Protein AF-A0AA48H576-F1 (afdb_monomer)

Foldseek 3Di:
DPPDPDPDDAAPLQPDPLQQQQWFAPQKWKFKAAPQQFTQKIFPCHCVQLVHPDDDDGRHHLCVFFDPVLVVVLVVQVVPDDDQLDKDWDAQDNGGVPGAGWIWIWGDFPRMIMIMIGGHDPDDLVVLLVLLVVLVVVLVVDQDVLVLQQSVQVSCCVLQVFQKKFWWFADPQRKIAGSYMDHHPPDDDRHQAIGHNLLQDDVNQLLCLSAQKEKDQFLPDDITGMPPQAGPVRHGGRCSNPNRRDGDPQNSLLCVLVLFGIKMKGFQDDPSGGGIIIIGTHNHGHDGGPSNRVSVNVVSVVSSVSSNVSVVVLLVVLVVLLVVLLVVCCVVLVPLDDVQVCQVVCCVSCCVNFPFQKKWKQDPNDIDIDGLDDDPVLVVVCQVVQLVDDLLDWDWFFAVCVVPVSCVVSLQRFGIWTWQRQDPNSRIIMIGTHGKDFDWRWHQDDPVLQDDDPPDDRHNDNGRPTDIDTDTSGGDGGDPSSRSSSSSVSVSSNVSVVVSVVVVVVVVVVVVVVVVVVVVVVLQVVLVLVLLLVLLLLQLDDPPDDPVRSCVSSVLLNVLLVVLVCQCVVVVQFFDWPVVLLCVLCCVQCVPDPPQEAEEEATWGFGSQVSSLVSLLSNLVNVCCCVPNQSVDDFKHWYWYWDADPVRWIKIKIDIFRTAFWDDDPDDGPSNCSNQPSCCAQQVKHWDWDRGRGGIIIMITGGPVGIDHPDPDDDDDDDDDDDDDDDDDDDDDDDDDDDDAADQWQEEEEEENGPSSQVQVVVLCVVVPRNYYHYHLDLVRLVVVCVVDPGQEYEHEQDSPVDGNLSSLQVCVVVVRAYEYEYQDPPCVVCCVVSVHPYYDHPPDHSVSVNVVSVVVHD

pLDDT: mean 81.35, std 16.19, range [22.97, 98.31]

Nearest PDB structures (foldseek):
  6g20-assembly2_B  TM=8.641E-01  e=5.497E-44  Agrobacterium fabrum str. C58
  6g20-assembly1_A  TM=8.594E-01  e=1.037E-43  Agrobacterium fabrum str. C58
  6g1z-assembly1_A  TM=8.473E-01  e=2.831E-43  Agrobacterium fabrum str. C58
  6g1y-assembly1_A  TM=8.495E-01  e=7.732E-43  Agrobacterium fabrum str. C58
  6g1y-assembly1_B  TM=8.514E-01  e=1.180E-42  Agrobacterium fabrum str. C58

Structure (mmCIF, N/CA/C/O backbone):
data_AF-A0AA48H576-F1
#
_entry.id   AF-A0AA48H576-F1
#
loop_
_atom_site.group_PDB
_atom_site.id
_atom_site.type_symbol
_atom_site.label_atom_id
_atom_site.label_alt_id
_atom_site.label_comp_id
_atom_site.label_asym_id
_atom_site.label_entity_id
_atom_site.label_seq_id
_atom_site.pdbx_PDB_ins_code
_atom_site.Cartn_x
_atom_site.Cartn_y
_atom_site.Cartn_z
_atom_site.occupancy
_atom_site.B_iso_or_equiv
_atom_site.auth_seq_id
_atom_site.auth_comp_id
_atom_site.auth_asym_id
_atom_site.auth_atom_id
_atom_site.pdbx_PDB_model_num
ATOM 1 N N . MET A 1 1 ? -4.038 -8.469 4.230 1.00 27.36 1 MET A N 1
ATOM 2 C CA . MET A 1 1 ? -3.206 -9.662 3.951 1.00 27.36 1 MET A CA 1
ATOM 3 C C . MET A 1 1 ? -3.741 -10.257 2.663 1.00 27.36 1 MET A C 1
ATOM 5 O O . MET A 1 1 ? -4.873 -10.716 2.668 1.00 27.36 1 MET A O 1
ATOM 9 N N . GLN A 1 2 ? -3.005 -10.150 1.551 1.00 25.39 2 GLN A N 1
ATOM 10 C CA . GLN A 1 2 ? -3.328 -10.949 0.366 1.00 25.39 2 GLN A CA 1
ATOM 11 C C . GLN A 1 2 ? -3.240 -12.407 0.817 1.00 25.39 2 GLN A C 1
ATOM 13 O O . GLN A 1 2 ? -2.203 -12.817 1.341 1.00 25.39 2 GLN A O 1
ATOM 18 N N . LEU A 1 3 ? -4.346 -13.150 0.720 1.00 26.67 3 LEU A N 1
ATOM 19 C CA . LEU A 1 3 ? -4.317 -14.606 0.812 1.00 26.67 3 LEU A CA 1
ATOM 20 C C . LEU A 1 3 ? -3.166 -15.059 -0.082 1.00 26.67 3 LEU A C 1
ATOM 22 O O . LEU A 1 3 ? -3.160 -14.701 -1.257 1.00 26.67 3 LEU A O 1
ATOM 26 N N . ASN A 1 4 ? -2.165 -15.715 0.516 1.00 25.02 4 ASN A N 1
ATOM 27 C CA . ASN A 1 4 ? -0.931 -16.116 -0.153 1.00 25.02 4 ASN A CA 1
ATOM 28 C C . ASN A 1 4 ? -1.244 -16.546 -1.591 1.00 25.02 4 ASN A C 1
ATOM 30 O O . ASN A 1 4 ? -1.930 -17.564 -1.753 1.00 25.02 4 ASN A O 1
ATOM 34 N N . PRO A 1 5 ? -0.766 -15.834 -2.631 1.00 29.86 5 PRO A N 1
ATOM 35 C CA . PRO A 1 5 ? -0.743 -16.447 -3.941 1.00 29.86 5 PRO A CA 1
ATOM 36 C C . PRO A 1 5 ? 0.079 -17.720 -3.752 1.00 29.86 5 PRO A C 1
ATOM 38 O O . PRO A 1 5 ? 1.180 -17.676 -3.192 1.00 29.86 5 PRO A O 1
ATOM 41 N N . LYS A 1 6 ? -0.498 -18.877 -4.104 1.00 26.92 6 LYS A N 1
ATOM 42 C CA . LYS A 1 6 ? 0.244 -20.143 -4.142 1.00 26.92 6 LYS A CA 1
ATOM 43 C C . LYS A 1 6 ? 1.619 -19.844 -4.753 1.00 26.92 6 LYS A C 1
ATOM 45 O O . LYS A 1 6 ? 1.633 -19.155 -5.776 1.00 26.92 6 LYS A O 1
ATOM 50 N N . PRO A 1 7 ? 2.742 -20.304 -4.164 1.00 28.66 7 PRO A N 1
ATOM 51 C CA . PRO A 1 7 ? 4.053 -20.068 -4.751 1.00 28.66 7 PRO A CA 1
ATOM 52 C C . PRO A 1 7 ? 3.990 -20.527 -6.205 1.00 28.66 7 PRO A C 1
ATOM 54 O O . PRO A 1 7 ? 3.708 -21.694 -6.486 1.00 28.66 7 PRO A O 1
ATOM 57 N N . ALA A 1 8 ? 4.106 -19.562 -7.115 1.00 42.25 8 ALA A N 1
ATOM 58 C CA . ALA A 1 8 ? 3.934 -19.807 -8.529 1.00 42.25 8 ALA A CA 1
ATOM 59 C C . ALA A 1 8 ? 4.988 -20.827 -8.960 1.00 42.25 8 ALA A C 1
ATOM 61 O O . ALA A 1 8 ? 6.177 -20.633 -8.715 1.00 42.25 8 ALA A O 1
ATOM 62 N N . GLN A 1 9 ? 4.556 -21.929 -9.575 1.00 37.94 9 GLN A N 1
ATOM 63 C CA . GLN A 1 9 ? 5.479 -22.840 -10.240 1.00 37.94 9 GLN A CA 1
ATOM 64 C C . GLN A 1 9 ? 6.252 -22.040 -11.296 1.00 37.94 9 GLN A C 1
ATOM 66 O O . GLN A 1 9 ? 5.636 -21.465 -12.193 1.00 37.94 9 GLN A O 1
ATOM 71 N N . GLN A 1 10 ? 7.580 -21.974 -11.149 1.00 41.88 10 GLN A N 1
ATOM 72 C CA . GLN A 1 10 ? 8.479 -21.385 -12.144 1.00 41.88 10 GLN A CA 1
ATOM 73 C C . GLN A 1 10 ? 8.263 -22.083 -13.488 1.00 41.88 10 GLN A C 1
ATOM 75 O O . GLN A 1 10 ? 8.289 -23.316 -13.566 1.00 41.88 10 GLN A O 1
ATOM 80 N N . THR A 1 11 ? 8.034 -21.295 -14.532 1.00 54.41 11 THR A N 1
ATOM 81 C CA . THR A 1 11 ? 7.848 -21.788 -15.898 1.00 54.41 11 THR A CA 1
ATOM 82 C C . THR A 1 11 ? 9.201 -22.090 -16.550 1.00 54.41 11 THR A C 1
ATOM 84 O O . THR A 1 11 ? 10.247 -21.641 -16.087 1.00 54.41 11 THR A O 1
ATOM 87 N N . GLU A 1 12 ? 9.216 -22.859 -17.640 1.00 53.41 12 GLU A N 1
ATOM 88 C CA . GLU A 1 12 ? 10.447 -23.138 -18.399 1.00 53.41 12 GLU A CA 1
ATOM 89 C C . GLU A 1 12 ? 11.051 -21.854 -19.009 1.00 53.41 12 GLU A C 1
ATOM 91 O O . GLU A 1 12 ? 12.272 -21.725 -19.085 1.00 53.41 12 GLU A O 1
ATOM 96 N N . CYS A 1 13 ? 10.211 -20.851 -19.309 1.00 52.72 13 CYS A N 1
ATOM 97 C CA . CYS A 1 13 ? 10.635 -19.495 -19.670 1.00 52.72 13 CYS A CA 1
ATOM 98 C C . CYS A 1 13 ? 11.423 -18.793 -18.561 1.00 52.72 13 CYS A C 1
ATOM 100 O O . CYS A 1 13 ? 12.321 -18.022 -18.886 1.00 52.72 13 CYS A O 1
ATOM 102 N N . ASP A 1 14 ? 11.152 -19.073 -17.282 1.00 57.62 14 ASP A N 1
ATOM 103 C CA . ASP A 1 14 ? 11.860 -18.435 -16.165 1.00 57.62 14 ASP A CA 1
ATOM 104 C C . ASP A 1 14 ? 1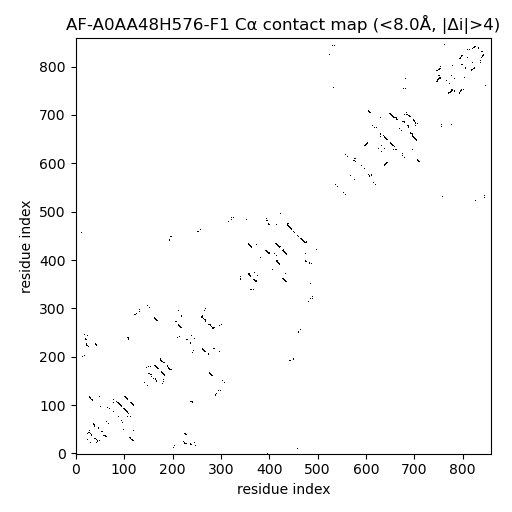3.318 -18.935 -16.017 1.00 57.62 14 ASP A C 1
ATOM 106 O O . ASP A 1 14 ? 14.100 -18.385 -15.243 1.00 57.62 14 ASP A O 1
ATOM 110 N N . ARG A 1 15 ? 13.707 -19.985 -16.763 1.00 62.06 15 ARG A N 1
ATOM 111 C CA . ARG A 1 15 ? 15.029 -20.637 -16.680 1.00 62.06 15 ARG A CA 1
ATOM 112 C C . ARG A 1 15 ? 16.029 -20.204 -17.756 1.00 62.06 15 ARG A C 1
ATOM 114 O O . ARG A 1 15 ? 17.200 -20.570 -17.659 1.00 62.06 15 ARG A O 1
ATOM 121 N N . GLU A 1 16 ? 15.614 -19.457 -18.782 1.00 74.44 16 GLU A N 1
ATOM 122 C CA . GLU A 1 16 ? 16.535 -18.995 -19.830 1.00 74.44 16 GLU A CA 1
ATOM 123 C C . GLU A 1 16 ? 17.485 -17.918 -19.276 1.00 74.44 16 GLU A C 1
ATOM 125 O O . GLU A 1 16 ? 17.053 -16.826 -18.893 1.00 74.44 16 GLU A O 1
ATOM 130 N N . ALA A 1 17 ? 18.791 -18.204 -19.260 1.00 81.44 17 ALA A N 1
ATOM 131 C CA . ALA A 1 17 ? 19.833 -17.290 -18.790 1.00 81.44 17 ALA A CA 1
ATOM 132 C C . ALA A 1 17 ? 20.135 -16.188 -19.825 1.00 81.44 17 ALA A C 1
ATOM 134 O O . ALA A 1 17 ? 21.200 -16.149 -20.440 1.00 81.44 17 ALA A O 1
ATOM 135 N N . ILE A 1 18 ? 19.185 -15.267 -20.009 1.00 86.75 18 ILE A N 1
ATOM 136 C CA . ILE A 1 18 ? 19.235 -14.204 -21.030 1.00 86.75 18 ILE A CA 1
ATOM 137 C C . ILE A 1 18 ? 20.452 -13.267 -20.920 1.00 86.75 18 ILE A C 1
ATOM 139 O O . ILE A 1 18 ? 20.780 -12.587 -21.890 1.00 86.75 18 ILE A O 1
ATOM 143 N N . HIS A 1 19 ? 21.111 -13.216 -19.760 1.00 88.31 19 HIS A N 1
ATOM 144 C CA . HIS A 1 19 ? 22.302 -12.403 -19.489 1.00 88.31 19 HIS A CA 1
ATOM 145 C C . HIS A 1 19 ? 23.621 -13.090 -19.895 1.00 88.31 19 HIS A C 1
ATOM 147 O O . HIS A 1 19 ? 24.644 -12.420 -19.956 1.00 88.31 19 HIS A O 1
ATOM 153 N N . HIS A 1 20 ? 23.602 -14.386 -20.235 1.00 89.31 20 HIS A N 1
ATOM 154 C CA . HIS A 1 20 ? 24.780 -15.174 -20.639 1.00 89.31 20 HIS A CA 1
ATOM 155 C C . HIS A 1 20 ? 24.826 -15.495 -22.143 1.00 89.31 20 HIS A C 1
ATOM 157 O O . HIS A 1 20 ? 25.590 -16.356 -22.578 1.00 89.31 20 HIS A O 1
ATOM 163 N N . ILE A 1 21 ? 23.992 -14.841 -22.957 1.00 89.00 21 ILE A N 1
ATOM 164 C CA . ILE A 1 21 ? 24.004 -15.032 -24.410 1.00 89.00 21 ILE A CA 1
ATOM 165 C C . ILE A 1 21 ? 25.321 -14.462 -24.949 1.00 89.00 21 ILE A C 1
ATOM 167 O O . ILE A 1 21 ? 25.496 -13.250 -24.972 1.00 89.00 21 ILE A O 1
ATOM 171 N N . ALA A 1 22 ? 26.235 -15.326 -25.397 1.00 92.88 22 ALA A N 1
ATOM 172 C CA . ALA A 1 22 ? 27.566 -14.955 -25.892 1.00 92.88 22 ALA A CA 1
ATOM 173 C C . ALA A 1 22 ? 27.539 -14.310 -27.296 1.00 92.88 22 ALA A C 1
ATOM 175 O O . ALA A 1 22 ? 28.258 -14.719 -28.209 1.00 92.88 22 ALA A O 1
ATOM 176 N N . ALA A 1 23 ? 26.672 -13.319 -27.485 1.00 96.38 23 ALA A N 1
ATOM 177 C CA . ALA A 1 23 ? 26.524 -12.558 -28.713 1.00 96.38 23 ALA A CA 1
ATOM 178 C C . ALA A 1 23 ? 25.998 -11.145 -28.421 1.00 96.38 23 ALA A C 1
ATOM 180 O O . ALA A 1 23 ? 25.329 -10.900 -27.412 1.00 96.38 23 ALA A O 1
ATOM 181 N N . ILE A 1 24 ? 26.266 -10.224 -29.341 1.00 97.75 24 ILE A N 1
ATOM 182 C CA . ILE A 1 24 ? 25.794 -8.839 -29.311 1.00 97.75 24 ILE A CA 1
ATOM 183 C C . ILE A 1 24 ? 24.970 -8.496 -30.557 1.00 97.75 24 ILE A C 1
ATOM 185 O O . ILE A 1 24 ? 24.927 -9.248 -31.526 1.00 97.75 24 ILE A O 1
ATOM 189 N N . GLN A 1 25 ? 24.312 -7.347 -30.549 1.00 97.62 25 GLN A N 1
ATOM 190 C CA . GLN A 1 25 ? 23.662 -6.749 -31.705 1.00 97.62 25 GLN A CA 1
ATOM 191 C C . GLN A 1 25 ? 24.708 -6.123 -32.635 1.00 97.62 25 GLN A C 1
ATOM 193 O O . GLN A 1 25 ? 25.699 -5.553 -32.184 1.00 97.62 25 GLN A O 1
ATOM 198 N N . HIS A 1 26 ? 24.467 -6.202 -33.942 1.00 95.62 26 HIS A N 1
AT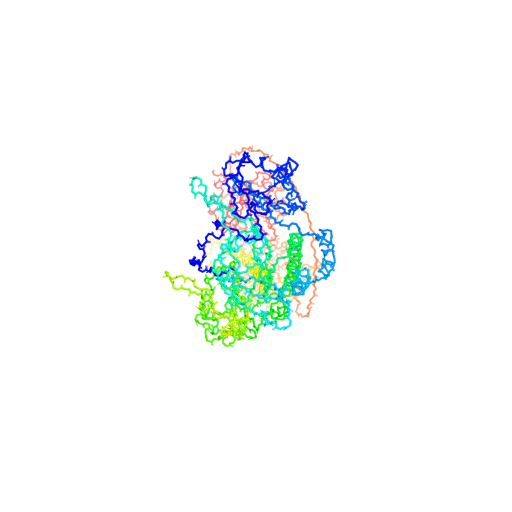OM 199 C CA . HIS A 1 26 ? 25.450 -5.864 -34.976 1.00 95.62 26 HIS A CA 1
ATOM 200 C C . HIS A 1 26 ? 25.893 -4.390 -35.026 1.00 95.62 26 HIS A C 1
ATOM 202 O O . HIS A 1 26 ? 26.948 -4.099 -35.586 1.00 95.62 26 HIS A O 1
ATOM 208 N N . PHE A 1 27 ? 25.110 -3.458 -34.469 1.00 95.38 27 PHE A N 1
ATOM 209 C CA . PHE A 1 27 ? 25.363 -2.016 -34.594 1.00 95.38 27 PHE A CA 1
ATOM 210 C C . PHE A 1 27 ? 26.522 -1.492 -33.728 1.00 95.38 27 PHE A C 1
ATOM 212 O O . PHE A 1 27 ? 26.929 -0.341 -33.887 1.00 95.38 27 PHE A O 1
ATOM 219 N N . GLY A 1 28 ? 27.049 -2.311 -32.816 1.00 97.00 28 GLY A N 1
ATOM 220 C CA . GLY A 1 28 ? 28.166 -1.960 -31.942 1.00 97.00 28 GLY A CA 1
ATOM 221 C C . GLY A 1 28 ? 29.146 -3.116 -31.765 1.00 97.00 28 GLY A C 1
ATOM 222 O O . GLY A 1 28 ? 28.901 -4.232 -32.220 1.00 97.00 28 GLY A O 1
ATOM 223 N N . GLY A 1 29 ? 30.276 -2.834 -31.124 1.00 97.81 29 GLY A N 1
ATOM 224 C CA . GLY A 1 29 ? 31.340 -3.784 -30.815 1.00 97.81 29 GLY A CA 1
ATOM 225 C C . GLY A 1 29 ? 31.565 -3.893 -29.311 1.00 97.81 29 GLY A C 1
ATOM 226 O O . GLY A 1 29 ? 31.297 -2.949 -28.569 1.00 97.81 29 GLY A O 1
ATOM 227 N N . LEU A 1 30 ? 32.066 -5.045 -28.863 1.00 98.31 30 LEU A N 1
ATOM 228 C CA . LEU A 1 30 ? 32.340 -5.326 -27.454 1.00 98.31 30 LEU A CA 1
ATOM 229 C C . LEU A 1 30 ? 33.743 -5.912 -27.282 1.00 98.31 30 LEU A C 1
ATOM 231 O O . LEU A 1 30 ? 34.148 -6.798 -28.038 1.00 98.31 30 LEU A O 1
ATOM 235 N N . ILE A 1 31 ? 34.470 -5.448 -26.265 1.00 98.19 31 ILE A N 1
ATOM 236 C CA . ILE A 1 31 ? 35.728 -6.038 -25.790 1.00 98.19 31 ILE A CA 1
ATOM 237 C C . ILE A 1 31 ? 35.664 -6.150 -24.263 1.00 98.19 31 ILE A C 1
ATOM 239 O O . ILE A 1 31 ? 35.455 -5.150 -23.582 1.00 98.19 31 ILE A O 1
ATOM 243 N N . ALA A 1 32 ? 35.872 -7.350 -23.722 1.00 97.56 32 ALA A N 1
ATOM 244 C CA . ALA A 1 32 ? 36.022 -7.585 -22.288 1.00 97.56 32 ALA A CA 1
ATOM 245 C C . ALA A 1 32 ? 37.489 -7.846 -21.934 1.00 97.56 32 ALA A C 1
ATOM 247 O O . ALA A 1 32 ? 38.211 -8.517 -22.679 1.00 97.56 32 ALA A O 1
ATOM 248 N N . LEU A 1 33 ? 37.924 -7.319 -20.794 1.00 97.31 33 LEU A N 1
ATOM 249 C CA . LEU A 1 33 ? 39.323 -7.229 -20.396 1.00 97.31 33 LEU A CA 1
ATOM 250 C C . LEU A 1 33 ? 39.540 -7.808 -19.004 1.00 97.31 33 LEU A C 1
ATOM 252 O O . LEU A 1 33 ? 38.712 -7.621 -18.115 1.00 97.31 33 LEU A O 1
ATOM 256 N N . THR A 1 34 ? 40.691 -8.439 -18.793 1.00 95.62 34 THR A N 1
ATOM 257 C CA . THR A 1 34 ? 41.158 -8.801 -17.448 1.00 95.62 34 THR A CA 1
ATOM 258 C C . THR A 1 34 ? 41.579 -7.558 -16.652 1.00 95.62 34 THR A C 1
ATOM 260 O O . THR A 1 34 ? 41.724 -6.467 -17.209 1.00 95.62 34 THR A O 1
ATOM 263 N N . ALA A 1 35 ? 41.852 -7.725 -15.353 1.00 92.44 35 ALA A N 1
ATOM 264 C CA . ALA A 1 35 ? 42.382 -6.657 -14.496 1.00 92.44 35 ALA A CA 1
ATOM 265 C C . ALA A 1 35 ? 43.701 -6.048 -15.024 1.00 92.44 35 ALA A C 1
ATOM 267 O O . ALA A 1 35 ? 43.955 -4.859 -14.843 1.00 92.44 35 ALA A O 1
ATOM 268 N N . ASP A 1 36 ? 44.500 -6.841 -15.744 1.00 95.31 36 ASP A N 1
ATOM 269 C CA . ASP A 1 36 ? 45.754 -6.413 -16.378 1.00 95.31 36 ASP A CA 1
ATOM 270 C C . ASP A 1 36 ? 45.550 -5.780 -17.770 1.00 95.31 36 ASP A C 1
ATOM 272 O O . ASP A 1 36 ? 46.515 -5.565 -18.505 1.00 95.31 36 ASP A O 1
ATOM 276 N N . TRP A 1 37 ? 44.304 -5.470 -18.156 1.00 96.94 37 TRP A N 1
ATOM 277 C CA . TRP A 1 37 ? 43.941 -4.888 -19.458 1.00 96.94 37 TRP A CA 1
ATOM 278 C C . TRP A 1 37 ? 44.308 -5.771 -20.664 1.00 96.94 37 TRP A C 1
ATOM 280 O O . TRP A 1 37 ? 44.588 -5.272 -21.761 1.00 96.94 37 TRP A O 1
ATOM 290 N N . LEU A 1 38 ? 44.285 -7.094 -20.470 1.00 97.12 38 LEU A N 1
ATOM 291 C CA . LEU A 1 38 ? 44.422 -8.076 -21.546 1.00 97.12 38 LEU A CA 1
ATOM 292 C C . LEU A 1 38 ? 43.048 -8.420 -22.118 1.00 97.12 38 LEU A C 1
ATOM 294 O O . LEU A 1 38 ? 42.093 -8.595 -21.362 1.00 97.12 38 LEU A O 1
ATOM 298 N N . ILE A 1 39 ? 42.953 -8.560 -23.439 1.00 97.31 39 ILE A N 1
ATOM 299 C CA . ILE A 1 39 ? 41.706 -8.922 -24.126 1.00 97.31 39 ILE A CA 1
ATOM 300 C C . ILE A 1 39 ? 41.301 -10.342 -23.728 1.00 97.31 39 ILE A C 1
ATOM 302 O O . ILE A 1 39 ? 41.973 -11.301 -24.095 1.00 97.31 39 ILE A O 1
ATOM 306 N N . ALA A 1 40 ? 40.201 -10.476 -22.992 1.00 96.06 40 ALA A N 1
ATOM 307 C CA . ALA A 1 40 ? 39.640 -11.755 -22.566 1.00 96.06 40 ALA A CA 1
ATOM 308 C C . ALA A 1 40 ? 38.560 -12.241 -23.539 1.00 96.06 40 ALA A C 1
ATOM 310 O O . ALA A 1 40 ? 38.612 -13.384 -23.983 1.00 96.06 40 ALA A O 1
ATOM 311 N N . HIS A 1 41 ? 37.640 -11.351 -23.924 1.00 97.12 41 HIS A N 1
ATOM 312 C CA . HIS A 1 41 ? 36.574 -11.621 -24.892 1.00 97.12 41 HIS A CA 1
ATOM 313 C C . HIS A 1 41 ? 36.445 -10.466 -25.881 1.00 97.12 41 HIS A C 1
ATOM 315 O O . HIS A 1 41 ? 36.726 -9.316 -25.542 1.00 97.12 41 HIS A O 1
ATOM 321 N N . ARG A 1 42 ? 35.985 -10.749 -27.099 1.00 97.38 42 ARG A N 1
ATOM 322 C CA . ARG A 1 42 ? 35.675 -9.718 -28.096 1.00 97.38 42 ARG A CA 1
ATOM 323 C C . ARG A 1 42 ? 34.554 -10.154 -29.025 1.00 97.38 42 ARG A C 1
ATOM 325 O O . ARG A 1 42 ? 34.436 -11.337 -29.327 1.00 97.38 42 ARG A O 1
ATOM 332 N N . SER A 1 43 ? 33.768 -9.211 -29.525 1.00 98.00 43 SER A N 1
ATOM 333 C CA . SER A 1 43 ? 32.838 -9.490 -30.618 1.00 98.00 43 SER A CA 1
ATOM 334 C C . SER A 1 43 ? 33.573 -9.614 -31.953 1.00 98.00 43 SER A C 1
ATOM 336 O O . SER A 1 43 ? 34.581 -8.946 -32.189 1.00 98.00 43 SER A O 1
ATOM 338 N N . LEU A 1 44 ? 33.058 -10.450 -32.856 1.00 97.12 44 LEU A N 1
ATOM 339 C CA . LEU A 1 44 ? 33.692 -10.686 -34.160 1.00 97.12 44 LEU A CA 1
ATOM 340 C C . LEU A 1 44 ? 33.732 -9.449 -35.073 1.00 97.12 44 LEU A C 1
ATOM 342 O O . LEU A 1 44 ? 34.633 -9.325 -35.898 1.00 97.12 44 LEU A O 1
ATOM 346 N N . ASN A 1 45 ? 32.800 -8.511 -34.900 1.00 96.62 45 ASN A N 1
ATOM 347 C CA . ASN A 1 45 ? 32.733 -7.262 -35.667 1.00 96.62 45 ASN A CA 1
ATOM 348 C C . ASN A 1 45 ? 33.608 -6.128 -35.092 1.00 96.62 45 ASN A C 1
ATOM 350 O O . ASN A 1 45 ? 33.658 -5.041 -35.668 1.00 96.62 45 ASN A O 1
ATOM 354 N N . CYS A 1 46 ? 34.294 -6.337 -33.958 1.00 96.00 46 CYS A N 1
ATOM 355 C CA . CYS A 1 46 ? 34.982 -5.247 -33.263 1.00 96.00 46 CYS A CA 1
ATOM 356 C C . CYS A 1 46 ? 36.143 -4.661 -34.087 1.00 96.00 46 CYS A C 1
ATOM 358 O O . CYS A 1 46 ? 36.361 -3.452 -34.062 1.00 96.00 46 CYS A O 1
ATOM 360 N N . GLY A 1 47 ? 36.848 -5.491 -34.867 1.00 94.50 47 GLY A N 1
ATOM 361 C CA . GLY A 1 47 ? 37.942 -5.051 -35.737 1.00 94.50 47 GLY A CA 1
ATOM 362 C C . GLY A 1 47 ? 37.470 -4.092 -36.831 1.00 94.50 47 GLY A C 1
ATOM 363 O O . GLY A 1 47 ? 38.061 -3.027 -37.005 1.00 94.50 47 GLY A O 1
ATOM 364 N N . GLU A 1 48 ? 36.363 -4.426 -37.500 1.00 94.88 48 GLU A N 1
ATOM 365 C CA . GLU A 1 48 ? 35.750 -3.592 -38.541 1.00 94.88 48 GLU A CA 1
ATOM 366 C C . GLU A 1 48 ? 35.296 -2.239 -37.979 1.00 94.88 48 GLU A C 1
ATOM 368 O O . GLU A 1 48 ? 35.661 -1.194 -38.516 1.00 94.88 48 GLU A O 1
ATOM 373 N N . LEU A 1 49 ? 34.582 -2.244 -36.849 1.00 94.69 49 LEU A N 1
ATOM 374 C CA . LEU A 1 49 ? 34.084 -1.021 -36.209 1.00 94.69 49 LEU A CA 1
ATOM 375 C C . LEU A 1 49 ? 35.205 -0.103 -35.703 1.00 94.69 49 LEU A C 1
ATOM 377 O O . LEU A 1 49 ? 35.066 1.120 -35.734 1.00 94.69 49 LEU A O 1
ATOM 381 N N . LEU A 1 50 ? 36.324 -0.674 -35.249 1.00 95.56 50 LEU A N 1
ATOM 382 C CA . LEU A 1 50 ? 37.505 0.092 -34.846 1.00 95.56 50 LEU A CA 1
ATOM 383 C C . LEU A 1 50 ? 38.312 0.596 -36.053 1.00 95.56 50 LEU A C 1
ATOM 385 O O . LEU A 1 50 ? 39.103 1.524 -35.900 1.00 95.56 50 LEU A O 1
ATOM 389 N N . GLY A 1 51 ? 38.131 0.020 -37.245 1.00 93.81 51 GLY A N 1
ATOM 390 C CA . GLY A 1 51 ? 38.977 0.284 -38.411 1.00 93.81 51 GLY A CA 1
ATOM 391 C C . GLY A 1 51 ? 40.353 -0.386 -38.323 1.00 93.81 51 GLY A C 1
ATOM 392 O O . GLY A 1 51 ? 41.337 0.150 -38.834 1.00 93.81 51 GLY A O 1
ATOM 393 N N . LEU A 1 52 ? 40.443 -1.531 -37.642 1.00 92.88 52 LEU A N 1
ATOM 394 C CA . LEU A 1 52 ? 41.662 -2.332 -37.547 1.00 92.88 52 LEU A CA 1
ATOM 395 C C . LEU A 1 52 ? 41.770 -3.310 -38.730 1.00 92.88 52 LEU A C 1
ATOM 397 O O . LEU A 1 52 ? 40.760 -3.869 -39.153 1.00 92.88 52 LEU A O 1
ATOM 401 N N . PRO A 1 53 ? 42.986 -3.563 -39.250 1.00 88.25 53 PRO A N 1
ATOM 402 C CA . PRO A 1 53 ? 43.185 -4.487 -40.369 1.00 88.25 53 PRO A CA 1
ATOM 403 C C . PRO A 1 53 ? 42.972 -5.956 -39.979 1.00 88.25 53 PRO A C 1
ATOM 405 O O . PRO A 1 53 ? 42.627 -6.775 -40.824 1.00 88.25 53 PRO A O 1
ATOM 408 N N . GLU A 1 54 ? 43.180 -6.289 -38.704 1.00 89.94 54 GLU A N 1
ATOM 409 C CA . GLU A 1 54 ? 43.012 -7.629 -38.149 1.00 89.94 54 GLU A CA 1
ATOM 410 C C . GLU A 1 54 ? 42.251 -7.555 -36.824 1.00 89.94 54 GLU A C 1
ATOM 412 O O . GLU A 1 54 ? 42.324 -6.561 -36.093 1.00 89.94 54 GLU A O 1
ATOM 417 N N . LEU A 1 55 ? 41.533 -8.631 -36.504 1.00 92.69 55 LEU A N 1
ATOM 418 C CA . LEU A 1 55 ? 40.801 -8.751 -35.251 1.00 92.69 55 LEU A CA 1
ATOM 419 C C . LEU A 1 55 ? 41.795 -8.857 -34.067 1.00 92.69 55 LEU A C 1
ATOM 421 O O . LEU A 1 55 ? 42.661 -9.737 -34.095 1.00 92.69 55 LEU A O 1
ATOM 425 N N . PRO A 1 56 ? 41.687 -8.014 -33.018 1.00 92.69 56 PRO A N 1
ATOM 426 C CA . PRO A 1 56 ? 42.597 -8.040 -31.866 1.00 92.69 56 PRO A CA 1
ATOM 427 C C . PRO A 1 56 ? 42.651 -9.416 -31.203 1.00 92.69 56 PRO A C 1
ATOM 429 O O . PRO A 1 56 ? 41.604 -9.935 -30.864 1.00 92.69 56 PRO A O 1
ATOM 432 N N . GLN A 1 57 ? 43.818 -10.022 -30.982 1.00 93.69 57 GLN A N 1
ATOM 433 C CA . GLN A 1 57 ? 43.899 -11.392 -30.444 1.00 93.69 57 GLN A CA 1
ATOM 434 C C . GLN A 1 57 ? 43.576 -11.489 -28.941 1.00 93.69 57 GLN A C 1
ATOM 436 O O . GLN A 1 57 ? 43.766 -10.545 -28.183 1.00 93.69 57 GLN A O 1
ATOM 441 N N . THR A 1 58 ? 43.106 -12.656 -28.481 1.00 93.94 58 THR A N 1
ATOM 442 C CA . THR A 1 58 ? 42.826 -12.886 -27.051 1.00 93.94 58 THR A CA 1
ATOM 443 C C . THR A 1 58 ? 44.158 -13.024 -26.325 1.00 93.94 58 THR A C 1
ATOM 445 O O . THR A 1 58 ? 45.080 -13.653 -26.840 1.00 93.94 58 THR A O 1
ATOM 448 N N . GLY A 1 59 ? 44.269 -12.435 -25.139 1.00 94.12 59 GLY A N 1
ATOM 449 C CA . GLY A 1 59 ? 45.496 -12.375 -24.351 1.00 94.12 59 GLY A CA 1
ATOM 450 C C . GLY A 1 59 ? 46.454 -11.255 -24.761 1.00 94.12 59 GLY A C 1
ATOM 451 O O . GLY A 1 59 ? 47.438 -11.036 -24.057 1.00 94.12 59 GLY A O 1
ATOM 452 N N . SER A 1 60 ? 46.189 -10.518 -25.849 1.00 95.62 60 SER A N 1
ATOM 453 C CA . SER A 1 60 ? 46.987 -9.335 -26.181 1.00 95.62 60 SER A CA 1
ATOM 454 C C . SER A 1 60 ? 46.623 -8.155 -25.264 1.00 95.62 60 SER A C 1
ATOM 456 O O . SER A 1 60 ? 45.473 -8.036 -24.826 1.00 95.62 60 SER A O 1
ATOM 458 N N . PRO A 1 61 ? 47.582 -7.266 -24.942 1.00 97.25 61 PRO A N 1
ATOM 459 C CA . PRO A 1 61 ? 47.283 -6.053 -24.192 1.00 97.25 61 PRO A CA 1
ATOM 460 C C . PRO A 1 61 ? 46.498 -5.066 -25.061 1.00 97.25 61 PRO A C 1
ATOM 462 O O . PRO A 1 61 ? 46.899 -4.772 -26.189 1.00 97.25 61 PRO A O 1
ATOM 465 N N . LEU A 1 62 ? 45.425 -4.478 -24.521 1.00 96.56 62 LEU A N 1
ATOM 466 C CA . LEU A 1 62 ? 44.596 -3.515 -25.262 1.00 96.56 62 LEU A CA 1
ATOM 467 C C . LEU A 1 62 ? 45.402 -2.304 -25.763 1.00 96.56 62 LEU A C 1
ATOM 469 O O . LEU A 1 62 ? 45.156 -1.785 -26.852 1.00 96.56 62 LEU A O 1
ATOM 473 N N . SER A 1 63 ? 46.426 -1.897 -25.007 1.00 96.19 63 SER A N 1
ATOM 474 C CA . SER A 1 63 ? 47.334 -0.801 -25.361 1.00 96.19 63 SER A CA 1
ATOM 475 C C . SER A 1 63 ? 48.154 -1.045 -26.632 1.00 96.19 63 SER A C 1
ATOM 477 O O . SER A 1 63 ? 48.736 -0.100 -27.152 1.00 96.19 63 SER A O 1
ATOM 479 N N . ALA A 1 64 ? 48.229 -2.284 -27.136 1.00 94.75 64 ALA A N 1
ATOM 480 C CA . ALA A 1 64 ? 48.837 -2.564 -28.439 1.00 94.75 64 ALA A CA 1
ATOM 481 C C . ALA A 1 64 ? 47.974 -2.057 -29.607 1.00 94.75 64 ALA A C 1
ATOM 483 O O . ALA A 1 64 ? 48.491 -1.828 -30.698 1.00 94.75 64 ALA A O 1
ATOM 484 N N . HIS A 1 65 ? 46.672 -1.881 -29.376 1.00 94.25 65 HIS A N 1
ATOM 485 C CA . HIS A 1 65 ? 45.705 -1.473 -30.391 1.00 94.25 65 HIS A CA 1
ATOM 486 C C . HIS A 1 65 ? 45.200 -0.039 -30.166 1.00 94.25 65 HIS A C 1
ATOM 488 O O . HIS A 1 65 ? 44.952 0.683 -31.130 1.00 94.25 65 HIS A O 1
ATOM 494 N N . PHE A 1 66 ? 45.039 0.381 -28.906 1.00 96.44 66 PHE A N 1
ATOM 495 C CA . PHE A 1 66 ? 44.384 1.642 -28.546 1.00 96.44 66 PHE A CA 1
ATOM 496 C C . PHE A 1 66 ? 45.384 2.779 -28.292 1.00 96.44 66 PHE A C 1
ATOM 498 O O . PHE A 1 66 ? 46.490 2.574 -27.793 1.00 96.44 66 PHE A O 1
ATOM 505 N N . LEU A 1 67 ? 44.973 4.013 -28.596 1.00 97.50 67 LEU A N 1
ATOM 506 C CA . LEU A 1 67 ? 45.763 5.223 -28.356 1.00 97.50 67 LEU A CA 1
ATOM 507 C C . LEU A 1 67 ? 46.000 5.446 -26.848 1.00 97.50 67 LEU A C 1
ATOM 509 O O . LEU A 1 67 ? 45.073 5.253 -26.060 1.00 97.50 67 LEU A O 1
ATOM 513 N N . PRO A 1 68 ? 47.172 5.965 -26.422 1.00 97.06 68 PRO A N 1
ATOM 514 C CA . PRO A 1 68 ? 47.462 6.205 -25.003 1.00 97.06 68 PRO A CA 1
ATOM 515 C C . PRO A 1 68 ? 46.417 7.073 -24.288 1.00 97.06 68 PRO A C 1
ATOM 517 O O . PRO A 1 68 ? 45.997 6.750 -23.183 1.00 97.06 68 PRO A O 1
ATOM 520 N N . ARG A 1 69 ? 45.927 8.130 -24.952 1.00 95.75 69 ARG A N 1
ATOM 521 C CA . ARG A 1 69 ? 44.874 9.004 -24.411 1.00 95.75 69 ARG A CA 1
ATOM 522 C C . ARG A 1 69 ? 43.528 8.285 -24.257 1.00 95.75 69 ARG A C 1
ATOM 524 O O . ARG A 1 69 ? 42.792 8.568 -23.321 1.00 95.75 69 ARG A O 1
ATOM 531 N N . ALA A 1 70 ? 43.202 7.367 -25.171 1.00 96.38 70 ALA A N 1
ATOM 532 C CA . ALA A 1 70 ? 41.994 6.553 -25.061 1.00 96.38 70 ALA A CA 1
ATOM 533 C C . ALA A 1 70 ? 42.120 5.557 -23.901 1.00 96.38 70 ALA A C 1
ATOM 535 O O . ALA A 1 70 ? 41.188 5.413 -23.119 1.00 96.38 70 ALA A O 1
ATOM 536 N N . MET A 1 71 ? 43.292 4.934 -23.738 1.00 97.25 71 MET A N 1
ATOM 537 C CA . MET A 1 71 ? 43.581 4.053 -22.602 1.00 97.25 71 MET A CA 1
ATOM 538 C C . MET A 1 71 ? 43.452 4.774 -21.255 1.00 97.25 71 MET A C 1
ATOM 540 O O . MET A 1 71 ? 42.892 4.207 -20.324 1.00 97.25 71 MET A O 1
ATOM 544 N N . GLU A 1 72 ? 43.953 6.006 -21.146 1.00 96.88 72 GLU A N 1
ATOM 545 C CA . GLU A 1 72 ? 43.820 6.828 -19.935 1.00 96.88 72 GLU A CA 1
ATOM 546 C C . GLU A 1 72 ? 42.350 7.128 -19.614 1.00 96.88 72 GLU A C 1
ATOM 548 O O . GLU A 1 72 ? 41.913 6.895 -18.491 1.00 96.88 72 GLU A O 1
ATOM 553 N N . ALA A 1 73 ? 41.561 7.540 -20.612 1.00 96.62 73 ALA A N 1
ATOM 554 C CA . ALA A 1 73 ? 40.132 7.798 -20.435 1.00 96.62 73 ALA A CA 1
ATOM 555 C C . ALA A 1 73 ? 39.349 6.541 -20.008 1.00 96.62 73 ALA A C 1
ATOM 557 O O . ALA A 1 73 ? 38.524 6.607 -19.101 1.00 96.62 73 ALA A O 1
ATOM 558 N N . LEU A 1 74 ? 39.631 5.386 -20.622 1.00 96.62 74 LEU A N 1
ATOM 559 C CA . LEU A 1 74 ? 38.992 4.113 -20.272 1.00 96.62 74 LEU A CA 1
ATOM 560 C C . LEU A 1 74 ? 39.356 3.660 -18.854 1.00 96.62 74 LEU A C 1
ATOM 562 O O . LEU A 1 74 ? 38.490 3.179 -18.128 1.00 96.62 74 LEU A O 1
ATOM 566 N N . LYS A 1 75 ? 40.623 3.816 -18.451 1.00 96.06 75 LYS A N 1
ATOM 567 C CA . LYS A 1 75 ? 41.077 3.502 -17.088 1.00 96.06 75 LYS A CA 1
ATOM 568 C C . LYS A 1 75 ? 40.397 4.387 -16.058 1.00 96.06 75 LYS A C 1
ATOM 570 O O . LYS A 1 75 ? 39.840 3.860 -15.101 1.00 96.06 75 LYS A O 1
ATOM 575 N N . GLN A 1 76 ? 40.363 5.693 -16.313 1.00 96.25 76 GLN A N 1
ATOM 576 C CA . GLN A 1 76 ? 39.667 6.641 -15.450 1.00 96.25 76 GLN A CA 1
ATOM 577 C C . GLN A 1 76 ? 38.181 6.284 -15.312 1.00 96.25 76 GLN A C 1
ATOM 579 O O . GLN A 1 76 ? 37.652 6.285 -14.208 1.00 96.25 76 GLN A O 1
ATOM 584 N N . ALA A 1 77 ? 37.523 5.890 -16.409 1.00 95.56 77 ALA A N 1
ATOM 585 C CA . ALA A 1 77 ? 36.130 5.457 -16.372 1.00 95.56 77 ALA A CA 1
ATOM 586 C C . ALA A 1 77 ? 35.916 4.237 -15.453 1.00 95.56 77 ALA A C 1
ATOM 588 O O . ALA A 1 77 ? 34.956 4.212 -14.692 1.00 95.56 77 ALA A O 1
ATOM 589 N N . VAL A 1 78 ? 36.802 3.237 -15.478 1.00 94.25 78 VAL A N 1
ATOM 590 C CA . VAL A 1 78 ? 36.712 2.089 -14.554 1.00 94.25 78 VAL A CA 1
ATOM 591 C C . VAL A 1 78 ? 36.949 2.517 -13.100 1.00 94.25 78 VAL A C 1
ATOM 593 O O . VAL A 1 78 ? 36.242 2.057 -12.208 1.00 94.25 78 VAL A O 1
ATOM 596 N N . GLU A 1 79 ? 37.903 3.416 -12.853 1.00 93.88 79 GLU A N 1
ATOM 597 C CA . GLU A 1 79 ? 38.217 3.922 -11.507 1.00 93.88 79 GLU A CA 1
ATOM 598 C C . GLU A 1 79 ? 37.093 4.778 -10.897 1.00 93.88 79 GLU A C 1
ATOM 600 O O . GLU A 1 79 ? 36.904 4.774 -9.679 1.00 93.88 79 GLU A O 1
ATOM 605 N N . ASP A 1 80 ? 36.326 5.486 -11.729 1.00 94.06 80 ASP A N 1
ATOM 606 C CA . ASP A 1 80 ? 35.234 6.362 -11.290 1.00 94.06 80 ASP A CA 1
ATOM 607 C C . ASP A 1 80 ? 33.943 5.603 -10.915 1.00 94.06 80 ASP A C 1
ATOM 609 O O . ASP A 1 80 ? 33.027 6.196 -10.331 1.00 94.06 80 ASP A O 1
ATOM 613 N N . MET A 1 81 ? 33.850 4.301 -11.212 1.00 92.38 81 MET A N 1
ATOM 614 C CA . MET A 1 81 ? 32.694 3.470 -10.850 1.00 92.38 81 MET A CA 1
ATOM 615 C C . MET A 1 81 ? 32.557 3.327 -9.326 1.00 92.38 81 MET A C 1
ATOM 617 O O . MET A 1 81 ? 33.520 3.099 -8.595 1.00 92.38 81 MET A O 1
ATOM 621 N N . ARG A 1 82 ? 31.327 3.462 -8.825 1.00 88.44 82 ARG A N 1
ATOM 622 C CA . ARG A 1 82 ? 30.967 3.400 -7.398 1.00 88.44 82 ARG A CA 1
ATOM 623 C C . ARG A 1 82 ? 30.273 2.091 -7.027 1.00 88.44 82 ARG A C 1
ATOM 625 O O . ARG A 1 82 ? 30.287 1.723 -5.852 1.00 88.44 82 ARG A O 1
ATOM 632 N N . GLY A 1 83 ? 29.663 1.409 -7.993 1.00 86.94 83 GLY A N 1
ATOM 633 C CA . GLY A 1 83 ? 28.907 0.177 -7.785 1.00 86.94 83 GLY A CA 1
ATOM 634 C C . GLY A 1 83 ? 29.066 -0.849 -8.913 1.00 86.94 83 GLY A C 1
ATOM 635 O O . GLY A 1 83 ? 29.572 -0.525 -9.984 1.00 86.94 83 GLY A O 1
ATOM 636 N N . PRO A 1 84 ? 28.613 -2.096 -8.683 1.00 84.00 84 PRO A N 1
ATOM 637 C CA . PRO A 1 84 ? 28.759 -3.199 -9.639 1.00 84.00 84 PRO A CA 1
ATOM 638 C C . PRO A 1 84 ? 27.886 -3.057 -10.897 1.00 84.00 84 PRO A C 1
ATOM 640 O O . PRO A 1 84 ? 28.173 -3.700 -11.899 1.00 84.00 84 PRO A O 1
ATOM 643 N N . ASP A 1 85 ? 26.846 -2.220 -10.847 1.00 89.75 85 ASP A N 1
ATOM 644 C CA . ASP A 1 85 ? 25.915 -1.966 -11.956 1.00 89.75 85 ASP A CA 1
ATOM 645 C C . ASP A 1 85 ? 26.153 -0.580 -12.602 1.00 89.75 85 ASP A C 1
ATOM 647 O O . ASP A 1 85 ? 25.327 -0.101 -13.379 1.00 89.75 85 ASP A O 1
ATOM 651 N N . ASP A 1 86 ? 27.262 0.098 -12.280 1.00 91.50 86 ASP A N 1
ATOM 652 C CA . ASP A 1 86 ? 27.573 1.405 -12.863 1.00 91.50 86 ASP A CA 1
ATOM 653 C C . ASP A 1 86 ? 28.058 1.270 -14.312 1.00 91.50 86 ASP A C 1
ATOM 655 O O . ASP A 1 86 ? 28.884 0.419 -14.649 1.00 91.50 86 ASP A O 1
ATOM 659 N N . VAL A 1 87 ? 27.578 2.174 -15.168 1.00 93.50 87 VAL A N 1
ATOM 660 C CA . VAL A 1 87 ? 27.986 2.273 -16.572 1.00 93.50 87 VAL A CA 1
ATOM 661 C C . VAL A 1 87 ? 28.495 3.683 -16.843 1.00 93.50 87 VAL A C 1
ATOM 663 O O . VAL A 1 87 ? 27.737 4.653 -16.786 1.00 93.50 87 VAL A O 1
ATOM 666 N N . GLN A 1 88 ? 29.778 3.806 -17.173 1.00 95.38 88 GLN A N 1
ATOM 667 C CA . GLN A 1 88 ? 30.373 5.066 -17.605 1.00 95.38 88 GLN A CA 1
ATOM 668 C C . GLN A 1 88 ? 30.188 5.268 -19.099 1.00 95.38 88 GLN A C 1
ATOM 670 O O . GLN A 1 88 ? 30.334 4.332 -19.884 1.00 95.38 88 GLN A O 1
ATOM 675 N N . ARG A 1 89 ? 29.895 6.505 -19.504 1.00 93.56 89 ARG A N 1
ATOM 676 C CA . ARG A 1 89 ? 29.647 6.858 -20.903 1.00 93.56 89 ARG A CA 1
ATOM 677 C C . ARG A 1 89 ? 30.591 7.937 -21.379 1.00 93.56 89 ARG A C 1
ATOM 679 O O . ARG A 1 89 ? 30.818 8.932 -20.697 1.00 93.56 89 ARG A O 1
ATOM 686 N N . MET A 1 90 ? 31.103 7.741 -22.581 1.00 94.31 90 MET A N 1
ATOM 687 C CA . MET A 1 90 ? 32.016 8.655 -23.242 1.00 94.31 90 MET A CA 1
ATOM 688 C C . MET A 1 90 ? 31.574 8.861 -24.681 1.00 94.31 90 MET A C 1
ATOM 690 O O . MET A 1 90 ? 31.120 7.920 -25.328 1.00 94.31 90 MET A O 1
ATOM 694 N N . PHE A 1 91 ? 31.736 10.082 -25.184 1.00 93.19 91 PHE A N 1
ATOM 695 C CA . PHE A 1 91 ? 31.208 10.468 -26.486 1.00 93.19 91 PHE A CA 1
ATOM 696 C C . PHE A 1 91 ? 32.320 10.922 -27.427 1.00 93.19 91 PHE A C 1
ATOM 698 O O . PHE A 1 91 ? 33.220 11.659 -27.015 1.00 93.19 91 PHE A O 1
ATOM 705 N N . GLY A 1 92 ? 32.250 10.495 -28.687 1.00 92.69 92 GLY A N 1
ATOM 706 C CA . GLY A 1 92 ? 33.143 10.951 -29.753 1.00 92.69 92 GLY A CA 1
ATOM 707 C C . GLY A 1 92 ? 34.631 10.709 -29.476 1.00 92.69 92 GLY A C 1
ATOM 708 O O . GLY A 1 92 ? 35.468 11.552 -29.808 1.00 92.69 92 GLY A O 1
ATOM 709 N N . ILE A 1 93 ? 34.987 9.579 -28.861 1.00 94.06 93 ILE A N 1
ATOM 710 C CA . ILE A 1 93 ? 36.383 9.221 -28.592 1.00 94.06 93 ILE A CA 1
ATOM 711 C C . ILE A 1 93 ? 36.973 8.488 -29.793 1.00 94.06 93 ILE A C 1
ATOM 713 O O . ILE A 1 93 ? 36.353 7.621 -30.401 1.00 94.06 93 ILE A O 1
ATOM 717 N N . ARG A 1 94 ? 38.225 8.809 -30.118 1.00 95.44 94 ARG A N 1
ATOM 718 C CA . ARG A 1 94 ? 39.017 8.032 -31.071 1.00 95.44 94 ARG A CA 1
ATOM 719 C C . ARG A 1 94 ? 39.813 6.968 -30.327 1.00 95.44 94 ARG A C 1
ATOM 721 O O . ARG A 1 94 ? 40.765 7.308 -29.626 1.00 95.44 94 ARG A O 1
ATOM 728 N N . LEU A 1 95 ? 39.429 5.703 -30.483 1.00 96.56 95 LEU A N 1
ATOM 729 C CA . LEU A 1 95 ? 40.082 4.587 -29.788 1.00 96.56 95 LEU A CA 1
ATOM 730 C C . LEU A 1 95 ? 41.410 4.187 -30.444 1.00 96.56 95 LEU A C 1
ATOM 732 O O . LEU A 1 95 ? 42.389 3.963 -29.738 1.00 96.56 95 LEU A O 1
ATOM 736 N N . VAL A 1 96 ? 41.477 4.164 -31.779 1.00 95.75 96 VAL A N 1
ATOM 737 C CA . VAL A 1 96 ? 42.670 3.751 -32.543 1.00 95.75 96 VAL A CA 1
ATOM 738 C C . VAL A 1 96 ? 43.123 4.841 -33.520 1.00 95.75 96 VAL A C 1
ATOM 740 O O . VAL A 1 96 ? 42.340 5.698 -33.938 1.00 95.75 96 VAL A O 1
ATOM 743 N N . ALA A 1 97 ? 44.402 4.833 -33.902 1.00 91.81 97 ALA A N 1
ATOM 744 C CA . ALA A 1 97 ? 44.937 5.797 -34.864 1.00 91.81 97 ALA A CA 1
ATOM 745 C C . ALA A 1 97 ? 44.245 5.651 -36.232 1.00 91.81 97 ALA A C 1
ATOM 747 O O . ALA A 1 97 ? 44.206 4.564 -36.793 1.00 91.81 97 ALA A O 1
ATOM 748 N N . GLY A 1 98 ? 43.696 6.743 -36.774 1.00 88.75 98 GLY A N 1
ATOM 749 C CA . GLY A 1 98 ? 43.006 6.737 -38.074 1.00 88.75 98 GLY A CA 1
ATOM 750 C C . GLY A 1 98 ? 41.607 6.096 -38.092 1.00 88.75 98 GLY A C 1
ATOM 751 O O . GLY A 1 98 ? 40.896 6.289 -39.072 1.00 88.75 98 GLY A O 1
ATOM 752 N N . GLY A 1 99 ? 41.180 5.416 -37.021 1.00 91.94 99 GLY A N 1
ATOM 753 C CA . GLY A 1 99 ? 39.837 4.825 -36.893 1.00 91.94 99 GLY A CA 1
ATOM 754 C C . GLY A 1 99 ? 38.738 5.864 -36.627 1.00 91.94 99 GLY A C 1
ATOM 755 O O . GLY A 1 99 ? 39.066 7.017 -36.347 1.00 91.94 99 GLY A O 1
ATOM 756 N N . PRO A 1 100 ? 37.444 5.511 -36.709 1.00 94.25 100 PRO A N 1
ATOM 757 C CA . PRO A 1 100 ? 36.333 6.454 -36.547 1.00 94.25 100 PRO A CA 1
ATOM 758 C C . PRO A 1 100 ? 36.237 7.042 -35.126 1.00 94.25 100 PRO A C 1
ATOM 760 O O . PRO A 1 100 ? 36.908 6.600 -34.191 1.00 94.25 100 PRO A O 1
ATOM 763 N N . LEU A 1 101 ? 35.404 8.077 -34.966 1.00 94.50 101 LEU A N 1
ATOM 764 C CA . LEU A 1 101 ? 34.953 8.500 -33.639 1.00 94.50 101 LEU A CA 1
ATOM 765 C C . LEU A 1 101 ? 33.874 7.531 -33.159 1.00 94.50 101 LEU A C 1
ATOM 767 O O . LEU A 1 101 ? 32.977 7.175 -33.925 1.00 94.50 101 LEU A O 1
ATOM 771 N N . LEU A 1 102 ? 33.972 7.122 -31.900 1.00 95.44 102 LEU A N 1
ATOM 772 C CA . LEU A 1 102 ? 33.096 6.137 -31.287 1.00 95.44 102 LEU A CA 1
ATOM 773 C C . LEU A 1 102 ? 32.533 6.676 -29.975 1.00 95.44 102 LEU A C 1
ATOM 775 O O . LEU A 1 102 ? 33.235 7.336 -29.203 1.00 95.44 102 LEU A O 1
ATOM 779 N N . ASP A 1 103 ? 31.273 6.354 -29.721 1.00 95.62 103 ASP A N 1
ATOM 780 C CA . ASP A 1 103 ? 30.671 6.492 -28.402 1.00 95.62 103 ASP A CA 1
ATOM 781 C C . ASP A 1 103 ? 30.900 5.193 -27.635 1.00 95.62 103 ASP A C 1
ATOM 783 O O . ASP A 1 103 ? 30.756 4.112 -28.203 1.00 95.62 103 ASP A O 1
ATOM 787 N N . CYS A 1 104 ? 31.309 5.291 -26.372 1.00 96.88 104 CYS A N 1
ATOM 788 C CA . CYS A 1 104 ? 31.719 4.145 -25.567 1.00 96.88 104 CYS A CA 1
ATOM 789 C C . CYS A 1 104 ? 30.901 4.056 -24.278 1.00 96.88 104 CYS A C 1
ATOM 791 O O . CYS A 1 104 ? 30.708 5.062 -23.590 1.00 96.88 104 CYS A O 1
ATOM 793 N N . ALA A 1 105 ? 30.494 2.840 -23.919 1.00 96.81 105 ALA A N 1
ATOM 794 C CA . ALA A 1 105 ? 30.018 2.489 -22.589 1.00 96.81 105 ALA A CA 1
ATOM 795 C C . ALA A 1 105 ? 31.027 1.545 -21.925 1.00 96.81 105 ALA A C 1
ATOM 797 O O . ALA A 1 105 ? 31.484 0.586 -22.544 1.00 96.81 105 ALA A O 1
ATOM 798 N N . VAL A 1 106 ? 31.381 1.813 -20.672 1.00 97.31 106 VAL A N 1
ATOM 799 C CA . VAL A 1 106 ? 32.291 0.973 -19.886 1.00 97.31 106 VAL A CA 1
ATOM 800 C C . VAL A 1 106 ? 31.572 0.543 -18.623 1.00 97.31 106 VAL A C 1
ATOM 802 O O . VAL A 1 106 ? 30.982 1.382 -17.947 1.00 97.31 106 VAL A O 1
ATOM 805 N N . HIS A 1 107 ? 31.609 -0.746 -18.308 1.00 96.31 107 HIS A N 1
ATOM 806 C CA . HIS A 1 107 ? 31.006 -1.306 -17.099 1.00 96.31 107 HIS A CA 1
ATOM 807 C C . HIS A 1 107 ? 31.796 -2.520 -16.608 1.00 96.31 107 HIS A C 1
ATOM 809 O O . HIS A 1 107 ? 32.629 -3.072 -17.332 1.00 96.31 107 HIS A O 1
ATOM 815 N N . GLN A 1 108 ? 31.541 -2.941 -15.372 1.00 94.38 108 GLN A N 1
ATOM 816 C CA . GLN A 1 108 ? 32.196 -4.101 -14.779 1.00 94.38 108 GLN A CA 1
ATOM 817 C C . GLN A 1 108 ? 31.320 -5.358 -14.898 1.00 94.38 108 GLN A C 1
ATOM 819 O O . GLN A 1 108 ? 30.109 -5.310 -14.705 1.00 94.38 108 GLN A O 1
ATOM 824 N N . SER A 1 109 ? 31.940 -6.496 -15.210 1.00 93.00 109 SER A N 1
ATOM 825 C CA . SER A 1 109 ? 31.311 -7.821 -15.235 1.00 93.00 109 SER A CA 1
ATOM 826 C C . SER A 1 109 ? 32.190 -8.793 -14.449 1.00 93.00 109 SER A C 1
ATOM 828 O O . SER A 1 109 ? 33.229 -9.262 -14.923 1.00 93.00 109 SER A O 1
ATOM 830 N N . GLY A 1 110 ? 31.837 -9.018 -13.180 1.00 89.31 110 GLY A N 1
ATOM 831 C CA . GLY A 1 110 ? 32.689 -9.743 -12.237 1.00 89.31 110 GLY A CA 1
ATOM 832 C C . GLY A 1 110 ? 34.055 -9.064 -12.071 1.00 89.31 110 GLY A C 1
ATOM 833 O O . GLY A 1 110 ? 34.150 -7.913 -11.649 1.00 89.31 110 GLY A O 1
ATOM 834 N N . THR A 1 111 ? 35.133 -9.772 -12.406 1.00 88.88 111 THR A N 1
ATOM 835 C CA . THR A 1 111 ? 36.507 -9.236 -12.363 1.00 88.88 111 THR A CA 1
ATOM 836 C C . THR A 1 111 ? 36.949 -8.579 -13.671 1.00 88.88 111 THR A C 1
ATOM 838 O O . THR A 1 111 ? 38.092 -8.133 -13.763 1.00 88.88 111 THR A O 1
ATOM 841 N N . MET A 1 112 ? 36.095 -8.566 -14.696 1.00 94.25 112 MET A N 1
ATOM 842 C CA . MET A 1 112 ? 36.424 -8.047 -16.020 1.00 94.25 112 MET A CA 1
ATOM 843 C C . MET A 1 112 ? 35.838 -6.654 -16.243 1.00 94.25 112 MET A C 1
ATOM 845 O O . MET A 1 112 ? 34.731 -6.357 -15.796 1.00 94.25 112 MET A O 1
ATOM 849 N N . ALA A 1 113 ? 36.564 -5.820 -16.985 1.00 95.88 113 ALA A N 1
ATOM 850 C CA . ALA A 1 113 ? 36.036 -4.569 -17.521 1.00 95.88 113 ALA A CA 1
ATOM 851 C C . ALA A 1 113 ? 35.498 -4.816 -18.933 1.00 95.88 113 ALA A C 1
ATOM 853 O O . ALA A 1 113 ? 36.200 -5.381 -19.772 1.00 95.88 113 ALA A O 1
ATOM 854 N N . VAL A 1 114 ? 34.267 -4.396 -19.206 1.00 97.81 114 VAL A N 1
ATOM 855 C CA . VAL A 1 114 ? 33.622 -4.517 -20.515 1.00 97.81 114 VAL A CA 1
ATOM 856 C C . VAL A 1 114 ? 33.545 -3.137 -21.150 1.00 97.81 114 VAL A C 1
ATOM 858 O O . VAL A 1 114 ? 33.046 -2.194 -20.540 1.00 97.81 114 VAL A O 1
ATOM 861 N N . ILE A 1 115 ? 34.043 -3.029 -22.378 1.00 98.12 115 ILE A N 1
ATOM 862 C CA . ILE A 1 115 ? 33.961 -1.834 -23.211 1.00 98.12 115 ILE A CA 1
ATOM 863 C C . ILE A 1 115 ? 33.050 -2.154 -24.387 1.00 98.12 115 ILE A C 1
ATOM 865 O O . ILE A 1 115 ? 33.353 -3.020 -25.208 1.00 98.12 115 ILE A O 1
ATOM 869 N N . GLU A 1 116 ? 31.956 -1.419 -24.479 1.00 98.19 116 GLU A N 1
ATOM 870 C CA . GLU A 1 116 ? 31.053 -1.409 -25.619 1.00 98.19 116 GLU A CA 1
ATOM 871 C C . GLU A 1 116 ? 31.257 -0.117 -26.396 1.00 98.19 116 GLU A C 1
ATOM 873 O O . GLU A 1 116 ? 31.451 0.943 -25.796 1.00 98.19 116 GLU A O 1
ATOM 878 N N . PHE A 1 117 ? 31.200 -0.180 -27.720 1.00 97.50 117 PHE A N 1
ATOM 879 C CA . PHE A 1 117 ? 31.340 1.006 -28.550 1.00 97.50 117 PHE A CA 1
ATOM 880 C C . PHE A 1 117 ? 30.510 0.932 -29.823 1.00 97.50 117 PHE A C 1
ATOM 882 O O . PHE A 1 117 ? 30.304 -0.137 -30.392 1.00 97.50 117 PHE A O 1
ATOM 889 N N . GLU A 1 118 ? 30.066 2.088 -30.297 1.00 96.00 118 GLU A N 1
ATOM 890 C CA . GLU A 1 118 ? 29.327 2.227 -31.551 1.00 96.00 118 GLU A CA 1
ATOM 891 C C . GLU A 1 118 ? 29.753 3.492 -32.309 1.00 96.00 118 GLU A C 1
ATOM 893 O O . GLU A 1 118 ? 30.329 4.405 -31.704 1.00 96.00 118 GLU A O 1
ATOM 898 N N . PRO A 1 119 ? 29.501 3.568 -33.628 1.00 94.44 119 PRO A N 1
ATOM 899 C CA . PRO A 1 119 ? 29.795 4.756 -34.423 1.00 94.44 119 PRO A CA 1
ATOM 900 C C . PRO A 1 119 ? 29.185 6.026 -33.823 1.00 94.44 119 PRO A C 1
ATOM 902 O O . PRO A 1 119 ? 27.976 6.102 -33.610 1.00 94.44 119 PRO A O 1
ATOM 905 N N . HIS A 1 120 ? 30.020 7.042 -33.593 1.00 91.81 120 HIS A N 1
ATOM 906 C CA . HIS A 1 120 ? 29.552 8.330 -33.094 1.00 91.81 120 HIS A CA 1
ATOM 907 C C . HIS A 1 120 ? 28.671 9.016 -34.143 1.00 91.81 120 HIS A C 1
ATOM 909 O O . HIS A 1 120 ? 29.118 9.322 -35.254 1.00 91.81 120 HIS A O 1
ATOM 915 N N . ALA A 1 121 ? 27.418 9.289 -33.787 1.00 86.12 121 ALA A N 1
ATOM 916 C CA . ALA A 1 121 ? 26.544 10.106 -34.615 1.00 86.12 121 ALA A CA 1
ATOM 917 C C . ALA A 1 121 ? 26.991 11.572 -34.519 1.00 86.12 121 ALA A C 1
ATOM 919 O O . ALA A 1 121 ? 27.079 12.106 -33.420 1.00 86.12 121 ALA A O 1
ATOM 920 N N . ILE A 1 122 ? 27.207 12.245 -35.657 1.00 69.69 122 ILE A N 1
ATOM 921 C CA . ILE A 1 122 ? 27.588 13.677 -35.747 1.00 69.69 122 ILE A CA 1
ATOM 922 C C . ILE A 1 122 ? 26.389 14.597 -35.399 1.00 69.69 122 ILE A C 1
ATOM 924 O O . ILE A 1 122 ? 26.144 15.612 -36.044 1.00 69.69 122 ILE A O 1
ATOM 928 N N . ALA A 1 123 ? 25.581 14.206 -34.417 1.00 66.00 123 ALA A N 1
ATOM 929 C CA . ALA A 1 123 ? 24.540 15.018 -33.806 1.00 66.00 123 ALA A CA 1
ATOM 930 C C . ALA A 1 123 ? 25.080 15.560 -32.476 1.00 66.00 123 ALA A C 1
ATOM 932 O O . ALA A 1 123 ? 25.703 14.812 -31.718 1.00 66.00 123 ALA A O 1
ATOM 933 N N . ASP A 1 124 ? 24.859 16.843 -32.185 1.00 66.38 124 ASP A N 1
ATOM 934 C CA . ASP A 1 124 ? 25.419 17.463 -30.984 1.00 66.38 124 ASP A CA 1
ATOM 935 C C . ASP A 1 124 ? 24.725 16.919 -29.722 1.00 66.38 124 ASP A C 1
ATOM 937 O O . ASP A 1 124 ? 23.503 16.984 -29.566 1.00 66.38 124 ASP A O 1
ATOM 941 N N . TYR A 1 125 ? 25.511 16.377 -28.789 1.00 76.81 125 TYR A N 1
ATOM 942 C CA . TYR A 1 125 ? 25.028 15.959 -27.471 1.00 76.81 125 TYR A CA 1
ATOM 943 C C . TYR A 1 125 ? 24.323 17.112 -26.738 1.00 76.81 125 TYR A C 1
ATOM 945 O O . TYR A 1 125 ? 23.340 16.879 -26.027 1.00 76.81 125 TYR A O 1
ATOM 953 N N . ALA A 1 126 ? 24.782 18.352 -26.942 1.00 76.56 126 ALA A N 1
ATOM 954 C CA . ALA A 1 126 ? 24.160 19.541 -26.371 1.00 76.56 126 ALA A CA 1
ATOM 955 C C . ALA A 1 126 ? 22.713 19.733 -26.855 1.00 76.56 126 ALA A C 1
ATOM 957 O O . ALA A 1 126 ? 21.849 20.083 -26.046 1.00 76.56 126 ALA A O 1
ATOM 958 N N . ASP A 1 127 ? 22.424 19.430 -28.124 1.00 82.44 127 ASP A N 1
ATOM 959 C CA . ASP A 1 127 ? 21.071 19.526 -28.681 1.00 82.44 127 ASP A CA 1
ATOM 960 C C . ASP A 1 127 ? 20.135 18.500 -28.032 1.00 82.44 127 ASP A C 1
ATOM 962 O O . ASP A 1 127 ? 19.004 18.823 -27.668 1.00 82.44 127 ASP A O 1
ATOM 966 N N . HIS A 1 128 ? 20.613 17.271 -27.808 1.00 86.19 128 HIS A N 1
ATOM 967 C CA . HIS A 1 128 ? 19.822 16.247 -27.121 1.00 86.19 128 HIS A CA 1
ATOM 968 C C . HIS A 1 128 ? 19.586 16.593 -25.647 1.00 86.19 128 HIS A C 1
ATOM 970 O O . HIS A 1 128 ? 18.474 16.416 -25.147 1.00 86.19 128 HIS A O 1
ATOM 976 N N . LEU A 1 129 ? 20.589 17.133 -24.947 1.00 83.44 129 LEU A N 1
ATOM 977 C CA . LEU A 1 129 ? 20.409 17.620 -23.576 1.00 83.44 129 LEU A CA 1
ATOM 978 C C . LEU A 1 129 ? 19.391 18.763 -23.492 1.00 83.44 129 LEU A C 1
ATOM 980 O O . LEU A 1 129 ? 18.619 18.828 -22.530 1.00 83.44 129 LEU A O 1
ATOM 984 N N . ALA A 1 130 ? 19.345 19.639 -24.499 1.00 86.62 130 ALA A N 1
ATOM 985 C CA . ALA A 1 130 ? 18.397 20.748 -24.549 1.00 86.62 130 ALA A CA 1
ATOM 986 C C . ALA A 1 130 ? 16.925 20.288 -24.602 1.00 86.62 130 ALA A C 1
ATOM 988 O O . ALA A 1 130 ? 16.041 21.075 -24.255 1.00 86.62 130 ALA A O 1
ATOM 989 N N . LEU A 1 131 ? 16.649 19.022 -24.953 1.00 85.75 131 LEU A N 1
ATOM 990 C CA . LEU A 1 131 ? 15.301 18.437 -24.949 1.00 85.75 131 LEU A CA 1
ATOM 991 C C . LEU A 1 131 ? 14.763 18.162 -23.534 1.00 85.75 131 LEU A C 1
ATOM 993 O O . LEU A 1 131 ? 13.550 18.227 -23.322 1.00 85.75 131 LEU A O 1
ATOM 997 N N . ILE A 1 132 ? 15.638 17.903 -22.551 1.00 85.62 132 ILE A N 1
ATOM 998 C CA . ILE A 1 132 ? 15.224 17.529 -21.185 1.00 85.62 132 ILE A CA 1
ATOM 999 C C . ILE A 1 132 ? 14.476 18.680 -20.505 1.00 85.62 132 ILE A C 1
ATOM 1001 O O . ILE A 1 132 ? 13.389 18.490 -19.963 1.00 85.62 132 ILE A O 1
ATOM 1005 N N . GLY A 1 133 ? 15.038 19.891 -20.532 1.00 86.88 133 GLY A N 1
ATOM 1006 C CA . GLY A 1 133 ? 14.481 21.044 -19.815 1.00 86.88 133 GLY A CA 1
ATOM 1007 C C . GLY A 1 133 ? 13.019 21.359 -20.181 1.00 86.88 133 GLY A C 1
ATOM 1008 O O . GLY A 1 133 ? 12.184 21.480 -19.283 1.00 86.88 133 GLY A O 1
ATOM 1009 N N . PRO A 1 134 ? 12.672 21.494 -21.476 1.00 90.12 134 PRO A N 1
ATOM 1010 C CA . PRO A 1 134 ? 11.291 21.661 -21.925 1.00 90.12 134 PRO A CA 1
ATOM 1011 C C . PRO A 1 134 ? 10.372 20.490 -21.562 1.00 90.12 134 PRO A C 1
ATOM 1013 O O . PRO A 1 134 ? 9.229 20.736 -21.181 1.00 90.12 134 PRO A O 1
ATOM 1016 N N . ALA A 1 135 ? 10.854 19.246 -21.661 1.00 89.25 135 ALA A N 1
ATOM 1017 C CA . ALA A 1 135 ? 10.074 18.062 -21.302 1.00 89.25 135 ALA A CA 1
ATOM 1018 C C . ALA A 1 135 ? 9.694 18.077 -19.810 1.00 89.25 135 ALA A C 1
ATOM 1020 O O . ALA A 1 135 ? 8.533 17.876 -19.462 1.00 89.25 135 ALA A O 1
ATOM 1021 N N . LEU A 1 136 ? 10.639 18.420 -18.931 1.00 87.81 136 LEU A N 1
ATOM 1022 C CA . LEU A 1 136 ? 10.391 18.522 -17.490 1.00 87.81 136 LEU A CA 1
ATOM 1023 C C . LEU A 1 136 ? 9.398 19.626 -17.128 1.00 87.81 136 LEU A C 1
ATOM 1025 O O . LEU A 1 136 ? 8.503 19.388 -16.324 1.00 87.81 136 LEU A O 1
ATOM 1029 N N . ARG A 1 137 ? 9.502 20.808 -17.753 1.00 90.44 137 ARG A N 1
ATOM 1030 C CA . ARG A 1 137 ? 8.551 21.911 -17.516 1.00 90.44 137 ARG A CA 1
ATOM 1031 C C . ARG A 1 137 ? 7.109 21.549 -17.880 1.00 90.44 137 ARG A C 1
ATOM 1033 O O . ARG A 1 137 ? 6.190 22.127 -17.313 1.00 90.44 137 ARG A O 1
ATOM 1040 N N . GLN A 1 138 ? 6.908 20.622 -18.819 1.00 92.31 138 GLN A N 1
ATOM 1041 C CA . GLN A 1 138 ? 5.575 20.114 -19.153 1.00 92.31 138 GLN A CA 1
ATOM 1042 C C . GLN A 1 138 ? 5.060 19.098 -18.130 1.00 92.31 138 GLN A C 1
ATOM 1044 O O . GLN A 1 138 ? 3.861 19.053 -17.887 1.00 92.31 138 GLN A O 1
ATOM 1049 N N . LEU A 1 139 ? 5.946 18.301 -17.526 1.00 89.81 139 LEU A N 1
ATOM 1050 C CA . LEU A 1 139 ? 5.564 17.299 -16.529 1.00 89.81 139 LEU A CA 1
ATOM 1051 C C . LEU A 1 139 ? 5.354 17.902 -15.130 1.00 89.81 139 LEU A C 1
ATOM 1053 O O . LEU A 1 139 ? 4.526 17.415 -14.369 1.00 89.81 139 LEU A O 1
ATOM 1057 N N . GLU A 1 140 ? 6.095 18.952 -14.769 1.00 88.50 140 GLU A N 1
ATOM 1058 C CA . GLU A 1 140 ? 6.097 19.545 -13.423 1.00 88.50 140 GLU A CA 1
ATOM 1059 C C . GLU A 1 140 ? 4.726 20.019 -12.887 1.00 88.50 140 GLU A C 1
ATOM 1061 O O . GLU A 1 140 ? 4.466 19.809 -11.696 1.00 88.50 140 GLU A O 1
ATOM 1066 N N . PRO A 1 141 ? 3.829 20.648 -13.676 1.00 92.50 141 PRO A N 1
ATOM 1067 C CA . PRO A 1 141 ? 2.531 21.093 -13.166 1.00 92.50 141 PRO A CA 1
ATOM 1068 C C . PRO A 1 141 ? 1.513 19.957 -12.998 1.00 92.50 141 PRO A C 1
ATOM 1070 O O . PRO A 1 141 ? 0.492 20.172 -12.347 1.00 92.50 141 PRO A O 1
ATOM 1073 N N . ILE A 1 142 ? 1.776 18.768 -13.547 1.00 92.38 142 ILE A N 1
ATOM 1074 C CA . ILE A 1 142 ? 0.831 17.648 -13.546 1.00 92.38 142 ILE A CA 1
ATOM 1075 C C . ILE A 1 142 ? 0.636 17.121 -12.119 1.00 92.38 142 ILE A C 1
ATOM 1077 O O . ILE A 1 142 ? 1.582 17.015 -11.330 1.00 92.38 142 ILE A O 1
ATOM 1081 N N . ARG A 1 143 ? -0.617 16.819 -11.769 1.00 87.06 143 ARG A N 1
ATOM 1082 C CA . ARG A 1 143 ? -1.011 16.301 -10.445 1.00 87.06 143 ARG A CA 1
ATOM 1083 C C . ARG A 1 143 ? -1.772 14.980 -10.507 1.00 87.06 143 ARG A C 1
ATOM 1085 O O . ARG A 1 143 ? -1.856 14.300 -9.490 1.00 87.06 143 ARG A O 1
ATOM 1092 N N . GLU A 1 144 ? -2.224 14.570 -11.689 1.00 89.56 144 GLU A N 1
ATOM 1093 C CA . GLU A 1 144 ? -2.892 13.287 -11.891 1.00 89.56 144 GLU A CA 1
ATOM 1094 C C . GLU A 1 144 ? -1.956 12.266 -12.560 1.00 89.56 144 GLU A C 1
ATOM 1096 O O . GLU A 1 144 ? -1.370 12.571 -13.603 1.00 89.56 144 GLU A O 1
ATOM 1101 N N . PRO A 1 145 ? -1.796 11.045 -12.005 1.00 90.75 145 PRO A N 1
ATOM 1102 C CA . PRO A 1 145 ? -0.894 10.039 -12.573 1.00 90.75 145 PRO A CA 1
ATOM 1103 C C . PRO A 1 145 ? -1.202 9.693 -14.033 1.00 90.75 145 PRO A C 1
ATOM 1105 O O . PRO A 1 145 ? -0.284 9.492 -14.821 1.00 90.75 145 PRO A O 1
ATOM 1108 N N . GLN A 1 146 ? -2.482 9.662 -14.407 1.00 93.06 146 GLN A N 1
ATOM 1109 C CA . GLN A 1 146 ? -2.897 9.338 -15.771 1.00 93.06 146 GLN A CA 1
ATOM 1110 C C . GLN A 1 146 ? -2.401 10.380 -16.789 1.00 93.06 146 GLN A C 1
ATOM 1112 O O . GLN A 1 146 ? -1.801 10.020 -17.801 1.00 93.06 146 GLN A O 1
ATOM 1117 N N . GLU A 1 147 ? -2.553 11.670 -16.480 1.00 95.06 147 GLU A N 1
ATOM 1118 C CA . GLU A 1 147 ? -2.057 12.770 -17.319 1.00 95.06 147 GLU A CA 1
ATOM 1119 C C . GLU A 1 147 ? -0.520 12.744 -17.430 1.00 95.06 147 GLU A C 1
ATOM 1121 O O . GLU A 1 147 ? 0.047 13.050 -18.487 1.00 95.06 147 GLU A O 1
ATOM 1126 N N . LEU A 1 148 ? 0.168 12.319 -16.361 1.00 94.25 148 LEU A N 1
ATOM 1127 C CA . LEU A 1 148 ? 1.620 12.129 -16.362 1.00 94.25 148 LEU A CA 1
ATOM 1128 C C . LEU A 1 148 ? 2.023 11.024 -17.351 1.00 94.25 148 LEU A C 1
ATOM 1130 O O . LEU A 1 148 ? 2.974 11.207 -18.114 1.00 94.25 148 LEU A O 1
ATOM 1134 N N . PHE A 1 149 ? 1.305 9.896 -17.364 1.00 95.50 149 PHE A N 1
ATOM 1135 C CA . PHE A 1 149 ? 1.568 8.776 -18.274 1.00 95.50 149 PHE A CA 1
ATOM 1136 C C . PHE A 1 149 ? 1.355 9.166 -19.739 1.00 95.50 149 PHE A C 1
ATOM 1138 O O . PHE A 1 149 ? 2.220 8.909 -20.579 1.00 95.50 149 PHE A O 1
ATOM 1145 N N . GLU A 1 150 ? 0.244 9.836 -20.038 1.00 96.44 150 GLU A N 1
ATOM 1146 C CA . GLU A 1 150 ? -0.088 10.319 -21.383 1.00 96.44 150 GLU A CA 1
ATOM 1147 C C . GLU A 1 150 ? 0.940 11.335 -21.888 1.00 96.44 150 GLU A C 1
ATOM 1149 O O . GLU A 1 150 ? 1.459 11.222 -23.005 1.00 96.44 150 GLU A O 1
ATOM 1154 N N . THR A 1 151 ? 1.311 12.294 -21.037 1.00 95.44 151 THR A N 1
ATOM 1155 C CA . THR A 1 151 ? 2.314 13.305 -21.383 1.00 95.44 151 THR A CA 1
ATOM 1156 C C . THR A 1 151 ? 3.691 12.680 -21.589 1.00 95.44 151 THR A C 1
ATOM 1158 O O . THR A 1 151 ? 4.386 13.043 -22.540 1.00 95.44 151 THR A O 1
ATOM 1161 N N . ALA A 1 152 ? 4.084 11.711 -20.758 1.00 94.00 152 ALA A N 1
ATOM 1162 C CA . ALA A 1 152 ? 5.351 11.003 -20.911 1.00 94.00 152 ALA A CA 1
ATOM 1163 C C . ALA A 1 152 ? 5.412 10.196 -22.216 1.00 94.00 152 ALA A C 1
ATOM 1165 O O . ALA A 1 152 ? 6.411 10.297 -22.929 1.00 94.00 152 ALA A O 1
ATOM 1166 N N . ALA A 1 153 ? 4.352 9.459 -22.573 1.00 95.75 153 ALA A N 1
ATOM 1167 C CA . ALA A 1 153 ? 4.298 8.709 -23.831 1.00 95.75 153 ALA A CA 1
ATOM 1168 C C . ALA A 1 153 ? 4.502 9.629 -25.047 1.00 95.75 153 ALA A C 1
ATOM 1170 O O . ALA A 1 153 ? 5.352 9.360 -25.901 1.00 95.75 153 ALA A O 1
ATOM 1171 N N . ARG A 1 154 ? 3.799 10.769 -25.069 1.00 96.19 154 ARG A N 1
ATOM 1172 C CA . ARG A 1 154 ? 3.921 11.787 -26.121 1.00 96.19 154 ARG A CA 1
ATOM 1173 C C . ARG A 1 154 ? 5.322 12.393 -26.195 1.00 96.19 154 ARG A C 1
ATOM 1175 O O . ARG A 1 154 ? 5.895 12.477 -27.280 1.00 96.19 154 ARG A O 1
ATOM 1182 N N . LEU A 1 155 ? 5.891 12.813 -25.062 1.00 93.88 155 LEU A N 1
ATOM 1183 C CA . LEU A 1 155 ? 7.228 13.419 -25.023 1.00 93.88 155 LEU A CA 1
ATOM 1184 C C . LEU A 1 155 ? 8.303 12.430 -25.478 1.00 93.88 155 LEU A C 1
ATOM 1186 O O . LEU A 1 155 ? 9.146 12.775 -26.302 1.00 93.88 155 LEU A O 1
ATOM 1190 N N . VAL A 1 156 ? 8.253 11.186 -24.998 1.00 93.75 156 VAL A N 1
ATOM 1191 C CA . VAL A 1 156 ? 9.206 10.143 -25.398 1.00 93.75 156 VAL A CA 1
ATOM 1192 C C . VAL A 1 156 ? 9.077 9.828 -26.887 1.00 93.75 156 VAL A C 1
ATOM 1194 O O . VAL A 1 156 ? 10.098 9.699 -27.563 1.00 93.75 156 VAL A O 1
ATOM 1197 N N . ARG A 1 157 ? 7.858 9.787 -27.441 1.00 94.88 157 ARG A N 1
ATOM 1198 C CA . ARG A 1 157 ? 7.659 9.620 -28.887 1.00 94.88 157 ARG A CA 1
ATOM 1199 C C . ARG A 1 157 ? 8.234 10.785 -29.689 1.00 94.88 157 ARG A C 1
ATOM 1201 O O . ARG A 1 157 ? 8.915 10.540 -30.681 1.00 94.88 157 ARG A O 1
ATOM 1208 N N . GLN A 1 158 ? 8.021 12.026 -29.252 1.00 92.38 158 GLN A N 1
ATOM 1209 C CA . GLN A 1 158 ? 8.583 13.216 -29.904 1.00 92.38 158 GLN A CA 1
ATOM 1210 C C . GLN A 1 158 ? 10.116 13.236 -29.864 1.00 92.38 158 GLN A C 1
ATOM 1212 O O . GLN A 1 158 ? 10.741 13.574 -30.865 1.00 92.38 158 GLN A O 1
ATOM 1217 N N . MET A 1 159 ? 10.720 12.842 -28.739 1.00 90.19 159 MET A N 1
ATOM 1218 C CA . MET A 1 159 ? 12.177 12.787 -28.589 1.00 90.19 159 MET A CA 1
ATOM 1219 C C . MET A 1 159 ? 12.795 11.651 -29.411 1.00 90.19 159 MET A C 1
ATOM 1221 O O . MET A 1 159 ? 13.773 11.866 -30.119 1.00 90.19 159 MET A O 1
ATOM 1225 N N . LEU A 1 160 ? 12.242 10.436 -29.323 1.00 91.25 160 LEU A N 1
ATOM 1226 C CA . LEU A 1 160 ? 12.849 9.235 -29.904 1.00 91.25 160 LEU A CA 1
ATOM 1227 C C . LEU A 1 160 ? 12.384 8.919 -31.326 1.00 91.25 160 LEU A C 1
ATOM 1229 O O . LEU A 1 160 ? 13.034 8.117 -31.999 1.00 91.25 160 LEU A O 1
ATOM 1233 N N . GLY A 1 161 ? 11.272 9.491 -31.790 1.00 92.69 161 GLY A N 1
ATOM 1234 C CA . GLY A 1 161 ? 10.714 9.278 -33.130 1.00 92.69 161 GLY A CA 1
ATOM 1235 C C . GLY A 1 161 ? 10.257 7.842 -33.414 1.00 92.69 161 GLY A C 1
ATOM 1236 O O . GLY A 1 161 ? 10.341 7.394 -34.554 1.00 92.69 161 GLY A O 1
ATOM 1237 N N . TYR A 1 162 ? 9.840 7.095 -32.389 1.00 97.12 162 TYR A N 1
ATOM 1238 C CA . TYR A 1 162 ? 9.237 5.768 -32.564 1.00 97.12 162 TYR A CA 1
ATOM 1239 C C . TYR A 1 162 ? 7.803 5.881 -33.098 1.00 97.12 162 TYR A C 1
ATOM 1241 O O . TYR A 1 162 ? 7.136 6.898 -32.908 1.00 97.12 162 TYR A O 1
ATOM 1249 N N . ASP A 1 163 ? 7.296 4.828 -33.749 1.00 98.19 163 ASP A N 1
ATOM 1250 C CA . ASP A 1 163 ? 5.933 4.876 -34.301 1.00 98.19 163 ASP A CA 1
ATOM 1251 C C . ASP A 1 163 ? 4.878 4.811 -33.194 1.00 98.19 163 ASP A C 1
ATOM 1253 O O . ASP A 1 163 ? 3.815 5.415 -33.327 1.00 98.19 163 ASP A O 1
ATOM 1257 N N . ARG A 1 164 ? 5.185 4.105 -32.102 1.00 98.00 164 ARG A N 1
ATOM 1258 C CA . ARG A 1 164 ? 4.332 3.920 -30.927 1.00 98.00 164 ARG A CA 1
ATOM 1259 C C . ARG A 1 164 ? 5.169 3.989 -29.657 1.00 98.00 164 ARG A C 1
ATOM 1261 O O . ARG A 1 164 ? 6.214 3.346 -29.582 1.00 98.00 164 ARG A O 1
ATOM 1268 N N . VAL A 1 165 ? 4.674 4.697 -28.650 1.00 97.88 165 VAL A N 1
ATOM 1269 C CA . VAL A 1 165 ? 5.202 4.704 -27.285 1.00 97.88 165 VAL A CA 1
ATOM 1270 C C . VAL A 1 165 ? 4.060 4.462 -26.311 1.00 97.88 165 VAL A C 1
ATOM 1272 O O . VAL A 1 165 ? 2.997 5.063 -26.422 1.00 97.88 165 VAL A O 1
ATOM 1275 N N . MET A 1 166 ? 4.286 3.567 -25.361 1.00 97.56 166 MET A N 1
ATOM 1276 C CA . MET A 1 166 ? 3.296 3.112 -24.395 1.00 97.56 166 MET A CA 1
ATOM 1277 C C . MET A 1 166 ? 3.851 3.224 -22.986 1.00 97.56 166 MET A C 1
ATOM 1279 O O . MET A 1 166 ? 5.021 2.914 -22.761 1.00 97.56 166 MET A O 1
ATOM 1283 N N . VAL A 1 167 ? 2.995 3.570 -22.031 1.00 97.12 167 VAL A N 1
ATOM 1284 C CA . VAL A 1 167 ? 3.254 3.325 -20.612 1.00 97.12 167 VAL A CA 1
ATOM 1285 C C . VAL A 1 167 ? 2.560 2.024 -20.235 1.00 97.12 167 VAL A C 1
ATOM 1287 O O . VAL A 1 167 ? 1.340 1.904 -20.324 1.00 97.12 167 VAL A O 1
ATOM 1290 N N . TYR A 1 168 ? 3.361 1.046 -19.835 1.00 95.88 168 TYR A N 1
ATOM 1291 C CA . TYR A 1 168 ? 2.941 -0.285 -19.431 1.00 95.88 168 TYR A CA 1
ATOM 1292 C C . TYR A 1 168 ? 3.049 -0.413 -17.909 1.00 95.88 168 TYR A C 1
ATOM 1294 O O . TYR A 1 168 ? 4.137 -0.249 -17.354 1.00 95.88 168 TYR A O 1
ATOM 1302 N N . ARG A 1 169 ? 1.942 -0.698 -17.222 1.00 95.19 169 ARG A N 1
ATOM 1303 C CA . ARG A 1 169 ? 1.873 -0.823 -15.757 1.00 95.19 169 ARG A CA 1
ATOM 1304 C C . ARG A 1 169 ? 1.732 -2.287 -15.358 1.00 95.19 169 ARG A C 1
ATOM 1306 O O . ARG A 1 169 ? 0.876 -2.973 -15.908 1.00 95.19 169 ARG A O 1
ATOM 1313 N N . PHE A 1 170 ? 2.511 -2.738 -14.374 1.00 93.25 170 PHE A N 1
ATOM 1314 C CA . PHE A 1 170 ? 2.316 -4.059 -13.771 1.00 93.25 170 PHE A CA 1
ATOM 1315 C C . PHE A 1 170 ? 1.224 -4.028 -12.695 1.00 93.25 170 PHE A C 1
ATOM 1317 O O . PHE A 1 170 ? 1.137 -3.095 -11.895 1.00 93.25 170 PHE A O 1
ATOM 1324 N N . HIS A 1 171 ? 0.411 -5.079 -12.671 1.00 88.88 171 HIS A N 1
ATOM 1325 C CA . HIS A 1 171 ? -0.620 -5.349 -11.672 1.00 88.88 171 HIS A CA 1
ATOM 1326 C C . HIS A 1 171 ? -0.096 -6.279 -10.570 1.00 88.88 171 HIS A C 1
ATOM 1328 O O . HIS A 1 171 ? 1.000 -6.833 -10.658 1.00 88.88 171 HIS A O 1
ATOM 1334 N N . ALA A 1 172 ? -0.883 -6.461 -9.507 1.00 80.75 172 ALA A N 1
ATOM 1335 C CA . ALA A 1 172 ? -0.502 -7.303 -8.369 1.00 80.75 172 ALA A CA 1
ATOM 1336 C C . ALA A 1 172 ? -0.336 -8.795 -8.728 1.00 80.75 172 ALA A C 1
ATOM 1338 O O . ALA A 1 172 ? 0.424 -9.499 -8.069 1.00 80.75 172 ALA A O 1
ATOM 1339 N N . ASP A 1 173 ? -1.022 -9.260 -9.773 1.00 81.56 173 ASP A N 1
ATOM 1340 C CA . ASP A 1 173 ? -0.912 -10.609 -10.348 1.00 81.56 173 ASP A CA 1
ATOM 1341 C C . ASP A 1 173 ? 0.278 -10.758 -11.322 1.00 81.56 173 ASP A C 1
ATOM 1343 O O . ASP A 1 173 ? 0.416 -11.788 -11.985 1.00 81.56 173 ASP A O 1
ATOM 1347 N N . GLU A 1 174 ? 1.124 -9.726 -11.423 1.00 84.75 174 GLU A N 1
ATOM 1348 C CA . GLU A 1 174 ? 2.246 -9.594 -12.361 1.00 84.75 174 GLU A CA 1
ATOM 1349 C C . GLU A 1 174 ? 1.857 -9.581 -13.848 1.00 84.75 174 GLU A C 1
ATOM 1351 O O . GLU A 1 174 ? 2.737 -9.548 -14.713 1.00 84.75 174 GLU A O 1
ATOM 1356 N N . SER A 1 175 ? 0.561 -9.566 -14.173 1.00 89.94 175 SER A N 1
ATOM 1357 C CA . SER A 1 175 ? 0.116 -9.155 -15.505 1.00 89.94 175 SER A CA 1
ATOM 1358 C C . SER A 1 175 ? 0.422 -7.671 -15.700 1.00 89.94 175 SER A C 1
ATOM 1360 O O . SER A 1 175 ? 0.715 -6.947 -14.743 1.00 89.94 175 SER A O 1
ATOM 1362 N N . GLY A 1 176 ? 0.363 -7.184 -16.930 1.00 92.25 176 GLY A N 1
ATOM 1363 C CA . GLY A 1 176 ? 0.450 -5.749 -17.139 1.00 92.25 176 GLY A CA 1
ATOM 1364 C C . GLY A 1 176 ? -0.491 -5.232 -18.198 1.00 92.25 176 GLY A C 1
ATOM 1365 O O . GLY A 1 176 ? -1.158 -5.983 -18.900 1.00 92.25 176 GLY A O 1
ATOM 1366 N N . GLU A 1 177 ? -0.596 -3.918 -18.236 1.00 94.69 177 GLU A N 1
ATOM 1367 C CA . GLU A 1 177 ? -1.621 -3.199 -18.972 1.00 94.69 177 GLU A CA 1
ATOM 1368 C C . GLU A 1 177 ? -1.013 -1.950 -19.597 1.00 94.69 177 GLU A C 1
ATOM 1370 O O . GLU A 1 177 ? -0.224 -1.246 -18.960 1.00 94.69 177 GLU A O 1
ATOM 1375 N N . VAL A 1 178 ? -1.403 -1.651 -20.833 1.00 96.81 178 VAL A N 1
ATOM 1376 C CA . VAL A 1 178 ? -1.065 -0.375 -21.470 1.00 96.81 178 VAL A CA 1
ATOM 1377 C C . VAL A 1 178 ? -2.011 0.702 -20.942 1.00 96.81 178 VAL A C 1
ATOM 1379 O O . VAL A 1 178 ? -3.163 0.777 -21.363 1.00 96.81 178 VAL A O 1
ATOM 1382 N N . VAL A 1 179 ? -1.518 1.538 -20.028 1.00 96.44 179 VAL A N 1
ATOM 1383 C CA . VAL A 1 179 ? -2.306 2.590 -19.356 1.00 96.44 179 VAL A CA 1
ATOM 1384 C C . VAL A 1 179 ? -2.247 3.940 -20.068 1.00 96.44 179 VAL A C 1
ATOM 1386 O O . VAL A 1 179 ? -3.112 4.783 -19.859 1.00 96.44 179 VAL A O 1
ATOM 1389 N N . ALA A 1 180 ? -1.250 4.152 -20.928 1.00 97.75 180 ALA A N 1
ATOM 1390 C CA . ALA A 1 180 ? -1.178 5.309 -21.813 1.00 97.75 180 ALA A CA 1
ATOM 1391 C C . ALA A 1 180 ? -0.465 4.942 -23.115 1.00 97.75 180 ALA A C 1
ATOM 1393 O O . ALA A 1 180 ? 0.407 4.070 -23.130 1.00 97.75 180 ALA A O 1
ATOM 1394 N N . GLU A 1 181 ? -0.819 5.621 -24.203 1.00 98.12 181 GLU A N 1
ATOM 1395 C CA . GLU A 1 181 ? -0.273 5.360 -25.531 1.00 98.12 181 GLU A CA 1
ATOM 1396 C C . GLU A 1 181 ? -0.245 6.640 -26.378 1.00 98.12 181 GLU A C 1
ATOM 1398 O O . GLU A 1 181 ? -1.245 7.346 -26.466 1.00 98.12 181 GLU A O 1
ATOM 1403 N N . ASP A 1 182 ? 0.883 6.897 -27.043 1.00 98.25 182 ASP A N 1
ATOM 1404 C CA . ASP A 1 182 ? 1.000 7.849 -28.154 1.00 98.25 182 ASP A CA 1
ATOM 1405 C C . ASP A 1 182 ? 1.526 7.101 -29.382 1.00 98.25 182 ASP A C 1
ATOM 1407 O O . ASP A 1 182 ? 2.518 6.367 -29.305 1.00 98.25 182 ASP A O 1
ATOM 1411 N N . ARG A 1 183 ? 0.861 7.240 -30.530 1.00 97.56 183 ARG A N 1
ATOM 1412 C CA . ARG A 1 183 ? 1.173 6.442 -31.724 1.00 97.56 183 ARG A CA 1
ATOM 1413 C C . ARG A 1 183 ? 0.888 7.178 -33.024 1.00 97.56 183 ARG A C 1
ATOM 1415 O O . ARG A 1 183 ? 0.201 8.190 -33.046 1.00 97.56 183 ARG A O 1
ATOM 1422 N N . ARG A 1 184 ? 1.395 6.626 -34.124 1.00 97.00 184 ARG A N 1
ATOM 1423 C CA . ARG A 1 184 ? 0.971 6.964 -35.488 1.00 97.00 184 ARG A CA 1
ATOM 1424 C C . ARG A 1 184 ? -0.477 6.506 -35.720 1.00 97.00 184 ARG A C 1
ATOM 1426 O O . ARG A 1 184 ? -0.870 5.444 -35.227 1.00 97.00 184 ARG A O 1
ATOM 1433 N N . ASP A 1 185 ? -1.258 7.299 -36.448 1.00 93.44 185 ASP A N 1
ATOM 1434 C CA . ASP A 1 185 ? -2.720 7.149 -36.544 1.00 93.44 185 ASP A CA 1
ATOM 1435 C C . ASP A 1 185 ? -3.182 5.841 -37.209 1.00 93.44 185 ASP A C 1
ATOM 1437 O O . ASP A 1 185 ? -4.203 5.277 -36.818 1.00 93.44 185 ASP A O 1
ATOM 1441 N N . ASP A 1 186 ? -2.406 5.318 -38.156 1.00 94.31 186 ASP A N 1
ATOM 1442 C CA . ASP A 1 186 ? -2.675 4.094 -38.925 1.00 94.31 186 ASP A CA 1
ATOM 1443 C C . ASP A 1 186 ? -2.480 2.791 -38.133 1.00 94.31 186 ASP A C 1
ATOM 1445 O O . ASP A 1 186 ? -2.926 1.729 -38.565 1.00 94.31 186 ASP A O 1
ATOM 1449 N N . LEU A 1 187 ? -1.814 2.843 -36.979 1.00 93.12 187 LEU A N 1
ATOM 1450 C CA . LEU A 1 187 ? -1.560 1.655 -36.172 1.00 93.12 187 LEU A CA 1
ATOM 1451 C C . LEU A 1 187 ? -2.796 1.238 -35.356 1.00 93.12 187 LEU A C 1
ATOM 1453 O O . LEU A 1 187 ? -3.610 2.055 -34.950 1.00 93.12 187 LEU A O 1
ATOM 1457 N N . THR A 1 188 ? -2.953 -0.048 -35.046 1.00 90.88 188 THR A N 1
ATOM 1458 C CA . THR A 1 188 ? -4.036 -0.486 -34.139 1.00 90.88 188 THR A CA 1
ATOM 1459 C C . THR A 1 188 ? -3.726 -0.043 -32.704 1.00 90.88 188 THR A C 1
ATOM 1461 O O . THR A 1 188 ? -2.592 -0.250 -32.275 1.00 90.88 188 THR A O 1
ATOM 1464 N N . PRO A 1 189 ? -4.651 0.563 -31.941 1.00 92.94 189 PRO A N 1
ATOM 1465 C CA . PRO A 1 189 ? -4.372 0.985 -30.566 1.00 92.94 189 PRO A CA 1
ATOM 1466 C C . PRO A 1 189 ? -4.149 -0.216 -29.639 1.00 92.94 189 PRO A C 1
ATOM 1468 O O . PRO A 1 189 ? -4.853 -1.218 -29.759 1.00 92.94 189 PRO A O 1
ATOM 1471 N N . TYR A 1 190 ? -3.182 -0.106 -28.723 1.00 93.69 190 TYR A N 1
ATOM 1472 C CA . TYR A 1 190 ? -2.963 -1.090 -27.652 1.00 93.69 190 TYR A CA 1
ATOM 1473 C C . TYR A 1 190 ? -3.405 -0.580 -26.279 1.00 93.69 190 TYR A C 1
ATOM 1475 O O . TYR A 1 190 ? -3.371 -1.346 -25.319 1.00 93.69 190 TYR A O 1
ATOM 1483 N N . LEU A 1 191 ? -3.835 0.681 -26.181 1.00 94.69 191 LEU A N 1
ATOM 1484 C CA . LEU A 1 191 ? -4.387 1.262 -24.959 1.00 94.69 191 LEU A CA 1
ATOM 1485 C C . LEU A 1 191 ? -5.489 0.376 -24.351 1.00 94.69 191 LEU A C 1
ATOM 1487 O O . LEU A 1 191 ? -6.422 -0.025 -25.046 1.00 94.69 191 LEU A O 1
ATOM 1491 N N . GLY A 1 192 ? -5.368 0.079 -23.055 1.00 90.94 192 GLY A N 1
ATOM 1492 C CA . GLY A 1 192 ? -6.298 -0.766 -22.300 1.00 90.94 192 GLY A CA 1
ATOM 1493 C C . GLY A 1 192 ? -6.109 -2.275 -22.489 1.00 90.94 192 GLY A C 1
ATOM 1494 O O . GLY A 1 192 ? -6.786 -3.054 -21.821 1.00 90.94 192 GLY A O 1
ATOM 1495 N N . LEU A 1 193 ? -5.196 -2.718 -23.365 1.00 91.38 193 LEU A N 1
ATOM 1496 C CA . LEU A 1 193 ? -4.909 -4.144 -23.511 1.00 91.38 193 LEU A CA 1
ATOM 1497 C C . LEU A 1 193 ? -4.111 -4.673 -22.314 1.00 91.38 193 LEU A C 1
ATOM 1499 O O . LEU A 1 193 ? -3.084 -4.099 -21.935 1.00 91.38 193 LEU A O 1
ATOM 1503 N N . ARG A 1 194 ? -4.555 -5.815 -21.778 1.00 89.75 194 ARG A N 1
ATOM 1504 C CA . ARG A 1 194 ? -3.873 -6.575 -20.724 1.00 89.75 194 ARG A CA 1
ATOM 1505 C C . ARG A 1 194 ? -3.021 -7.701 -21.314 1.00 89.75 194 ARG A C 1
ATOM 1507 O O . ARG A 1 194 ? -3.369 -8.323 -22.320 1.00 89.75 194 ARG A O 1
ATOM 1514 N N . TYR A 1 195 ? -1.891 -7.958 -20.674 1.00 88.50 195 TYR A N 1
ATOM 1515 C CA . TYR A 1 195 ? -0.846 -8.880 -21.099 1.00 88.50 195 TYR A CA 1
ATOM 1516 C C . TYR A 1 195 ? -0.504 -9.820 -19.935 1.00 88.50 195 TYR A C 1
ATOM 1518 O O . TYR A 1 195 ? -0.309 -9.350 -18.809 1.00 88.50 195 TYR A O 1
ATOM 1526 N N . PRO A 1 196 ? -0.470 -11.147 -20.148 1.00 86.81 196 PRO A N 1
ATOM 1527 C CA . PRO A 1 196 ? -0.168 -12.106 -19.092 1.00 86.81 196 PRO A CA 1
ATOM 1528 C C . PRO A 1 196 ? 1.263 -11.955 -18.566 1.00 86.81 196 PRO A C 1
ATOM 1530 O O . PRO A 1 196 ? 2.187 -11.599 -19.295 1.00 86.81 196 PRO A O 1
ATOM 1533 N N . ARG A 1 197 ? 1.475 -12.351 -17.305 1.00 85.50 197 ARG A N 1
ATOM 1534 C CA . ARG A 1 197 ? 2.797 -12.333 -16.646 1.00 85.50 197 ARG A CA 1
ATOM 1535 C C . ARG A 1 197 ? 3.905 -13.078 -17.408 1.00 85.50 197 ARG A C 1
ATOM 1537 O O . ARG A 1 197 ? 5.080 -12.817 -17.182 1.00 85.50 197 ARG A O 1
ATOM 1544 N N . ALA A 1 198 ? 3.532 -14.029 -18.269 1.00 81.88 198 ALA A N 1
ATOM 1545 C CA . ALA A 1 198 ? 4.457 -14.854 -19.043 1.00 81.88 198 ALA A CA 1
ATOM 1546 C C . ALA A 1 198 ? 5.167 -14.077 -20.167 1.00 81.88 198 ALA A C 1
ATOM 1548 O O . ALA A 1 198 ? 6.246 -14.482 -20.586 1.00 81.88 198 ALA A O 1
ATOM 1549 N N . ASP A 1 199 ? 4.605 -12.953 -20.631 1.00 83.50 199 ASP A N 1
ATOM 1550 C CA . ASP A 1 199 ? 5.210 -12.164 -21.715 1.00 83.50 199 ASP A CA 1
ATOM 1551 C C . ASP A 1 199 ? 6.508 -11.465 -21.287 1.00 83.50 199 ASP A C 1
ATOM 1553 O O . ASP A 1 199 ? 7.385 -11.198 -22.111 1.00 83.50 199 ASP A O 1
ATOM 1557 N N . ILE A 1 200 ? 6.630 -11.153 -19.994 1.00 86.31 200 ILE A N 1
ATOM 1558 C CA . ILE A 1 200 ? 7.831 -10.580 -19.385 1.00 86.31 200 ILE A CA 1
ATOM 1559 C C . ILE A 1 200 ? 8.178 -11.450 -18.172 1.00 86.31 200 ILE A C 1
ATOM 1561 O O . ILE A 1 200 ? 7.713 -11.146 -17.072 1.00 86.31 200 ILE A O 1
ATOM 1565 N N . PRO A 1 201 ? 8.961 -12.531 -18.349 1.00 86.06 201 PRO A N 1
ATOM 1566 C CA . PRO A 1 201 ? 9.236 -13.513 -17.299 1.00 86.06 201 PRO A CA 1
ATOM 1567 C C . PRO A 1 201 ? 10.060 -12.925 -16.147 1.00 86.06 201 PRO A C 1
ATOM 1569 O O . PRO A 1 201 ? 10.630 -11.832 -16.262 1.00 86.06 201 PRO A O 1
ATOM 1572 N N . GLN A 1 202 ? 10.127 -13.642 -15.021 1.00 86.31 202 GLN A N 1
ATOM 1573 C CA . GLN A 1 202 ? 10.674 -13.097 -13.773 1.00 86.31 202 GLN A CA 1
ATOM 1574 C C . GLN A 1 202 ? 12.126 -12.614 -13.923 1.00 86.31 202 GLN A C 1
ATOM 1576 O O . GLN A 1 202 ? 12.430 -11.490 -13.516 1.00 86.31 202 GLN A O 1
ATOM 1581 N N . GLN A 1 203 ? 13.002 -13.384 -14.579 1.00 85.56 203 GLN A N 1
ATOM 1582 C CA . GLN A 1 203 ? 14.407 -12.994 -14.756 1.00 85.56 203 GLN A CA 1
ATOM 1583 C C . GLN A 1 203 ? 14.571 -11.741 -15.628 1.00 85.56 203 GLN A C 1
ATOM 1585 O O . GLN A 1 203 ? 15.498 -10.959 -15.426 1.00 85.56 203 GLN A O 1
ATOM 1590 N N . ALA A 1 204 ? 13.658 -11.509 -16.579 1.00 88.88 204 ALA A N 1
ATOM 1591 C CA . ALA A 1 204 ? 13.659 -10.285 -17.374 1.00 88.88 204 ALA A CA 1
ATOM 1592 C C . ALA A 1 204 ? 13.256 -9.076 -16.519 1.00 88.88 204 ALA A C 1
ATOM 1594 O O . ALA A 1 204 ? 13.883 -8.022 -16.619 1.00 88.88 204 ALA A O 1
ATOM 1595 N N . ARG A 1 205 ? 12.252 -9.231 -15.642 1.00 90.94 205 ARG A N 1
ATOM 1596 C CA . ARG A 1 205 ? 11.834 -8.173 -14.706 1.00 90.94 205 ARG A CA 1
ATOM 1597 C C . ARG A 1 205 ? 12.949 -7.811 -13.728 1.00 90.94 205 ARG A C 1
ATOM 1599 O O . ARG A 1 205 ? 13.202 -6.629 -13.518 1.00 90.94 205 ARG A O 1
ATOM 1606 N N . GLU A 1 206 ? 13.634 -8.808 -13.172 1.00 90.75 206 GLU A N 1
ATOM 1607 C CA . GLU A 1 206 ? 14.782 -8.612 -12.278 1.00 90.75 206 GLU A CA 1
ATOM 1608 C C . GLU A 1 206 ? 15.938 -7.896 -12.988 1.00 90.75 206 GLU A C 1
ATOM 1610 O O . GLU A 1 206 ? 16.512 -6.952 -12.441 1.00 90.75 206 GLU A O 1
ATOM 1615 N N . LEU A 1 207 ? 16.224 -8.268 -14.240 1.00 91.50 207 LEU A N 1
ATOM 1616 C CA . LEU A 1 207 ? 17.240 -7.591 -15.041 1.00 91.50 207 LEU A CA 1
ATOM 1617 C C . LEU A 1 207 ? 16.884 -6.120 -15.306 1.00 91.50 207 LEU A C 1
ATOM 1619 O O . LEU A 1 207 ? 17.760 -5.270 -15.192 1.00 91.50 207 LEU A O 1
ATOM 1623 N N . PHE A 1 208 ? 15.615 -5.796 -15.581 1.00 91.69 208 PHE A N 1
ATOM 1624 C CA . PHE A 1 208 ? 15.165 -4.410 -15.784 1.00 91.69 208 PHE A CA 1
ATOM 1625 C C . PHE A 1 208 ? 15.283 -3.520 -14.538 1.00 91.69 208 PHE A C 1
ATOM 1627 O O . PHE A 1 208 ? 15.332 -2.295 -14.659 1.00 91.69 208 PHE A O 1
ATOM 1634 N N . VAL A 1 209 ? 15.334 -4.104 -13.336 1.00 90.94 209 VAL A N 1
ATOM 1635 C CA . VAL A 1 209 ? 15.600 -3.340 -12.107 1.00 90.94 209 VAL A CA 1
ATOM 1636 C C . VAL A 1 209 ? 17.060 -2.877 -12.060 1.00 90.94 209 VAL A C 1
ATOM 1638 O O . VAL A 1 209 ? 17.312 -1.739 -11.647 1.00 90.94 209 VAL A O 1
ATOM 1641 N N . ARG A 1 210 ? 17.994 -3.730 -12.510 1.00 89.56 210 ARG A N 1
ATOM 1642 C CA . ARG A 1 210 ? 19.439 -3.443 -12.586 1.00 89.56 210 ARG A CA 1
ATOM 1643 C C . ARG A 1 210 ? 19.777 -2.566 -13.791 1.00 89.56 210 ARG A C 1
ATOM 1645 O O . ARG A 1 210 ? 20.281 -1.460 -13.632 1.00 89.56 210 ARG A O 1
ATOM 1652 N N . ASN A 1 211 ? 19.423 -3.027 -14.988 1.00 90.31 211 ASN A N 1
ATOM 1653 C CA . ASN A 1 211 ? 19.626 -2.323 -16.246 1.00 90.31 211 ASN A CA 1
ATOM 1654 C C . ASN A 1 211 ? 18.297 -1.748 -16.751 1.00 90.31 211 ASN A C 1
ATOM 1656 O O . ASN A 1 211 ? 17.472 -2.436 -17.357 1.00 90.31 211 ASN A O 1
ATOM 1660 N N . ARG A 1 212 ? 18.080 -0.460 -16.479 1.00 88.88 212 ARG A N 1
ATOM 1661 C CA . ARG A 1 212 ? 16.786 0.211 -16.676 1.00 88.88 212 ARG A CA 1
ATOM 1662 C C . ARG A 1 212 ? 16.487 0.577 -18.124 1.00 88.88 212 ARG A C 1
ATOM 1664 O O . ARG A 1 212 ? 15.430 1.149 -18.390 1.00 88.88 212 ARG A O 1
ATOM 1671 N N . PHE A 1 213 ? 17.391 0.290 -19.052 1.00 90.44 213 PHE A N 1
ATOM 1672 C CA . PHE A 1 213 ? 17.263 0.703 -20.438 1.00 90.44 213 PHE A CA 1
ATOM 1673 C C . PHE A 1 213 ? 17.666 -0.433 -21.376 1.00 90.44 213 PHE A C 1
ATOM 1675 O O . PHE A 1 213 ? 18.722 -1.041 -21.233 1.00 90.44 213 PHE A O 1
ATOM 1682 N N . ARG A 1 214 ? 16.831 -0.708 -22.377 1.00 93.62 214 ARG A N 1
ATOM 1683 C CA . ARG A 1 214 ? 17.076 -1.758 -23.371 1.00 93.62 214 ARG A CA 1
ATOM 1684 C C . ARG A 1 214 ? 16.708 -1.261 -24.757 1.00 93.62 214 ARG A C 1
ATOM 1686 O O . ARG A 1 214 ? 15.645 -0.670 -24.935 1.00 93.62 214 ARG A O 1
ATOM 1693 N N . VAL A 1 215 ? 17.527 -1.592 -25.750 1.00 95.31 215 VAL A N 1
ATOM 1694 C CA . VAL A 1 215 ? 17.241 -1.339 -27.165 1.00 95.31 215 VAL A CA 1
ATOM 1695 C C . VAL A 1 215 ? 17.413 -2.613 -27.989 1.00 95.31 215 VAL A C 1
ATOM 1697 O O . VAL A 1 215 ? 18.328 -3.397 -27.752 1.00 95.31 215 VAL A O 1
ATOM 1700 N N . ILE A 1 216 ? 16.518 -2.800 -28.951 1.00 96.88 216 ILE A N 1
ATOM 1701 C CA . ILE A 1 216 ? 16.605 -3.761 -30.044 1.00 96.88 216 ILE A CA 1
ATOM 1702 C C . ILE A 1 216 ? 16.506 -2.941 -31.324 1.00 96.88 216 ILE A C 1
ATOM 1704 O O . ILE A 1 216 ? 15.429 -2.441 -31.653 1.00 96.88 216 ILE A O 1
ATOM 1708 N N . ALA A 1 217 ? 17.642 -2.742 -31.988 1.00 96.25 217 ALA A N 1
ATOM 1709 C CA . ALA A 1 217 ? 17.740 -1.830 -33.128 1.00 96.25 217 ALA A CA 1
ATOM 1710 C C . ALA A 1 217 ? 17.084 -2.390 -34.394 1.00 96.25 217 ALA A C 1
ATOM 1712 O O . ALA A 1 217 ? 16.525 -1.640 -35.192 1.00 96.25 217 ALA A O 1
ATOM 1713 N N . ASP A 1 218 ? 17.176 -3.705 -34.561 1.00 96.50 218 ASP A N 1
ATOM 1714 C CA . ASP A 1 218 ? 16.673 -4.447 -35.704 1.00 96.50 218 ASP A CA 1
ATOM 1715 C C . ASP A 1 218 ? 16.318 -5.862 -35.235 1.00 96.50 218 ASP A C 1
ATOM 1717 O O . ASP A 1 218 ? 17.154 -6.555 -34.651 1.00 96.50 218 ASP A O 1
ATOM 1721 N N . MET A 1 219 ? 15.065 -6.265 -35.436 1.00 94.06 219 MET A N 1
ATOM 1722 C CA . MET A 1 219 ? 14.564 -7.586 -35.049 1.00 94.06 219 MET A CA 1
ATOM 1723 C C . MET A 1 219 ? 15.035 -8.700 -35.989 1.00 94.06 219 MET A C 1
ATOM 1725 O O . MET A 1 219 ? 15.007 -9.869 -35.594 1.00 94.06 219 MET A O 1
ATOM 1729 N N . ASP A 1 220 ? 15.452 -8.363 -37.209 1.00 92.75 220 ASP A N 1
ATOM 1730 C CA . ASP A 1 220 ? 15.800 -9.323 -38.261 1.00 92.75 220 ASP A CA 1
ATOM 1731 C C . ASP A 1 220 ? 17.309 -9.426 -38.502 1.00 92.75 220 ASP A C 1
ATOM 1733 O O . ASP A 1 220 ? 17.757 -10.302 -39.240 1.00 92.75 220 ASP A O 1
ATOM 1737 N N . ALA A 1 221 ? 18.104 -8.577 -37.852 1.00 93.19 221 ALA A N 1
ATOM 1738 C CA . ALA A 1 221 ? 19.551 -8.648 -37.949 1.00 93.19 221 ALA A CA 1
ATOM 1739 C C . ALA A 1 221 ? 20.142 -9.819 -37.150 1.00 93.19 221 ALA A C 1
ATOM 1741 O O . ALA A 1 221 ? 19.750 -10.091 -36.010 1.00 93.19 221 ALA A O 1
ATOM 1742 N N . ASP A 1 222 ? 21.162 -10.455 -37.727 1.00 93.38 222 ASP A N 1
ATOM 1743 C CA . ASP A 1 222 ? 21.911 -11.516 -37.064 1.00 93.38 222 ASP A CA 1
ATOM 1744 C C . ASP A 1 222 ? 22.691 -10.986 -35.852 1.00 93.38 222 ASP A C 1
ATOM 1746 O O . ASP A 1 222 ? 23.280 -9.897 -35.864 1.00 93.38 222 ASP A O 1
ATOM 1750 N N . ALA A 1 223 ? 22.716 -11.787 -34.785 1.00 94.81 223 ALA A N 1
ATOM 1751 C CA . ALA A 1 223 ? 23.543 -11.507 -33.622 1.00 94.81 223 ALA A CA 1
ATOM 1752 C C . ALA A 1 223 ? 25.018 -11.800 -33.938 1.00 94.81 223 ALA A C 1
ATOM 1754 O O . ALA A 1 223 ? 25.348 -12.816 -34.548 1.00 94.81 223 ALA A O 1
ATOM 1755 N N . VAL A 1 224 ? 25.915 -10.933 -33.476 1.00 97.56 224 VAL A N 1
ATOM 1756 C CA . VAL A 1 224 ? 27.360 -11.070 -33.658 1.00 97.56 224 VAL A CA 1
ATOM 1757 C C . VAL A 1 224 ? 27.951 -11.867 -32.494 1.00 97.56 224 VAL A C 1
ATOM 1759 O O . VAL A 1 224 ? 27.849 -11.414 -31.352 1.00 97.56 224 VAL A O 1
ATOM 1762 N N . PRO A 1 225 ? 28.597 -13.020 -32.740 1.00 97.38 225 PRO A N 1
ATOM 1763 C CA . PRO A 1 225 ? 29.206 -13.824 -31.685 1.00 97.38 225 PRO A CA 1
ATOM 1764 C C . PRO A 1 225 ? 30.312 -13.093 -30.912 1.00 97.38 225 PRO A C 1
ATOM 1766 O O . PRO A 1 225 ? 31.051 -12.274 -31.470 1.00 97.38 225 PRO A O 1
ATOM 1769 N N . ILE A 1 226 ? 30.443 -13.442 -29.630 1.00 97.06 226 ILE A N 1
ATOM 1770 C CA . ILE A 1 226 ? 31.574 -13.082 -28.770 1.00 97.06 226 ILE A CA 1
ATOM 1771 C C . ILE A 1 226 ? 32.526 -14.278 -28.689 1.00 97.06 226 ILE A C 1
ATOM 1773 O O . ILE A 1 226 ? 32.110 -15.392 -28.370 1.00 97.06 226 ILE A O 1
ATOM 1777 N N . GLU A 1 227 ? 33.812 -14.036 -28.933 1.00 94.94 227 GLU A N 1
ATOM 1778 C CA . GLU A 1 227 ? 34.857 -15.052 -28.888 1.00 94.94 227 GLU A CA 1
ATOM 1779 C C . GLU A 1 227 ? 35.976 -14.713 -27.883 1.00 94.94 227 GLU A C 1
ATOM 1781 O O . GLU A 1 227 ? 36.487 -13.585 -27.880 1.00 94.94 227 GLU A O 1
ATOM 1786 N N . PRO A 1 228 ? 36.409 -15.691 -27.060 1.00 94.50 228 PRO A N 1
ATOM 1787 C CA . PRO A 1 228 ? 35.740 -16.972 -26.802 1.00 94.50 228 PRO A CA 1
ATOM 1788 C C . PRO A 1 228 ? 34.366 -16.768 -26.132 1.00 94.50 228 PRO A C 1
ATOM 1790 O O . PRO A 1 228 ? 34.150 -15.774 -25.443 1.00 94.50 228 PRO A O 1
ATOM 1793 N N . ALA A 1 229 ? 33.435 -17.710 -26.318 1.00 89.31 229 ALA A N 1
ATOM 1794 C CA . ALA A 1 229 ? 32.080 -17.608 -25.756 1.00 89.31 229 ALA A CA 1
ATOM 1795 C C . ALA A 1 229 ? 32.040 -17.760 -24.221 1.00 89.31 229 ALA A C 1
ATOM 1797 O O . ALA A 1 229 ? 31.148 -17.233 -23.561 1.00 89.31 229 ALA A O 1
ATOM 1798 N N . VAL A 1 230 ? 33.014 -18.479 -23.659 1.00 91.12 230 VAL A N 1
ATOM 1799 C CA . VAL A 1 230 ? 33.195 -18.702 -22.219 1.00 91.12 230 VAL A CA 1
ATOM 1800 C C . VAL A 1 230 ? 34.663 -18.524 -21.844 1.00 91.12 230 VAL A C 1
ATOM 1802 O O . VAL A 1 230 ? 35.551 -18.631 -22.693 1.00 91.12 230 VAL A O 1
ATOM 1805 N N . SER A 1 231 ? 34.909 -18.242 -20.570 1.00 86.75 231 SER A N 1
ATOM 1806 C CA . SER A 1 231 ? 36.243 -18.196 -19.973 1.00 86.75 231 SER A CA 1
ATOM 1807 C C . SER A 1 231 ? 36.873 -19.593 -19.884 1.00 86.75 231 SER A C 1
ATOM 1809 O O . SER A 1 231 ? 36.218 -20.611 -20.109 1.00 86.75 231 SER A O 1
ATOM 1811 N N . VAL A 1 232 ? 38.166 -19.658 -19.547 1.00 83.62 232 VAL A N 1
ATOM 1812 C CA . VAL A 1 232 ? 38.932 -20.922 -19.449 1.00 83.62 232 VAL A CA 1
ATOM 1813 C C . VAL A 1 232 ? 38.356 -21.882 -18.397 1.00 83.62 232 VAL A C 1
ATOM 1815 O O . VAL A 1 232 ? 38.433 -23.096 -18.562 1.00 83.62 232 VAL A O 1
ATOM 1818 N N . ASP A 1 233 ? 37.758 -21.348 -17.335 1.00 84.44 233 ASP A N 1
ATOM 1819 C CA . ASP A 1 233 ? 37.053 -22.090 -16.282 1.00 84.44 233 ASP A CA 1
ATOM 1820 C C . ASP A 1 233 ? 35.614 -22.490 -16.668 1.00 84.44 233 ASP A C 1
ATOM 1822 O O . ASP A 1 233 ? 34.914 -23.128 -15.882 1.00 84.44 233 ASP A O 1
ATOM 1826 N N . GLY A 1 234 ? 35.173 -22.141 -17.880 1.00 84.69 234 GLY A N 1
ATOM 1827 C CA . GLY A 1 234 ? 33.830 -22.399 -18.389 1.00 84.69 234 GLY A CA 1
ATOM 1828 C C . GLY A 1 234 ? 32.787 -21.353 -17.989 1.00 84.69 234 GLY A C 1
ATOM 1829 O O . GLY A 1 234 ? 31.621 -21.515 -18.355 1.00 84.69 234 GLY A O 1
ATOM 1830 N N . ALA A 1 235 ? 33.164 -20.284 -17.277 1.00 87.12 235 ALA A N 1
ATOM 1831 C CA . ALA A 1 235 ? 32.228 -19.232 -16.893 1.00 87.12 235 ALA A CA 1
ATOM 1832 C C . ALA A 1 235 ? 31.837 -18.352 -18.104 1.00 87.12 235 ALA A C 1
ATOM 1834 O O . ALA A 1 235 ? 32.724 -17.873 -18.822 1.00 87.12 235 ALA A O 1
ATOM 1835 N N . PRO A 1 236 ? 30.536 -18.115 -18.366 1.00 91.31 236 PRO A N 1
ATOM 1836 C CA . PRO A 1 236 ? 30.105 -17.169 -19.393 1.00 91.31 236 PRO A CA 1
ATOM 1837 C C . PRO A 1 236 ? 30.372 -15.722 -18.961 1.00 91.31 236 PRO A C 1
ATOM 1839 O O . PRO A 1 236 ? 30.426 -15.413 -17.771 1.00 91.31 236 PRO A O 1
ATOM 1842 N N . LEU A 1 237 ? 30.496 -14.821 -19.936 1.00 92.94 237 LEU A N 1
ATOM 1843 C CA . LEU A 1 237 ? 30.529 -13.384 -19.671 1.00 92.94 237 LEU A CA 1
ATOM 1844 C C . LEU A 1 237 ? 29.118 -12.900 -19.295 1.00 92.94 237 LEU A C 1
ATOM 1846 O O . LEU A 1 237 ? 28.179 -13.085 -20.070 1.00 92.94 237 LEU A O 1
ATOM 1850 N N . ASP A 1 238 ? 28.966 -12.274 -18.124 1.00 94.19 238 ASP A N 1
ATOM 1851 C CA . ASP A 1 238 ? 27.699 -11.658 -17.718 1.00 94.19 238 ASP A CA 1
ATOM 1852 C C . ASP A 1 238 ? 27.515 -10.325 -18.455 1.00 94.19 238 ASP A C 1
ATOM 1854 O O . ASP A 1 238 ? 28.273 -9.373 -18.258 1.00 94.19 238 ASP A O 1
ATOM 1858 N N . LEU A 1 239 ? 26.497 -10.272 -19.312 1.00 95.38 239 LEU A N 1
ATOM 1859 C CA . LEU A 1 239 ? 26.127 -9.115 -20.124 1.00 95.38 239 LEU A CA 1
ATOM 1860 C C . LEU A 1 239 ? 24.913 -8.366 -19.551 1.00 95.38 239 LEU A C 1
ATOM 1862 O O . LEU A 1 239 ? 24.230 -7.647 -20.281 1.00 95.38 239 LEU A O 1
ATOM 1866 N N . SER A 1 240 ? 24.608 -8.518 -18.258 1.00 94.06 240 SER A N 1
ATOM 1867 C CA . SER A 1 240 ? 23.468 -7.852 -17.607 1.00 94.06 240 SER A CA 1
ATOM 1868 C C . SER A 1 240 ? 23.439 -6.337 -17.857 1.00 94.06 240 SER A C 1
ATOM 1870 O O . SER A 1 240 ? 22.384 -5.777 -18.166 1.00 94.06 240 SER A O 1
ATOM 1872 N N . MET A 1 241 ? 24.601 -5.681 -17.791 1.00 94.94 241 MET A N 1
ATOM 1873 C CA . MET A 1 241 ? 24.730 -4.229 -17.975 1.00 94.94 241 MET A CA 1
ATOM 1874 C C . MET A 1 241 ? 25.022 -3.807 -19.423 1.00 94.94 241 MET A C 1
ATOM 1876 O O . MET A 1 241 ? 25.037 -2.616 -19.722 1.00 94.94 241 MET A O 1
ATOM 1880 N N . SER A 1 242 ? 25.194 -4.768 -20.335 1.00 95.31 242 SER A N 1
ATOM 1881 C CA . SER A 1 242 ? 25.469 -4.500 -21.747 1.00 95.31 242 SER A CA 1
ATOM 1882 C C . SER A 1 242 ? 24.203 -4.055 -22.483 1.00 95.31 242 SER A C 1
ATOM 1884 O O . SER A 1 242 ? 23.176 -4.743 -22.467 1.00 95.31 242 SER A O 1
ATOM 1886 N N . MET A 1 243 ? 24.280 -2.915 -23.176 1.00 93.19 243 MET A N 1
ATOM 1887 C CA . MET A 1 243 ? 23.211 -2.457 -24.079 1.00 93.19 243 MET A CA 1
ATOM 1888 C C . MET A 1 243 ? 23.238 -3.195 -25.420 1.00 93.19 243 MET A C 1
ATOM 1890 O O . MET A 1 243 ? 22.200 -3.317 -26.075 1.00 93.19 243 MET A O 1
ATOM 1894 N N . LEU A 1 244 ? 24.412 -3.681 -25.830 1.00 96.44 244 LEU A N 1
ATOM 1895 C CA . LEU A 1 244 ? 24.591 -4.419 -27.076 1.00 96.44 244 LEU A CA 1
ATOM 1896 C C . LEU A 1 244 ? 24.177 -5.884 -26.960 1.00 96.44 244 LEU A C 1
ATOM 1898 O O . LEU A 1 244 ? 24.070 -6.539 -27.988 1.00 96.44 244 LEU A O 1
ATOM 1902 N N . ARG A 1 245 ? 23.922 -6.415 -25.761 1.00 96.12 245 ARG A N 1
ATOM 1903 C CA . ARG A 1 245 ? 23.563 -7.822 -25.541 1.00 96.12 245 ARG A CA 1
ATOM 1904 C C . ARG A 1 245 ? 22.502 -8.321 -26.535 1.00 96.12 245 ARG A C 1
ATOM 1906 O O . ARG A 1 245 ? 21.466 -7.683 -26.745 1.00 96.12 245 ARG A O 1
ATOM 1913 N N . ALA A 1 246 ? 22.749 -9.489 -27.129 1.00 94.62 246 ALA A N 1
ATOM 1914 C CA . ALA A 1 246 ? 21.768 -10.162 -27.971 1.00 94.62 246 ALA A CA 1
ATOM 1915 C C . ALA A 1 246 ? 20.565 -10.655 -27.148 1.00 94.62 246 ALA A C 1
ATOM 1917 O O . ALA A 1 246 ? 20.644 -10.902 -25.944 1.00 94.62 246 ALA A O 1
ATOM 1918 N N . HIS A 1 247 ? 19.417 -10.790 -27.802 1.00 92.06 247 HIS A N 1
ATOM 1919 C CA . HIS A 1 247 ? 18.157 -11.102 -27.135 1.00 92.06 247 HIS A CA 1
ATOM 1920 C C . HIS A 1 247 ? 17.745 -12.559 -27.361 1.00 92.06 247 HIS A C 1
ATOM 1922 O O . HIS A 1 247 ? 18.167 -13.194 -28.326 1.00 92.06 247 HIS A O 1
ATOM 1928 N N . SER A 1 248 ? 16.899 -13.078 -26.467 1.00 88.19 248 SER A N 1
ATOM 1929 C CA . SER A 1 248 ? 16.293 -14.402 -26.628 1.00 88.19 248 SER A CA 1
ATOM 1930 C C . SER A 1 248 ? 15.539 -14.482 -27.956 1.00 88.19 248 SER A C 1
ATOM 1932 O O . SER A 1 248 ? 14.749 -13.592 -28.290 1.00 88.19 248 SER A O 1
ATOM 1934 N N . GLN A 1 249 ? 15.741 -15.578 -28.689 1.00 86.00 249 GLN A N 1
ATOM 1935 C CA . GLN A 1 249 ? 15.046 -15.838 -29.954 1.00 86.00 249 GLN A CA 1
ATOM 1936 C C . GLN A 1 249 ? 13.526 -15.910 -29.765 1.00 86.00 249 GLN A C 1
ATOM 1938 O O . GLN A 1 249 ? 12.772 -15.504 -30.648 1.00 86.00 249 GLN A O 1
ATOM 1943 N N . MET A 1 250 ? 13.076 -16.336 -28.581 1.00 83.31 250 MET A N 1
ATOM 1944 C CA . MET A 1 250 ? 11.667 -16.327 -28.192 1.00 83.31 250 MET A CA 1
ATOM 1945 C C . MET A 1 250 ? 11.090 -14.915 -28.171 1.00 83.31 250 MET A C 1
ATOM 1947 O O . MET A 1 250 ? 10.019 -14.666 -28.725 1.00 83.31 250 MET A O 1
ATOM 1951 N N . HIS A 1 251 ? 11.816 -13.971 -27.567 1.00 86.88 251 HIS A N 1
ATOM 1952 C CA . HIS A 1 251 ? 11.380 -12.581 -27.512 1.00 86.88 251 HIS A CA 1
ATOM 1953 C C . HIS A 1 251 ? 11.406 -11.926 -28.898 1.00 86.88 251 HIS A C 1
ATOM 1955 O O . HIS A 1 251 ? 10.461 -11.225 -29.249 1.00 86.88 251 HIS A O 1
ATOM 1961 N N . LEU A 1 252 ? 12.437 -12.187 -29.710 1.00 89.50 252 LEU A N 1
ATOM 1962 C CA . LEU A 1 252 ? 12.499 -11.671 -31.083 1.00 89.50 252 LEU A CA 1
ATOM 1963 C C . LEU A 1 252 ? 11.313 -12.175 -31.913 1.00 89.50 252 LEU A C 1
ATOM 1965 O O . LEU A 1 252 ? 10.620 -11.379 -32.543 1.00 89.50 252 LEU A O 1
ATOM 1969 N N . GLN A 1 253 ? 11.002 -13.472 -31.844 1.00 86.75 253 GLN A N 1
ATOM 1970 C CA . GLN A 1 253 ? 9.850 -14.031 -32.548 1.00 86.75 253 GLN A CA 1
ATOM 1971 C C . GLN A 1 253 ? 8.514 -13.465 -32.032 1.00 86.75 253 GLN A C 1
ATOM 1973 O O . GLN A 1 253 ? 7.630 -13.167 -32.833 1.00 86.75 253 GLN A O 1
ATOM 1978 N N . TYR A 1 254 ? 8.372 -13.247 -30.720 1.00 86.25 254 TYR A N 1
ATOM 1979 C CA . TYR A 1 254 ? 7.209 -12.568 -30.135 1.00 86.25 254 TYR A CA 1
ATOM 1980 C C . TYR A 1 254 ? 7.009 -11.160 -30.718 1.00 86.25 254 TYR A C 1
ATOM 1982 O O . TYR A 1 254 ? 5.899 -10.803 -31.112 1.00 86.25 254 TYR A O 1
ATOM 1990 N N . MET A 1 255 ? 8.085 -10.374 -30.826 1.00 89.31 255 MET A N 1
ATOM 1991 C CA . MET A 1 255 ? 8.041 -9.025 -31.401 1.00 89.31 255 MET A CA 1
ATOM 1992 C C . MET A 1 255 ? 7.724 -9.045 -32.904 1.00 89.31 255 MET A C 1
ATOM 1994 O O . MET A 1 255 ? 6.922 -8.228 -33.364 1.00 89.31 255 MET A O 1
ATOM 1998 N N . ARG A 1 256 ? 8.262 -10.017 -33.655 1.00 88.75 256 ARG A N 1
ATOM 1999 C CA . ARG A 1 256 ? 7.925 -10.223 -35.077 1.00 88.75 256 ARG A CA 1
ATOM 2000 C C . ARG A 1 256 ? 6.453 -10.566 -35.280 1.00 88.75 256 ARG A C 1
ATOM 2002 O O . ARG A 1 256 ? 5.819 -10.015 -36.174 1.00 88.75 256 ARG A O 1
ATOM 2009 N N . ASN A 1 257 ? 5.879 -11.410 -34.421 1.00 88.00 257 ASN A N 1
ATOM 2010 C CA . ASN A 1 257 ? 4.452 -11.740 -34.471 1.00 88.00 257 ASN A CA 1
ATOM 2011 C C . ASN A 1 257 ? 3.556 -10.499 -34.235 1.00 88.00 257 ASN A C 1
ATOM 2013 O O . ASN A 1 257 ? 2.410 -10.485 -34.678 1.00 88.00 257 ASN A O 1
ATOM 2017 N N . MET A 1 258 ? 4.071 -9.446 -33.581 1.00 87.12 258 MET A N 1
ATOM 2018 C CA . MET A 1 258 ? 3.408 -8.136 -33.444 1.00 87.12 258 MET A CA 1
ATOM 2019 C C . MET A 1 258 ? 3.686 -7.160 -34.600 1.00 87.12 258 MET A C 1
ATOM 2021 O O . MET A 1 258 ? 3.174 -6.041 -34.572 1.00 87.12 258 MET A O 1
ATOM 2025 N N . GLY A 1 259 ? 4.510 -7.533 -35.583 1.00 91.06 259 GLY A N 1
ATOM 2026 C CA . GLY A 1 259 ? 4.924 -6.652 -36.681 1.00 91.06 259 GLY A CA 1
ATOM 2027 C C . GLY A 1 259 ? 5.888 -5.536 -36.262 1.00 91.06 259 GLY A C 1
ATOM 2028 O O . GLY A 1 259 ? 5.932 -4.490 -36.904 1.00 91.06 259 GLY A O 1
ATOM 2029 N N . VAL A 1 260 ? 6.630 -5.717 -35.166 1.00 95.31 260 VAL A N 1
ATOM 2030 C CA . VAL A 1 260 ? 7.601 -4.728 -34.678 1.00 95.31 260 VAL A CA 1
ATOM 2031 C C . VAL A 1 260 ? 8.972 -5.014 -35.293 1.00 95.31 260 VAL A C 1
ATOM 2033 O O . VAL A 1 260 ? 9.439 -6.144 -35.207 1.00 95.31 260 VAL A O 1
ATOM 2036 N N . GLY A 1 261 ? 9.619 -3.995 -35.868 1.00 96.31 261 GLY A N 1
ATOM 2037 C CA . GLY A 1 261 ? 10.961 -4.073 -36.466 1.00 96.31 261 GLY A CA 1
ATOM 2038 C C . GLY A 1 261 ? 12.083 -3.534 -35.570 1.00 96.31 261 GLY A C 1
ATOM 2039 O O . GLY A 1 261 ? 13.230 -3.947 -35.708 1.00 96.31 261 GLY A O 1
ATOM 2040 N N . ALA A 1 262 ? 11.761 -2.662 -34.611 1.00 97.62 262 ALA A N 1
ATOM 2041 C CA . ALA A 1 262 ? 12.680 -2.210 -33.565 1.00 97.62 262 ALA A CA 1
ATOM 2042 C C . ALA A 1 262 ? 11.930 -1.897 -32.266 1.00 97.62 262 ALA A C 1
ATOM 2044 O O . ALA A 1 262 ? 10.764 -1.484 -32.277 1.00 97.62 262 ALA A O 1
ATOM 2045 N N . SER A 1 263 ? 12.600 -2.072 -31.128 1.00 96.94 263 SER A N 1
ATOM 2046 C CA . SER A 1 263 ? 12.011 -1.846 -29.808 1.00 96.94 263 SER A CA 1
ATOM 2047 C C . SER A 1 263 ? 12.974 -1.142 -28.870 1.00 96.94 263 SER A C 1
ATOM 2049 O O . SER A 1 263 ? 14.165 -1.426 -28.849 1.00 96.94 263 SER A O 1
ATOM 2051 N N . LEU A 1 264 ? 12.442 -0.269 -28.026 1.00 96.00 264 LEU A N 1
ATOM 2052 C CA . LEU A 1 264 ? 13.174 0.322 -26.917 1.00 96.00 264 LEU A CA 1
ATOM 2053 C C . LEU A 1 264 ? 12.297 0.266 -25.676 1.00 96.00 264 LEU A C 1
ATOM 2055 O O . LEU A 1 264 ? 11.113 0.580 -25.738 1.00 96.00 264 LEU A O 1
ATOM 2059 N N . ALA A 1 265 ? 12.866 -0.160 -24.556 1.00 94.31 265 ALA A N 1
ATOM 2060 C CA . ALA A 1 265 ? 12.159 -0.261 -23.290 1.00 94.31 265 ALA A CA 1
ATOM 2061 C C . ALA A 1 265 ? 12.930 0.474 -22.200 1.00 94.31 265 ALA A C 1
ATOM 2063 O O . ALA A 1 265 ? 14.152 0.361 -22.097 1.00 94.31 265 ALA A O 1
ATOM 2064 N N . ILE A 1 266 ? 12.185 1.207 -21.384 1.00 92.88 266 ILE A N 1
ATOM 2065 C CA . ILE A 1 266 ? 12.693 1.985 -20.267 1.00 92.88 266 ILE A CA 1
ATOM 2066 C C . ILE A 1 266 ? 11.944 1.538 -19.013 1.00 92.88 266 ILE A C 1
ATOM 2068 O O . ILE A 1 266 ? 10.722 1.646 -18.951 1.00 92.88 266 ILE A O 1
ATOM 2072 N N . ALA A 1 267 ? 12.656 1.044 -18.008 1.00 92.94 267 ALA A N 1
ATOM 2073 C CA . ALA A 1 267 ? 12.066 0.591 -16.757 1.00 92.94 267 ALA A CA 1
ATOM 2074 C C . ALA A 1 267 ? 11.645 1.773 -15.870 1.00 92.94 267 ALA A C 1
ATOM 2076 O O . ALA A 1 267 ? 12.414 2.716 -15.668 1.00 92.94 267 ALA A O 1
ATOM 2077 N N . ILE A 1 268 ? 10.448 1.678 -15.288 1.00 92.19 268 ILE A N 1
ATOM 2078 C CA . ILE A 1 268 ? 9.954 2.559 -14.226 1.00 92.19 268 ILE A CA 1
ATOM 2079 C C . ILE A 1 268 ? 10.116 1.789 -12.916 1.00 92.19 268 ILE A C 1
ATOM 2081 O O . ILE A 1 268 ? 9.397 0.819 -12.657 1.00 92.19 268 ILE A O 1
ATOM 2085 N N . VAL A 1 269 ? 11.086 2.193 -12.097 1.00 89.25 269 VAL A N 1
ATOM 2086 C CA . VAL A 1 269 ? 11.451 1.486 -10.861 1.00 89.25 269 VAL A CA 1
ATOM 2087 C C . VAL A 1 269 ? 11.029 2.311 -9.653 1.00 89.25 269 VAL A C 1
ATOM 2089 O O . VAL A 1 269 ? 11.384 3.482 -9.538 1.00 89.25 269 VAL A O 1
ATOM 2092 N N . ARG A 1 270 ? 10.317 1.678 -8.716 1.00 87.44 270 ARG A N 1
ATOM 2093 C CA . ARG A 1 270 ? 9.850 2.293 -7.471 1.00 87.44 270 ARG A CA 1
ATOM 2094 C C . ARG A 1 270 ? 10.197 1.402 -6.283 1.00 87.44 270 ARG A C 1
ATOM 2096 O O . ARG A 1 270 ? 9.869 0.219 -6.282 1.00 87.44 270 ARG A O 1
ATOM 2103 N N . HIS A 1 271 ? 10.871 1.963 -5.277 1.00 85.06 271 HIS A N 1
ATOM 2104 C CA . HIS A 1 271 ? 11.317 1.243 -4.070 1.00 85.06 271 HIS A CA 1
ATOM 2105 C C . HIS A 1 271 ? 12.017 -0.102 -4.369 1.00 85.06 271 HIS A C 1
ATOM 2107 O O . HIS A 1 271 ? 11.747 -1.114 -3.725 1.00 85.06 271 HIS A O 1
ATOM 2113 N N . GLY A 1 272 ? 12.883 -0.125 -5.389 1.00 84.50 272 GLY A N 1
ATOM 2114 C CA . GLY A 1 272 ? 13.626 -1.326 -5.796 1.00 84.50 272 GLY A CA 1
ATOM 2115 C C . GLY A 1 272 ? 12.800 -2.389 -6.531 1.00 84.50 272 GLY A C 1
ATOM 2116 O O . GLY A 1 272 ? 13.304 -3.482 -6.762 1.00 84.50 272 GLY A O 1
ATOM 2117 N N . LYS A 1 273 ? 11.550 -2.092 -6.906 1.00 89.12 273 LYS A N 1
ATOM 2118 C CA . LYS A 1 273 ? 10.683 -2.985 -7.686 1.00 89.12 273 LYS A CA 1
ATOM 2119 C C . LYS A 1 273 ? 10.328 -2.369 -9.033 1.00 89.12 273 LYS A C 1
ATOM 2121 O O . LYS A 1 273 ? 10.142 -1.156 -9.141 1.00 89.12 273 LYS A O 1
ATOM 2126 N N . LEU A 1 274 ? 10.205 -3.216 -10.051 1.00 91.81 274 LEU A N 1
ATOM 2127 C CA . LEU A 1 274 ? 9.715 -2.814 -11.364 1.00 91.81 274 LEU A CA 1
ATOM 2128 C C . LEU A 1 274 ? 8.217 -2.490 -11.262 1.00 91.81 274 LEU A C 1
ATOM 2130 O O . LEU A 1 274 ? 7.401 -3.381 -11.051 1.00 91.81 274 LEU A O 1
ATOM 2134 N N . TRP A 1 275 ? 7.869 -1.208 -11.362 1.00 92.75 275 TRP A N 1
ATOM 2135 C CA . TRP A 1 275 ? 6.485 -0.726 -11.275 1.00 92.75 275 TRP A CA 1
ATOM 2136 C C . TRP A 1 275 ? 5.793 -0.760 -12.642 1.00 92.75 275 TRP A C 1
ATOM 2138 O O . TRP A 1 275 ? 4.612 -1.083 -12.764 1.00 92.75 275 TRP A O 1
ATOM 2148 N N . GLY A 1 276 ? 6.554 -0.459 -13.690 1.00 94.06 276 GLY A N 1
ATOM 2149 C CA . GLY A 1 276 ? 6.081 -0.412 -15.065 1.00 94.06 276 GLY A CA 1
ATOM 2150 C C . GLY A 1 276 ? 7.236 -0.207 -16.033 1.00 94.06 276 GLY A C 1
ATOM 2151 O O . GLY A 1 276 ? 8.404 -0.255 -15.642 1.00 94.06 276 GLY A O 1
ATOM 2152 N N . MET A 1 277 ? 6.919 0.043 -17.297 1.00 94.88 277 MET A N 1
ATOM 2153 C CA . MET A 1 277 ? 7.895 0.375 -18.329 1.00 94.88 277 MET A CA 1
ATOM 2154 C C . MET A 1 277 ? 7.317 1.377 -19.323 1.00 94.88 277 MET A C 1
ATOM 2156 O O . MET A 1 277 ? 6.125 1.347 -19.618 1.00 94.88 277 MET A O 1
ATOM 2160 N N . ILE A 1 278 ? 8.173 2.208 -19.908 1.00 95.38 278 ILE A N 1
ATOM 2161 C CA . ILE A 1 278 ? 7.869 2.911 -21.152 1.00 95.38 278 ILE A CA 1
ATOM 2162 C C . ILE A 1 278 ? 8.377 2.031 -22.294 1.00 95.38 278 ILE A C 1
ATOM 2164 O O . ILE A 1 278 ? 9.579 1.789 -22.404 1.00 95.38 278 ILE A O 1
ATOM 2168 N N . SER A 1 279 ? 7.466 1.518 -23.117 1.00 95.88 279 SER A N 1
ATOM 2169 C CA . SER A 1 279 ? 7.779 0.628 -24.236 1.00 95.88 279 SER A CA 1
ATOM 2170 C C . SER A 1 279 ? 7.548 1.337 -25.564 1.00 95.88 279 SER A C 1
ATOM 2172 O O . SER A 1 279 ? 6.468 1.865 -25.822 1.00 95.88 279 SER A O 1
ATOM 2174 N N . CYS A 1 280 ? 8.565 1.339 -26.414 1.00 97.38 280 CYS A N 1
ATOM 2175 C CA . CYS A 1 280 ? 8.582 2.005 -27.705 1.00 97.38 280 CYS A CA 1
ATOM 2176 C C . CYS A 1 280 ? 8.692 0.953 -28.811 1.00 97.38 280 CYS A C 1
ATOM 2178 O O . CYS A 1 280 ? 9.609 0.131 -28.783 1.00 97.38 280 CYS A O 1
ATOM 2180 N N . HIS A 1 281 ? 7.793 0.993 -29.796 1.00 97.75 281 HIS A N 1
ATOM 2181 C CA . HIS A 1 281 ? 7.791 0.103 -30.961 1.00 97.75 281 HIS A CA 1
ATOM 2182 C C . HIS A 1 281 ? 7.902 0.912 -32.258 1.00 97.75 281 HIS A C 1
ATOM 2184 O O . HIS A 1 281 ? 7.224 1.928 -32.439 1.00 97.75 281 HIS A O 1
ATOM 2190 N N . HIS A 1 282 ? 8.774 0.464 -33.156 1.00 98.12 282 HIS A N 1
ATOM 2191 C CA . HIS A 1 282 ? 8.908 0.994 -34.509 1.00 98.12 282 HIS A CA 1
ATOM 2192 C C . HIS A 1 282 ? 8.730 -0.153 -35.498 1.00 98.12 282 HIS A C 1
ATOM 2194 O O . HIS A 1 282 ? 9.153 -1.277 -35.221 1.00 98.12 282 HIS A O 1
ATOM 2200 N N . MET A 1 283 ? 8.048 0.100 -36.613 1.00 96.19 283 MET A N 1
ATOM 2201 C CA . MET A 1 283 ? 7.683 -0.972 -37.551 1.00 96.19 283 MET A CA 1
ATOM 2202 C C . MET A 1 283 ? 8.857 -1.395 -38.445 1.00 96.19 283 MET A C 1
ATOM 2204 O O . MET A 1 283 ? 8.838 -2.476 -39.016 1.00 96.19 283 MET A O 1
ATOM 2208 N N . THR A 1 284 ? 9.896 -0.566 -38.538 1.00 96.94 284 THR A N 1
ATOM 2209 C CA . THR A 1 284 ? 11.145 -0.841 -39.264 1.00 96.94 284 THR A CA 1
ATOM 2210 C C . THR A 1 284 ? 12.346 -0.776 -38.314 1.00 96.94 284 THR A C 1
ATOM 2212 O O . THR A 1 284 ? 12.189 -0.302 -37.183 1.00 96.94 284 THR A O 1
ATOM 2215 N N . PRO A 1 285 ? 13.549 -1.204 -38.742 1.00 97.31 285 PRO A N 1
ATOM 2216 C CA . PRO A 1 285 ? 14.766 -1.005 -37.964 1.00 97.31 285 PRO A CA 1
ATOM 2217 C C . PRO A 1 285 ? 14.960 0.464 -37.576 1.00 97.31 285 PRO A C 1
ATOM 2219 O O . PRO A 1 285 ? 14.710 1.377 -38.371 1.00 97.31 285 PRO A O 1
ATOM 2222 N N . ARG A 1 286 ? 15.381 0.701 -36.332 1.00 95.62 286 ARG A N 1
ATOM 2223 C CA . ARG A 1 286 ? 15.622 2.038 -35.783 1.00 95.62 286 ARG A CA 1
ATOM 2224 C C . ARG A 1 286 ? 16.598 1.989 -34.622 1.00 95.62 286 ARG A C 1
ATOM 2226 O O . ARG A 1 286 ? 16.341 1.370 -33.595 1.00 95.62 286 ARG A O 1
ATOM 2233 N N . LEU A 1 287 ? 17.650 2.790 -34.741 1.00 93.75 287 LEU A N 1
ATOM 2234 C CA . LEU A 1 287 ? 18.626 3.027 -33.688 1.00 93.75 287 LEU A CA 1
ATOM 2235 C C . LEU A 1 287 ? 18.699 4.532 -33.382 1.00 93.75 287 LEU A C 1
ATOM 2237 O O . LEU A 1 287 ? 19.269 5.286 -34.169 1.00 93.75 287 LEU A O 1
ATOM 2241 N N . PRO A 1 288 ? 18.117 5.009 -32.267 1.00 92.50 288 PRO A N 1
ATOM 2242 C CA . PRO A 1 288 ? 18.348 6.376 -31.794 1.00 92.50 288 PRO A CA 1
ATOM 2243 C C . PRO A 1 288 ? 19.827 6.574 -31.457 1.00 92.50 288 PRO A C 1
ATOM 2245 O O . PRO A 1 288 ? 20.439 5.631 -30.974 1.00 92.50 288 PRO A O 1
ATOM 2248 N N . ALA A 1 289 ? 20.389 7.771 -31.635 1.00 92.00 289 ALA A N 1
ATOM 2249 C CA . ALA A 1 289 ? 21.794 8.046 -31.307 1.00 92.00 289 ALA A CA 1
ATOM 2250 C C . ALA A 1 289 ? 22.144 7.723 -29.837 1.00 92.00 289 ALA A C 1
ATOM 2252 O O . ALA A 1 289 ? 21.312 7.920 -28.948 1.00 92.00 289 ALA A O 1
ATOM 2253 N N . PHE A 1 290 ? 23.383 7.289 -29.568 1.00 91.94 290 PHE A N 1
ATOM 2254 C CA . PHE A 1 290 ? 23.876 6.947 -28.222 1.00 91.94 290 PHE A CA 1
ATOM 2255 C C . PHE A 1 290 ? 23.591 8.044 -27.178 1.00 91.94 290 PHE A C 1
ATOM 2257 O O . PHE A 1 290 ? 23.094 7.783 -26.077 1.00 91.94 290 PHE A O 1
ATOM 2264 N N . SER A 1 291 ? 23.832 9.300 -27.560 1.00 91.00 291 SER A N 1
ATOM 2265 C CA . SER A 1 291 ? 23.532 10.503 -26.777 1.00 91.00 291 SER A CA 1
ATOM 2266 C C . SER A 1 291 ? 22.054 10.631 -26.416 1.00 91.00 291 SER A C 1
ATOM 2268 O O . SER A 1 291 ? 21.718 10.838 -25.252 1.00 91.00 291 SER A O 1
ATOM 2270 N N . LEU A 1 292 ? 21.162 10.436 -27.384 1.00 90.00 292 LEU A N 1
ATOM 2271 C CA . LEU A 1 292 ? 19.721 10.518 -27.172 1.00 90.00 292 LEU A CA 1
ATOM 2272 C C . LEU A 1 292 ? 19.197 9.378 -26.281 1.00 90.00 292 LEU A C 1
ATOM 2274 O O . LEU A 1 292 ? 18.322 9.604 -25.443 1.00 90.00 292 LEU A O 1
ATOM 2278 N N . ARG A 1 293 ? 19.758 8.166 -26.405 1.00 90.69 293 ARG A N 1
ATOM 2279 C CA . ARG A 1 293 ? 19.431 7.036 -25.514 1.00 90.69 293 ARG A CA 1
ATOM 2280 C C . ARG A 1 293 ? 19.848 7.326 -24.070 1.00 90.69 293 ARG A C 1
ATOM 2282 O O . ARG A 1 293 ? 19.053 7.113 -23.159 1.00 90.69 293 ARG A O 1
ATOM 2289 N N . THR A 1 294 ? 21.032 7.909 -23.879 1.00 88.31 294 THR A N 1
ATOM 2290 C CA . THR A 1 294 ? 21.530 8.343 -22.559 1.00 88.31 294 THR A CA 1
ATOM 2291 C C . THR A 1 294 ? 20.631 9.416 -21.935 1.00 88.31 294 THR A C 1
ATOM 2293 O O . THR A 1 294 ? 20.273 9.342 -20.762 1.00 88.31 294 THR A O 1
ATOM 2296 N N . VAL A 1 295 ? 20.203 10.398 -22.731 1.00 88.00 295 VAL A N 1
ATOM 2297 C CA . VAL A 1 295 ? 19.253 11.443 -22.316 1.00 88.00 295 VAL A CA 1
ATOM 2298 C C . VAL A 1 295 ? 17.910 10.848 -21.880 1.00 88.00 295 VAL A C 1
ATOM 2300 O O . VAL A 1 295 ? 17.362 11.242 -20.849 1.00 88.00 295 VAL A O 1
ATOM 2303 N N . CYS A 1 296 ? 17.390 9.870 -22.625 1.00 86.88 296 CYS A N 1
ATOM 2304 C CA . CYS A 1 296 ? 16.126 9.208 -22.298 1.00 86.88 296 CYS A CA 1
ATOM 2305 C C . CYS A 1 296 ? 16.210 8.337 -21.039 1.00 86.88 296 CYS A C 1
ATOM 2307 O O . CYS A 1 296 ? 15.234 8.245 -20.293 1.00 86.88 296 CYS A O 1
ATOM 2309 N N . GLU A 1 297 ? 17.365 7.730 -20.763 1.00 85.56 297 GLU A N 1
ATOM 2310 C CA . GLU A 1 297 ? 17.593 7.038 -19.494 1.00 85.56 297 GLU A CA 1
ATOM 2311 C C . GLU A 1 297 ? 17.494 8.009 -18.306 1.00 85.56 297 GLU A C 1
ATOM 2313 O O . GLU A 1 297 ? 16.775 7.730 -17.345 1.00 85.56 297 GLU A O 1
ATOM 2318 N N . THR A 1 298 ? 18.123 9.186 -18.395 1.00 84.81 298 THR A N 1
ATOM 2319 C CA . THR A 1 298 ? 18.006 10.237 -17.368 1.00 84.81 298 THR A CA 1
ATOM 2320 C C . THR A 1 298 ? 16.560 10.709 -17.210 1.00 84.81 298 THR A C 1
ATOM 2322 O O . THR A 1 298 ? 16.061 10.814 -16.088 1.00 84.81 298 THR A O 1
ATOM 2325 N N . PHE A 1 299 ? 15.850 10.928 -18.322 1.00 84.69 299 PHE A N 1
ATOM 2326 C CA . PHE A 1 299 ? 14.426 11.271 -18.303 1.00 84.69 299 PHE A CA 1
ATOM 2327 C C . PHE A 1 299 ? 13.598 10.237 -17.524 1.00 84.69 299 PHE A C 1
ATOM 2329 O O . PHE A 1 299 ? 12.750 10.620 -16.721 1.00 84.69 299 PHE A O 1
ATOM 2336 N N . SER A 1 300 ? 13.885 8.940 -17.683 1.00 81.75 300 SER A N 1
ATOM 2337 C CA . SER A 1 300 ? 13.216 7.873 -16.924 1.00 81.75 300 SER A CA 1
ATOM 2338 C C . SER A 1 300 ? 13.377 8.003 -15.416 1.00 81.75 300 SER A C 1
ATOM 2340 O O . SER A 1 300 ? 12.423 7.818 -14.656 1.00 81.75 300 SER A O 1
ATOM 2342 N N . GLN A 1 301 ? 14.596 8.308 -14.968 1.00 83.94 301 GLN A N 1
ATOM 2343 C CA . GLN A 1 301 ? 14.890 8.447 -13.546 1.00 83.94 301 GLN A CA 1
ATOM 2344 C C . GLN A 1 301 ? 14.096 9.614 -12.956 1.00 83.94 301 GLN A C 1
ATOM 2346 O O . GLN A 1 301 ? 13.470 9.464 -11.908 1.00 83.94 301 GLN A O 1
ATOM 2351 N N . MET A 1 302 ? 14.048 10.739 -13.673 1.00 86.12 302 MET A N 1
ATOM 2352 C CA . MET A 1 302 ? 13.273 11.912 -13.266 1.00 86.12 302 MET A CA 1
ATOM 2353 C C . MET A 1 302 ? 11.770 11.624 -13.261 1.00 86.12 302 MET A C 1
ATOM 2355 O O . MET A 1 302 ? 11.102 11.902 -12.268 1.00 86.12 302 MET A O 1
ATOM 2359 N N . PHE A 1 303 ? 11.249 10.996 -14.317 1.00 87.88 303 PHE A N 1
ATOM 2360 C CA . PHE A 1 303 ? 9.855 10.561 -14.390 1.00 87.88 303 PHE A CA 1
ATOM 2361 C C . PHE A 1 303 ? 9.489 9.630 -13.223 1.00 87.88 303 PHE A C 1
ATOM 2363 O O . PHE A 1 303 ? 8.468 9.834 -12.570 1.00 87.88 303 PHE A O 1
ATOM 2370 N N . SER A 1 304 ? 10.344 8.650 -12.911 1.00 88.19 304 SER A N 1
ATOM 2371 C CA . SER A 1 304 ? 10.126 7.712 -11.802 1.00 88.19 304 SER A CA 1
ATOM 2372 C C . SER A 1 304 ? 10.074 8.434 -10.450 1.00 88.19 304 SER A C 1
ATOM 2374 O O . SER A 1 304 ? 9.211 8.125 -9.631 1.00 88.19 304 SER A O 1
ATOM 2376 N N . MET A 1 305 ? 10.943 9.428 -10.224 1.00 88.00 305 MET A N 1
ATOM 2377 C CA . MET A 1 305 ? 10.921 10.257 -9.009 1.00 88.00 305 MET A CA 1
ATOM 2378 C C . MET A 1 305 ? 9.662 11.130 -8.916 1.00 88.00 305 MET A C 1
ATOM 2380 O O . MET A 1 305 ? 9.089 11.269 -7.837 1.00 88.00 305 MET A O 1
ATOM 2384 N N . MET A 1 306 ? 9.214 11.710 -10.033 1.00 89.62 306 MET A N 1
ATOM 2385 C CA . MET A 1 306 ? 7.988 12.514 -10.078 1.00 89.62 306 MET A CA 1
ATOM 2386 C C . MET A 1 306 ? 6.750 11.664 -9.793 1.00 89.62 306 MET A C 1
ATOM 2388 O O . MET A 1 306 ? 5.921 12.050 -8.971 1.00 89.62 306 MET A O 1
ATOM 2392 N N . LEU A 1 307 ? 6.661 10.483 -10.412 1.00 90.06 307 LEU A N 1
ATOM 2393 C CA . LEU A 1 307 ? 5.596 9.523 -10.143 1.00 90.06 307 LEU A CA 1
ATOM 2394 C C . LEU A 1 307 ? 5.588 9.102 -8.669 1.00 90.06 307 LEU A C 1
ATOM 2396 O O . LEU A 1 307 ? 4.530 9.107 -8.043 1.00 90.06 307 LEU A O 1
ATOM 2400 N N . ASP A 1 308 ? 6.751 8.772 -8.097 1.00 89.56 308 ASP A N 1
ATOM 2401 C CA . ASP A 1 308 ? 6.846 8.390 -6.685 1.00 89.56 308 ASP A CA 1
ATOM 2402 C C . ASP A 1 308 ? 6.362 9.516 -5.763 1.00 89.56 308 ASP A C 1
ATOM 2404 O O . ASP A 1 308 ? 5.524 9.282 -4.892 1.00 89.56 308 ASP A O 1
ATOM 2408 N N . ARG A 1 309 ? 6.796 10.757 -6.018 1.00 89.50 309 ARG A N 1
ATOM 2409 C CA . ARG A 1 309 ? 6.326 11.940 -5.288 1.00 89.50 309 ARG A CA 1
ATOM 2410 C C . ARG A 1 309 ? 4.803 12.089 -5.358 1.00 89.50 309 ARG A C 1
ATOM 2412 O O . ARG A 1 309 ? 4.178 12.281 -4.319 1.00 89.50 309 ARG A O 1
ATOM 2419 N N . MET A 1 310 ? 4.205 11.983 -6.545 1.00 89.19 310 MET A N 1
ATOM 2420 C CA . MET A 1 310 ? 2.752 12.115 -6.721 1.00 89.19 310 MET A CA 1
ATOM 2421 C C . MET A 1 310 ? 1.980 11.029 -5.964 1.00 89.19 310 MET A C 1
ATOM 2423 O O . MET A 1 310 ? 0.979 11.314 -5.307 1.00 89.19 310 MET A O 1
ATOM 2427 N N . LEU A 1 311 ? 2.458 9.782 -6.011 1.00 86.44 311 LEU A N 1
ATOM 2428 C CA . LEU A 1 311 ? 1.845 8.676 -5.275 1.00 86.44 311 LEU A CA 1
ATOM 2429 C C . LEU A 1 311 ? 1.977 8.854 -3.753 1.00 86.44 311 LEU A C 1
ATOM 2431 O O . LEU A 1 311 ? 1.050 8.510 -3.018 1.00 86.44 311 LEU A O 1
ATOM 2435 N N . ILE A 1 312 ? 3.094 9.409 -3.272 1.00 87.25 312 ILE A N 1
ATOM 2436 C CA . ILE A 1 312 ? 3.289 9.743 -1.853 1.00 87.25 312 ILE A CA 1
ATOM 2437 C C . ILE A 1 312 ? 2.334 10.861 -1.420 1.00 87.25 312 ILE A C 1
ATOM 2439 O O . ILE A 1 312 ? 1.609 10.673 -0.444 1.00 87.25 312 ILE A O 1
ATOM 2443 N N . GLU A 1 313 ? 2.273 11.975 -2.157 1.00 87.94 313 GLU A N 1
ATOM 2444 C CA . GLU A 1 313 ? 1.373 13.103 -1.858 1.00 87.94 313 GLU A CA 1
ATOM 2445 C C . GLU A 1 313 ? -0.096 12.645 -1.807 1.00 87.94 313 GLU A C 1
ATOM 2447 O O . GLU A 1 313 ? -0.838 12.997 -0.886 1.00 87.94 313 GLU A O 1
ATOM 2452 N N . ARG A 1 314 ? -0.504 11.780 -2.745 1.00 85.31 314 ARG A N 1
ATOM 2453 C CA . ARG A 1 314 ? -1.833 11.154 -2.751 1.00 85.31 314 ARG A CA 1
ATOM 2454 C C . ARG A 1 314 ? -2.064 10.277 -1.520 1.00 85.31 314 ARG A C 1
ATOM 2456 O O . ARG A 1 314 ? -3.104 10.395 -0.873 1.00 85.31 314 ARG A O 1
ATOM 2463 N N . SER A 1 315 ? -1.097 9.435 -1.157 1.00 83.81 315 SER A N 1
ATOM 2464 C CA . SER A 1 315 ? -1.177 8.598 0.046 1.00 83.81 315 SER A CA 1
ATOM 2465 C C . SER A 1 315 ? -1.315 9.436 1.324 1.00 83.81 315 SER A C 1
ATOM 2467 O O . SER A 1 315 ? -2.116 9.102 2.198 1.00 83.81 315 SER A O 1
ATOM 2469 N N . ASP A 1 316 ? -0.596 10.556 1.424 1.00 86.06 316 ASP A N 1
ATOM 2470 C CA . ASP A 1 316 ? -0.6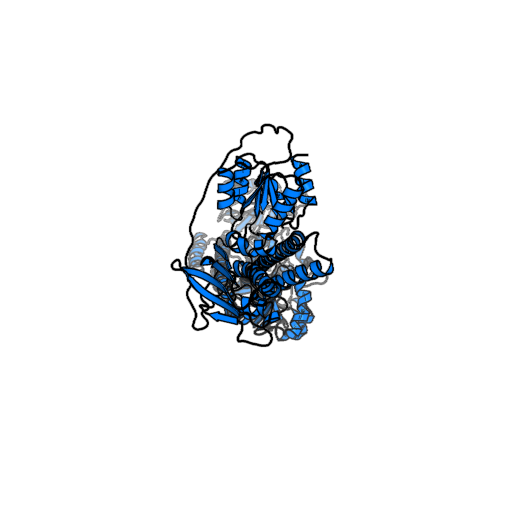76 11.468 2.568 1.00 86.06 316 ASP A CA 1
ATOM 2471 C C . ASP A 1 316 ? -2.025 12.185 2.661 1.00 86.06 316 ASP A C 1
ATOM 2473 O O . ASP A 1 316 ? -2.587 12.291 3.758 1.00 86.06 316 ASP A O 1
ATOM 2477 N N . LEU A 1 317 ? -2.590 12.605 1.525 1.00 86.56 317 LEU A N 1
ATOM 2478 C CA . LEU A 1 317 ? -3.943 13.159 1.464 1.00 86.56 317 LEU A CA 1
ATOM 2479 C C . LEU A 1 317 ? -4.981 12.148 1.976 1.00 86.56 317 LEU A C 1
ATOM 2481 O O . LEU A 1 317 ? -5.847 12.498 2.781 1.00 86.56 317 LEU A O 1
ATOM 2485 N N . LEU A 1 318 ? -4.877 10.886 1.554 1.00 82.06 318 LEU A N 1
ATOM 2486 C CA . LEU A 1 318 ? -5.787 9.819 1.982 1.00 82.06 318 LEU A CA 1
ATOM 2487 C C . LEU A 1 318 ? -5.653 9.525 3.479 1.00 82.06 318 LEU A C 1
ATOM 2489 O O . LEU A 1 318 ? -6.662 9.403 4.173 1.00 82.06 318 LEU A O 1
ATOM 2493 N N . ARG A 1 319 ? -4.426 9.501 4.019 1.00 82.69 319 ARG A N 1
ATOM 2494 C CA . ARG A 1 319 ? -4.197 9.387 5.472 1.00 82.69 319 ARG A CA 1
ATOM 2495 C C . ARG A 1 319 ? -4.801 10.560 6.242 1.00 82.69 319 ARG A C 1
ATOM 2497 O O . ARG A 1 319 ? -5.352 10.356 7.322 1.00 82.69 319 ARG A O 1
ATOM 2504 N N . ALA A 1 320 ? -4.709 11.783 5.716 1.00 86.38 320 ALA A N 1
ATOM 2505 C CA . ALA A 1 320 ? -5.322 12.955 6.337 1.00 86.38 320 ALA A CA 1
ATOM 2506 C C . ALA A 1 320 ? -6.855 12.848 6.368 1.00 86.38 320 ALA A C 1
ATOM 2508 O O . ALA A 1 320 ? -7.451 13.086 7.418 1.00 86.38 320 ALA A O 1
ATOM 2509 N N . ARG A 1 321 ? -7.482 12.403 5.269 1.00 84.25 321 ARG A N 1
ATOM 2510 C CA . ARG A 1 321 ? -8.924 12.104 5.234 1.00 84.25 321 ARG A CA 1
ATOM 2511 C C . ARG A 1 321 ? -9.309 11.000 6.224 1.00 84.25 321 ARG A C 1
ATOM 2513 O O . ARG A 1 321 ? -10.293 11.150 6.938 1.00 84.25 321 ARG A O 1
ATOM 2520 N N . GLY A 1 322 ? -8.503 9.940 6.332 1.00 83.38 322 GLY A N 1
ATOM 2521 C CA . GLY A 1 322 ? -8.692 8.880 7.329 1.00 83.38 322 GLY A CA 1
ATOM 2522 C C . GLY A 1 322 ? -8.648 9.393 8.775 1.00 83.38 322 GLY A C 1
ATOM 2523 O O . GLY A 1 322 ? -9.464 8.980 9.593 1.00 83.38 322 GLY A O 1
ATOM 2524 N N . ARG A 1 323 ? -7.758 10.347 9.089 1.00 84.69 323 ARG A N 1
ATOM 2525 C CA . ARG A 1 323 ? -7.732 11.023 10.403 1.00 84.69 323 ARG A CA 1
ATOM 2526 C C . ARG A 1 323 ? -8.967 11.892 10.647 1.00 84.69 323 ARG A C 1
ATOM 2528 O O . ARG A 1 323 ? -9.531 11.853 11.730 1.00 84.69 323 ARG A O 1
ATOM 2535 N N . GLN A 1 324 ? -9.426 12.634 9.643 1.00 86.94 324 GLN A N 1
ATOM 2536 C CA . GLN A 1 324 ? -10.654 13.421 9.776 1.00 86.94 324 GLN A CA 1
ATOM 2537 C C . GLN A 1 324 ? -11.874 12.520 10.030 1.00 86.94 324 GLN A C 1
ATOM 2539 O O . GLN A 1 324 ? -12.717 12.841 10.866 1.00 86.94 324 GLN A O 1
ATOM 2544 N N . LEU A 1 325 ? -11.952 11.380 9.336 1.00 85.56 325 LEU A N 1
ATOM 2545 C CA . LEU A 1 325 ? -12.971 10.363 9.580 1.00 85.56 325 LEU A CA 1
ATOM 2546 C C . LEU A 1 325 ? -12.883 9.830 11.016 1.00 85.56 325 LEU A C 1
ATOM 2548 O O . LEU A 1 325 ? -13.909 9.717 11.686 1.00 85.56 325 LEU A O 1
ATOM 2552 N N . HIS A 1 326 ? -11.668 9.551 11.497 1.00 86.19 326 HIS A N 1
ATOM 2553 C CA . HIS A 1 326 ? -11.422 9.138 12.877 1.00 86.19 326 HIS A CA 1
ATOM 2554 C C . HIS A 1 326 ? -12.012 10.132 13.886 1.00 86.19 326 HIS A C 1
ATOM 2556 O O . HIS A 1 326 ? -12.847 9.746 14.707 1.00 86.19 326 HIS A O 1
ATOM 2562 N N . ASP A 1 327 ? -11.658 11.415 13.776 1.00 86.75 327 ASP A N 1
ATOM 2563 C CA . ASP A 1 327 ? -12.127 12.461 14.694 1.00 86.75 327 ASP A CA 1
ATOM 2564 C C . ASP A 1 327 ? -13.662 12.572 14.699 1.00 86.75 327 ASP A C 1
ATOM 2566 O O . ASP A 1 327 ? -14.293 12.683 15.755 1.00 86.75 327 ASP A O 1
ATOM 2570 N N . GLN A 1 328 ? -14.289 12.493 13.520 1.00 85.81 328 GLN A N 1
ATOM 2571 C CA . GLN A 1 328 ? -15.746 12.548 13.387 1.00 85.81 328 GLN A CA 1
ATOM 2572 C C . GLN A 1 328 ? -16.442 11.332 14.012 1.00 85.81 328 GLN A C 1
ATOM 2574 O O . GLN A 1 328 ? -17.467 11.497 14.679 1.00 85.81 328 GLN A O 1
ATOM 2579 N N . LEU A 1 329 ? -15.899 10.123 13.823 1.00 85.19 329 LEU A N 1
ATOM 2580 C CA . LEU A 1 329 ? -16.441 8.903 14.427 1.00 85.19 329 LEU A CA 1
ATOM 2581 C C . LEU A 1 329 ? -16.329 8.947 15.950 1.00 85.19 329 LEU A C 1
ATOM 2583 O O . LEU A 1 329 ? -17.307 8.651 16.637 1.00 85.19 329 LEU A O 1
ATOM 2587 N N . MET A 1 330 ? -15.182 9.383 16.474 1.00 83.25 330 MET A N 1
ATOM 2588 C CA . MET A 1 330 ? -14.967 9.519 17.915 1.00 83.25 330 MET A CA 1
ATOM 2589 C C . MET A 1 330 ? -15.937 10.521 18.551 1.00 83.25 330 MET A C 1
ATOM 2591 O O . MET A 1 330 ? -16.470 10.253 19.627 1.00 83.25 330 MET A O 1
ATOM 2595 N N . LEU A 1 331 ? -16.220 11.647 17.885 1.00 83.31 331 LEU A N 1
ATOM 2596 C CA . LEU A 1 331 ? -17.186 12.642 18.365 1.00 83.31 331 LEU A CA 1
ATOM 2597 C C . LEU A 1 331 ? -18.632 12.129 18.337 1.00 83.31 331 LEU A C 1
ATOM 2599 O O . LEU A 1 331 ? -19.359 12.309 19.313 1.00 83.31 331 LEU A O 1
ATOM 2603 N N . LYS A 1 332 ? -19.066 11.495 17.239 1.00 80.88 332 LYS A N 1
ATOM 2604 C CA . LYS A 1 332 ? -20.461 11.044 17.085 1.00 80.88 332 LYS A CA 1
ATOM 2605 C C . LYS A 1 332 ? -20.793 9.807 17.928 1.00 80.88 332 LYS A C 1
ATOM 2607 O O . LYS A 1 332 ? -21.923 9.683 18.394 1.00 80.88 332 LYS A O 1
ATOM 2612 N N . LEU A 1 333 ? -19.827 8.912 18.152 1.00 78.00 333 LEU A N 1
ATOM 2613 C CA . LEU A 1 333 ? -20.024 7.673 18.920 1.00 78.00 333 LEU A CA 1
ATOM 2614 C C . LEU A 1 333 ? -19.786 7.846 20.430 1.00 78.00 333 LEU A C 1
ATOM 2616 O O . LEU A 1 333 ? -20.093 6.943 21.203 1.00 78.00 333 LEU A O 1
ATOM 2620 N N . ALA A 1 334 ? -19.339 9.026 20.880 1.00 67.81 334 ALA A N 1
ATOM 2621 C CA . ALA A 1 334 ? -19.199 9.357 22.303 1.00 67.81 334 ALA A CA 1
ATOM 2622 C C . ALA A 1 334 ? -20.533 9.362 23.087 1.00 67.81 334 ALA A C 1
ATOM 2624 O O . ALA A 1 334 ? -20.519 9.430 24.311 1.00 67.81 334 ALA A O 1
ATOM 2625 N N . GLY A 1 335 ? -21.683 9.298 22.404 1.00 65.62 335 GLY A N 1
ATOM 2626 C CA . GLY A 1 335 ? -23.019 9.312 23.010 1.00 65.62 335 GLY A CA 1
ATOM 2627 C C . GLY A 1 335 ? -23.548 7.957 23.500 1.00 65.62 335 GLY A C 1
ATOM 2628 O O . GLY A 1 335 ? -24.735 7.863 23.801 1.00 65.62 335 GLY A O 1
ATOM 2629 N N . GLY A 1 336 ? -22.722 6.904 23.538 1.00 65.75 336 GLY A N 1
ATOM 2630 C CA . GLY A 1 336 ? -23.106 5.587 24.074 1.00 65.75 336 GLY A CA 1
ATOM 2631 C C . GLY A 1 336 ? -24.041 4.758 23.180 1.00 65.75 336 GLY A C 1
ATOM 2632 O O . GLY A 1 336 ? -24.571 3.735 23.612 1.00 65.75 336 GLY A O 1
ATOM 2633 N N . THR A 1 337 ? -24.257 5.162 21.928 1.00 68.56 337 THR A N 1
ATOM 2634 C CA . THR A 1 337 ? -25.021 4.382 20.946 1.00 68.56 337 THR A CA 1
ATOM 2635 C C . THR A 1 337 ? -24.226 3.164 20.480 1.00 68.56 337 THR A C 1
ATOM 2637 O O . THR A 1 337 ? -23.052 3.261 20.133 1.00 68.56 337 THR A O 1
ATOM 2640 N N . SER A 1 338 ? -24.874 1.992 20.451 1.00 77.81 338 SER A N 1
ATOM 2641 C CA . SER A 1 338 ? -24.272 0.769 19.903 1.00 77.81 338 SER A CA 1
ATOM 2642 C C . SER A 1 338 ? -23.865 0.982 18.446 1.00 77.81 338 SER A C 1
ATOM 2644 O O . SER A 1 338 ? -24.660 1.479 17.647 1.00 77.81 338 SER A O 1
ATOM 2646 N N . LEU A 1 339 ? -22.665 0.531 18.076 1.00 81.31 339 LEU A N 1
ATOM 2647 C CA . LEU A 1 339 ? -22.153 0.640 16.709 1.00 81.31 339 LEU A CA 1
ATOM 2648 C C . LEU A 1 339 ? -23.108 0.027 15.667 1.00 81.31 339 LEU A C 1
ATOM 2650 O O . LEU A 1 339 ? -23.247 0.566 14.572 1.00 81.31 339 LEU A O 1
ATOM 2654 N N . ALA A 1 340 ? -23.828 -1.044 16.023 1.00 83.44 340 ALA A N 1
ATOM 2655 C CA . ALA A 1 340 ? -24.823 -1.672 15.150 1.00 83.44 340 ALA A CA 1
ATOM 2656 C C . ALA A 1 340 ? -25.998 -0.734 14.803 1.00 83.44 340 ALA A C 1
ATOM 2658 O O . ALA A 1 340 ? -26.598 -0.864 13.740 1.00 83.44 340 ALA A O 1
ATOM 2659 N N . HIS A 1 341 ? -26.321 0.234 15.664 1.00 84.88 341 HIS A N 1
ATOM 2660 C CA . HIS A 1 341 ? -27.357 1.242 15.411 1.00 84.88 341 HIS A CA 1
ATOM 2661 C C . HIS A 1 341 ? -26.835 2.447 14.615 1.00 84.88 341 HIS A C 1
ATOM 2663 O O . HIS A 1 341 ? -27.631 3.201 14.060 1.00 84.88 341 HIS A O 1
ATOM 2669 N N . SER A 1 342 ? -25.515 2.595 14.509 1.00 86.75 342 SER A N 1
ATOM 2670 C CA . SER A 1 342 ? -24.851 3.693 13.800 1.00 86.75 342 SER A CA 1
ATOM 2671 C C . SER A 1 342 ? -24.566 3.382 12.326 1.00 86.75 342 SER A C 1
ATOM 2673 O O . SER A 1 342 ? -23.889 4.162 11.664 1.00 86.75 342 SER A O 1
ATOM 2675 N N . VAL A 1 343 ? -25.091 2.274 11.786 1.00 90.69 343 VAL A N 1
ATOM 2676 C CA . VAL A 1 343 ? -24.904 1.868 10.379 1.00 90.69 343 VAL A CA 1
ATOM 2677 C C . VAL A 1 343 ? -25.275 2.970 9.372 1.00 90.69 343 VAL A C 1
ATOM 2679 O O . VAL A 1 343 ? -24.450 3.223 8.499 1.00 90.69 343 VAL A O 1
ATOM 2682 N N . PRO A 1 344 ? -26.411 3.690 9.496 1.00 90.69 344 PRO A N 1
ATOM 2683 C CA . PRO A 1 344 ? -26.736 4.770 8.558 1.00 90.69 344 PRO A CA 1
ATOM 2684 C C . PRO A 1 344 ? -25.728 5.919 8.570 1.00 90.69 344 PRO A C 1
ATOM 2686 O O . PRO A 1 344 ? -25.396 6.469 7.529 1.00 90.69 344 PRO A O 1
ATOM 2689 N N . MET A 1 345 ? -25.199 6.249 9.749 1.00 88.56 345 MET A N 1
ATOM 2690 C CA . MET A 1 345 ? -24.166 7.271 9.898 1.00 88.56 345 MET A CA 1
ATOM 2691 C C . MET A 1 345 ? -22.832 6.809 9.294 1.00 88.56 345 MET A C 1
ATOM 2693 O O . MET A 1 345 ? -22.130 7.609 8.682 1.00 88.56 345 MET A O 1
ATOM 2697 N N . LEU A 1 346 ? -22.467 5.533 9.478 1.00 88.12 346 LEU A N 1
ATOM 2698 C CA . LEU A 1 346 ? -21.261 4.960 8.877 1.00 88.12 346 LEU A CA 1
ATOM 2699 C C . LEU A 1 346 ? -21.350 4.962 7.350 1.00 88.12 346 LEU A C 1
ATOM 2701 O O . LEU A 1 346 ? -20.381 5.330 6.702 1.00 88.12 346 LEU A O 1
ATOM 2705 N N . GLU A 1 347 ? -22.498 4.588 6.789 1.00 90.50 347 GLU A N 1
ATOM 2706 C CA . GLU A 1 347 ? -22.725 4.600 5.341 1.00 90.50 347 GLU A CA 1
ATOM 2707 C C . GLU A 1 347 ? -22.536 6.009 4.757 1.00 90.50 347 GLU A C 1
ATOM 2709 O O . GLU A 1 347 ? -21.694 6.193 3.879 1.00 90.50 347 GLU A O 1
ATOM 2714 N N . GLU A 1 348 ? -23.195 7.019 5.338 1.00 89.38 348 GLU A N 1
ATOM 2715 C CA . GLU A 1 348 ? -23.070 8.425 4.924 1.00 89.38 348 GLU A CA 1
ATOM 2716 C C . GLU A 1 348 ? -21.618 8.934 4.993 1.00 89.38 348 GLU A C 1
ATOM 2718 O O . GLU A 1 348 ? -21.149 9.631 4.097 1.00 89.38 348 GLU A O 1
ATOM 2723 N N . MET A 1 349 ? -20.876 8.578 6.047 1.00 87.06 349 MET A N 1
ATOM 2724 C CA . MET A 1 349 ? -19.497 9.043 6.241 1.00 87.06 349 MET A CA 1
ATOM 2725 C C . MET A 1 349 ? -18.476 8.331 5.344 1.00 87.06 349 MET A C 1
ATOM 2727 O O . MET A 1 349 ? -17.411 8.887 5.072 1.00 87.06 349 MET A O 1
ATOM 2731 N N . LEU A 1 350 ? -18.758 7.095 4.924 1.00 90.00 350 LEU A N 1
ATOM 2732 C CA . LEU A 1 350 ? -17.827 6.273 4.148 1.00 90.00 350 LEU A CA 1
ATOM 2733 C C . LEU A 1 350 ? -18.051 6.360 2.640 1.00 90.00 350 LEU A C 1
ATOM 2735 O O . LEU A 1 350 ? -17.112 6.064 1.901 1.00 90.00 350 LEU A O 1
ATOM 2739 N N . ALA A 1 351 ? -19.243 6.764 2.191 1.00 85.94 351 ALA A N 1
ATOM 2740 C CA . ALA A 1 351 ? -19.626 6.777 0.777 1.00 85.94 351 ALA A CA 1
ATOM 2741 C C . ALA A 1 351 ? -18.617 7.526 -0.117 1.00 85.94 351 ALA A C 1
ATOM 2743 O O . ALA A 1 351 ? -18.227 7.014 -1.164 1.00 85.94 351 ALA A O 1
ATOM 2744 N N . ASP A 1 352 ? -18.116 8.678 0.343 1.00 83.12 352 ASP A N 1
ATOM 2745 C CA . ASP A 1 352 ? -17.164 9.519 -0.403 1.00 83.12 352 ASP A CA 1
ATOM 2746 C C . ASP A 1 352 ? -15.686 9.098 -0.244 1.00 83.12 352 ASP A C 1
ATOM 2748 O O . ASP A 1 352 ? -14.794 9.673 -0.877 1.00 83.12 352 ASP A O 1
ATOM 2752 N N . LEU A 1 353 ? -15.393 8.131 0.633 1.00 86.06 353 LEU A N 1
ATOM 2753 C CA . LEU A 1 353 ? -14.025 7.715 0.969 1.00 86.06 353 LEU A CA 1
ATOM 2754 C C . LEU A 1 353 ? -13.668 6.340 0.419 1.00 86.06 353 LEU A C 1
ATOM 2756 O O . LEU A 1 353 ? -12.561 6.152 -0.084 1.00 86.06 353 LEU A O 1
ATOM 2760 N N . ILE A 1 354 ? -14.582 5.384 0.550 1.00 92.12 354 ILE A N 1
ATOM 2761 C CA . ILE A 1 354 ? -14.422 4.025 0.045 1.00 92.12 354 ILE A CA 1
ATOM 2762 C C . ILE A 1 354 ? -15.680 3.721 -0.765 1.00 92.12 354 ILE A C 1
ATOM 2764 O O . ILE A 1 354 ? -16.721 3.497 -0.154 1.00 92.12 354 ILE A O 1
ATOM 2768 N N . PRO A 1 355 ? -15.623 3.693 -2.106 1.00 92.25 355 PRO A N 1
ATOM 2769 C CA . PRO A 1 355 ? -16.769 3.321 -2.927 1.00 92.25 355 PRO A CA 1
ATOM 2770 C C . PRO A 1 355 ? -17.285 1.928 -2.547 1.00 92.25 355 PRO A C 1
ATOM 2772 O O . PRO A 1 355 ? -16.555 0.933 -2.640 1.00 92.25 355 PRO A O 1
ATOM 2775 N N . HIS A 1 356 ? -18.535 1.864 -2.094 1.00 95.38 356 HIS A N 1
ATOM 2776 C CA . HIS A 1 356 ? -19.224 0.645 -1.680 1.00 95.38 356 HIS A CA 1
ATOM 2777 C C . HIS A 1 356 ? -20.728 0.772 -1.962 1.00 95.38 356 HIS A C 1
ATOM 2779 O O . HIS A 1 356 ? -21.267 1.873 -2.012 1.00 95.38 356 HIS A O 1
ATOM 2785 N N . ASP A 1 357 ? -21.409 -0.357 -2.147 1.00 95.62 357 ASP A N 1
ATOM 2786 C CA . ASP A 1 357 ? -22.854 -0.418 -2.404 1.00 95.62 357 ASP A CA 1
ATOM 2787 C C . ASP A 1 357 ? -23.672 -0.751 -1.150 1.00 95.62 357 ASP A C 1
ATOM 2789 O O . ASP A 1 357 ? -24.900 -0.620 -1.147 1.00 95.62 357 ASP A O 1
ATOM 2793 N N . GLY A 1 358 ? -23.019 -1.248 -0.100 1.00 95.31 358 GLY A N 1
ATOM 2794 C CA . GLY A 1 358 ? -23.668 -1.600 1.154 1.00 95.31 358 GLY A CA 1
ATOM 2795 C C . GLY A 1 358 ? -22.690 -1.755 2.306 1.00 95.31 358 GLY A C 1
ATOM 2796 O O . GLY A 1 358 ? -21.499 -1.988 2.117 1.00 95.31 358 GLY A O 1
ATOM 2797 N N . VAL A 1 359 ? -23.209 -1.649 3.521 1.00 96.56 359 VAL A N 1
ATOM 2798 C CA . VAL A 1 359 ? -22.448 -1.816 4.759 1.00 96.56 359 VAL A CA 1
ATOM 2799 C C . VAL A 1 359 ? -23.215 -2.730 5.703 1.00 96.56 359 VAL A C 1
ATOM 2801 O O . VAL A 1 359 ? -24.443 -2.674 5.790 1.00 96.56 359 VAL A O 1
ATOM 2804 N N . SER A 1 360 ? -22.501 -3.583 6.430 1.00 95.50 360 SER A N 1
ATOM 2805 C CA . SER A 1 360 ? -23.086 -4.360 7.519 1.00 95.50 360 SER A CA 1
ATOM 2806 C C . SER A 1 360 ? -22.199 -4.384 8.748 1.00 95.50 360 SER A C 1
ATOM 2808 O O . SER A 1 360 ? -20.976 -4.418 8.634 1.00 95.50 360 SER A O 1
ATOM 2810 N N . VAL A 1 361 ? -22.827 -4.433 9.917 1.00 94.25 361 VAL A N 1
ATOM 2811 C CA . VAL A 1 361 ? -22.164 -4.502 11.216 1.00 94.25 361 VAL A CA 1
ATOM 2812 C C . VAL A 1 361 ? -22.728 -5.685 11.992 1.00 94.25 361 VAL A C 1
ATOM 2814 O O . VAL A 1 361 ? -23.942 -5.790 12.171 1.00 94.25 361 VAL A O 1
ATOM 2817 N N . LEU A 1 362 ? -21.841 -6.560 12.465 1.00 91.50 362 LEU A N 1
ATOM 2818 C CA . LEU A 1 362 ? -22.125 -7.534 13.516 1.00 91.50 362 LEU A CA 1
ATOM 2819 C C . LEU A 1 362 ? -21.407 -7.067 14.779 1.00 91.50 362 LEU A C 1
ATOM 2821 O O . LEU A 1 362 ? -20.183 -6.962 14.772 1.00 91.50 362 LEU A O 1
ATOM 2825 N N . MET A 1 363 ? -22.159 -6.789 15.840 1.00 87.75 363 MET A N 1
ATOM 2826 C CA . MET A 1 363 ? -21.607 -6.379 17.130 1.00 87.75 363 MET A CA 1
ATOM 2827 C C . MET A 1 363 ? -22.414 -7.012 18.259 1.00 87.75 363 MET A C 1
ATOM 2829 O O . MET A 1 363 ? -23.636 -6.864 18.294 1.00 87.75 363 MET A O 1
ATOM 2833 N N . ASN A 1 364 ? -21.762 -7.717 19.186 1.00 83.31 364 ASN A N 1
ATOM 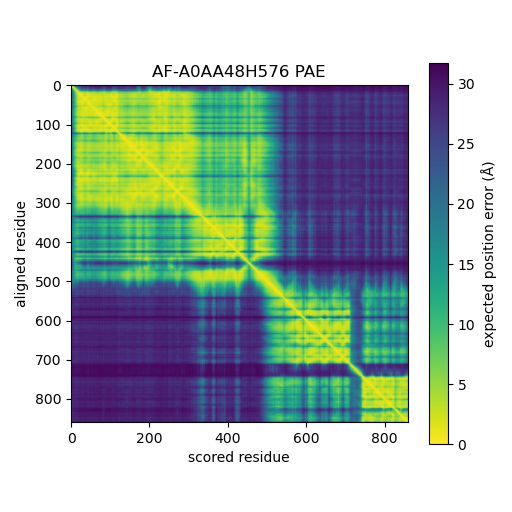2834 C CA . ASN A 1 364 ? -22.423 -8.371 20.329 1.00 83.31 364 ASN A CA 1
ATOM 2835 C C . ASN A 1 364 ? -23.596 -9.293 19.916 1.00 83.31 364 ASN A C 1
ATOM 2837 O O . ASN A 1 364 ? -24.595 -9.413 20.624 1.00 83.31 364 ASN A O 1
ATOM 2841 N N . GLY A 1 365 ? -23.496 -9.931 18.745 1.00 85.62 365 GLY A N 1
ATOM 2842 C CA . GLY A 1 365 ? -24.549 -10.788 18.182 1.00 85.62 365 GLY A CA 1
ATOM 2843 C C . GLY A 1 365 ? -25.717 -10.045 17.513 1.00 85.62 365 GLY A C 1
ATOM 2844 O O . GLY A 1 365 ? -26.590 -10.692 16.925 1.00 85.62 365 GLY A O 1
ATOM 2845 N N . GLU A 1 366 ? -25.742 -8.710 17.546 1.00 90.00 366 GLU A N 1
ATOM 2846 C CA . GLU A 1 366 ? -26.683 -7.896 16.777 1.00 90.00 366 GLU A CA 1
ATOM 2847 C C . GLU A 1 366 ? -26.120 -7.640 15.374 1.00 90.00 366 GLU A C 1
ATOM 2849 O O . GLU A 1 366 ? -25.030 -7.092 15.223 1.00 90.00 366 GLU A O 1
ATOM 2854 N N . TYR A 1 367 ? -26.874 -8.038 14.348 1.00 93.25 367 TYR A N 1
ATOM 2855 C CA . TYR A 1 367 ? -26.539 -7.794 12.947 1.00 93.25 367 TYR A CA 1
ATOM 2856 C C . TYR A 1 367 ? -27.448 -6.716 12.367 1.00 93.25 367 TYR A C 1
ATOM 2858 O O . TYR A 1 367 ? -28.675 -6.860 12.423 1.00 93.25 367 TYR A O 1
ATOM 2866 N N . ARG A 1 368 ? -26.853 -5.684 11.764 1.00 94.88 368 ARG A N 1
ATOM 2867 C CA . ARG A 1 368 ? -27.555 -4.666 10.974 1.00 94.88 368 ARG A CA 1
ATOM 2868 C C . ARG A 1 368 ? -26.841 -4.417 9.659 1.00 94.88 368 ARG A C 1
ATOM 2870 O O . ARG A 1 368 ? -25.619 -4.509 9.588 1.00 94.88 368 ARG A O 1
ATOM 2877 N N . ALA A 1 369 ? -27.608 -4.081 8.631 1.00 95.31 369 ALA A N 1
ATOM 2878 C CA . ALA A 1 369 ? -27.088 -3.823 7.301 1.00 95.31 369 ALA A CA 1
ATOM 2879 C C . ALA A 1 369 ? -27.886 -2.727 6.588 1.00 95.31 369 ALA A C 1
ATOM 2881 O O . ALA A 1 369 ? -29.068 -2.530 6.879 1.00 95.31 369 ALA A O 1
ATOM 2882 N N . GLN A 1 370 ? -27.232 -2.041 5.654 1.00 94.88 370 GLN A N 1
ATOM 2883 C CA . GLN A 1 370 ? -27.795 -0.998 4.800 1.00 94.88 370 GLN A CA 1
ATOM 2884 C C . GLN A 1 370 ? -27.232 -1.134 3.381 1.00 94.88 370 GLN A C 1
ATOM 2886 O O . GLN A 1 370 ? -26.078 -1.518 3.204 1.00 94.88 370 GLN A O 1
ATOM 2891 N N . GLY A 1 371 ? -28.054 -0.845 2.370 1.00 94.25 371 GLY A N 1
ATOM 2892 C CA . GLY A 1 371 ? -27.671 -0.982 0.963 1.00 94.25 371 GLY A CA 1
ATOM 2893 C C . GLY A 1 371 ? -27.579 -2.439 0.488 1.00 94.25 371 GLY A C 1
ATOM 2894 O O . GLY A 1 371 ? -28.352 -3.312 0.903 1.00 94.25 371 GLY A O 1
ATOM 2895 N N . ALA A 1 372 ? -26.650 -2.706 -0.427 1.00 94.06 372 ALA A N 1
ATOM 2896 C CA . ALA A 1 372 ? -26.407 -4.022 -1.004 1.00 94.06 372 ALA A CA 1
ATOM 2897 C C . ALA A 1 372 ? -25.539 -4.888 -0.078 1.00 94.06 372 ALA A C 1
ATOM 2899 O O . ALA A 1 372 ? -24.328 -4.963 -0.221 1.00 94.06 372 ALA A O 1
ATOM 2900 N N . ALA A 1 373 ? -26.181 -5.536 0.890 1.00 95.19 373 ALA A N 1
ATOM 2901 C CA . ALA A 1 373 ? -25.549 -6.437 1.852 1.00 95.19 373 ALA A CA 1
ATOM 2902 C C . ALA A 1 373 ? -26.418 -7.691 2.077 1.00 95.19 373 ALA A C 1
ATOM 2904 O O . ALA A 1 373 ? -27.637 -7.618 1.863 1.00 95.19 373 ALA A O 1
ATOM 2905 N N . PRO A 1 374 ? -25.850 -8.834 2.502 1.00 95.12 374 PRO A N 1
ATOM 2906 C CA . PRO A 1 374 ? -26.635 -10.018 2.850 1.00 95.12 374 PRO A CA 1
ATOM 2907 C C . PRO A 1 374 ? -27.628 -9.717 3.982 1.00 95.12 374 PRO A C 1
ATOM 2909 O O . PRO A 1 374 ? -27.425 -8.816 4.794 1.00 95.12 374 PRO A O 1
ATOM 2912 N N . ASP A 1 375 ? -28.733 -10.456 4.042 1.00 94.62 375 ASP A N 1
ATOM 2913 C CA . ASP A 1 375 ? -29.623 -10.377 5.201 1.00 94.62 375 ASP A CA 1
ATOM 2914 C C . ASP A 1 375 ? -29.039 -11.117 6.422 1.00 94.62 375 ASP A C 1
ATOM 2916 O O . ASP A 1 375 ? -27.991 -11.765 6.360 1.00 94.62 375 ASP A O 1
ATOM 2920 N N . LYS A 1 376 ? -29.722 -11.041 7.571 1.00 93.56 376 LYS A N 1
ATOM 2921 C CA . LYS A 1 376 ? -29.254 -11.676 8.813 1.00 93.56 376 LYS A CA 1
ATOM 2922 C C . LYS A 1 376 ? -29.098 -13.199 8.690 1.00 93.56 376 LYS A C 1
ATOM 2924 O O . LYS A 1 376 ? -28.180 -13.757 9.293 1.00 93.56 376 LYS A O 1
ATOM 2929 N N . ALA A 1 377 ? -29.983 -13.881 7.963 1.00 93.19 377 ALA A N 1
ATOM 2930 C CA . ALA A 1 377 ? -29.962 -15.339 7.810 1.00 93.19 377 ALA A CA 1
ATOM 2931 C C . ALA A 1 377 ? -28.856 -15.793 6.841 1.00 93.19 377 ALA A C 1
ATOM 2933 O O . ALA A 1 377 ? -28.206 -16.818 7.054 1.00 93.19 377 ALA A O 1
ATOM 2934 N N . GLN A 1 378 ? -28.605 -15.006 5.799 1.00 94.00 378 GLN A N 1
ATOM 2935 C CA . GLN A 1 378 ? -27.485 -15.187 4.881 1.00 94.00 378 GLN A CA 1
ATOM 2936 C C . GLN A 1 378 ? -26.152 -14.933 5.595 1.00 94.00 378 GLN A C 1
ATOM 2938 O O . GLN A 1 378 ? -25.279 -15.798 5.606 1.00 94.00 378 GLN A O 1
ATOM 2943 N N . PHE A 1 379 ? -26.019 -13.800 6.291 1.00 93.06 379 PHE A N 1
ATOM 2944 C CA . PHE A 1 379 ? -24.780 -13.431 6.977 1.00 93.06 379 PHE A CA 1
ATOM 2945 C C . PHE A 1 379 ? -24.395 -14.397 8.106 1.00 93.06 379 PHE A C 1
ATOM 2947 O O . PHE A 1 379 ? -23.221 -14.720 8.285 1.00 93.06 379 PHE A O 1
ATOM 2954 N N . SER A 1 380 ? -25.373 -14.906 8.861 1.00 90.62 380 SER A N 1
ATOM 2955 C CA . SER A 1 380 ? -25.108 -15.844 9.963 1.00 90.62 380 SER A CA 1
ATOM 2956 C C . SER A 1 380 ? -24.498 -17.177 9.513 1.00 90.62 380 SER A C 1
ATOM 2958 O O . SER A 1 380 ? -23.846 -17.830 10.326 1.00 90.62 380 SER A O 1
ATOM 2960 N N . ARG A 1 381 ? -24.620 -17.550 8.231 1.00 90.81 381 ARG A N 1
ATOM 2961 C CA . ARG A 1 381 ? -23.901 -18.697 7.648 1.00 90.81 381 ARG A CA 1
ATOM 2962 C C . ARG A 1 381 ? -22.441 -18.389 7.310 1.00 90.81 381 ARG A C 1
ATOM 2964 O O . ARG A 1 381 ? -21.614 -19.286 7.392 1.00 90.81 381 ARG A O 1
ATOM 2971 N N . LEU A 1 382 ? -22.111 -17.131 7.012 1.00 89.56 382 LEU A N 1
ATOM 2972 C CA . LEU A 1 382 ? -20.738 -16.679 6.738 1.00 89.56 382 LEU A CA 1
ATOM 2973 C C . LEU A 1 382 ? -19.931 -16.449 8.020 1.00 89.56 382 LEU A C 1
ATOM 2975 O O . LEU A 1 382 ? -18.721 -16.669 8.048 1.00 89.56 382 LEU A O 1
ATOM 2979 N N . ALA A 1 383 ? -20.598 -15.975 9.078 1.00 86.88 383 ALA A N 1
ATOM 2980 C CA . ALA A 1 383 ? -19.953 -15.521 10.309 1.00 86.88 383 ALA A CA 1
ATOM 2981 C C . ALA A 1 383 ? -18.962 -16.536 10.925 1.00 86.88 383 ALA A C 1
ATOM 2983 O O . ALA A 1 383 ? -17.885 -16.101 11.335 1.00 86.88 383 ALA A O 1
ATOM 2984 N N . PRO A 1 384 ? -19.234 -17.861 10.963 1.00 87.69 384 PRO A N 1
ATOM 2985 C CA . PRO A 1 384 ? -18.270 -18.839 11.466 1.00 87.69 384 PRO A CA 1
ATOM 2986 C C . PRO A 1 384 ? -16.974 -18.889 10.653 1.00 87.69 384 PRO A C 1
ATOM 2988 O O . PRO A 1 384 ? -15.902 -18.972 11.244 1.00 87.69 384 PRO A O 1
ATOM 2991 N N . ALA A 1 385 ? -17.058 -18.809 9.322 1.00 87.31 385 ALA A N 1
ATOM 2992 C CA . ALA A 1 385 ? -15.883 -18.827 8.457 1.00 87.31 385 ALA A CA 1
ATOM 2993 C C . ALA A 1 385 ? -15.066 -17.534 8.611 1.00 87.31 385 ALA A C 1
ATOM 2995 O O . ALA A 1 385 ? -13.851 -17.592 8.803 1.00 87.31 385 ALA A O 1
ATOM 2996 N N . LEU A 1 386 ? -15.733 -16.374 8.638 1.00 84.31 386 LEU A N 1
ATOM 2997 C CA . LEU A 1 386 ? -15.084 -15.076 8.871 1.00 84.31 386 LEU A CA 1
ATOM 2998 C C . LEU A 1 386 ? -14.399 -14.999 10.245 1.00 84.31 386 LEU A C 1
ATOM 3000 O O . LEU A 1 386 ? -13.328 -14.408 10.363 1.00 84.31 386 LEU A O 1
ATOM 3004 N N . ALA A 1 387 ? -14.962 -15.651 11.266 1.00 81.69 387 ALA A N 1
ATOM 3005 C CA . ALA A 1 387 ? -14.391 -15.721 12.613 1.00 81.69 387 ALA A CA 1
ATOM 3006 C C . ALA A 1 387 ? -13.120 -16.580 12.728 1.00 81.69 387 ALA A C 1
ATOM 3008 O O . ALA A 1 387 ? -12.513 -16.608 13.795 1.00 81.69 387 ALA A O 1
ATOM 3009 N N . THR A 1 388 ? -12.712 -17.284 11.667 1.00 81.25 388 THR A N 1
ATOM 3010 C CA . THR A 1 388 ? -11.428 -18.011 11.628 1.00 81.25 388 THR A CA 1
ATOM 3011 C C . THR A 1 388 ? -10.280 -17.183 11.043 1.00 81.25 388 THR A C 1
ATOM 3013 O O . THR A 1 388 ? -9.127 -17.618 11.072 1.00 81.25 388 THR A O 1
ATOM 3016 N N . ALA A 1 389 ? -10.573 -15.994 10.507 1.00 71.62 389 ALA A N 1
ATOM 3017 C CA . ALA A 1 389 ? -9.576 -15.123 9.904 1.00 71.62 389 ALA A CA 1
ATOM 3018 C C . ALA A 1 389 ? -8.703 -14.415 10.964 1.00 71.62 389 ALA A C 1
ATOM 3020 O O . ALA A 1 389 ? -9.177 -14.113 12.060 1.00 71.62 389 ALA A O 1
ATOM 3021 N N . PRO A 1 390 ? -7.435 -14.079 10.653 1.00 70.12 390 PRO A N 1
ATOM 3022 C CA . PRO A 1 390 ? -6.563 -13.379 11.591 1.00 70.12 390 PRO A CA 1
ATOM 3023 C C . PRO A 1 390 ? -7.174 -12.042 12.071 1.00 70.12 390 PRO A C 1
ATOM 3025 O O . PRO A 1 390 ? -7.515 -11.199 11.240 1.00 70.12 390 PRO A O 1
ATOM 3028 N N . PRO A 1 391 ? -7.239 -11.774 13.391 1.00 67.69 391 PRO A N 1
ATOM 3029 C CA . PRO A 1 391 ? -7.913 -10.595 13.958 1.00 67.69 391 PRO A CA 1
ATOM 3030 C C . PRO A 1 391 ? -7.229 -9.264 13.622 1.00 67.69 391 PRO A C 1
ATOM 3032 O O . PRO A 1 391 ? -7.800 -8.192 13.816 1.00 67.69 391 PRO A O 1
ATOM 3035 N N . SER A 1 392 ? -5.971 -9.312 13.185 1.00 70.25 392 SER A N 1
ATOM 3036 C CA . SER A 1 392 ? -5.126 -8.141 12.954 1.00 70.25 392 SER A CA 1
ATOM 3037 C C . SER A 1 392 ? -5.100 -7.663 11.504 1.00 70.25 392 SER A C 1
ATOM 3039 O O . SER A 1 392 ? -4.405 -6.689 11.231 1.00 70.25 392 SER A O 1
ATOM 3041 N N . ALA A 1 393 ? -5.818 -8.313 10.584 1.00 78.69 393 ALA A N 1
ATOM 3042 C CA . ALA A 1 393 ? -5.739 -7.999 9.163 1.00 78.69 393 ALA A CA 1
ATOM 3043 C C . ALA A 1 393 ? -7.117 -7.757 8.544 1.00 78.69 393 ALA A C 1
ATOM 3045 O O . ALA A 1 393 ? -8.052 -8.524 8.760 1.00 78.69 393 ALA A O 1
ATOM 3046 N N . LEU A 1 394 ? -7.201 -6.729 7.698 1.00 89.38 394 LEU A N 1
ATOM 3047 C CA . LEU A 1 394 ? -8.282 -6.607 6.727 1.00 89.38 394 LEU A CA 1
ATOM 3048 C C . LEU A 1 394 ? -8.298 -7.808 5.784 1.00 89.38 394 LEU A C 1
ATOM 3050 O O . LEU A 1 394 ? -7.241 -8.273 5.322 1.00 89.38 394 LEU A O 1
ATOM 3054 N N . MET A 1 395 ? -9.509 -8.227 5.436 1.00 89.88 395 MET A N 1
ATOM 3055 C CA . MET A 1 395 ? -9.770 -9.158 4.346 1.00 89.88 395 MET A CA 1
ATOM 3056 C C . MET A 1 395 ? -10.532 -8.412 3.255 1.00 89.88 395 MET A C 1
ATOM 3058 O O . MET A 1 395 ? -11.635 -7.935 3.487 1.00 89.88 395 MET A O 1
ATOM 3062 N N . ALA A 1 396 ? -9.922 -8.308 2.079 1.00 92.88 396 ALA A N 1
ATOM 3063 C CA . ALA A 1 396 ? -10.507 -7.686 0.902 1.00 92.88 396 ALA A CA 1
ATOM 3064 C C . ALA A 1 396 ? -10.614 -8.748 -0.189 1.00 92.88 396 ALA A C 1
ATOM 3066 O O . ALA A 1 396 ? -9.601 -9.336 -0.572 1.00 92.88 396 ALA A O 1
ATOM 3067 N N . VAL A 1 397 ? -11.829 -9.004 -0.655 1.00 92.56 397 VAL A N 1
ATOM 3068 C CA . VAL A 1 397 ? -12.121 -9.949 -1.735 1.00 92.56 397 VAL A CA 1
ATOM 3069 C C . VAL A 1 397 ? -13.100 -9.303 -2.705 1.00 92.56 397 VAL A C 1
ATOM 3071 O O . VAL A 1 397 ? -14.003 -8.579 -2.288 1.00 92.56 397 VAL A O 1
ATOM 3074 N N . ASN A 1 398 ? -12.897 -9.529 -3.997 1.00 91.81 398 ASN A N 1
ATOM 3075 C CA . ASN A 1 398 ? -13.762 -9.058 -5.080 1.00 91.81 398 ASN A CA 1
ATOM 3076 C C . ASN A 1 398 ? -14.757 -10.147 -5.529 1.00 91.81 398 ASN A C 1
ATOM 3078 O O . ASN A 1 398 ? -15.850 -9.818 -5.971 1.00 91.81 398 ASN A O 1
ATOM 3082 N N . ALA A 1 399 ? -14.419 -11.429 -5.360 1.00 91.69 399 ALA A N 1
ATOM 3083 C CA . ALA A 1 399 ? -15.297 -12.573 -5.614 1.00 91.69 399 ALA A CA 1
ATOM 3084 C C . ALA A 1 399 ? -15.417 -13.450 -4.354 1.00 91.69 399 ALA A C 1
ATOM 3086 O O . ALA A 1 399 ? -14.706 -14.438 -4.177 1.00 91.69 399 ALA A O 1
ATOM 3087 N N . LEU A 1 400 ? -16.305 -13.079 -3.426 1.00 91.75 400 LEU A N 1
ATOM 3088 C CA . LEU A 1 400 ? -16.454 -13.783 -2.146 1.00 91.75 400 LEU A CA 1
ATOM 3089 C C . LEU A 1 400 ? -16.885 -15.248 -2.325 1.00 91.75 400 LEU A C 1
ATOM 3091 O O . LEU A 1 400 ? -16.434 -16.101 -1.564 1.00 91.75 400 LEU A O 1
ATOM 3095 N N . ALA A 1 401 ? -17.714 -15.545 -3.332 1.00 91.31 401 ALA A N 1
ATOM 3096 C CA . ALA A 1 401 ? -18.228 -16.890 -3.603 1.00 91.31 401 ALA A CA 1
ATOM 3097 C C . ALA A 1 401 ? -17.128 -17.913 -3.947 1.00 91.31 401 ALA A C 1
ATOM 3099 O O . ALA A 1 401 ? -17.269 -19.090 -3.615 1.00 91.31 401 ALA A O 1
ATOM 3100 N N . ASP A 1 402 ? -16.009 -17.465 -4.526 1.00 89.81 402 ASP A N 1
ATOM 3101 C CA . ASP A 1 402 ? -14.859 -18.325 -4.845 1.00 89.81 402 ASP A CA 1
ATOM 3102 C C . ASP A 1 402 ? -14.102 -18.774 -3.586 1.00 89.81 402 ASP A C 1
ATOM 3104 O O . ASP A 1 402 ? -13.439 -19.814 -3.573 1.00 89.81 402 ASP A O 1
ATOM 3108 N N . HIS A 1 403 ? -14.199 -17.989 -2.510 1.00 86.38 403 HIS A N 1
ATOM 3109 C CA . HIS A 1 403 ? -13.546 -18.258 -1.231 1.00 86.38 403 HIS A CA 1
ATOM 3110 C C . HIS A 1 403 ? -14.490 -18.891 -0.204 1.00 86.38 403 HIS A C 1
ATOM 3112 O O . HIS A 1 403 ? -14.046 -19.710 0.601 1.00 86.38 403 HIS A O 1
ATOM 3118 N N . LEU A 1 404 ? -15.770 -18.512 -0.226 1.00 88.62 404 LEU A N 1
ATOM 3119 C CA . LEU A 1 404 ? -16.827 -18.988 0.664 1.00 88.62 404 LEU A CA 1
ATOM 3120 C C . LEU A 1 404 ? -18.044 -19.404 -0.176 1.00 88.62 404 LEU A C 1
ATOM 3122 O O . LEU A 1 404 ? -18.829 -18.538 -0.570 1.00 88.62 404 LEU A O 1
ATOM 3126 N N . PRO A 1 405 ? -18.241 -20.709 -0.438 1.00 89.75 405 PRO A N 1
ATOM 3127 C CA . PRO A 1 405 ? -19.359 -21.201 -1.245 1.00 89.75 405 PRO A CA 1
ATOM 3128 C C . PRO A 1 405 ? -20.739 -20.766 -0.733 1.00 89.75 405 PRO A C 1
ATOM 3130 O O . PRO A 1 405 ? -21.670 -20.600 -1.517 1.00 89.75 405 PRO A O 1
ATOM 3133 N N . GLU A 1 406 ? -20.882 -20.531 0.574 1.00 90.50 406 GLU A N 1
ATOM 3134 C CA . GLU A 1 406 ? -22.105 -20.020 1.200 1.00 90.50 406 GLU A CA 1
ATOM 3135 C C . GLU A 1 406 ? -22.496 -18.620 0.697 1.00 90.50 406 GLU A C 1
ATOM 3137 O O . GLU A 1 406 ? -23.665 -18.244 0.786 1.00 90.50 406 GLU A O 1
ATOM 3142 N N . ALA A 1 407 ? -21.545 -17.855 0.148 1.00 91.56 407 ALA A N 1
ATOM 3143 C CA . ALA A 1 407 ? -21.804 -16.544 -0.436 1.00 91.56 407 ALA A CA 1
ATOM 3144 C C . ALA A 1 407 ? -22.481 -16.604 -1.815 1.00 91.56 407 ALA A C 1
ATOM 3146 O O . ALA A 1 407 ? -23.034 -15.600 -2.263 1.00 91.56 407 ALA A O 1
ATOM 3147 N N . ALA A 1 408 ? -22.512 -17.774 -2.466 1.00 90.69 408 ALA A N 1
ATOM 3148 C CA . ALA A 1 408 ? -23.156 -17.949 -3.768 1.00 90.69 408 ALA A CA 1
ATOM 3149 C C . ALA A 1 408 ? -24.656 -17.596 -3.756 1.00 90.69 408 ALA A C 1
ATOM 3151 O O . ALA A 1 408 ? -25.203 -17.213 -4.784 1.00 90.69 408 ALA A O 1
ATOM 3152 N N . GLU A 1 409 ? -25.322 -17.685 -2.599 1.00 91.25 409 GLU A N 1
ATOM 3153 C CA . GLU A 1 409 ? -26.754 -17.390 -2.467 1.00 91.25 409 GLU A CA 1
ATOM 3154 C C . GLU A 1 409 ? -27.110 -15.907 -2.659 1.00 91.25 409 GLU A C 1
ATOM 3156 O O . GLU A 1 409 ? -28.242 -15.601 -3.020 1.00 91.25 409 GLU A O 1
ATOM 3161 N N . PHE A 1 410 ? -26.171 -14.992 -2.410 1.00 92.44 410 PHE A N 1
ATOM 3162 C CA . PHE A 1 410 ? -26.388 -13.544 -2.539 1.00 92.44 410 PHE A CA 1
ATOM 3163 C C . PHE A 1 410 ? -25.357 -12.874 -3.458 1.00 92.44 410 PHE A C 1
ATOM 3165 O O . PHE A 1 410 ? -25.203 -11.651 -3.424 1.00 92.44 410 PHE A O 1
ATOM 3172 N N . ALA A 1 411 ? -24.642 -13.654 -4.275 1.00 89.81 411 ALA A N 1
ATOM 3173 C CA . ALA A 1 411 ? -23.582 -13.163 -5.157 1.00 89.81 411 ALA A CA 1
ATOM 3174 C C . ALA A 1 411 ? -24.081 -12.151 -6.210 1.00 89.81 411 ALA A C 1
ATOM 3176 O O . ALA A 1 411 ? -23.317 -11.303 -6.663 1.00 89.81 411 ALA A O 1
ATOM 3177 N N . ASP A 1 412 ? -25.369 -12.199 -6.560 1.00 89.56 412 ASP A N 1
ATOM 3178 C CA . ASP A 1 412 ? -26.065 -11.228 -7.412 1.00 89.56 412 ASP A CA 1
ATOM 3179 C C . ASP A 1 412 ? -26.245 -9.856 -6.735 1.00 89.56 412 ASP A C 1
ATOM 3181 O O . ASP A 1 412 ? -26.305 -8.821 -7.401 1.00 89.56 412 ASP A O 1
ATOM 3185 N N . LYS A 1 413 ? -26.304 -9.839 -5.401 1.00 92.12 413 LYS A N 1
ATOM 3186 C CA . LYS A 1 413 ? -26.458 -8.636 -4.579 1.00 92.12 413 LYS A CA 1
ATOM 3187 C C . LYS A 1 413 ? -25.121 -8.086 -4.092 1.00 92.12 413 LYS A C 1
ATOM 3189 O O . LYS A 1 413 ? -24.938 -6.871 -4.094 1.00 92.12 413 LYS A O 1
ATOM 3194 N N . ALA A 1 414 ? -24.218 -8.951 -3.639 1.00 93.75 414 ALA A N 1
ATOM 3195 C CA . ALA A 1 414 ? -22.917 -8.571 -3.103 1.00 93.75 414 ALA A CA 1
ATOM 3196 C C . ALA A 1 414 ? -21.866 -9.636 -3.444 1.00 93.75 414 ALA A C 1
ATOM 3198 O O . ALA A 1 414 ? -21.912 -10.753 -2.932 1.00 93.75 414 ALA A O 1
ATOM 3199 N N . ALA A 1 415 ? -20.905 -9.261 -4.288 1.00 94.38 415 ALA A N 1
ATOM 3200 C CA . ALA A 1 415 ? -19.804 -10.123 -4.715 1.00 94.38 415 ALA A CA 1
ATOM 3201 C C . ALA A 1 415 ? -18.494 -9.760 -4.004 1.00 94.38 415 ALA A C 1
ATOM 3203 O O . ALA A 1 415 ? -17.751 -10.644 -3.575 1.00 94.38 415 ALA A O 1
ATOM 3204 N N . GLY A 1 416 ? -18.238 -8.460 -3.825 1.00 95.00 416 GLY A N 1
ATOM 3205 C CA . GLY A 1 416 ? -17.057 -7.953 -3.139 1.00 95.00 416 GLY A CA 1
ATOM 3206 C C . GLY A 1 416 ? -17.311 -7.713 -1.658 1.00 95.00 416 GLY A C 1
ATOM 3207 O O . GLY A 1 416 ? -18.349 -7.164 -1.288 1.00 95.00 416 GLY A O 1
ATOM 3208 N N . ALA A 1 417 ? -16.345 -8.073 -0.816 1.00 95.38 417 ALA A N 1
ATOM 3209 C CA . ALA A 1 417 ? -16.381 -7.841 0.621 1.00 95.38 417 ALA A CA 1
ATOM 3210 C C . ALA A 1 417 ? -15.041 -7.295 1.129 1.00 95.38 417 ALA A C 1
ATOM 3212 O O . ALA A 1 417 ? -13.985 -7.899 0.921 1.00 95.38 417 ALA A O 1
ATOM 3213 N N . LEU A 1 418 ? -15.103 -6.177 1.847 1.00 96.19 418 LEU A N 1
ATOM 3214 C CA . LEU A 1 418 ? -14.011 -5.630 2.639 1.00 96.19 418 LEU A CA 1
ATOM 3215 C C . LEU A 1 418 ? -14.376 -5.759 4.116 1.00 96.19 418 LEU A C 1
ATOM 3217 O O . LEU A 1 418 ? -15.194 -5.004 4.637 1.00 96.19 418 LEU A O 1
ATOM 3221 N N . VAL A 1 419 ? -13.796 -6.758 4.775 1.00 93.69 419 VAL A N 1
ATOM 3222 C CA . VAL A 1 419 ? -14.091 -7.158 6.153 1.00 93.69 419 VAL A CA 1
ATOM 3223 C C . VAL A 1 419 ? -13.098 -6.502 7.110 1.00 93.69 419 VAL A C 1
ATOM 3225 O O . VAL A 1 419 ? -11.883 -6.690 6.996 1.00 93.69 419 VAL A O 1
ATOM 3228 N N . LEU A 1 420 ? -13.635 -5.759 8.080 1.00 92.94 420 LEU A N 1
ATOM 3229 C CA . LEU A 1 420 ? -12.924 -5.060 9.145 1.00 92.94 420 LEU A CA 1
ATOM 3230 C C . LEU A 1 420 ? -13.247 -5.726 10.495 1.00 92.94 420 LEU A C 1
ATOM 3232 O O . LEU A 1 420 ? -14.304 -5.457 11.073 1.00 92.94 420 LEU A O 1
ATOM 3236 N N . PRO A 1 421 ? -12.357 -6.576 11.036 1.00 90.56 421 PRO A N 1
ATOM 3237 C CA . PRO A 1 421 ? -12.498 -7.093 12.395 1.00 90.56 421 PRO A CA 1
ATOM 3238 C C . PRO A 1 421 ? -12.310 -5.975 13.430 1.00 90.56 421 PRO A C 1
ATOM 3240 O O . PRO A 1 421 ? -11.272 -5.305 13.434 1.00 90.56 421 PRO A O 1
ATOM 3243 N N . ILE A 1 422 ? -13.294 -5.797 14.318 1.00 88.56 422 ILE A N 1
ATOM 3244 C CA . ILE A 1 422 ? -13.346 -4.694 15.301 1.00 88.56 422 ILE A CA 1
ATOM 3245 C C . ILE A 1 422 ? -13.389 -5.163 16.761 1.00 88.56 422 ILE A C 1
ATOM 3247 O O . ILE A 1 422 ? -13.612 -4.363 17.666 1.00 88.56 422 ILE A O 1
ATOM 3251 N N . SER A 1 423 ? -13.144 -6.448 17.028 1.00 81.06 423 SER A N 1
ATOM 3252 C CA . SER A 1 423 ? -12.992 -6.946 18.396 1.00 81.06 423 SER A CA 1
ATOM 3253 C C . SER A 1 423 ? -11.892 -7.990 18.538 1.00 81.06 423 SER A C 1
ATOM 3255 O O . SER A 1 423 ? -11.509 -8.679 17.592 1.00 81.06 423 SER A O 1
ATOM 3257 N N . ARG A 1 424 ? -11.377 -8.123 19.767 1.00 70.81 424 ARG A N 1
ATOM 3258 C CA . ARG A 1 424 ? -10.313 -9.086 20.104 1.00 70.81 424 ARG A CA 1
ATOM 3259 C C . ARG A 1 424 ? -10.778 -10.546 20.032 1.00 70.81 424 ARG A C 1
ATOM 3261 O O . ARG A 1 424 ? -9.947 -11.431 19.860 1.00 70.81 424 ARG A O 1
ATOM 3268 N N . ASN A 1 425 ? -12.087 -10.791 20.118 1.00 68.25 425 ASN A N 1
ATOM 3269 C CA . ASN A 1 425 ? -12.671 -12.133 20.163 1.00 68.25 425 ASN A CA 1
ATOM 3270 C C . ASN A 1 425 ? -13.097 -12.662 18.777 1.00 68.25 425 ASN A C 1
ATOM 3272 O O . ASN A 1 425 ? -13.764 -13.692 18.720 1.00 68.25 425 ASN A O 1
ATOM 3276 N N . GLN A 1 426 ? -12.724 -11.978 17.681 1.00 66.06 426 GLN A N 1
ATOM 3277 C CA . GLN A 1 426 ? -12.981 -12.374 16.279 1.00 66.06 426 GLN A CA 1
ATOM 3278 C C . GLN A 1 426 ? -14.462 -12.607 15.935 1.00 66.06 426 GLN A C 1
ATOM 3280 O O . GLN A 1 426 ? -14.783 -13.423 15.076 1.00 66.06 426 GLN A O 1
ATOM 3285 N N . ARG A 1 427 ? -15.390 -11.919 16.610 1.00 77.56 427 ARG A N 1
ATOM 3286 C CA . ARG A 1 427 ? -16.838 -12.091 16.375 1.00 77.56 427 ARG A CA 1
ATOM 3287 C C . ARG A 1 427 ? -17.560 -10.828 15.934 1.00 77.56 427 ARG A C 1
ATOM 3289 O O . ARG A 1 427 ? -18.712 -10.934 15.526 1.00 77.56 427 ARG A O 1
ATOM 3296 N N . ASP A 1 428 ? -16.892 -9.679 15.987 1.00 88.38 428 ASP A N 1
ATOM 3297 C CA . ASP A 1 428 ? -17.487 -8.403 15.615 1.00 88.38 428 ASP A CA 1
ATOM 3298 C C . ASP A 1 428 ? -16.788 -7.835 14.383 1.00 88.38 428 ASP A C 1
ATOM 3300 O O . ASP A 1 428 ? -15.553 -7.754 14.318 1.00 88.38 428 ASP A O 1
ATOM 3304 N N . PHE A 1 429 ? -17.598 -7.449 13.403 1.00 90.56 429 PHE A N 1
ATOM 3305 C CA . PHE A 1 429 ? -17.136 -7.053 12.081 1.00 90.56 429 PHE A CA 1
ATOM 3306 C C . PHE A 1 429 ? -17.912 -5.842 11.589 1.00 90.56 429 PHE A C 1
ATOM 3308 O O . PHE A 1 429 ? -19.134 -5.782 11.730 1.00 90.56 429 PHE A O 1
ATOM 3315 N N . VAL A 1 430 ? -17.204 -4.935 10.926 1.00 93.44 430 VAL A N 1
ATOM 3316 C CA . VAL A 1 430 ? -17.794 -4.018 9.949 1.00 93.44 430 VAL A CA 1
ATOM 3317 C C . VAL A 1 430 ? -17.398 -4.516 8.570 1.00 93.44 430 VAL A C 1
ATOM 3319 O O . VAL A 1 430 ? -16.252 -4.902 8.364 1.00 93.44 430 VAL A O 1
ATOM 3322 N N . ILE A 1 431 ? -18.336 -4.563 7.634 1.00 95.06 431 ILE A N 1
ATOM 3323 C CA . ILE A 1 431 ? -18.078 -5.061 6.283 1.00 95.06 431 ILE A CA 1
ATOM 3324 C C . ILE A 1 431 ? -18.645 -4.075 5.284 1.00 95.06 431 ILE A C 1
ATOM 3326 O O . ILE A 1 431 ? -19.815 -3.704 5.391 1.00 95.06 431 ILE A O 1
ATOM 3330 N N . LEU A 1 432 ? -17.813 -3.677 4.327 1.00 97.12 432 LEU A N 1
ATOM 3331 C CA . LEU A 1 432 ? -18.228 -2.924 3.152 1.00 97.12 432 LEU A CA 1
ATOM 3332 C C . LEU A 1 432 ? -18.409 -3.895 1.988 1.00 97.12 432 LEU A C 1
ATOM 3334 O O . LEU A 1 432 ? -17.573 -4.771 1.760 1.00 97.12 432 LEU A O 1
ATOM 3338 N N . TRP A 1 433 ? -19.512 -3.743 1.273 1.00 96.94 433 TRP A N 1
ATOM 3339 C CA . TRP A 1 433 ? -19.960 -4.645 0.223 1.00 96.94 433 TRP A CA 1
ATOM 3340 C C . TRP A 1 433 ? -19.976 -3.928 -1.119 1.00 96.94 433 TRP A C 1
ATOM 3342 O O . TRP A 1 433 ? -20.351 -2.757 -1.196 1.00 96.94 433 TRP A O 1
ATOM 3352 N N . ARG A 1 434 ? -19.613 -4.645 -2.180 1.00 96.88 434 ARG A N 1
ATOM 3353 C CA . ARG A 1 434 ? -19.759 -4.190 -3.567 1.00 96.88 434 ARG A CA 1
ATOM 3354 C C . ARG A 1 434 ? -20.614 -5.165 -4.353 1.00 96.88 434 ARG A C 1
ATOM 3356 O O . ARG A 1 434 ? -20.484 -6.385 -4.196 1.00 96.88 434 ARG A O 1
ATOM 3363 N N . LYS A 1 435 ? -21.463 -4.627 -5.222 1.00 95.25 435 LYS A N 1
ATOM 3364 C CA . LYS A 1 435 ? -22.239 -5.423 -6.174 1.00 95.25 435 LYS A CA 1
ATOM 3365 C C . LYS A 1 435 ? -21.316 -6.138 -7.165 1.00 95.25 435 LYS A C 1
ATOM 3367 O O . LYS A 1 435 ? -20.190 -5.685 -7.394 1.00 95.25 435 LYS A O 1
ATOM 3372 N N . PRO A 1 436 ? -21.777 -7.247 -7.764 1.00 93.00 436 PRO A N 1
ATOM 3373 C CA . PRO A 1 436 ? -21.095 -7.814 -8.916 1.00 93.00 436 PRO A CA 1
ATOM 3374 C C . PRO A 1 436 ? -21.027 -6.780 -10.045 1.00 93.00 436 PRO A C 1
ATOM 3376 O O . PRO A 1 436 ? -22.003 -6.086 -10.339 1.00 93.00 436 PRO A O 1
ATOM 3379 N N . LEU A 1 437 ? -19.866 -6.699 -10.683 1.00 89.81 437 LEU A N 1
ATOM 3380 C CA . LEU A 1 437 ? -19.602 -5.863 -11.839 1.00 89.81 437 LEU A CA 1
ATOM 3381 C C . LEU A 1 437 ? -19.068 -6.751 -12.960 1.00 89.81 437 LEU A C 1
ATOM 3383 O O . LEU A 1 437 ? -17.936 -7.233 -12.901 1.00 89.81 437 LEU A O 1
ATOM 3387 N N . THR A 1 438 ? -19.871 -6.934 -14.007 1.00 84.62 438 THR A N 1
ATOM 3388 C CA . THR A 1 438 ? -19.421 -7.612 -15.222 1.00 84.62 438 THR A CA 1
ATOM 3389 C C . THR A 1 438 ? -18.318 -6.784 -15.869 1.00 84.62 438 THR A C 1
ATOM 3391 O O . THR A 1 438 ? -18.575 -5.735 -16.463 1.00 84.62 438 THR A O 1
ATOM 3394 N N . THR A 1 439 ? -17.081 -7.255 -15.744 1.00 78.75 439 THR A N 1
ATOM 3395 C CA . THR A 1 439 ? -15.906 -6.546 -16.249 1.00 78.75 439 THR A CA 1
ATOM 3396 C C . THR A 1 439 ? -15.441 -7.220 -17.525 1.00 78.75 439 THR A C 1
ATOM 3398 O O . THR A 1 439 ? -15.287 -8.438 -17.579 1.00 78.75 439 THR A O 1
ATOM 3401 N N . THR A 1 440 ? -15.223 -6.429 -18.573 1.00 81.31 440 THR A N 1
ATOM 3402 C CA . THR A 1 440 ? -14.630 -6.937 -19.811 1.00 81.31 440 THR A CA 1
ATOM 3403 C C . THR A 1 440 ? -13.146 -6.614 -19.807 1.00 81.31 440 THR A C 1
ATOM 3405 O O . THR A 1 440 ? -12.756 -5.468 -20.027 1.00 81.31 440 THR A O 1
ATOM 3408 N N . VAL A 1 441 ? -12.311 -7.617 -19.546 1.00 81.75 441 VAL A N 1
ATOM 3409 C CA . VAL A 1 441 ? -10.857 -7.482 -19.656 1.00 81.75 441 VAL A CA 1
ATOM 3410 C C . VAL A 1 441 ? -10.478 -7.751 -21.102 1.00 81.75 441 VAL A C 1
ATOM 3412 O O . VAL A 1 441 ? -10.726 -8.833 -21.630 1.00 81.75 441 VAL A O 1
ATOM 3415 N N . THR A 1 442 ? -9.881 -6.766 -21.766 1.00 83.75 442 THR A N 1
ATOM 3416 C CA . THR A 1 442 ? -9.428 -6.947 -23.147 1.00 83.75 442 THR A CA 1
ATOM 3417 C C . THR A 1 442 ? -7.971 -7.380 -23.135 1.00 83.75 442 THR A C 1
ATOM 3419 O O . THR A 1 442 ? -7.077 -6.587 -22.860 1.00 83.75 442 THR A O 1
ATOM 3422 N N . TRP A 1 443 ? -7.714 -8.648 -23.426 1.00 84.94 443 TRP A N 1
ATOM 3423 C CA . TRP A 1 443 ? -6.367 -9.197 -23.519 1.00 84.94 443 TRP A CA 1
ATOM 3424 C C . TRP A 1 443 ? -5.778 -9.000 -24.918 1.00 84.94 443 TRP A C 1
ATOM 3426 O O . TRP A 1 443 ? -6.485 -9.065 -25.928 1.00 84.94 443 TRP A O 1
ATOM 3436 N N . ALA A 1 444 ? -4.460 -8.823 -24.995 1.00 77.81 444 ALA A N 1
ATOM 3437 C CA . ALA A 1 444 ? -3.713 -8.856 -26.251 1.00 77.81 444 ALA A CA 1
ATOM 3438 C C . ALA A 1 444 ? -3.533 -10.308 -26.744 1.00 77.81 444 ALA A C 1
ATOM 3440 O O . ALA A 1 444 ? -2.448 -10.885 -26.675 1.00 77.81 444 ALA A O 1
ATOM 3441 N N . GLY A 1 445 ? -4.619 -10.925 -27.214 1.00 77.88 445 GLY A N 1
ATOM 3442 C CA . GLY A 1 445 ? -4.697 -12.350 -27.552 1.00 77.88 445 GLY A CA 1
ATOM 3443 C C . GLY A 1 445 ? -5.166 -13.224 -26.380 1.00 77.88 445 GLY A C 1
ATOM 3444 O O . GLY A 1 445 ? -5.205 -12.790 -25.235 1.00 77.88 445 GLY A O 1
ATOM 3445 N N . ASN A 1 446 ? -5.543 -14.476 -26.662 1.00 74.75 446 ASN A N 1
ATOM 3446 C CA . ASN A 1 446 ? -6.108 -15.382 -25.653 1.00 74.75 446 ASN A CA 1
ATOM 3447 C C . ASN A 1 446 ? -5.047 -15.794 -24.599 1.00 74.75 446 ASN A C 1
ATOM 3449 O O . ASN A 1 446 ? -4.075 -16.466 -24.970 1.00 74.75 446 ASN A O 1
ATOM 3453 N N . PRO A 1 447 ? -5.234 -15.466 -23.303 1.00 68.56 447 PRO A N 1
ATOM 3454 C CA . PRO A 1 447 ? -4.248 -15.722 -22.250 1.00 68.56 447 PRO A CA 1
ATOM 3455 C C . PRO A 1 447 ? -4.050 -17.216 -21.944 1.00 68.56 447 PRO A C 1
ATOM 3457 O O . PRO A 1 447 ? -2.953 -17.618 -21.561 1.00 68.56 447 PRO A O 1
ATOM 3460 N N . ALA A 1 448 ? -5.053 -18.072 -22.180 1.00 67.12 448 ALA A N 1
ATOM 3461 C CA . ALA A 1 448 ? -4.958 -19.512 -21.921 1.00 67.12 448 ALA A CA 1
ATOM 3462 C C . ALA A 1 448 ? -3.943 -20.226 -22.834 1.00 67.12 448 ALA A C 1
ATOM 3464 O O . ALA A 1 448 ? -3.432 -21.287 -22.484 1.00 67.12 448 ALA A O 1
ATOM 3465 N N . LYS A 1 449 ? -3.619 -19.638 -23.995 1.00 63.56 449 LYS A N 1
ATOM 3466 C CA . LYS A 1 449 ? -2.608 -20.164 -24.929 1.00 63.56 449 LYS A CA 1
ATOM 3467 C C . LYS A 1 449 ? -1.173 -19.745 -24.585 1.00 63.56 449 LYS A C 1
ATOM 3469 O O . LYS A 1 449 ? -0.253 -20.177 -25.268 1.00 63.56 449 LYS A O 1
ATOM 3474 N N . ALA A 1 450 ? -0.976 -18.917 -23.557 1.00 53.69 450 ALA A N 1
ATOM 3475 C CA . ALA A 1 450 ? 0.349 -18.485 -23.104 1.00 53.69 450 ALA A CA 1
ATOM 3476 C C . ALA A 1 450 ? 1.015 -19.475 -22.121 1.00 53.69 450 ALA A C 1
ATOM 3478 O O . ALA A 1 450 ? 2.122 -19.222 -21.654 1.00 53.69 450 ALA A O 1
ATOM 3479 N N . ILE A 1 451 ? 0.353 -20.593 -21.792 1.00 53.12 451 ILE A N 1
ATOM 3480 C CA . ILE A 1 451 ? 0.848 -21.633 -20.879 1.00 53.12 451 ILE A CA 1
ATOM 3481 C C . ILE A 1 451 ? 1.113 -22.904 -21.700 1.00 53.12 451 ILE A C 1
ATOM 3483 O O . ILE A 1 451 ? 0.165 -23.523 -22.181 1.00 53.12 451 ILE A O 1
ATOM 3487 N N . ALA A 1 452 ? 2.379 -23.301 -21.870 1.00 49.09 452 ALA A N 1
ATOM 3488 C CA . ALA A 1 452 ? 2.716 -24.572 -22.519 1.00 49.09 452 ALA A CA 1
ATOM 3489 C C . ALA A 1 452 ? 2.681 -25.750 -21.523 1.00 49.09 452 ALA A C 1
ATOM 3491 O O . ALA A 1 452 ? 2.985 -25.560 -20.338 1.00 49.09 452 ALA A O 1
ATOM 3492 N N . PRO A 1 453 ? 2.339 -26.972 -21.975 1.00 42.56 453 PRO A N 1
ATOM 3493 C CA . PRO A 1 453 ? 2.496 -28.191 -21.185 1.00 42.56 453 PRO A CA 1
ATOM 3494 C C . PRO A 1 453 ? 3.960 -28.426 -20.780 1.00 42.56 453 PRO A C 1
ATOM 3496 O O . PRO A 1 453 ? 4.889 -28.050 -21.490 1.00 42.56 453 PRO A O 1
ATOM 3499 N N . SER A 1 454 ? 4.179 -29.090 -19.641 1.00 40.97 454 SER A N 1
ATOM 3500 C CA . SER A 1 454 ? 5.527 -29.429 -19.164 1.00 40.97 454 SER A CA 1
ATOM 3501 C C . SER A 1 454 ? 6.268 -30.319 -20.176 1.00 40.97 454 SER A C 1
ATOM 3503 O O . SER A 1 454 ? 5.820 -31.433 -20.445 1.00 40.97 454 SER A O 1
ATOM 3505 N N . GLY A 1 455 ? 7.409 -29.844 -20.697 1.00 42.16 455 GLY A N 1
ATOM 3506 C CA . GLY A 1 455 ? 8.292 -30.595 -21.601 1.00 42.16 455 GLY A CA 1
ATOM 3507 C C . GLY A 1 455 ? 8.224 -30.210 -23.086 1.00 42.16 455 GLY A C 1
ATOM 3508 O O . GLY A 1 455 ? 8.973 -30.784 -23.877 1.00 42.16 455 GLY A O 1
ATOM 3509 N N . GLU A 1 456 ? 7.378 -29.253 -23.476 1.00 46.78 456 GLU A N 1
ATOM 3510 C CA . GLU A 1 456 ? 7.363 -28.669 -24.826 1.00 46.78 456 GLU A CA 1
ATOM 3511 C C . GLU A 1 456 ? 8.006 -27.273 -24.828 1.00 46.78 456 GLU A C 1
ATOM 3513 O O . GLU A 1 456 ? 7.813 -26.485 -23.901 1.00 46.78 456 GLU A O 1
ATOM 3518 N N . ARG A 1 457 ? 8.760 -26.938 -25.891 1.00 48.84 457 ARG A N 1
ATOM 3519 C CA . ARG A 1 457 ? 9.268 -25.570 -26.088 1.00 48.84 457 ARG A CA 1
ATOM 3520 C C . ARG A 1 457 ? 8.074 -24.619 -26.144 1.00 48.84 457 ARG A C 1
ATOM 3522 O O . ARG A 1 457 ? 7.216 -24.781 -27.007 1.00 48.84 457 ARG A O 1
ATOM 3529 N N . LEU A 1 458 ? 8.045 -23.613 -25.266 1.00 54.19 458 LEU A N 1
ATOM 3530 C CA . LEU A 1 458 ? 7.130 -22.487 -25.433 1.00 54.19 458 LEU A CA 1
ATOM 3531 C C . LEU A 1 458 ? 7.361 -21.897 -26.829 1.00 54.19 458 LEU A C 1
ATOM 3533 O O . LEU A 1 458 ? 8.500 -21.620 -27.186 1.00 54.19 458 LEU A O 1
ATOM 3537 N N . GLU A 1 459 ? 6.299 -21.712 -27.607 1.00 58.41 459 GLU A N 1
ATOM 3538 C CA . GLU A 1 459 ? 6.303 -20.862 -28.797 1.00 58.41 459 GLU A CA 1
ATOM 3539 C C . GLU A 1 459 ? 5.581 -19.558 -28.439 1.00 58.41 459 GLU A C 1
ATOM 3541 O O . GLU A 1 459 ? 4.544 -19.592 -27.765 1.00 58.41 459 GLU A O 1
ATOM 3546 N N . PRO A 1 460 ? 6.102 -18.386 -28.839 1.00 64.00 460 PRO A N 1
ATOM 3547 C CA . PRO A 1 460 ? 5.422 -17.138 -28.550 1.00 64.00 460 PRO A CA 1
ATOM 3548 C C . PRO A 1 460 ? 4.125 -17.079 -29.358 1.00 64.00 460 PRO A C 1
ATOM 3550 O O . PRO A 1 460 ? 4.080 -17.483 -30.522 1.00 64.00 460 PRO A O 1
ATOM 3553 N N . ARG A 1 461 ? 3.055 -16.559 -28.749 1.00 70.75 461 ARG A N 1
ATOM 3554 C CA . ARG A 1 461 ? 1.733 -16.508 -29.389 1.00 70.75 461 ARG A CA 1
ATOM 3555 C C . ARG A 1 461 ? 1.786 -15.842 -30.768 1.00 70.75 461 ARG A C 1
ATOM 3557 O O . ARG A 1 461 ? 2.494 -14.859 -30.979 1.00 70.75 461 ARG A O 1
ATOM 3564 N N . SER A 1 462 ? 0.990 -16.368 -31.692 1.00 62.31 462 SER A N 1
ATOM 3565 C CA . SER A 1 462 ? 0.932 -15.923 -33.090 1.00 62.31 462 SER A CA 1
ATOM 3566 C C . SER A 1 462 ? -0.081 -14.804 -33.354 1.00 62.31 462 SER A C 1
ATOM 3568 O O . SER A 1 462 ? -0.085 -14.239 -34.443 1.00 62.31 462 SER A O 1
ATOM 3570 N N . SER A 1 463 ? -0.943 -14.472 -32.385 1.00 66.88 463 SER A N 1
ATOM 3571 C CA . SER A 1 463 ? -1.969 -13.433 -32.526 1.00 66.88 463 SER A CA 1
ATOM 3572 C C . SER A 1 463 ? -2.041 -12.530 -31.299 1.00 66.88 463 SER A C 1
ATOM 3574 O O . SER A 1 463 ? -2.067 -13.008 -30.165 1.00 66.88 463 SER A O 1
ATOM 3576 N N . PHE A 1 464 ? -2.133 -11.230 -31.574 1.00 72.69 464 PHE A N 1
ATOM 3577 C CA . PHE A 1 464 ? -2.314 -10.138 -30.613 1.00 72.69 464 PHE A CA 1
ATOM 3578 C C . PHE A 1 464 ? -3.655 -9.425 -30.806 1.00 72.69 464 PHE A C 1
ATOM 3580 O O . PHE A 1 464 ? -3.859 -8.322 -30.303 1.00 72.69 464 PHE A O 1
ATOM 3587 N N . ALA A 1 465 ? -4.571 -10.038 -31.564 1.00 70.62 465 ALA A N 1
ATOM 3588 C CA . ALA A 1 465 ? -5.916 -9.513 -31.727 1.00 70.62 465 ALA A CA 1
ATOM 3589 C C . ALA A 1 465 ? -6.596 -9.397 -30.357 1.00 70.62 465 ALA A C 1
ATOM 3591 O O . ALA A 1 465 ? -6.522 -10.324 -29.547 1.00 70.62 465 ALA A O 1
ATOM 3592 N N . ALA A 1 466 ? -7.254 -8.261 -30.126 1.00 69.31 466 ALA A N 1
ATOM 3593 C CA . ALA A 1 466 ? -7.990 -7.995 -28.901 1.00 69.31 466 ALA A CA 1
ATOM 3594 C C . ALA A 1 466 ? -8.964 -9.148 -28.612 1.00 69.31 466 ALA A C 1
ATOM 3596 O O . ALA A 1 466 ? -9.840 -9.458 -29.423 1.00 69.31 466 ALA A O 1
ATOM 3597 N N . TRP A 1 467 ? -8.783 -9.795 -27.464 1.00 76.56 467 TRP A N 1
ATOM 3598 C CA . TRP A 1 467 ? -9.642 -10.865 -26.985 1.00 76.56 467 TRP A CA 1
ATOM 3599 C C . TRP A 1 467 ? -10.315 -10.402 -25.700 1.00 76.56 467 TRP A C 1
ATOM 3601 O O . TRP A 1 467 ? -9.657 -10.190 -24.687 1.00 76.56 467 TRP A O 1
ATOM 3611 N N . ALA A 1 468 ? -11.625 -10.197 -25.769 1.00 79.88 468 ALA A N 1
ATOM 3612 C CA . ALA A 1 468 ? -12.420 -9.795 -24.623 1.00 79.88 468 ALA A CA 1
ATOM 3613 C C . ALA A 1 468 ? -12.746 -11.021 -23.762 1.00 79.88 468 ALA A C 1
ATOM 3615 O O . ALA A 1 468 ? -13.392 -11.959 -24.229 1.00 79.88 468 ALA A O 1
ATOM 3616 N N . GLU A 1 469 ? -12.313 -10.989 -22.507 1.00 81.62 469 GLU A N 1
ATOM 3617 C CA . GLU A 1 469 ? -12.770 -11.888 -21.457 1.00 81.62 469 GLU A CA 1
ATOM 3618 C C . GLU A 1 469 ? -13.847 -11.183 -20.649 1.00 81.62 469 GLU A C 1
ATOM 3620 O O . GLU A 1 469 ? -13.609 -10.116 -20.081 1.00 81.62 469 GLU A O 1
ATOM 3625 N N . THR A 1 470 ? -15.033 -11.773 -20.590 1.00 82.38 470 THR A N 1
ATOM 3626 C CA . THR A 1 470 ? -16.072 -11.313 -19.675 1.00 82.38 470 THR A CA 1
ATOM 3627 C C . THR A 1 470 ? -15.889 -12.040 -18.352 1.00 82.38 470 THR A C 1
ATOM 3629 O O . THR A 1 470 ? -16.077 -13.252 -18.278 1.00 82.38 470 THR A O 1
ATOM 3632 N N . VAL A 1 471 ? -15.502 -11.293 -17.321 1.00 81.19 471 VAL A N 1
ATOM 3633 C CA . VAL A 1 471 ? -15.409 -11.790 -15.948 1.00 81.19 471 VAL A CA 1
ATOM 3634 C C . VAL A 1 471 ? -16.714 -11.436 -15.241 1.00 81.19 471 VAL A C 1
ATOM 3636 O O . VAL A 1 471 ? -17.082 -10.263 -15.132 1.00 81.19 471 VAL A O 1
ATOM 3639 N N . GLU A 1 472 ? -17.434 -12.465 -14.803 1.00 84.19 472 GLU A N 1
ATOM 3640 C CA . GLU A 1 472 ? -18.688 -12.359 -14.054 1.00 84.19 472 GLU A CA 1
ATOM 3641 C C . GLU A 1 472 ? -18.505 -12.894 -12.631 1.00 84.19 472 GLU A C 1
ATOM 3643 O O . GLU A 1 472 ? -17.579 -13.653 -12.355 1.00 84.19 472 GLU A O 1
ATOM 3648 N N . GLY A 1 473 ? -19.396 -12.506 -11.716 1.00 82.19 473 GLY A N 1
ATOM 3649 C CA . GLY A 1 473 ? -19.363 -12.979 -10.326 1.00 82.19 473 GLY A CA 1
ATOM 3650 C C . GLY A 1 473 ? -18.327 -12.291 -9.426 1.00 82.19 473 GLY A C 1
ATOM 3651 O O . GLY A 1 473 ? -18.243 -12.622 -8.246 1.00 82.19 473 GLY A O 1
ATOM 3652 N N . SER A 1 474 ? -17.589 -11.305 -9.942 1.00 88.94 474 SER A N 1
ATOM 3653 C CA . SER A 1 474 ? -16.671 -10.447 -9.184 1.00 88.94 474 SER A CA 1
ATOM 3654 C C . SER A 1 474 ? -17.180 -9.006 -9.112 1.00 88.94 474 SER A C 1
ATOM 3656 O O . SER A 1 474 ? -17.864 -8.540 -10.019 1.00 88.94 474 SER A O 1
ATOM 3658 N N . SER A 1 475 ? -16.834 -8.272 -8.059 1.00 92.81 475 SER A N 1
ATOM 3659 C CA . SER A 1 475 ? -16.960 -6.814 -7.995 1.00 92.81 475 SER A CA 1
ATOM 3660 C C . SER A 1 475 ? -15.751 -6.110 -8.615 1.00 92.81 475 SER A C 1
ATOM 3662 O O . SER A 1 475 ? -14.771 -6.750 -8.993 1.00 92.81 475 SER A O 1
ATOM 3664 N N . GLU A 1 476 ? -15.776 -4.776 -8.624 1.00 90.06 476 GLU A N 1
ATOM 3665 C CA . GLU A 1 476 ? -14.563 -3.974 -8.806 1.00 90.06 476 GLU A CA 1
ATOM 3666 C C . GLU A 1 476 ? -13.530 -4.265 -7.701 1.00 90.06 476 GLU A C 1
ATOM 3668 O O . GLU A 1 476 ? -13.894 -4.466 -6.532 1.00 90.06 476 GLU A O 1
ATOM 3673 N N . ASP A 1 477 ? -12.248 -4.258 -8.073 1.00 88.62 477 ASP A N 1
ATOM 3674 C CA . ASP A 1 477 ? -11.119 -4.478 -7.171 1.00 88.62 477 ASP A CA 1
ATOM 3675 C C . ASP A 1 477 ? -11.024 -3.398 -6.088 1.00 88.62 477 ASP A C 1
ATOM 3677 O O . ASP A 1 477 ? -11.167 -2.202 -6.348 1.00 88.62 477 ASP A O 1
ATOM 3681 N N . TRP A 1 478 ? -10.723 -3.815 -4.858 1.00 91.38 478 TRP A N 1
ATOM 3682 C CA . TRP A 1 478 ? -10.418 -2.889 -3.768 1.00 91.38 478 TRP A CA 1
ATOM 3683 C C . TRP A 1 478 ? -9.056 -2.239 -4.012 1.00 91.38 478 TRP A C 1
ATOM 3685 O O . TRP A 1 478 ? -8.021 -2.916 -4.017 1.00 91.38 478 TRP A O 1
ATOM 3695 N N . SER A 1 479 ? -9.044 -0.925 -4.217 1.00 87.31 479 SER A N 1
ATOM 3696 C CA . SER A 1 479 ? -7.819 -0.198 -4.537 1.00 87.31 479 SER A CA 1
ATOM 3697 C C . SER A 1 479 ? -6.887 -0.109 -3.325 1.00 87.31 479 SER A C 1
ATOM 3699 O O . SER A 1 479 ? -7.314 -0.125 -2.170 1.00 87.31 479 SER A O 1
ATOM 3701 N N . ALA A 1 480 ? -5.579 0.021 -3.565 1.00 83.44 480 ALA A N 1
ATOM 3702 C CA . ALA A 1 480 ? -4.608 0.178 -2.477 1.00 83.44 480 ALA A CA 1
ATOM 3703 C C . ALA A 1 480 ? -4.915 1.402 -1.589 1.00 83.44 480 ALA A C 1
ATOM 3705 O O . ALA A 1 480 ? -4.704 1.358 -0.378 1.00 83.44 480 ALA A O 1
ATOM 3706 N N . ASP A 1 481 ? -5.452 2.463 -2.194 1.00 85.00 481 ASP A N 1
ATOM 3707 C CA . ASP A 1 481 ? -5.884 3.688 -1.524 1.00 85.00 481 ASP A CA 1
ATOM 3708 C C . ASP A 1 481 ? -7.050 3.422 -0.555 1.00 85.00 481 ASP A C 1
ATOM 3710 O O . ASP A 1 481 ? -7.006 3.841 0.604 1.00 85.00 481 ASP A O 1
ATOM 3714 N N . GLU A 1 482 ? -8.058 2.664 -0.992 1.00 89.81 482 GLU A N 1
ATOM 3715 C CA . GLU A 1 482 ? -9.205 2.266 -0.163 1.00 89.81 482 GLU A CA 1
ATOM 3716 C C . GLU A 1 482 ? -8.779 1.397 1.020 1.00 89.81 482 GLU A C 1
ATOM 3718 O O . GLU A 1 482 ? -9.248 1.599 2.140 1.00 89.81 482 GLU A O 1
ATOM 3723 N N . LEU A 1 483 ? -7.850 0.462 0.799 1.00 89.94 483 LEU A N 1
ATOM 3724 C CA . LEU A 1 483 ? -7.337 -0.410 1.857 1.00 89.94 483 LEU A CA 1
ATOM 3725 C C . LEU A 1 483 ? -6.582 0.374 2.941 1.00 89.94 483 LEU A C 1
ATOM 3727 O O . LEU A 1 483 ? -6.676 0.027 4.119 1.00 89.94 483 LEU A O 1
ATOM 3731 N N . ILE A 1 484 ? -5.872 1.448 2.574 1.00 87.25 484 ILE A N 1
ATOM 3732 C CA . ILE A 1 484 ? -5.219 2.346 3.541 1.00 87.25 484 ILE A CA 1
ATOM 3733 C C . ILE A 1 484 ? -6.264 3.043 4.420 1.00 87.25 484 ILE A C 1
ATOM 3735 O O . ILE A 1 484 ? -6.102 3.094 5.642 1.00 87.25 484 ILE A O 1
ATOM 3739 N N . ILE A 1 485 ? -7.340 3.562 3.819 1.00 89.19 485 ILE A N 1
ATOM 3740 C CA . ILE A 1 485 ? -8.425 4.217 4.566 1.00 89.19 485 ILE A CA 1
ATOM 3741 C C . ILE A 1 485 ? -9.133 3.204 5.470 1.00 89.19 485 ILE A C 1
ATOM 3743 O O . ILE A 1 485 ? -9.365 3.487 6.646 1.00 89.19 485 ILE A O 1
ATOM 3747 N N . ALA A 1 486 ? -9.434 2.013 4.951 1.00 91.12 486 ALA A N 1
ATOM 3748 C CA . ALA A 1 486 ? -10.113 0.956 5.690 1.00 91.12 486 ALA A CA 1
ATOM 3749 C C . ALA A 1 486 ? -9.318 0.485 6.914 1.00 91.12 486 ALA A C 1
ATOM 3751 O O . ALA A 1 486 ? -9.910 0.194 7.952 1.00 91.12 486 ALA A O 1
ATOM 3752 N N . GLU A 1 487 ? -7.983 0.450 6.836 1.00 89.38 487 GLU A N 1
ATOM 3753 C CA . GLU A 1 487 ? -7.149 0.082 7.987 1.00 89.38 487 GLU A CA 1
ATOM 3754 C C . GLU A 1 487 ? -7.214 1.170 9.066 1.00 89.38 487 GLU A C 1
ATOM 3756 O O . GLU A 1 487 ? -7.397 0.861 10.244 1.00 89.38 487 GLU A O 1
ATOM 3761 N N . GLY A 1 488 ? -7.153 2.447 8.673 1.00 87.88 488 GLY A N 1
ATOM 3762 C CA . GLY A 1 488 ? -7.346 3.570 9.598 1.00 87.88 488 GLY A CA 1
ATOM 3763 C C . GLY A 1 488 ? -8.730 3.562 10.258 1.00 87.88 488 GLY A C 1
ATOM 3764 O O . GLY A 1 488 ? -8.852 3.759 11.471 1.00 87.88 488 GLY A O 1
ATOM 3765 N N . LEU A 1 489 ? -9.774 3.257 9.482 1.00 88.69 489 LEU A N 1
ATOM 3766 C CA . LEU A 1 489 ? -11.132 3.066 9.987 1.00 88.69 489 LEU A CA 1
ATOM 3767 C C . LEU A 1 489 ? -11.199 1.907 10.989 1.00 88.69 489 LEU A C 1
ATOM 3769 O O . LEU A 1 489 ? -11.762 2.065 12.068 1.00 88.69 489 LEU A O 1
ATOM 3773 N N . ARG A 1 490 ? -10.592 0.757 10.681 1.00 89.75 490 ARG A N 1
ATOM 3774 C CA . ARG A 1 490 ? -10.566 -0.409 11.575 1.00 89.75 490 ARG A CA 1
ATOM 3775 C C . ARG A 1 490 ? -9.930 -0.078 12.924 1.00 89.75 490 ARG A C 1
ATOM 3777 O O . ARG A 1 490 ? -10.497 -0.420 13.959 1.00 89.75 490 ARG A O 1
ATOM 3784 N N . VAL A 1 491 ? -8.784 0.607 12.917 1.00 88.38 491 VAL A N 1
ATOM 3785 C CA . VAL A 1 491 ? -8.097 1.049 14.144 1.00 88.38 491 VAL A CA 1
ATOM 3786 C C . VAL A 1 491 ? -8.988 1.984 14.963 1.00 88.38 491 VAL A C 1
ATOM 3788 O O . VAL A 1 491 ? -9.126 1.793 16.168 1.00 88.38 491 VAL A O 1
ATOM 3791 N N . THR A 1 492 ? -9.657 2.932 14.304 1.00 88.06 492 THR A N 1
ATOM 3792 C CA . THR A 1 492 ? -10.621 3.837 14.950 1.00 88.06 492 THR A CA 1
ATOM 3793 C C . THR A 1 492 ? -11.760 3.069 15.612 1.00 88.06 492 THR A C 1
ATOM 3795 O O . THR A 1 492 ? -12.081 3.296 16.774 1.00 88.06 492 THR A O 1
ATOM 3798 N N . LEU A 1 493 ? -12.377 2.139 14.885 1.00 87.88 493 LEU A N 1
ATOM 3799 C CA . LEU A 1 493 ? -13.507 1.366 15.391 1.00 87.88 493 LEU A CA 1
ATOM 3800 C C . LEU A 1 493 ? -13.101 0.466 16.564 1.00 87.88 493 LEU A C 1
ATOM 3802 O O . LEU A 1 493 ? -13.865 0.339 17.517 1.00 87.88 493 LEU A O 1
ATOM 3806 N N . LEU A 1 494 ? -11.891 -0.104 16.537 1.00 87.31 494 LEU A N 1
ATOM 3807 C CA . LEU A 1 494 ? -11.330 -0.834 17.677 1.00 87.31 494 LEU A CA 1
ATOM 3808 C C . LEU A 1 494 ? -11.211 0.058 18.917 1.00 87.31 494 LEU A C 1
ATOM 3810 O O . LEU A 1 494 ? -11.569 -0.374 20.011 1.00 87.31 494 LEU A O 1
ATOM 3814 N N . GLU A 1 495 ? -10.728 1.291 18.760 1.00 86.75 495 GLU A N 1
ATOM 3815 C CA . GLU A 1 495 ? -10.620 2.251 19.861 1.00 86.75 495 GLU A CA 1
ATOM 3816 C C . GLU A 1 495 ? -11.994 2.623 20.432 1.00 86.75 495 GLU A C 1
ATOM 3818 O O . GLU A 1 495 ? -12.179 2.594 21.650 1.00 86.75 495 GLU A O 1
ATOM 3823 N N . VAL A 1 496 ? -12.981 2.880 19.566 1.00 83.31 496 VAL A N 1
ATOM 3824 C CA . VAL A 1 496 ? -14.369 3.140 19.981 1.00 83.31 496 VAL A CA 1
ATOM 3825 C C . VAL A 1 496 ? -14.928 1.964 20.783 1.00 83.31 496 VAL A C 1
ATOM 3827 O O . VAL A 1 496 ? -15.440 2.155 21.885 1.00 83.31 496 VAL A O 1
ATOM 3830 N N . VAL A 1 497 ? -14.804 0.738 20.263 1.00 82.81 497 VAL A N 1
ATOM 3831 C CA . VAL A 1 497 ? -15.309 -0.478 20.922 1.00 82.81 497 VAL A CA 1
ATOM 3832 C C . VAL A 1 497 ? -14.643 -0.699 22.282 1.00 82.81 497 VAL A C 1
ATOM 3834 O O . VAL A 1 497 ? -15.322 -1.041 23.257 1.00 82.81 497 VAL A O 1
ATOM 3837 N N . LEU A 1 498 ? -13.326 -0.491 22.369 1.00 83.25 498 LEU A N 1
ATOM 3838 C CA . LEU A 1 498 ? -12.585 -0.596 23.627 1.00 83.25 498 LEU A CA 1
ATOM 3839 C C . LEU A 1 498 ? -13.064 0.449 24.637 1.00 83.25 498 LEU A C 1
ATOM 3841 O O . LEU A 1 498 ? -13.372 0.094 25.773 1.00 83.25 498 LEU A O 1
ATOM 3845 N N . ARG A 1 499 ? -13.212 1.708 24.216 1.00 82.06 499 ARG A N 1
ATOM 3846 C CA . ARG A 1 499 ? -13.684 2.789 25.086 1.00 82.06 499 ARG A CA 1
ATOM 3847 C C . ARG A 1 499 ? -15.090 2.530 25.627 1.00 82.06 499 ARG A C 1
ATOM 3849 O O . ARG A 1 499 ? -15.309 2.684 26.826 1.00 82.06 499 ARG A O 1
ATOM 3856 N N . MET A 1 500 ? -16.024 2.104 24.776 1.00 79.00 500 MET A N 1
ATOM 3857 C CA . MET A 1 500 ? -17.383 1.756 25.208 1.00 79.00 500 MET A CA 1
ATOM 3858 C C . MET A 1 500 ? -17.376 0.602 26.220 1.00 79.00 500 MET A C 1
ATOM 3860 O O . MET A 1 500 ? -18.107 0.633 27.208 1.00 79.00 500 MET A O 1
ATOM 3864 N N . SER A 1 501 ? -16.525 -0.406 26.002 1.00 79.50 501 SER A N 1
ATOM 3865 C CA . SER A 1 501 ? -16.381 -1.536 26.929 1.00 79.50 501 SER A CA 1
ATOM 3866 C C . SER A 1 501 ? -15.826 -1.093 28.290 1.00 79.50 501 SER A C 1
ATOM 3868 O O . SER A 1 501 ? -16.312 -1.543 29.328 1.00 79.50 501 SER A O 1
ATOM 3870 N N . ASP A 1 502 ? -14.853 -0.177 28.296 1.00 82.56 502 ASP A N 1
ATOM 3871 C CA . ASP A 1 502 ? -14.269 0.391 29.516 1.00 82.56 502 ASP A CA 1
ATOM 3872 C C . ASP A 1 502 ? -15.268 1.259 30.297 1.00 82.56 502 ASP A C 1
ATOM 3874 O O . ASP A 1 502 ? -15.268 1.244 31.531 1.00 82.56 502 ASP A O 1
ATOM 3878 N N . GLU A 1 503 ? -16.124 2.017 29.606 1.00 81.44 503 GLU A N 1
ATOM 3879 C CA . GLU A 1 503 ? -17.187 2.813 30.231 1.00 81.44 503 GLU A CA 1
ATOM 3880 C C . GLU A 1 503 ? -18.212 1.908 30.935 1.00 81.44 503 GLU A C 1
ATOM 3882 O O . GLU A 1 503 ? -18.459 2.090 32.131 1.00 81.44 503 GLU A O 1
ATOM 3887 N N . VAL A 1 504 ? -18.697 0.855 30.264 1.00 81.25 504 VAL A N 1
ATOM 3888 C CA . VAL A 1 504 ? -19.613 -0.137 30.865 1.00 81.25 504 VAL A CA 1
ATOM 3889 C C . VAL A 1 504 ? -18.967 -0.856 32.058 1.00 81.25 504 VAL A C 1
ATOM 3891 O O . VAL A 1 504 ? -19.605 -1.050 33.096 1.00 81.25 504 VAL A O 1
ATOM 3894 N N . ALA A 1 505 ? -17.687 -1.230 31.957 1.00 81.75 505 ALA A N 1
ATOM 3895 C CA . ALA A 1 505 ? -16.967 -1.876 33.055 1.00 81.75 505 ALA A CA 1
ATOM 3896 C C . ALA A 1 505 ? -16.825 -0.958 34.284 1.00 81.75 505 ALA A C 1
ATOM 3898 O O . ALA A 1 505 ? -16.967 -1.418 35.421 1.00 81.75 505 ALA A O 1
ATOM 3899 N N . LYS A 1 506 ? -16.589 0.346 34.076 1.00 84.94 506 LYS A N 1
ATOM 3900 C CA . LYS A 1 506 ? -16.528 1.341 35.160 1.00 84.94 506 LYS A CA 1
ATOM 3901 C C . LYS A 1 506 ? -17.875 1.526 35.849 1.00 84.94 506 LYS A C 1
ATOM 3903 O O . LYS A 1 506 ? -17.907 1.612 37.075 1.00 84.94 506 LYS A O 1
ATOM 3908 N N . GLU A 1 507 ? -18.968 1.592 35.093 1.00 82.88 507 GLU A N 1
ATOM 3909 C CA . GLU A 1 507 ? -20.313 1.700 35.668 1.00 82.88 507 GLU A CA 1
ATOM 3910 C C . GLU A 1 507 ? -20.663 0.478 36.513 1.00 82.88 507 GLU A C 1
ATOM 3912 O O . GLU A 1 507 ? -21.105 0.625 37.654 1.00 82.88 507 GLU A O 1
ATOM 3917 N N . ARG A 1 508 ? -20.379 -0.726 36.003 1.00 83.56 508 ARG A N 1
ATOM 3918 C CA . ARG A 1 508 ? -20.591 -1.970 36.748 1.00 83.56 508 ARG A CA 1
ATOM 3919 C C . ARG A 1 508 ? -19.802 -1.996 38.056 1.00 83.56 508 ARG A C 1
ATOM 3921 O O . ARG A 1 508 ? -20.372 -2.312 39.095 1.00 83.56 508 ARG A O 1
ATOM 3928 N N . LYS A 1 509 ? -18.523 -1.613 38.019 1.00 83.00 509 LYS A N 1
ATOM 3929 C CA . LYS A 1 509 ? -17.680 -1.564 39.218 1.00 83.00 509 LYS A CA 1
ATOM 3930 C C . LYS A 1 509 ? -18.229 -0.593 40.269 1.00 83.00 509 LYS A C 1
ATOM 3932 O O . LYS A 1 509 ? -18.276 -0.936 41.443 1.00 83.00 509 LYS A O 1
ATOM 3937 N N . ARG A 1 510 ? -18.696 0.592 39.853 1.00 83.00 510 ARG A N 1
ATOM 3938 C CA . ARG A 1 510 ? -19.336 1.557 40.768 1.00 83.00 510 ARG A CA 1
ATOM 3939 C C . ARG A 1 510 ? -20.606 0.991 41.407 1.00 83.00 510 ARG A C 1
ATOM 3941 O O . ARG A 1 510 ? -20.841 1.219 42.589 1.00 83.00 510 ARG A O 1
ATOM 3948 N N . ALA A 1 511 ? -21.415 0.262 40.638 1.00 80.44 511 ALA A N 1
ATOM 3949 C CA . ALA A 1 511 ? -22.621 -0.380 41.156 1.00 80.44 511 ALA A CA 1
ATOM 3950 C C . ALA A 1 511 ? -22.300 -1.502 42.163 1.00 80.44 511 ALA A C 1
ATOM 3952 O O . ALA A 1 511 ? -22.987 -1.622 43.176 1.00 80.44 511 ALA A O 1
ATOM 3953 N N . GLU A 1 512 ? -21.249 -2.290 41.911 1.00 79.56 512 GLU A N 1
ATOM 3954 C CA . GLU A 1 512 ? -20.751 -3.324 42.832 1.00 79.56 512 GLU A CA 1
ATOM 3955 C C . GLU A 1 512 ? -20.231 -2.698 44.142 1.00 79.56 512 GLU A C 1
ATOM 3957 O O . GLU A 1 512 ? -20.688 -3.074 45.219 1.00 79.56 512 GLU A O 1
ATOM 3962 N N . GLU A 1 513 ? -19.396 -1.653 44.067 1.00 78.81 513 GLU A N 1
ATOM 3963 C CA . GLU A 1 513 ? -18.898 -0.924 45.250 1.00 78.81 513 GLU A CA 1
ATOM 3964 C C . GLU A 1 513 ? -20.041 -0.335 46.101 1.00 78.81 513 GLU A C 1
ATOM 3966 O O . GLU A 1 513 ? -20.007 -0.383 47.332 1.00 78.81 513 GLU A O 1
ATOM 3971 N N . GLN A 1 514 ? -21.090 0.194 45.462 1.00 75.81 514 GLN A N 1
ATOM 3972 C CA . GLN A 1 514 ? -22.261 0.716 46.170 1.00 75.81 514 GLN A CA 1
ATOM 3973 C C . GLN A 1 514 ? -23.069 -0.394 46.862 1.00 75.81 514 GLN A C 1
ATOM 3975 O O . GLN A 1 514 ? -23.599 -0.176 47.954 1.00 75.81 514 GLN A O 1
ATOM 3980 N N . GLN A 1 515 ? -23.165 -1.578 46.251 1.00 74.88 515 GLN A N 1
ATOM 3981 C CA . GLN A 1 515 ? -23.840 -2.730 46.848 1.00 74.88 515 GLN A CA 1
ATOM 3982 C C . GLN A 1 515 ? -23.105 -3.222 48.101 1.00 74.88 515 GLN A C 1
ATOM 3984 O O . GLN A 1 515 ? -23.744 -3.437 49.134 1.00 74.88 515 GLN A O 1
ATOM 3989 N N . ASP A 1 516 ? -21.779 -3.332 48.040 1.00 75.06 516 ASP A N 1
ATOM 3990 C CA . ASP A 1 516 ? -20.960 -3.805 49.160 1.00 75.06 516 ASP A CA 1
ATOM 3991 C C . ASP A 1 516 ? -21.061 -2.878 50.381 1.00 75.06 516 ASP A C 1
ATOM 3993 O O . ASP A 1 516 ? -21.194 -3.346 51.517 1.00 75.06 516 ASP A O 1
ATOM 3997 N N . LEU A 1 517 ? -21.094 -1.558 50.160 1.00 72.06 517 LEU A N 1
ATOM 3998 C CA . LEU A 1 517 ? -21.294 -0.576 51.232 1.00 72.06 517 LEU A CA 1
ATOM 3999 C C . LEU A 1 517 ? -22.649 -0.744 51.939 1.00 72.06 517 LEU A C 1
ATOM 4001 O O . LEU A 1 517 ? -22.718 -0.680 53.169 1.00 72.06 517 LEU A O 1
ATOM 4005 N N . LEU A 1 518 ? -23.726 -0.994 51.187 1.00 70.56 518 LEU A N 1
ATOM 4006 C CA . LEU A 1 518 ? -25.060 -1.216 51.759 1.00 70.56 518 LEU A CA 1
ATOM 4007 C C . LEU A 1 518 ? -25.119 -2.508 52.583 1.00 70.56 518 LEU A C 1
ATOM 4009 O O . LEU A 1 518 ? -25.725 -2.534 53.657 1.00 70.56 518 LEU A O 1
ATOM 4013 N N . ILE A 1 519 ? -24.467 -3.570 52.103 1.00 68.25 519 ILE A N 1
ATOM 4014 C CA . ILE A 1 519 ? -24.373 -4.846 52.821 1.00 68.25 519 ILE A CA 1
ATOM 4015 C C . ILE A 1 519 ? -23.597 -4.667 54.135 1.00 68.25 519 ILE A C 1
ATOM 4017 O O . ILE A 1 519 ? -24.015 -5.190 55.174 1.00 68.25 519 ILE A O 1
ATOM 4021 N N . ALA A 1 520 ? -22.495 -3.911 54.120 1.00 65.31 520 ALA A N 1
ATOM 4022 C CA . ALA A 1 520 ? -21.696 -3.644 55.315 1.00 65.31 520 ALA A CA 1
ATOM 4023 C C . ALA A 1 520 ? -22.506 -2.922 56.409 1.00 65.31 520 ALA A C 1
ATOM 4025 O O . ALA A 1 520 ? -22.506 -3.359 57.566 1.00 65.31 520 ALA A O 1
ATOM 4026 N N . GLU A 1 521 ? -23.255 -1.882 56.038 1.00 69.88 521 GLU A N 1
ATOM 4027 C CA . GLU A 1 521 ? -24.096 -1.112 56.963 1.00 69.88 521 GLU A CA 1
ATOM 4028 C C . GLU A 1 521 ? -25.249 -1.953 57.535 1.00 69.88 521 GLU A C 1
ATOM 4030 O O . GLU A 1 521 ? -25.510 -1.934 58.742 1.00 69.88 521 GLU A O 1
ATOM 4035 N N . LEU A 1 522 ? -25.910 -2.763 56.700 1.00 67.44 522 LEU A N 1
ATOM 4036 C CA . LEU A 1 522 ? -26.971 -3.662 57.157 1.00 67.44 522 LEU A CA 1
ATOM 4037 C C . LEU A 1 522 ? -26.444 -4.655 58.202 1.00 67.44 522 LEU A C 1
ATOM 4039 O O . LEU A 1 522 ? -27.036 -4.823 59.271 1.00 67.44 522 LEU A O 1
ATOM 4043 N N . ASN A 1 523 ? -25.295 -5.272 57.924 1.00 60.47 523 ASN A N 1
ATOM 4044 C CA . ASN A 1 523 ? -24.665 -6.218 58.839 1.00 60.47 523 ASN A CA 1
ATOM 4045 C C . ASN A 1 523 ? -24.268 -5.573 60.173 1.00 60.47 523 ASN A C 1
ATOM 4047 O O . ASN A 1 523 ? -24.288 -6.249 61.204 1.00 60.47 523 ASN A O 1
ATOM 4051 N N . HIS A 1 524 ? -23.865 -4.300 60.171 1.00 61.84 524 HIS A N 1
ATOM 4052 C CA . HIS A 1 524 ? -23.573 -3.556 61.398 1.00 61.84 524 HIS A CA 1
ATOM 4053 C C . HIS A 1 524 ? -24.830 -3.395 62.261 1.00 61.84 524 HIS A C 1
ATOM 4055 O O . HIS A 1 524 ? -24.821 -3.721 63.448 1.00 61.84 524 HIS A O 1
ATOM 4061 N N . ARG A 1 525 ? -25.948 -2.996 61.650 1.00 67.81 525 ARG A N 1
ATOM 4062 C CA . ARG A 1 525 ? -27.214 -2.777 62.367 1.00 67.81 525 ARG A CA 1
ATOM 4063 C C . ARG A 1 525 ? -27.789 -4.056 62.965 1.00 67.81 525 ARG A C 1
ATOM 4065 O O . ARG A 1 525 ? -28.223 -4.045 64.114 1.00 67.81 525 ARG A O 1
ATOM 4072 N N . VAL A 1 526 ? -27.734 -5.167 62.228 1.00 65.19 526 VAL A N 1
ATOM 4073 C CA . VAL A 1 526 ? -28.179 -6.483 62.725 1.00 65.19 526 VAL A CA 1
ATOM 4074 C C . VAL A 1 526 ? -27.395 -6.879 63.979 1.00 65.19 526 VAL A C 1
ATOM 4076 O O . VAL A 1 526 ? -27.987 -7.298 64.974 1.00 65.19 526 VAL A O 1
ATOM 4079 N N . ARG A 1 527 ? -26.068 -6.693 63.967 1.00 62.16 527 ARG A N 1
ATOM 4080 C CA . ARG A 1 527 ? -25.214 -6.969 65.131 1.00 62.16 527 ARG A CA 1
ATOM 4081 C C . ARG A 1 527 ? -25.586 -6.099 66.331 1.00 62.16 527 ARG A C 1
ATOM 4083 O O . ARG A 1 527 ? -25.700 -6.631 67.433 1.00 62.16 527 ARG A O 1
ATOM 4090 N N . ASN A 1 528 ? -25.832 -4.806 66.126 1.00 64.19 528 ASN A N 1
ATOM 4091 C CA . ASN A 1 528 ? -26.217 -3.898 67.210 1.00 64.19 528 ASN A CA 1
ATOM 4092 C C . ASN A 1 528 ? -27.524 -4.332 67.892 1.00 64.19 528 ASN A C 1
ATOM 4094 O O . ASN A 1 528 ? -27.589 -4.378 69.120 1.00 64.19 528 ASN A O 1
ATOM 4098 N N . ILE A 1 529 ? -28.530 -4.747 67.119 1.00 69.38 529 ILE A N 1
ATOM 4099 C CA . ILE A 1 529 ? -29.822 -5.208 67.656 1.00 69.38 529 ILE A CA 1
ATOM 4100 C C . ILE A 1 529 ? -29.670 -6.488 68.485 1.00 69.38 529 ILE A C 1
ATOM 4102 O O . ILE A 1 529 ? -30.240 -6.598 69.571 1.00 69.38 529 ILE A O 1
ATOM 4106 N N . LEU A 1 530 ? -28.875 -7.450 68.011 1.00 66.25 530 LEU A N 1
ATOM 4107 C CA . LEU A 1 530 ? -28.646 -8.701 68.739 1.00 66.25 530 LEU A CA 1
ATOM 4108 C C . LEU A 1 530 ? -27.974 -8.466 70.103 1.00 66.25 530 LEU A C 1
ATOM 4110 O O . LEU A 1 530 ? -28.303 -9.151 71.074 1.00 66.25 530 LEU A O 1
ATOM 4114 N N . ASN A 1 531 ? -27.087 -7.470 70.207 1.00 62.91 531 ASN A N 1
ATOM 4115 C CA . ASN A 1 531 ? -26.463 -7.098 71.481 1.00 62.91 531 ASN A CA 1
ATOM 4116 C C . ASN A 1 531 ? -27.472 -6.508 72.466 1.00 62.91 531 ASN A C 1
ATOM 4118 O O . ASN A 1 531 ? -27.494 -6.915 73.628 1.00 62.91 531 ASN A O 1
ATOM 4122 N N . LEU A 1 532 ? -28.332 -5.601 71.991 1.00 69.50 532 LEU A N 1
ATOM 4123 C CA . LEU A 1 532 ? -29.396 -5.000 72.799 1.00 69.50 532 LEU A CA 1
ATOM 4124 C C . LEU A 1 532 ? -30.321 -6.071 73.386 1.00 69.50 532 LEU A C 1
ATOM 4126 O O . LEU A 1 532 ? -30.589 -6.065 74.587 1.00 69.50 532 LEU A O 1
ATOM 4130 N N . ILE A 1 533 ? -30.757 -7.030 72.560 1.00 71.56 533 ILE A N 1
ATOM 4131 C CA . ILE A 1 533 ? -31.615 -8.142 72.999 1.00 71.56 533 ILE A CA 1
ATOM 4132 C C . ILE A 1 533 ? -30.931 -8.949 74.102 1.00 71.56 533 ILE A C 1
ATOM 4134 O O . ILE A 1 533 ? -31.552 -9.274 75.114 1.00 71.56 533 ILE A O 1
ATOM 4138 N N . ARG A 1 534 ? -29.646 -9.268 73.943 1.00 66.88 534 ARG A N 1
ATOM 4139 C CA . ARG A 1 534 ? -28.946 -10.066 74.947 1.00 66.88 534 ARG A CA 1
ATOM 4140 C C . ARG A 1 534 ? -28.775 -9.313 76.270 1.00 66.88 534 ARG A C 1
ATOM 4142 O O . ARG A 1 534 ? -28.995 -9.904 77.326 1.00 66.88 534 ARG A O 1
ATOM 4149 N N . SER A 1 535 ? -28.427 -8.029 76.237 1.00 69.19 535 SER A N 1
ATOM 4150 C CA . SER A 1 535 ? -28.281 -7.241 77.467 1.00 69.19 535 SER A CA 1
ATOM 4151 C C . SER A 1 535 ? -29.629 -6.989 78.161 1.00 69.19 535 SER A C 1
ATOM 4153 O O . SER A 1 535 ? -29.682 -6.987 79.391 1.00 69.19 535 SER A O 1
ATOM 4155 N N . LEU A 1 536 ? -30.738 -6.914 77.410 1.00 71.56 536 LEU A N 1
ATOM 4156 C CA . LEU A 1 536 ? -32.100 -6.956 77.968 1.00 71.56 536 LEU A CA 1
ATOM 4157 C C . LEU A 1 536 ? -32.377 -8.265 78.726 1.00 71.56 536 LEU A C 1
ATOM 4159 O O . LEU A 1 536 ? -32.962 -8.237 79.813 1.00 71.56 536 LEU A O 1
ATOM 4163 N N . VAL A 1 537 ? -31.952 -9.408 78.171 1.00 70.12 537 VAL A N 1
ATOM 4164 C CA . VAL A 1 537 ? -32.098 -10.729 78.807 1.00 70.12 537 VAL A CA 1
ATOM 4165 C C . VAL A 1 537 ? -31.315 -10.810 80.116 1.00 70.12 537 VAL A C 1
ATOM 4167 O O . VAL A 1 537 ? -31.865 -11.263 81.119 1.00 70.12 537 VAL A O 1
ATOM 4170 N N . SER A 1 538 ? -30.065 -10.346 80.116 1.00 65.88 538 SER A N 1
ATOM 4171 C CA . SER A 1 538 ? -29.179 -10.373 81.287 1.00 65.88 538 SER A CA 1
ATOM 4172 C C . SER A 1 538 ? -29.715 -9.522 82.445 1.00 65.88 538 SER A C 1
ATOM 4174 O O . SER A 1 538 ? -29.907 -10.027 83.550 1.00 65.88 538 SER A O 1
ATOM 4176 N N . GLN A 1 539 ? -30.081 -8.262 82.186 1.00 67.00 539 GLN A N 1
ATOM 4177 C CA . GLN A 1 539 ? -30.508 -7.331 83.243 1.00 67.00 539 GLN A CA 1
ATOM 4178 C C . GLN A 1 539 ? -31.897 -7.604 83.830 1.00 67.00 539 GLN A C 1
ATOM 4180 O O . GLN A 1 539 ? -32.288 -7.025 84.844 1.00 67.00 539 GLN A O 1
ATOM 4185 N N . SER A 1 540 ? -32.673 -8.479 83.201 1.00 68.00 540 SER A N 1
ATOM 4186 C CA . SER A 1 540 ? -33.989 -8.862 83.710 1.00 68.00 540 SER A CA 1
ATOM 4187 C C . SER A 1 540 ? -33.945 -10.090 84.625 1.00 68.00 540 SER A C 1
ATOM 4189 O O . SER A 1 540 ? -35.001 -10.547 85.067 1.00 68.00 540 SER A O 1
ATOM 4191 N N . GLN A 1 541 ? -32.761 -10.660 84.877 1.00 65.06 541 GLN A N 1
ATOM 4192 C CA . GLN A 1 541 ? -32.578 -11.804 85.771 1.00 65.06 541 GLN A CA 1
ATOM 4193 C C . GLN A 1 541 ? -32.686 -11.358 87.237 1.00 65.06 541 GLN A C 1
ATOM 4195 O O . GLN A 1 541 ? -31.692 -11.032 87.879 1.00 65.06 541 GLN A O 1
ATOM 4200 N N . ASP A 1 542 ? -33.906 -11.346 87.773 1.00 62.34 542 ASP A N 1
ATOM 4201 C CA . ASP A 1 542 ? -34.160 -11.194 89.209 1.00 62.34 542 ASP A CA 1
ATOM 4202 C C . ASP A 1 542 ? -34.354 -12.583 89.841 1.00 62.34 542 ASP A C 1
ATOM 4204 O O . ASP A 1 542 ? -35.181 -13.372 89.379 1.00 62.34 542 ASP A O 1
ATOM 4208 N N . GLU A 1 543 ? -33.612 -12.877 90.914 1.00 52.66 543 GLU A N 1
ATOM 4209 C CA . GLU A 1 543 ? -33.661 -14.154 91.646 1.00 52.66 543 GLU A CA 1
ATOM 4210 C C . GLU A 1 543 ? -35.044 -14.456 92.262 1.00 52.66 543 GLU A C 1
ATOM 4212 O O . GLU A 1 543 ? -35.302 -15.581 92.689 1.00 52.66 543 GLU A O 1
ATOM 4217 N N . THR A 1 544 ? -35.952 -13.473 92.309 1.00 53.25 544 THR A N 1
ATOM 4218 C CA . THR A 1 544 ? -37.293 -13.599 92.905 1.00 53.25 544 THR A CA 1
ATOM 4219 C C . THR A 1 544 ? -38.422 -13.916 91.911 1.00 53.25 544 THR A C 1
ATOM 4221 O O . THR A 1 544 ? -39.547 -14.185 92.341 1.00 53.25 544 THR A O 1
ATOM 4224 N N . LEU A 1 545 ? -38.158 -13.917 90.598 1.00 66.56 545 LEU A N 1
ATOM 4225 C CA . LEU A 1 545 ? -39.168 -14.174 89.561 1.00 66.56 545 LEU A CA 1
ATOM 4226 C C . LEU A 1 545 ? -39.274 -15.666 89.206 1.00 66.56 545 LEU A C 1
ATOM 4228 O O . LEU A 1 545 ? -38.276 -16.371 89.075 1.00 66.56 545 LEU A O 1
ATOM 4232 N N . SER A 1 546 ? -40.496 -16.154 88.962 1.00 70.94 546 SER A N 1
ATOM 4233 C CA . SER A 1 546 ? -40.687 -17.475 88.336 1.00 70.94 546 SER A CA 1
ATOM 4234 C C . SER A 1 546 ? -40.294 -17.453 86.851 1.00 70.94 546 SER A C 1
ATOM 4236 O O . SER A 1 546 ? -40.397 -16.418 86.192 1.00 70.94 546 SER A O 1
ATOM 4238 N N . VAL A 1 547 ? -39.923 -18.609 86.282 1.00 71.94 547 VAL A N 1
ATOM 4239 C CA . VAL A 1 547 ? -39.534 -18.737 84.857 1.00 71.94 547 VAL A CA 1
ATOM 4240 C C . VAL A 1 547 ? -40.604 -18.179 83.908 1.00 71.94 547 VAL A C 1
ATOM 4242 O O . VAL A 1 547 ? -40.274 -17.526 82.921 1.00 71.94 547 VAL A O 1
ATOM 4245 N N . ALA A 1 548 ? -41.889 -18.371 84.225 1.00 68.50 548 ALA A N 1
ATOM 4246 C CA . ALA A 1 548 ? -42.993 -17.832 83.431 1.00 68.50 548 ALA A CA 1
ATOM 4247 C C . ALA A 1 548 ? -43.068 -16.294 83.487 1.00 68.50 548 ALA A C 1
ATOM 4249 O O . ALA A 1 548 ? -43.261 -15.649 82.459 1.00 68.50 548 ALA A O 1
ATOM 4250 N N . GLN A 1 549 ? -42.865 -15.696 84.667 1.00 67.12 549 GLN A N 1
ATOM 4251 C CA . GLN A 1 549 ? -42.852 -14.237 84.836 1.00 67.12 549 GLN A CA 1
ATOM 4252 C C . GLN A 1 549 ? -41.622 -13.596 84.184 1.00 67.12 549 GLN A C 1
ATOM 4254 O O . GLN A 1 549 ? -41.740 -12.530 83.583 1.00 67.12 549 GLN A O 1
ATOM 4259 N N . PHE A 1 550 ? -40.466 -14.262 84.248 1.00 71.06 550 PHE A N 1
ATOM 4260 C CA . PHE A 1 550 ? -39.252 -13.849 83.544 1.00 71.06 550 PHE A CA 1
ATOM 4261 C C . PHE A 1 550 ? -39.450 -13.868 82.019 1.00 71.06 550 PHE A C 1
ATOM 4263 O O . PHE A 1 550 ? -39.182 -12.869 81.352 1.00 71.06 550 PHE A O 1
ATOM 4270 N N . ALA A 1 551 ? -39.999 -14.957 81.466 1.00 69.06 551 ALA A N 1
ATOM 4271 C CA . ALA A 1 551 ? -40.272 -15.076 80.033 1.00 69.06 551 ALA A CA 1
ATOM 4272 C C . ALA A 1 551 ? -41.278 -14.025 79.531 1.00 69.06 551 ALA A C 1
ATOM 4274 O O . ALA A 1 551 ? -41.084 -13.454 78.461 1.00 69.06 551 ALA A O 1
ATOM 4275 N N . GLN A 1 552 ? -42.323 -13.726 80.312 1.00 70.12 552 GLN A N 1
ATOM 4276 C CA . GLN A 1 552 ? -43.309 -12.700 79.962 1.00 70.12 552 GLN A CA 1
ATOM 4277 C C . GLN A 1 552 ? -42.710 -11.285 79.981 1.00 70.12 552 GLN A C 1
ATOM 4279 O O . GLN A 1 552 ? -42.990 -10.483 79.092 1.00 70.12 552 GLN A O 1
ATOM 4284 N N . LEU A 1 553 ? -41.861 -10.987 80.967 1.00 70.88 553 LEU A N 1
ATOM 4285 C CA . LEU A 1 553 ? -41.182 -9.697 81.100 1.00 70.88 553 LEU A CA 1
ATOM 4286 C C . LEU A 1 553 ? -40.173 -9.459 79.961 1.00 70.88 553 LEU A C 1
ATOM 4288 O O . LEU A 1 553 ? -40.155 -8.383 79.369 1.00 70.88 553 LEU A O 1
ATOM 4292 N N . ILE A 1 554 ? -39.382 -10.477 79.611 1.00 73.88 554 ILE A N 1
ATOM 4293 C CA . ILE A 1 554 ? -38.464 -10.432 78.464 1.00 73.88 554 ILE A CA 1
ATOM 4294 C C . ILE A 1 554 ? -39.217 -10.337 77.140 1.00 73.88 554 ILE A C 1
ATOM 4296 O O . ILE A 1 554 ? -38.865 -9.517 76.293 1.00 73.88 554 ILE A O 1
ATOM 4300 N N . GLY A 1 555 ? -40.269 -11.140 76.973 1.00 66.00 555 GLY A N 1
ATOM 4301 C CA . GLY A 1 555 ? -41.093 -11.133 75.768 1.00 66.00 555 GLY A CA 1
ATOM 4302 C C . GLY A 1 555 ? -41.703 -9.760 75.485 1.00 66.00 555 GLY A C 1
ATOM 4303 O O . GLY A 1 555 ? -41.656 -9.311 74.344 1.00 66.00 555 GLY A O 1
ATOM 4304 N N . GLY A 1 556 ? -42.196 -9.062 76.518 1.00 69.00 556 GLY A N 1
ATOM 4305 C CA . GLY A 1 556 ? -42.744 -7.706 76.387 1.00 69.00 556 GLY A CA 1
ATOM 4306 C C . GLY A 1 556 ? -41.716 -6.682 75.896 1.00 69.00 556 GLY A C 1
ATOM 4307 O O . GLY A 1 556 ? -41.977 -5.955 74.942 1.00 69.00 556 GLY A O 1
ATOM 4308 N N . ARG A 1 557 ? -40.508 -6.694 76.470 1.00 76.75 557 ARG A N 1
ATOM 4309 C CA . ARG A 1 557 ? -39.427 -5.764 76.097 1.00 76.75 557 ARG A CA 1
ATOM 4310 C C . ARG A 1 557 ? -38.878 -6.011 74.696 1.00 76.75 557 ARG A C 1
ATOM 4312 O O . ARG A 1 557 ? -38.632 -5.063 73.955 1.00 76.75 557 ARG A O 1
ATOM 4319 N N . ILE A 1 558 ? -38.699 -7.279 74.319 1.00 76.81 558 ILE A N 1
ATOM 4320 C CA . ILE A 1 558 ? -38.273 -7.645 72.960 1.00 76.81 558 ILE A CA 1
ATOM 4321 C C . ILE A 1 558 ? -39.348 -7.243 71.945 1.00 76.81 558 ILE A C 1
ATOM 4323 O O . ILE A 1 558 ? -39.006 -6.733 70.881 1.00 76.81 558 ILE A O 1
ATOM 4327 N N . ALA A 1 559 ? -40.631 -7.419 72.274 1.00 69.69 559 ALA A N 1
ATOM 4328 C CA . ALA A 1 559 ? -41.730 -7.008 71.404 1.00 69.69 559 ALA A CA 1
ATOM 4329 C C . ALA A 1 559 ? -41.782 -5.483 71.203 1.00 69.69 559 ALA A C 1
ATOM 4331 O O . ALA A 1 559 ? -41.947 -5.042 70.067 1.00 69.69 559 ALA A O 1
ATOM 4332 N N . ALA A 1 560 ? -41.572 -4.686 72.257 1.00 70.38 560 ALA A N 1
ATOM 4333 C CA . ALA A 1 560 ? -41.489 -3.224 72.155 1.00 70.38 560 ALA A CA 1
ATOM 4334 C C . ALA A 1 560 ? -40.326 -2.778 71.246 1.00 70.38 560 ALA A C 1
ATOM 4336 O O . ALA A 1 560 ? -40.501 -1.950 70.350 1.00 70.38 560 ALA A O 1
ATOM 4337 N N . LEU A 1 561 ? -39.148 -3.397 71.398 1.00 74.38 561 LEU A N 1
ATOM 4338 C CA . LEU A 1 561 ? -37.984 -3.108 70.554 1.00 74.38 561 LEU A CA 1
ATOM 4339 C C . LEU A 1 561 ? -38.202 -3.531 69.089 1.00 74.38 561 LEU A C 1
ATOM 4341 O O . LEU A 1 561 ? -37.835 -2.795 68.174 1.00 74.38 561 LEU A O 1
ATOM 4345 N N . ALA A 1 562 ? -38.818 -4.694 68.859 1.00 70.50 562 ALA A N 1
ATOM 4346 C CA . ALA A 1 562 ? -39.153 -5.178 67.521 1.00 70.50 562 ALA A CA 1
ATOM 4347 C C . ALA A 1 562 ? -40.189 -4.275 66.831 1.00 70.50 562 ALA A C 1
ATOM 4349 O O . ALA A 1 562 ? -40.022 -3.940 65.663 1.00 70.50 562 ALA A O 1
ATOM 4350 N N . SER A 1 563 ? -41.205 -3.813 67.564 1.00 69.38 563 SER A N 1
ATOM 4351 C CA . SER A 1 563 ? -42.212 -2.868 67.066 1.00 69.38 563 SER A CA 1
ATOM 4352 C C . SER A 1 563 ? -41.594 -1.519 66.685 1.00 69.38 563 SER A C 1
ATOM 4354 O O . SER A 1 563 ? -41.844 -0.993 65.598 1.00 69.38 563 SER A O 1
ATOM 4356 N N . ALA A 1 564 ? -40.704 -0.988 67.531 1.00 72.50 564 ALA A N 1
ATOM 4357 C CA . ALA A 1 564 ? -39.947 0.219 67.212 1.00 72.50 564 ALA A CA 1
ATOM 4358 C C . ALA A 1 564 ? -39.098 0.038 65.942 1.00 72.50 564 ALA A C 1
ATOM 4360 O O . ALA A 1 564 ? -39.053 0.925 65.088 1.00 72.50 564 ALA A O 1
ATOM 4361 N N . HIS A 1 565 ? -38.474 -1.130 65.778 1.00 71.06 565 HIS A N 1
ATOM 4362 C CA . HIS A 1 565 ? -37.675 -1.454 64.601 1.00 71.06 565 HIS A CA 1
ATOM 4363 C C . HIS A 1 565 ? -38.517 -1.582 63.323 1.00 71.06 565 HIS A C 1
ATOM 4365 O O . HIS A 1 565 ? -38.133 -1.026 62.292 1.00 71.06 565 HIS A O 1
ATOM 4371 N N . ASP A 1 566 ? -39.681 -2.233 63.388 1.00 68.50 566 ASP A N 1
ATOM 4372 C CA . ASP A 1 566 ? -40.638 -2.350 62.280 1.00 68.50 566 ASP A CA 1
ATOM 4373 C C . ASP A 1 566 ? -41.171 -0.977 61.839 1.00 68.50 566 ASP A C 1
ATOM 4375 O O . ASP A 1 566 ? -41.255 -0.685 60.641 1.00 68.50 566 ASP A O 1
ATOM 4379 N N . ASN A 1 567 ? -41.491 -0.102 62.797 1.00 68.75 567 ASN A N 1
ATOM 4380 C CA . ASN A 1 567 ? -41.999 1.244 62.519 1.00 68.75 567 ASN A CA 1
ATOM 4381 C C . ASN A 1 567 ? -40.963 2.128 61.806 1.00 68.75 567 ASN A C 1
ATOM 4383 O O . ASN A 1 567 ? -41.328 2.945 60.957 1.00 68.75 567 ASN A O 1
ATOM 4387 N N . ILE A 1 568 ? -39.676 1.925 62.091 1.00 69.44 568 ILE A N 1
ATOM 4388 C CA . ILE A 1 568 ? -38.569 2.647 61.454 1.00 69.44 568 ILE A CA 1
ATOM 4389 C C . ILE A 1 568 ? -38.196 2.013 60.097 1.00 69.44 568 ILE A C 1
ATOM 4391 O O . ILE A 1 568 ? -37.977 2.729 59.117 1.00 69.44 568 ILE A O 1
ATOM 4395 N N . THR A 1 569 ? -38.162 0.680 59.983 1.00 61.88 569 THR A N 1
ATOM 4396 C CA . THR A 1 569 ? -37.791 -0.019 58.731 1.00 61.88 569 THR A CA 1
ATOM 4397 C C . THR A 1 569 ? -38.847 0.105 57.634 1.00 61.88 569 THR A C 1
ATOM 4399 O O . THR A 1 569 ? -38.478 0.278 56.472 1.00 61.88 569 THR A O 1
ATOM 4402 N N . ARG A 1 570 ? -40.148 0.117 57.966 1.00 60.06 570 ARG A N 1
ATOM 4403 C CA . ARG A 1 570 ? -41.233 0.304 56.975 1.00 60.06 570 ARG A CA 1
ATOM 4404 C C . ARG A 1 570 ? -41.160 1.629 56.211 1.00 60.06 570 ARG A C 1
ATOM 4406 O O . ARG A 1 570 ? -41.723 1.721 55.123 1.00 60.06 570 ARG A O 1
ATOM 4413 N N . LYS A 1 571 ? -40.476 2.644 56.750 1.00 55.50 571 LYS A N 1
ATOM 4414 C CA . LYS A 1 571 ? -40.274 3.946 56.096 1.00 55.50 571 LYS A CA 1
ATOM 4415 C C . LYS A 1 571 ? -38.815 4.208 55.699 1.00 55.50 571 LYS A C 1
ATOM 4417 O O . LYS A 1 571 ? -38.384 5.356 55.694 1.00 55.50 571 LYS A O 1
ATOM 4422 N N . ASN A 1 572 ? -38.043 3.169 55.368 1.00 56.72 572 ASN A N 1
ATOM 4423 C CA . ASN A 1 572 ? -36.628 3.307 54.989 1.00 56.72 572 ASN A CA 1
ATOM 4424 C C . ASN A 1 572 ? -35.806 4.102 56.017 1.00 56.72 572 ASN A C 1
ATOM 4426 O O . ASN A 1 572 ? -34.964 4.915 55.645 1.00 56.72 572 ASN A O 1
ATOM 4430 N N . TRP A 1 573 ? -36.044 3.872 57.309 1.00 63.12 573 TRP A N 1
ATOM 4431 C CA . TRP A 1 573 ? -35.313 4.533 58.389 1.00 63.12 573 TRP A CA 1
ATOM 4432 C C . TRP A 1 573 ? -35.528 6.051 58.480 1.00 63.12 573 TRP A C 1
ATOM 4434 O O . TRP A 1 573 ? -34.665 6.772 58.975 1.00 63.12 573 TRP A O 1
ATOM 4444 N N . SER A 1 574 ? -36.683 6.549 58.028 1.00 67.94 574 SER A N 1
ATOM 4445 C CA . SER A 1 574 ? -37.072 7.947 58.225 1.00 67.94 574 SER A CA 1
ATOM 4446 C C . SER A 1 574 ? -37.585 8.212 59.653 1.00 67.94 574 SER A C 1
ATOM 4448 O O . SER A 1 574 ? -38.126 7.296 60.277 1.00 67.94 574 SER A O 1
ATOM 4450 N N . PRO A 1 575 ? -37.532 9.467 60.139 1.00 78.56 575 PRO A N 1
ATOM 4451 C CA . PRO A 1 575 ? -38.182 9.885 61.383 1.00 78.56 575 PRO A CA 1
ATOM 4452 C C . PRO A 1 575 ? -39.665 9.471 61.466 1.00 78.56 575 PRO A C 1
ATOM 4454 O O . PRO A 1 575 ? -40.377 9.472 60.455 1.00 78.56 575 PRO A O 1
ATOM 4457 N N . ALA A 1 576 ? -40.139 9.121 62.665 1.00 81.50 576 ALA A N 1
ATOM 4458 C CA . ALA A 1 576 ? -41.497 8.625 62.909 1.00 81.50 576 ALA A CA 1
ATOM 4459 C C . ALA A 1 576 ? -42.250 9.492 63.942 1.00 81.50 576 ALA A C 1
ATOM 4461 O O . ALA A 1 576 ? -41.612 10.010 64.859 1.00 81.50 576 ALA A O 1
ATOM 4462 N N . PRO A 1 577 ? -43.583 9.672 63.817 1.00 87.00 577 PRO A N 1
ATOM 4463 C CA . PRO A 1 577 ? -44.360 10.499 64.746 1.00 87.00 577 PRO A CA 1
ATOM 4464 C C . PRO A 1 577 ? -44.279 9.999 66.192 1.00 87.00 577 PRO A C 1
ATOM 4466 O O . PRO A 1 577 ? -44.330 8.789 66.431 1.00 87.00 577 PRO A O 1
ATOM 4469 N N . LEU A 1 578 ? -44.180 10.923 67.150 1.00 87.19 578 LEU A N 1
ATOM 4470 C CA . LEU A 1 578 ? -44.167 10.609 68.581 1.00 87.19 578 LEU A CA 1
ATOM 4471 C C . LEU A 1 578 ? -45.517 10.045 69.048 1.00 87.19 578 LEU A C 1
ATOM 4473 O O . LEU A 1 578 ? -45.547 9.118 69.855 1.00 87.19 578 LEU A O 1
ATOM 4477 N N . SER A 1 579 ? -46.625 10.552 68.509 1.00 85.31 579 SER A N 1
ATOM 4478 C CA . SER A 1 579 ? -47.979 10.042 68.768 1.00 85.31 579 SER A CA 1
ATOM 4479 C C . SER A 1 579 ? -48.093 8.534 68.516 1.00 85.31 579 SER A C 1
ATOM 4481 O O . SER A 1 579 ? -48.565 7.792 69.377 1.00 85.31 579 SER A O 1
ATOM 4483 N N . LEU A 1 580 ? -47.553 8.063 67.384 1.00 82.81 580 LEU A N 1
ATOM 4484 C CA . LEU A 1 580 ? -47.553 6.653 66.988 1.00 82.81 580 LEU A CA 1
ATOM 4485 C C . LEU A 1 580 ? -46.862 5.758 68.027 1.00 82.81 580 LEU A C 1
ATOM 4487 O O . LEU A 1 580 ? -47.276 4.616 68.222 1.00 82.81 580 LEU A O 1
ATOM 4491 N N . LEU A 1 581 ? -45.823 6.263 68.700 1.00 85.31 581 LEU A N 1
ATOM 4492 C CA . LEU A 1 581 ? -45.121 5.525 69.749 1.00 85.31 581 LEU A CA 1
ATOM 4493 C C . LEU A 1 581 ? -46.041 5.246 70.944 1.00 85.31 581 LEU A C 1
ATOM 4495 O O . LEU A 1 581 ? -46.177 4.100 71.372 1.00 85.31 581 LEU A O 1
ATOM 4499 N N . PHE A 1 582 ? -46.700 6.288 71.454 1.00 84.50 582 PHE A N 1
ATOM 4500 C CA . PHE A 1 582 ? -47.617 6.166 72.586 1.00 84.50 582 PHE A CA 1
ATOM 4501 C C . PHE A 1 582 ? -48.845 5.329 72.235 1.00 84.50 582 PHE A C 1
ATOM 4503 O O . PHE A 1 582 ? -49.232 4.468 73.021 1.00 84.50 582 PHE A O 1
ATOM 4510 N N . GLU A 1 583 ? -49.424 5.531 71.048 1.00 80.81 583 GLU A N 1
ATOM 4511 C CA . GLU A 1 583 ? -50.552 4.731 70.559 1.00 80.81 583 GLU A CA 1
ATOM 4512 C C . GLU A 1 583 ? -50.210 3.239 70.505 1.00 80.81 583 GLU A C 1
ATOM 4514 O O . GLU A 1 583 ? -51.001 2.409 70.955 1.00 80.81 583 GLU A O 1
ATOM 4519 N N . THR A 1 584 ? -49.021 2.899 70.001 1.00 78.94 584 THR A N 1
ATOM 4520 C CA . THR A 1 584 ? -48.579 1.506 69.858 1.00 78.94 584 THR A CA 1
ATOM 4521 C C . THR A 1 584 ? -48.397 0.827 71.216 1.00 78.94 584 THR A C 1
ATOM 4523 O O . THR A 1 584 ? -48.891 -0.283 71.411 1.00 78.94 584 THR A O 1
ATOM 4526 N N . GLU A 1 585 ? -47.742 1.488 72.174 1.00 82.44 585 GLU A N 1
ATOM 4527 C CA . GLU A 1 585 ? -47.481 0.906 73.501 1.00 82.44 585 GLU A CA 1
ATOM 4528 C C . GLU A 1 585 ? -48.738 0.846 74.389 1.00 82.44 585 GLU A C 1
ATOM 4530 O O . GLU A 1 585 ? -48.909 -0.078 75.188 1.00 82.44 585 GLU A O 1
ATOM 4535 N N . LEU A 1 586 ? -49.669 1.793 74.235 1.00 77.12 586 LEU A N 1
ATOM 4536 C CA . LEU A 1 586 ? -50.914 1.840 75.012 1.00 77.12 586 LEU A CA 1
ATOM 4537 C C . LEU A 1 586 ? -52.036 0.960 74.437 1.00 77.12 586 LEU A C 1
ATOM 4539 O O . LEU A 1 586 ? -53.013 0.687 75.145 1.00 77.12 586 LEU A O 1
ATOM 4543 N N . ALA A 1 587 ? -51.906 0.478 73.195 1.00 73.06 587 ALA A N 1
ATOM 4544 C CA . ALA A 1 587 ? -52.943 -0.280 72.488 1.00 73.06 587 ALA A CA 1
ATOM 4545 C C . ALA A 1 587 ? -53.475 -1.487 73.286 1.00 73.06 587 ALA A C 1
ATOM 4547 O O . ALA A 1 587 ? -54.674 -1.760 73.275 1.00 73.06 587 ALA A O 1
ATOM 4548 N N . ALA A 1 588 ? -52.614 -2.188 74.031 1.00 64.12 588 ALA A N 1
ATOM 4549 C CA . ALA A 1 588 ? -53.006 -3.368 74.807 1.00 64.12 588 ALA A CA 1
ATOM 4550 C C . ALA A 1 588 ? -53.815 -3.047 76.082 1.00 64.12 588 ALA A C 1
ATOM 4552 O O . ALA A 1 588 ? -54.529 -3.916 76.582 1.00 64.12 588 ALA A O 1
ATOM 4553 N N . TYR A 1 589 ? -53.731 -1.818 76.601 1.00 67.06 589 TYR A N 1
ATOM 4554 C CA . TYR A 1 589 ? -54.282 -1.438 77.911 1.00 67.06 589 TYR A CA 1
ATOM 4555 C C . TYR A 1 589 ? -55.482 -0.483 77.820 1.00 67.06 589 TYR A C 1
ATOM 4557 O O . TYR A 1 589 ? -56.251 -0.362 78.773 1.00 67.06 589 TYR A O 1
ATOM 4565 N N . VAL A 1 590 ? -55.677 0.174 76.672 1.00 64.88 590 VAL A N 1
ATOM 4566 C CA . VAL A 1 590 ? -56.719 1.202 76.462 1.00 64.88 590 VAL A CA 1
ATOM 4567 C C . VAL A 1 590 ? -57.902 0.681 75.625 1.00 64.88 590 VAL A C 1
ATOM 4569 O O . VAL A 1 590 ? -58.850 1.417 75.352 1.00 64.88 590 VAL A O 1
ATOM 4572 N N . ASN A 1 591 ? -57.898 -0.608 75.271 1.00 52.41 591 ASN A N 1
ATOM 4573 C CA . ASN A 1 591 ? -58.647 -1.179 74.146 1.00 52.41 591 ASN A CA 1
ATOM 4574 C C . ASN A 1 591 ? -60.193 -1.136 74.185 1.00 52.41 591 ASN A C 1
ATOM 4576 O O . ASN A 1 591 ? -60.814 -1.698 73.292 1.00 52.41 591 ASN A O 1
ATOM 4580 N N . GLU A 1 592 ? -60.841 -0.438 75.127 1.00 51.03 592 GLU A N 1
ATOM 4581 C CA . GLU A 1 592 ? -62.304 -0.249 75.096 1.00 51.03 592 GLU A CA 1
ATOM 4582 C C . GLU A 1 592 ? -62.842 1.147 75.496 1.00 51.03 592 GLU A C 1
ATOM 4584 O O . GLU A 1 592 ? -64.045 1.365 75.344 1.00 51.03 592 GLU A O 1
ATOM 4589 N N . LYS A 1 593 ? -62.042 2.139 75.947 1.00 51.28 593 LYS A N 1
ATOM 4590 C CA . LYS A 1 593 ? -62.565 3.499 76.270 1.00 51.28 593 LYS A CA 1
ATOM 4591 C C . LYS A 1 593 ? -61.542 4.625 76.041 1.00 51.28 593 LYS A C 1
ATOM 4593 O O . LYS A 1 593 ? -60.637 4.809 76.850 1.00 51.28 593 LYS A O 1
ATOM 4598 N N . ARG A 1 594 ? -61.755 5.444 74.996 1.00 54.03 594 ARG A N 1
ATOM 4599 C CA . ARG A 1 594 ? -60.937 6.627 74.625 1.00 54.03 594 ARG A CA 1
ATOM 4600 C C . ARG A 1 594 ? -60.871 7.750 75.683 1.00 54.03 594 ARG A C 1
ATOM 4602 O O . ARG A 1 594 ? -60.059 8.647 75.532 1.00 54.03 594 ARG A O 1
ATOM 4609 N N . ASP A 1 595 ? -61.651 7.691 76.765 1.00 60.56 595 ASP A N 1
ATOM 4610 C CA . ASP A 1 595 ? -61.732 8.762 77.782 1.00 60.56 595 ASP A CA 1
ATOM 4611 C C . ASP A 1 595 ? -60.665 8.685 78.899 1.00 60.56 595 ASP A C 1
ATOM 4613 O O . ASP A 1 595 ? -60.714 9.459 79.859 1.00 60.56 595 ASP A O 1
ATOM 4617 N N . ARG A 1 596 ? -59.727 7.728 78.828 1.00 70.94 596 ARG A N 1
ATOM 4618 C CA . ARG A 1 596 ? -58.701 7.497 79.871 1.00 70.94 596 ARG A CA 1
ATOM 4619 C C . ARG A 1 596 ? -57.296 7.967 79.499 1.00 70.94 596 ARG A C 1
ATOM 4621 O O . ARG A 1 596 ? -56.435 7.998 80.376 1.00 70.94 596 ARG A O 1
ATOM 4628 N N . PHE A 1 597 ? -57.083 8.311 78.233 1.00 78.38 597 PHE A N 1
ATOM 4629 C CA . PHE A 1 597 ? -55.810 8.764 77.693 1.00 78.38 597 PHE A CA 1
ATOM 4630 C C . PHE A 1 597 ? -56.017 10.079 76.949 1.00 78.38 597 PHE A C 1
ATOM 4632 O O . PHE A 1 597 ? -56.838 10.143 76.034 1.00 78.38 597 PHE A O 1
ATOM 4639 N N . VAL A 1 598 ? -55.275 11.111 77.339 1.00 80.69 598 VAL A N 1
ATOM 4640 C CA . VAL A 1 598 ? -55.242 12.395 76.634 1.00 80.69 598 VAL A CA 1
ATOM 4641 C C . VAL A 1 598 ? -53.811 12.643 76.186 1.00 80.69 598 VAL A C 1
ATOM 4643 O O . VAL A 1 598 ? -52.905 12.672 77.016 1.00 80.69 598 VAL A O 1
ATOM 4646 N N . PHE A 1 599 ? -53.627 12.815 74.880 1.00 82.88 599 PHE A N 1
ATOM 4647 C CA . PHE A 1 599 ? -52.394 13.322 74.291 1.00 82.88 599 PHE A CA 1
ATOM 4648 C C . PHE A 1 599 ? -52.659 14.750 73.820 1.00 82.88 599 PHE A C 1
ATOM 4650 O O . PHE A 1 599 ? -53.482 14.956 72.926 1.00 82.88 599 PHE A O 1
ATOM 4657 N N . ASP A 1 600 ? -52.004 15.718 74.450 1.00 81.62 600 ASP A N 1
ATOM 4658 C CA . ASP A 1 600 ? -52.096 17.140 74.125 1.00 81.62 600 ASP A CA 1
ATOM 4659 C C . ASP A 1 600 ? -50.706 17.663 73.740 1.00 81.62 600 ASP A C 1
ATOM 4661 O O . ASP A 1 600 ? -49.708 17.261 74.339 1.00 81.62 600 ASP A O 1
ATOM 4665 N N . GLY A 1 601 ? -50.618 18.525 72.723 1.00 80.56 601 GLY A N 1
ATOM 4666 C CA . GLY A 1 601 ? -49.342 19.111 72.291 1.00 80.56 601 GLY A CA 1
ATOM 4667 C C . GLY A 1 601 ? -48.865 18.822 70.859 1.00 80.56 601 GLY A C 1
ATOM 4668 O O . GLY A 1 601 ? -49.597 18.308 70.013 1.00 80.56 601 GLY A O 1
ATOM 4669 N N . GLU A 1 602 ? -47.620 19.222 70.562 1.00 80.56 602 GLU A N 1
ATOM 4670 C CA . GLU A 1 602 ? -47.008 19.143 69.219 1.00 80.56 602 GLU A CA 1
ATOM 4671 C C . GLU A 1 602 ? -46.538 17.713 68.891 1.00 80.56 602 GLU A C 1
ATOM 4673 O O . GLU A 1 602 ? -45.584 17.211 69.485 1.00 80.56 602 GLU A O 1
ATOM 4678 N N . ASP A 1 603 ? -47.152 17.069 67.892 1.00 86.06 603 ASP A N 1
ATOM 4679 C CA . ASP A 1 603 ? -46.693 15.768 67.391 1.00 86.06 603 ASP A CA 1
ATOM 4680 C C . ASP A 1 603 ? -45.496 15.929 66.440 1.00 86.06 603 ASP A C 1
ATOM 4682 O O . ASP A 1 603 ? -45.638 16.310 65.274 1.00 86.06 603 ASP A O 1
ATOM 4686 N N . VAL A 1 604 ? -44.296 15.660 66.953 1.00 88.62 604 VAL A N 1
ATOM 4687 C CA . VAL A 1 604 ? -43.027 15.786 66.224 1.00 88.62 604 VAL A CA 1
ATOM 4688 C C . VAL A 1 604 ? -42.575 14.459 65.613 1.00 88.62 604 VAL A C 1
ATOM 4690 O O . VAL A 1 604 ? -42.924 13.380 66.090 1.00 88.62 604 VAL A O 1
ATOM 4693 N N . LEU A 1 605 ? -41.744 14.530 64.571 1.00 87.88 605 LEU A N 1
ATOM 4694 C CA . LEU A 1 605 ? -41.085 13.356 64.008 1.00 87.88 605 LEU A CA 1
ATOM 4695 C C . LEU A 1 605 ? -39.794 13.078 64.777 1.00 87.88 605 LEU A C 1
ATOM 4697 O O . LEU A 1 605 ? -38.826 13.827 64.661 1.00 87.88 605 LEU A O 1
ATOM 4701 N N . ILE A 1 606 ? -39.764 11.998 65.546 1.00 87.62 606 ILE A N 1
ATOM 4702 C CA . ILE A 1 606 ? -38.583 11.556 66.285 1.00 87.62 606 ILE A CA 1
ATOM 4703 C C . ILE A 1 606 ? -37.661 10.777 65.343 1.00 87.62 606 ILE A C 1
ATOM 4705 O O . ILE A 1 606 ? -38.102 9.890 64.607 1.00 87.62 606 ILE A O 1
ATOM 4709 N N . ARG A 1 607 ? -36.367 11.102 65.367 1.00 84.50 607 ARG A N 1
ATOM 4710 C CA . ARG A 1 607 ? -35.339 10.406 64.584 1.00 84.50 607 ARG A CA 1
ATOM 4711 C C . ARG A 1 607 ? -35.110 8.976 65.098 1.00 84.50 607 ARG A C 1
ATOM 4713 O O . ARG A 1 607 ? -35.298 8.741 66.294 1.00 84.50 607 ARG A O 1
ATOM 4720 N N . PRO A 1 608 ? -34.686 8.031 64.237 1.00 77.44 608 PRO A N 1
ATOM 4721 C CA . PRO A 1 608 ? -34.538 6.618 64.595 1.00 77.44 608 PRO A CA 1
ATOM 4722 C C . PRO A 1 608 ? -33.787 6.361 65.905 1.00 77.44 608 PRO A C 1
ATOM 4724 O O . PRO A 1 608 ? -34.226 5.535 66.701 1.00 77.44 608 PRO A O 1
ATOM 4727 N N . GLU A 1 609 ? -32.705 7.105 66.149 1.00 74.38 609 GLU A N 1
ATOM 4728 C CA . GLU A 1 609 ? -31.837 6.944 67.318 1.00 74.38 609 GLU A CA 1
ATOM 4729 C C . GLU A 1 609 ? -32.574 7.243 68.630 1.00 74.38 609 GLU A C 1
ATOM 4731 O O . GLU A 1 609 ? -32.400 6.536 69.615 1.00 74.38 609 GLU A O 1
ATOM 4736 N N . ALA A 1 610 ? -33.436 8.263 68.653 1.00 83.38 610 ALA A N 1
ATOM 4737 C CA . ALA A 1 610 ? -34.234 8.595 69.832 1.00 83.38 610 ALA A CA 1
ATOM 4738 C C . ALA A 1 610 ? -35.524 7.777 69.922 1.00 83.38 610 ALA A C 1
ATOM 4740 O O . ALA A 1 610 ? -36.018 7.530 71.022 1.00 83.38 610 ALA A O 1
ATOM 4741 N N . TYR A 1 611 ? -36.058 7.323 68.787 1.00 83.75 611 TYR A N 1
ATOM 4742 C CA . TYR A 1 611 ? -37.303 6.561 68.739 1.00 83.75 611 TYR A CA 1
ATOM 4743 C C . TYR A 1 611 ? -37.168 5.219 69.466 1.00 83.75 611 TYR A C 1
ATOM 4745 O O . TYR A 1 611 ? -38.038 4.852 70.252 1.00 83.75 611 TYR A O 1
ATOM 4753 N N . THR A 1 612 ? -36.050 4.512 69.275 1.00 79.75 612 THR A N 1
ATOM 4754 C CA . THR A 1 612 ? -35.782 3.238 69.962 1.00 79.75 612 THR A CA 1
ATOM 4755 C C . THR A 1 612 ? -35.615 3.401 71.473 1.00 79.75 612 THR A C 1
ATOM 4757 O O . THR A 1 612 ? -36.093 2.561 72.232 1.00 79.75 612 THR A O 1
ATOM 4760 N N . VAL A 1 613 ? -34.986 4.494 71.921 1.00 82.56 613 VAL A N 1
ATOM 4761 C CA . VAL A 1 613 ? -34.798 4.796 73.353 1.00 82.56 613 VAL A CA 1
ATOM 4762 C C . VAL A 1 613 ? -36.128 5.133 74.012 1.00 82.56 613 VAL A C 1
ATOM 4764 O O . VAL A 1 613 ? -36.464 4.595 75.070 1.00 82.56 613 VAL A O 1
ATOM 4767 N N . LEU A 1 614 ? -36.913 5.996 73.364 1.00 85.62 614 LEU A N 1
ATOM 4768 C CA . LEU A 1 614 ? -38.229 6.385 73.851 1.00 85.62 614 LEU A CA 1
ATOM 4769 C C . LEU A 1 614 ? -39.188 5.197 73.891 1.00 85.62 614 LEU A C 1
ATOM 4771 O O . LEU A 1 614 ? -39.936 5.091 74.855 1.00 85.62 614 LEU A O 1
ATOM 4775 N N . ALA A 1 615 ? -39.137 4.278 72.922 1.00 84.19 615 ALA A N 1
ATOM 4776 C CA . ALA A 1 615 ? -39.976 3.078 72.926 1.00 84.19 615 ALA A CA 1
ATOM 4777 C C . ALA A 1 615 ? -39.831 2.276 74.220 1.00 84.19 615 ALA A C 1
ATOM 4779 O O . ALA A 1 615 ? -40.826 1.925 74.847 1.00 84.19 615 ALA A O 1
ATOM 4780 N N . LEU A 1 616 ? -38.595 2.057 74.673 1.00 82.31 616 LEU A N 1
ATOM 4781 C CA . LEU A 1 616 ? -38.348 1.302 75.894 1.00 82.31 616 LEU A CA 1
ATOM 4782 C C . LEU A 1 616 ? -38.757 2.081 77.155 1.00 82.31 616 LEU A C 1
ATOM 4784 O O . LEU A 1 616 ? -39.339 1.502 78.069 1.00 82.31 616 LEU A O 1
ATOM 4788 N N . VAL A 1 617 ? -38.502 3.394 77.207 1.00 85.81 617 VAL A N 1
ATOM 4789 C CA . VAL A 1 617 ? -38.924 4.247 78.336 1.00 85.81 617 VAL A CA 1
ATOM 4790 C C . VAL A 1 617 ? -40.448 4.294 78.453 1.00 85.81 617 VAL A C 1
ATOM 4792 O O . VAL A 1 617 ? -40.988 4.109 79.544 1.00 85.81 617 VAL A O 1
ATOM 4795 N N . VAL A 1 618 ? -41.144 4.494 77.332 1.00 87.00 618 VAL A N 1
ATOM 4796 C CA . VAL A 1 618 ? -42.609 4.502 77.268 1.00 87.00 618 VAL A CA 1
ATOM 4797 C C . VAL A 1 618 ? -43.161 3.130 77.641 1.00 87.00 618 VAL A C 1
ATOM 4799 O O . VAL A 1 618 ? -44.074 3.059 78.460 1.00 87.00 618 VAL A O 1
ATOM 4802 N N . HIS A 1 619 ? -42.571 2.041 77.144 1.00 84.31 619 HIS A N 1
ATOM 4803 C CA . HIS A 1 619 ? -42.974 0.682 77.507 1.00 84.31 619 HIS A CA 1
ATOM 4804 C C . HIS A 1 619 ? -42.901 0.429 79.022 1.00 84.31 619 HIS A C 1
ATOM 4806 O O . HIS A 1 619 ? -43.842 -0.105 79.621 1.00 84.31 619 HIS A O 1
ATOM 4812 N N . GLU A 1 620 ? -41.809 0.840 79.677 1.00 84.62 620 GLU A N 1
ATOM 4813 C CA . GLU A 1 620 ? -41.661 0.688 81.128 1.00 84.62 620 GLU A CA 1
ATOM 4814 C C . GLU A 1 620 ? -42.623 1.606 81.906 1.00 84.62 620 GLU A C 1
ATOM 4816 O O . GLU A 1 620 ? -43.169 1.178 82.925 1.00 84.62 620 GLU A O 1
ATOM 4821 N N . LEU A 1 621 ? -42.890 2.831 81.430 1.00 85.62 621 LEU A N 1
ATOM 4822 C CA . LEU A 1 621 ? -43.892 3.732 82.021 1.00 85.62 621 LEU A CA 1
ATOM 4823 C C . LEU A 1 621 ? -45.303 3.140 81.943 1.00 85.62 621 LEU A C 1
ATOM 4825 O O . LEU A 1 621 ? -45.984 3.048 82.964 1.00 85.62 621 LEU A O 1
ATOM 4829 N N . VAL A 1 622 ? -45.715 2.668 80.763 1.00 84.25 622 VAL A N 1
ATOM 4830 C CA . VAL A 1 622 ? -47.016 2.016 80.543 1.00 84.25 622 VAL A CA 1
ATOM 4831 C C . VAL A 1 622 ? -47.146 0.774 81.422 1.00 84.25 622 VAL A C 1
ATOM 4833 O O . VAL A 1 622 ? -48.151 0.599 82.112 1.00 84.25 622 VAL A O 1
ATOM 4836 N N . THR A 1 623 ? -46.107 -0.061 81.468 1.00 79.19 623 THR A N 1
ATOM 4837 C CA . THR A 1 623 ? -46.095 -1.278 82.290 1.00 79.19 623 THR A CA 1
ATOM 4838 C C . THR A 1 623 ? -46.188 -0.962 83.785 1.00 79.19 623 THR A C 1
ATOM 4840 O O . THR A 1 623 ? -46.926 -1.635 84.511 1.00 79.19 623 THR A O 1
ATOM 4843 N N . ASN A 1 624 ? -45.476 0.060 84.268 1.00 81.19 624 ASN A N 1
ATOM 4844 C CA . ASN A 1 624 ? -45.549 0.489 85.666 1.00 81.19 624 ASN A CA 1
ATOM 4845 C C . ASN A 1 624 ? -46.920 1.073 86.005 1.00 81.19 624 ASN A C 1
ATOM 4847 O O . ASN A 1 624 ? -47.478 0.746 87.054 1.00 81.19 624 ASN A O 1
ATOM 4851 N N . SER A 1 625 ? -47.487 1.865 85.097 1.00 82.69 625 SER A N 1
ATOM 4852 C CA . SER A 1 625 ? -48.834 2.410 85.236 1.00 82.69 625 SER A CA 1
ATOM 4853 C C . SER A 1 625 ? -49.882 1.298 85.321 1.00 82.69 625 SER A C 1
ATOM 4855 O O . SER A 1 625 ? -50.749 1.328 86.192 1.00 82.69 625 SER A O 1
ATOM 4857 N N . ALA A 1 626 ? -49.762 0.262 84.485 1.00 79.38 626 ALA A N 1
ATOM 4858 C CA . ALA A 1 626 ? -50.679 -0.877 84.461 1.00 79.38 626 ALA A CA 1
ATOM 4859 C C . ALA A 1 626 ? -50.544 -1.795 85.685 1.00 79.38 626 ALA A C 1
ATOM 4861 O O . ALA A 1 626 ? -51.516 -2.411 86.109 1.00 79.38 626 ALA A O 1
ATOM 4862 N N . LYS A 1 627 ? -49.350 -1.912 86.275 1.00 76.06 627 LYS A N 1
ATOM 4863 C CA . LYS A 1 627 ? -49.133 -2.766 87.455 1.00 76.06 627 LYS A CA 1
ATOM 4864 C C . LYS A 1 627 ? -49.427 -2.055 88.771 1.00 76.06 627 LYS A C 1
ATOM 4866 O O . LYS A 1 627 ? -49.934 -2.683 89.699 1.00 76.06 627 LYS A O 1
ATOM 4871 N N . TYR A 1 628 ? -49.082 -0.774 88.867 1.00 77.75 628 TYR A N 1
ATOM 4872 C CA . TYR A 1 628 ? -48.988 -0.064 90.146 1.00 77.75 628 TYR A CA 1
ATOM 4873 C C . TYR A 1 628 ? -49.632 1.329 90.145 1.00 77.75 628 TYR A C 1
ATOM 4875 O O . TYR A 1 628 ? -49.804 1.895 91.223 1.00 77.75 628 TYR A O 1
ATOM 4883 N N . GLY A 1 629 ? -49.949 1.888 88.975 1.00 80.06 629 GLY A N 1
ATOM 4884 C CA . GLY A 1 629 ? -50.384 3.276 88.804 1.00 80.06 629 GLY A CA 1
ATOM 4885 C C . GLY A 1 629 ? -51.795 3.411 88.233 1.00 80.06 629 GLY A C 1
ATOM 4886 O O . GLY A 1 629 ? -52.666 2.568 88.458 1.00 80.06 629 GLY A O 1
ATOM 4887 N N . ALA A 1 630 ? -52.031 4.496 87.495 1.00 81.25 630 ALA A N 1
ATOM 4888 C CA . ALA A 1 630 ? -53.366 4.871 87.015 1.00 81.25 630 ALA A CA 1
ATOM 4889 C C . ALA A 1 630 ? -54.019 3.872 86.042 1.00 81.25 630 ALA A C 1
ATOM 4891 O O . ALA A 1 630 ? -55.245 3.870 85.907 1.00 81.25 630 ALA A O 1
ATOM 4892 N N . LEU A 1 631 ? -53.248 3.008 85.380 1.00 79.69 631 LEU A N 1
ATOM 4893 C CA . LEU A 1 631 ? -53.786 1.997 84.461 1.00 79.69 631 LEU A CA 1
ATOM 4894 C C . LEU A 1 631 ? -54.071 0.637 85.135 1.00 79.69 631 LEU A C 1
ATOM 4896 O O . LEU A 1 631 ? -54.529 -0.278 84.457 1.00 79.69 631 LEU A O 1
ATOM 4900 N N . CYS A 1 632 ? -53.837 0.497 86.447 1.00 78.25 632 CYS A N 1
ATOM 4901 C CA . CYS A 1 632 ? -54.048 -0.749 87.199 1.00 78.25 632 CYS A CA 1
ATOM 4902 C C . CYS A 1 632 ? -55.532 -1.105 87.414 1.00 78.25 632 CYS A C 1
ATOM 4904 O O . CYS A 1 632 ? -55.903 -2.279 87.380 1.00 78.25 632 CYS A O 1
ATOM 4906 N N . ASP A 1 633 ? -56.399 -0.105 87.596 1.00 70.50 633 ASP A N 1
ATOM 4907 C CA . ASP A 1 633 ? -57.850 -0.285 87.730 1.00 70.50 633 ASP A CA 1
ATOM 4908 C C . ASP A 1 633 ? -58.628 0.508 86.665 1.00 70.50 633 ASP A C 1
ATOM 4910 O O . ASP A 1 633 ? -58.045 1.060 85.734 1.00 70.50 633 ASP A O 1
ATOM 4914 N N . SER A 1 634 ? -59.962 0.533 86.740 1.00 69.44 634 SER A N 1
ATOM 4915 C CA . SER A 1 634 ? -60.821 1.187 85.744 1.00 69.44 634 SER A CA 1
ATOM 4916 C C . SER A 1 634 ? -61.021 2.700 85.934 1.00 69.44 634 SER A C 1
ATOM 4918 O O . SER A 1 634 ? -61.702 3.304 85.104 1.00 69.44 634 SER A O 1
ATOM 4920 N N . HIS A 1 635 ? -60.499 3.311 87.005 1.00 72.38 635 HIS A N 1
ATOM 4921 C CA . HIS A 1 635 ? -60.798 4.703 87.380 1.00 72.38 635 HIS A CA 1
ATOM 4922 C C . HIS A 1 635 ? -59.682 5.693 87.037 1.00 72.38 635 HIS A C 1
ATOM 4924 O O . HIS A 1 635 ? -59.970 6.877 86.847 1.00 72.38 635 HIS A O 1
ATOM 4930 N N . GLY A 1 636 ? -58.434 5.234 86.928 1.00 79.56 636 GLY A N 1
ATOM 4931 C CA . GLY A 1 636 ? -57.315 6.134 86.663 1.00 79.56 636 GLY A CA 1
ATOM 4932 C C . GLY A 1 636 ? -57.256 6.672 85.230 1.00 79.56 636 GLY A C 1
ATOM 4933 O O . GLY A 1 636 ? -57.767 6.062 84.281 1.00 79.56 636 GLY A O 1
ATOM 4934 N N . ARG A 1 637 ? -56.627 7.837 85.084 1.00 82.88 637 ARG A N 1
ATOM 4935 C CA . ARG A 1 637 ? -56.415 8.570 83.832 1.00 82.88 637 ARG A CA 1
ATOM 4936 C C . ARG A 1 637 ? -54.937 8.889 83.640 1.00 82.88 637 ARG A C 1
ATOM 4938 O O . ARG A 1 637 ? -54.225 9.152 84.612 1.00 82.88 637 ARG A O 1
ATOM 4945 N N . LEU A 1 638 ? -54.525 8.890 82.377 1.00 86.50 638 LEU A N 1
ATOM 4946 C CA . LEU A 1 638 ? -53.189 9.246 81.929 1.00 86.50 638 LEU A CA 1
ATOM 4947 C C . LEU A 1 638 ? -53.267 10.448 80.983 1.00 86.50 638 LEU A C 1
ATOM 4949 O O . LEU A 1 638 ? -53.951 10.398 79.960 1.00 86.50 638 LEU A O 1
ATOM 4953 N N . GLU A 1 639 ? -52.540 11.503 81.322 1.00 87.75 639 GLU A N 1
ATOM 4954 C CA . GLU A 1 639 ? -52.386 12.693 80.491 1.00 87.75 639 GLU A CA 1
ATOM 4955 C C . GLU A 1 639 ? -50.919 12.823 80.077 1.00 87.75 639 GLU A C 1
ATOM 4957 O O . GLU A 1 639 ? -50.011 12.747 80.913 1.00 87.75 639 GLU A O 1
ATOM 4962 N N . ILE A 1 640 ? -50.697 12.995 78.775 1.00 88.94 640 ILE A N 1
ATOM 4963 C CA . ILE A 1 640 ? -49.389 13.261 78.186 1.00 88.94 640 ILE A CA 1
ATOM 4964 C C . ILE A 1 640 ? -49.462 14.617 77.499 1.00 88.94 640 ILE A C 1
ATOM 4966 O O . ILE A 1 640 ? -50.250 14.797 76.573 1.00 88.94 640 ILE A O 1
ATOM 4970 N N . HIS A 1 641 ? -48.634 15.551 77.958 1.00 90.31 641 HIS A N 1
ATOM 4971 C CA . HIS A 1 641 ? -48.504 16.881 77.370 1.00 90.31 641 HIS A CA 1
ATOM 4972 C C . HIS A 1 641 ? -47.138 17.033 76.708 1.00 90.31 641 HIS A C 1
ATOM 4974 O O . HIS A 1 641 ? -46.119 16.693 77.314 1.00 90.31 641 HIS A O 1
ATOM 4980 N N . VAL A 1 642 ? -47.113 17.532 75.474 1.00 91.06 642 VAL A N 1
ATOM 4981 C CA . VAL A 1 642 ? -45.888 17.707 74.686 1.00 91.06 642 VAL A CA 1
ATOM 4982 C C . VAL A 1 642 ? -45.746 19.154 74.230 1.00 91.06 642 VAL A C 1
ATOM 4984 O O . VAL A 1 642 ? -46.549 19.673 73.458 1.00 91.06 642 VAL A O 1
ATOM 4987 N N . GLU A 1 643 ? -44.673 19.814 74.648 1.00 90.38 643 GLU A N 1
ATOM 4988 C CA . GLU A 1 643 ? -44.420 21.209 74.287 1.00 90.38 643 GLU A CA 1
ATOM 4989 C C . GLU A 1 643 ? -42.945 21.484 74.014 1.00 90.38 643 GLU A C 1
ATOM 4991 O O . GLU A 1 643 ? -42.057 20.738 74.421 1.00 90.38 643 GLU A O 1
ATOM 4996 N N . ARG A 1 644 ? -42.661 22.583 73.311 1.00 86.88 644 ARG A N 1
ATOM 4997 C CA . ARG A 1 644 ? -41.282 23.046 73.145 1.00 86.88 644 ARG A CA 1
ATOM 4998 C C . ARG A 1 644 ? -40.852 23.833 74.369 1.00 86.88 644 ARG A C 1
ATOM 5000 O O . ARG A 1 644 ? -41.512 24.795 74.758 1.00 86.88 644 ARG A O 1
ATOM 5007 N N . THR A 1 645 ? -39.698 23.482 74.916 1.00 85.12 645 THR A N 1
ATOM 5008 C CA . THR A 1 645 ? -39.053 24.286 75.951 1.00 85.12 645 THR A CA 1
ATOM 5009 C C . THR A 1 645 ? -38.595 25.635 75.367 1.00 85.12 645 THR A C 1
ATOM 5011 O O . THR A 1 645 ? -38.426 25.768 74.148 1.00 85.12 645 THR A O 1
ATOM 5014 N N . PRO A 1 646 ? -38.308 26.650 76.203 1.00 78.19 646 PRO A N 1
ATOM 5015 C CA . PRO A 1 646 ? -37.762 27.931 75.739 1.00 78.19 646 PRO A CA 1
ATOM 5016 C C . PRO A 1 646 ? -36.437 27.811 74.963 1.00 78.19 646 PRO A C 1
ATOM 5018 O O . PRO A 1 646 ? -36.104 28.690 74.170 1.00 78.19 646 PRO A O 1
ATOM 5021 N N . THR A 1 647 ? -35.681 26.728 75.174 1.00 78.00 647 THR A N 1
ATOM 5022 C CA . THR A 1 647 ? -34.426 26.419 74.466 1.00 78.00 647 THR A CA 1
ATOM 5023 C C . THR A 1 647 ? -34.648 25.737 73.110 1.00 78.00 647 THR A C 1
ATOM 5025 O O . THR A 1 647 ? -33.702 25.581 72.333 1.00 78.00 647 THR A O 1
ATOM 5028 N N . GLY A 1 648 ? -35.899 25.391 72.785 1.00 80.81 648 GLY A N 1
ATOM 5029 C CA . GLY A 1 648 ? -36.302 24.731 71.544 1.00 80.81 648 GLY A CA 1
ATOM 5030 C C . GLY A 1 648 ? -36.233 23.202 71.582 1.00 80.81 648 GLY A C 1
ATOM 5031 O O . GLY A 1 648 ? -36.443 22.579 70.538 1.00 80.81 648 GLY A O 1
ATOM 5032 N N . ASP A 1 649 ? -35.950 22.616 72.747 1.00 89.81 649 ASP A N 1
ATOM 5033 C CA . ASP A 1 649 ? -35.984 21.171 72.996 1.00 89.81 649 ASP A CA 1
ATOM 5034 C C . ASP A 1 649 ? -37.430 20.696 73.218 1.00 89.81 649 ASP A C 1
ATOM 5036 O O . ASP A 1 649 ? -38.343 21.510 73.368 1.00 89.81 649 ASP A O 1
ATOM 5040 N N . LEU A 1 650 ? -37.666 19.385 73.198 1.00 90.62 650 LEU A N 1
ATOM 5041 C CA . LEU A 1 650 ? -39.000 18.811 73.377 1.00 90.62 650 LEU A CA 1
ATOM 5042 C C . LEU A 1 650 ? -39.211 18.411 74.836 1.00 90.62 650 LEU A C 1
ATOM 5044 O O . LEU A 1 650 ? -38.538 17.505 75.323 1.00 90.62 650 LEU A O 1
ATOM 5048 N N . GLY A 1 651 ? -40.148 19.062 75.515 1.00 90.38 651 GLY A N 1
ATOM 5049 C CA . GLY A 1 651 ? -40.646 18.660 76.824 1.00 90.38 651 GLY A CA 1
ATOM 5050 C C . GLY A 1 651 ? -41.793 17.663 76.679 1.00 90.38 651 GLY A C 1
ATOM 5051 O O . GLY A 1 651 ? -42.748 17.923 75.950 1.00 90.38 651 GLY A O 1
ATOM 5052 N N . ILE A 1 652 ? -41.701 16.529 77.371 1.00 92.31 652 ILE A N 1
ATOM 5053 C CA . ILE A 1 652 ? -42.760 15.518 77.465 1.00 92.31 652 ILE A CA 1
ATOM 5054 C C . ILE A 1 652 ? -43.135 15.370 78.939 1.00 92.31 652 ILE A C 1
ATOM 5056 O O . ILE A 1 652 ? -42.324 14.912 79.745 1.00 92.31 652 ILE A O 1
ATOM 5060 N N . SER A 1 653 ? -44.370 15.718 79.284 1.00 90.94 653 SER A N 1
ATOM 5061 C CA . SER A 1 653 ? -44.918 15.602 80.634 1.00 90.94 653 SER A CA 1
ATOM 5062 C C . SER A 1 653 ? -45.906 14.444 80.715 1.00 90.94 653 SER A C 1
ATOM 5064 O O . SER A 1 653 ? -46.948 14.463 80.070 1.00 90.94 653 SER A O 1
ATOM 5066 N N . TRP A 1 654 ? -45.603 13.459 81.555 1.00 92.44 654 TRP A N 1
ATOM 5067 C CA . TRP A 1 654 ? -46.466 12.329 81.905 1.00 92.44 654 TRP A CA 1
ATOM 5068 C C . TRP A 1 654 ? -47.140 12.595 83.251 1.00 92.44 654 TRP A C 1
ATOM 5070 O O . TRP A 1 654 ? -46.456 12.879 84.245 1.00 92.44 654 TRP A O 1
ATOM 5080 N N . ARG A 1 655 ? -48.472 12.516 83.309 1.00 91.81 655 ARG A N 1
ATOM 5081 C CA . ARG A 1 655 ? -49.261 12.748 84.526 1.00 91.81 655 ARG A CA 1
ATOM 5082 C C . ARG A 1 655 ? -50.295 11.649 84.722 1.00 91.81 655 ARG A C 1
ATOM 5084 O O . ARG A 1 655 ? -51.165 11.432 83.884 1.00 91.81 655 ARG A O 1
ATOM 5091 N N . GLU A 1 656 ? -50.224 10.991 85.870 1.00 89.69 656 GLU A N 1
ATOM 5092 C CA . GLU A 1 656 ? -51.204 9.995 86.292 1.00 89.69 656 GLU A CA 1
ATOM 5093 C C . GLU A 1 656 ? -52.125 10.549 87.374 1.00 89.69 656 GLU A C 1
ATOM 5095 O O . GLU A 1 656 ? -51.681 11.228 88.301 1.00 89.69 656 GLU A O 1
ATOM 5100 N N . SER A 1 657 ? -53.412 10.220 87.288 1.00 84.12 657 SER A N 1
ATOM 5101 C CA . SER A 1 657 ? -54.394 10.582 88.310 1.00 84.12 657 SER A CA 1
ATOM 5102 C C . SER A 1 657 ? -55.479 9.517 88.461 1.00 84.12 657 SER A C 1
ATOM 5104 O O . SER A 1 657 ? -55.691 8.696 87.573 1.00 84.12 657 SER A O 1
ATOM 5106 N N . GLY A 1 658 ? -56.171 9.503 89.604 1.00 76.88 658 GLY A N 1
ATOM 5107 C CA . GLY A 1 658 ? -57.330 8.629 89.837 1.00 76.88 658 GLY A CA 1
ATOM 5108 C C . GLY A 1 658 ? -57.018 7.137 90.026 1.00 76.88 658 GLY A C 1
ATOM 5109 O O . GLY A 1 658 ? -57.954 6.346 90.083 1.00 76.88 658 GLY A O 1
ATOM 5110 N N . GLY A 1 659 ? -55.738 6.761 90.115 1.00 76.56 659 GLY A N 1
ATOM 5111 C CA . GLY A 1 659 ? -55.280 5.404 90.433 1.00 76.56 659 GLY A CA 1
ATOM 5112 C C . GLY A 1 659 ? -55.056 5.158 91.935 1.00 76.56 659 GLY A C 1
ATOM 5113 O O . GLY A 1 659 ? -55.270 6.059 92.754 1.00 76.56 659 GLY A O 1
ATOM 5114 N N . PRO A 1 660 ? -54.602 3.952 92.326 1.00 76.88 660 PRO A N 1
ATOM 5115 C CA . PRO A 1 660 ? -54.258 3.635 93.711 1.00 76.88 660 PRO A CA 1
ATOM 5116 C C . PRO A 1 660 ? -53.112 4.525 94.243 1.00 76.88 660 PRO A C 1
ATOM 5118 O O . PRO A 1 660 ? -52.305 5.022 93.456 1.00 76.88 660 PRO A O 1
ATOM 5121 N N . PRO A 1 661 ? -52.990 4.720 95.576 1.00 76.56 661 PRO A N 1
ATOM 5122 C CA . PRO A 1 661 ? -51.976 5.603 96.145 1.00 76.56 661 PRO A CA 1
ATOM 5123 C C . PRO A 1 661 ? -50.553 5.160 95.791 1.00 76.56 661 PRO A C 1
ATOM 5125 O O . PRO A 1 661 ? -50.073 4.131 96.276 1.00 76.56 661 PRO A O 1
ATOM 5128 N N . VAL A 1 662 ? -49.857 5.966 94.990 1.00 77.88 662 VAL A N 1
ATOM 5129 C CA . VAL A 1 662 ? -48.483 5.680 94.570 1.00 77.88 662 VAL A CA 1
ATOM 5130 C C . VAL A 1 662 ? -47.517 6.022 95.707 1.00 77.88 662 VAL A C 1
ATOM 5132 O O . VAL A 1 662 ? -47.575 7.096 96.311 1.00 77.88 662 VAL A O 1
ATOM 5135 N N . ARG A 1 663 ? -46.611 5.092 96.023 1.00 72.69 663 ARG A N 1
ATOM 5136 C CA . ARG A 1 663 ? -45.510 5.298 96.974 1.00 72.69 663 ARG A CA 1
ATOM 5137 C C . ARG A 1 663 ? -44.185 5.106 96.262 1.00 72.69 663 ARG A C 1
ATOM 5139 O O . ARG A 1 663 ? -44.068 4.239 95.401 1.00 72.69 663 ARG A O 1
ATOM 5146 N N . GLN A 1 664 ? -43.186 5.887 96.666 1.00 74.88 664 GLN A N 1
ATOM 5147 C CA . GLN A 1 664 ? -41.833 5.722 96.154 1.00 74.88 664 GLN A CA 1
ATOM 5148 C C . GLN A 1 664 ? -41.348 4.283 96.428 1.00 74.88 664 GLN A C 1
ATOM 5150 O O . GLN A 1 664 ? -41.440 3.822 97.573 1.00 74.88 664 GLN A O 1
ATOM 5155 N N . PRO A 1 665 ? -40.868 3.553 95.407 1.00 68.31 665 PRO A N 1
ATOM 5156 C CA . PRO A 1 665 ? -40.450 2.168 95.576 1.00 68.31 665 PRO A CA 1
ATOM 5157 C C . PRO A 1 665 ? -39.213 2.064 96.482 1.00 68.31 665 PRO A C 1
ATOM 5159 O O . PRO A 1 665 ? -38.275 2.851 96.379 1.00 68.31 665 PRO A O 1
ATOM 5162 N N . SER A 1 666 ? -39.200 1.068 97.376 1.00 60.69 666 SER A N 1
ATOM 5163 C CA . SER A 1 666 ? -38.095 0.817 98.319 1.00 60.69 666 SER A CA 1
ATOM 5164 C C . SER A 1 666 ? -36.892 0.107 97.683 1.00 60.69 666 SER A C 1
ATOM 5166 O O . SER A 1 666 ? -35.801 0.118 98.252 1.00 60.69 666 SER A O 1
ATOM 5168 N N . ARG A 1 667 ? -37.076 -0.495 96.500 1.00 61.69 667 ARG A N 1
ATOM 5169 C CA . ARG A 1 667 ? -36.018 -1.065 95.654 1.00 61.69 667 ARG A CA 1
ATOM 5170 C C . ARG A 1 667 ? -36.079 -0.440 94.264 1.00 61.69 667 ARG A C 1
ATOM 5172 O O . ARG A 1 667 ? -37.153 -0.351 93.678 1.00 61.69 667 ARG A O 1
ATOM 5179 N N . ARG A 1 668 ? -34.920 -0.054 93.731 1.00 64.31 668 ARG A N 1
ATOM 5180 C CA . ARG A 1 668 ? -34.769 0.377 92.337 1.00 64.31 668 ARG A CA 1
ATOM 5181 C C . ARG A 1 668 ? -34.552 -0.851 91.461 1.00 64.31 668 ARG A C 1
ATOM 5183 O O . ARG A 1 668 ? -33.529 -1.514 91.591 1.00 64.31 668 ARG A O 1
ATOM 5190 N N . GLY A 1 669 ? -35.531 -1.164 90.618 1.00 68.12 669 GLY A N 1
ATOM 5191 C CA . GLY A 1 669 ? -35.433 -2.236 89.628 1.00 68.12 669 GLY A CA 1
ATOM 5192 C C . GLY A 1 669 ? -34.908 -1.742 88.278 1.00 68.12 669 GLY A C 1
ATOM 5193 O O . GLY A 1 669 ? -34.707 -0.543 88.059 1.00 68.12 669 GLY A O 1
ATOM 5194 N N . PHE A 1 670 ? -34.738 -2.668 87.338 1.00 70.81 670 PHE A N 1
ATOM 5195 C CA . PHE A 1 670 ? -34.317 -2.359 85.969 1.00 70.81 670 PHE A CA 1
ATOM 5196 C C . PHE A 1 670 ? -35.276 -1.386 85.255 1.00 70.81 670 PHE A C 1
ATOM 5198 O O . PHE A 1 670 ? -34.820 -0.417 84.658 1.00 70.81 670 PHE A O 1
ATOM 5205 N N . GLY A 1 671 ? -36.597 -1.545 85.416 1.00 72.12 671 GLY A N 1
ATOM 5206 C CA . GLY A 1 671 ? -37.585 -0.650 84.791 1.00 72.12 671 GLY A CA 1
ATOM 5207 C C . GLY A 1 671 ? -37.475 0.812 85.243 1.00 72.12 671 GLY A C 1
ATOM 5208 O O . GLY A 1 671 ? -37.432 1.716 84.417 1.00 72.12 671 GLY A O 1
ATOM 5209 N N . SER A 1 672 ? -37.313 1.066 86.547 1.00 75.56 672 SER A N 1
ATOM 5210 C CA . SER A 1 672 ? -37.044 2.423 87.059 1.00 75.56 672 SER A CA 1
ATOM 5211 C C . SER A 1 672 ? -35.709 2.989 86.563 1.00 75.56 672 SER A C 1
ATOM 5213 O O . SER A 1 672 ? -35.588 4.191 86.356 1.00 75.56 672 SER A O 1
ATOM 5215 N N . THR A 1 673 ? -34.719 2.125 86.326 1.00 77.69 673 THR A N 1
ATOM 5216 C CA . THR A 1 673 ? -33.399 2.535 85.828 1.00 77.69 673 THR A CA 1
ATOM 5217 C C . THR A 1 673 ? -33.468 2.969 84.364 1.00 77.69 673 THR A C 1
ATOM 5219 O O . THR A 1 673 ? -32.858 3.978 84.007 1.00 77.69 673 THR A O 1
ATOM 5222 N N . ILE A 1 674 ? -34.247 2.263 83.535 1.00 80.75 674 ILE A N 1
ATOM 5223 C CA . ILE A 1 674 ? -34.506 2.657 82.143 1.00 80.75 674 ILE A CA 1
ATOM 5224 C C . ILE A 1 674 ? -35.147 4.044 82.098 1.00 80.75 674 ILE A C 1
ATOM 5226 O O . ILE A 1 674 ? -34.661 4.907 81.367 1.00 80.75 674 ILE A O 1
ATOM 5230 N N . ILE A 1 675 ? -36.206 4.263 82.881 1.00 83.25 675 ILE A N 1
ATOM 5231 C CA . ILE A 1 675 ? -36.981 5.508 82.832 1.00 83.25 675 ILE A CA 1
ATOM 5232 C C . ILE A 1 675 ? -36.137 6.699 83.312 1.00 83.25 675 ILE A C 1
ATOM 5234 O O . ILE A 1 675 ? -36.148 7.751 82.681 1.00 83.25 675 ILE A O 1
ATOM 5238 N N . GLU A 1 676 ? -35.366 6.534 84.391 1.00 83.25 676 GLU A N 1
ATOM 5239 C CA . GLU A 1 676 ? -34.570 7.626 84.970 1.00 83.25 676 GLU A CA 1
ATOM 5240 C C . GLU A 1 676 ? -33.295 7.941 84.173 1.00 83.25 676 GLU A C 1
ATOM 5242 O O . GLU A 1 676 ? -32.846 9.086 84.175 1.00 83.25 676 GLU A O 1
ATOM 5247 N N . ARG A 1 677 ? -32.660 6.948 83.529 1.00 81.25 677 ARG A N 1
ATOM 5248 C CA . ARG A 1 677 ? -31.288 7.123 83.017 1.00 81.25 677 ARG A CA 1
ATOM 5249 C C . ARG A 1 677 ? -31.117 7.002 81.505 1.00 81.25 677 ARG A C 1
ATOM 5251 O O . ARG A 1 677 ? -30.121 7.524 81.013 1.00 81.25 677 ARG A O 1
ATOM 5258 N N . SER A 1 678 ? -32.031 6.377 80.759 1.00 83.62 678 SER A N 1
ATOM 5259 C CA . SER A 1 678 ? -31.808 6.140 79.316 1.00 83.62 678 SER A CA 1
ATOM 5260 C C . SER A 1 678 ? -31.777 7.443 78.510 1.00 83.62 678 SER A C 1
ATOM 5262 O O . SER A 1 678 ? -30.865 7.655 77.715 1.00 83.62 678 SER A O 1
ATOM 5264 N N . ILE A 1 679 ? -32.711 8.367 78.770 1.00 85.44 679 ILE A N 1
ATOM 5265 C CA . ILE A 1 679 ? -32.771 9.670 78.083 1.00 85.44 679 ILE A CA 1
ATOM 5266 C C . ILE A 1 679 ? -31.562 10.565 78.436 1.00 85.44 679 ILE A C 1
ATOM 5268 O O . ILE A 1 679 ? -30.915 11.068 77.511 1.00 85.44 679 ILE A O 1
ATOM 5272 N N . PRO A 1 680 ? -31.176 10.740 79.719 1.00 86.62 680 PRO A N 1
ATOM 5273 C CA . PRO A 1 680 ? -29.969 11.497 80.059 1.00 86.62 680 PRO A CA 1
ATOM 5274 C C . PRO A 1 680 ? -28.670 10.896 79.517 1.00 86.62 680 PRO A C 1
ATOM 5276 O O . PRO A 1 680 ? -27.744 11.628 79.168 1.00 86.62 680 PRO A O 1
ATOM 5279 N N . PHE A 1 681 ? -28.579 9.569 79.436 1.00 80.38 681 PHE A N 1
ATOM 5280 C CA . PHE A 1 681 ? -27.348 8.897 79.034 1.00 80.38 681 PHE A CA 1
ATOM 5281 C C . PHE A 1 681 ? -27.166 8.843 77.517 1.00 80.38 681 PHE A C 1
ATOM 5283 O O . PHE A 1 681 ? -26.123 9.281 77.027 1.00 80.38 681 PHE A O 1
ATOM 5290 N N . GLU A 1 682 ? -28.168 8.362 76.778 1.00 79.50 682 GLU A N 1
ATOM 5291 C CA . GLU A 1 682 ? -28.064 8.144 75.328 1.00 79.50 682 GLU A CA 1
ATOM 5292 C C . GLU A 1 682 ? -28.372 9.426 74.543 1.00 79.50 682 GLU A C 1
ATOM 5294 O O . GLU A 1 682 ? -27.653 9.792 73.615 1.00 79.50 682 GLU A O 1
ATOM 5299 N N . LEU A 1 683 ? -29.397 10.178 74.958 1.00 84.62 683 LEU A N 1
ATOM 5300 C CA . LEU A 1 683 ? -29.837 11.375 74.233 1.00 84.62 683 LEU A CA 1
ATOM 5301 C C . LEU A 1 683 ? -29.229 12.668 74.790 1.00 84.62 683 LEU A C 1
ATOM 5303 O O . LEU A 1 683 ? -29.293 13.705 74.127 1.00 84.62 683 LEU A O 1
ATOM 5307 N N . LYS A 1 684 ? -28.586 12.627 75.966 1.00 84.12 684 LYS A N 1
ATOM 5308 C CA . LYS A 1 684 ? -28.139 13.827 76.706 1.00 84.12 684 LYS A CA 1
ATOM 5309 C C . LYS A 1 684 ? -29.305 14.778 77.017 1.00 84.12 684 LYS A C 1
ATOM 5311 O O . LYS A 1 684 ? -29.155 15.994 76.945 1.00 84.12 684 LYS A O 1
ATOM 5316 N N . GLY A 1 685 ? -30.471 14.194 77.287 1.00 85.94 685 GLY A N 1
ATOM 5317 C CA . GLY A 1 685 ? -31.673 14.893 77.727 1.00 85.94 685 GLY A CA 1
ATOM 5318 C C . GLY A 1 685 ? -31.796 14.967 79.250 1.00 85.94 685 GLY A C 1
ATOM 5319 O O . GLY A 1 685 ? -30.836 14.716 79.976 1.00 85.94 685 GLY A O 1
ATOM 5320 N N . GLU A 1 686 ? -33.001 15.248 79.735 1.00 89.19 686 GLU A N 1
ATOM 5321 C CA . GLU A 1 686 ? -33.317 15.275 81.171 1.00 89.19 686 GLU A CA 1
ATOM 5322 C C . GLU A 1 686 ? -34.484 14.333 81.489 1.00 89.19 686 GLU A C 1
ATOM 5324 O O . GLU A 1 686 ? -35.333 14.080 80.633 1.00 89.19 686 GLU A O 1
ATOM 5329 N N . ALA A 1 687 ? -34.508 13.804 82.714 1.00 89.50 687 ALA A N 1
ATOM 5330 C CA . ALA A 1 687 ? -35.588 12.976 83.241 1.00 89.50 687 ALA A CA 1
ATOM 5331 C C . ALA A 1 687 ? -35.796 13.297 84.731 1.00 89.50 687 ALA A C 1
ATOM 5333 O O . ALA A 1 687 ? -34.888 13.088 85.537 1.00 89.50 687 ALA A O 1
ATOM 5334 N N . ASP A 1 688 ? -36.980 13.794 85.094 1.00 89.62 688 ASP A N 1
ATOM 5335 C CA . ASP A 1 688 ? -37.389 14.068 86.479 1.00 89.62 688 ASP A CA 1
ATOM 5336 C C . ASP A 1 688 ? -38.647 13.265 86.829 1.00 89.62 688 ASP A C 1
ATOM 5338 O O . ASP A 1 688 ? -39.652 13.331 86.122 1.00 89.62 688 ASP A O 1
ATOM 5342 N N . LEU A 1 689 ? -38.596 12.485 87.913 1.00 88.56 689 LEU A N 1
ATOM 5343 C CA . LEU A 1 689 ? -39.687 11.608 88.348 1.00 88.56 689 LEU A CA 1
ATOM 5344 C C . LEU A 1 689 ? -40.130 11.954 89.768 1.00 88.56 689 LEU A C 1
ATOM 5346 O O . LEU A 1 689 ? -39.347 11.931 90.720 1.00 88.56 689 LEU A O 1
ATOM 5350 N N . ARG A 1 690 ? -41.433 12.186 89.931 1.00 88.31 690 ARG A N 1
ATOM 5351 C CA . ARG A 1 690 ? -42.053 12.620 91.184 1.00 88.31 690 ARG A CA 1
ATOM 5352 C C . ARG A 1 690 ? -43.223 11.701 91.532 1.00 88.31 690 ARG A C 1
ATOM 5354 O O . ARG A 1 690 ? -44.267 11.701 90.885 1.00 88.31 690 ARG A O 1
ATOM 5361 N N . PHE A 1 691 ? -43.057 10.920 92.597 1.00 83.69 691 PHE A N 1
ATOM 5362 C CA . PHE A 1 691 ? -44.084 10.007 93.105 1.00 83.69 691 PHE A CA 1
ATOM 5363 C C . PHE A 1 691 ? -44.996 10.745 94.095 1.00 83.69 691 PHE A C 1
ATOM 5365 O O . PHE A 1 691 ? -44.608 10.970 95.244 1.00 83.69 691 PHE A O 1
ATOM 5372 N N . LYS A 1 692 ? -46.207 11.126 93.670 1.00 82.69 692 LYS A N 1
ATOM 5373 C CA . LYS A 1 692 ? -47.215 11.742 94.548 1.00 82.69 692 LYS A CA 1
ATOM 5374 C C . LYS A 1 692 ? -48.270 10.717 94.954 1.00 82.69 692 LYS A C 1
ATOM 5376 O O . LYS A 1 692 ? -48.561 9.782 94.222 1.00 82.69 692 LYS A O 1
ATOM 5381 N N . LEU A 1 693 ? -48.923 10.947 96.096 1.00 77.62 693 LEU A N 1
ATOM 5382 C CA . LEU A 1 693 ? -50.052 10.123 96.559 1.00 77.62 693 LEU A CA 1
ATOM 5383 C C . LEU A 1 693 ? -51.174 9.991 95.513 1.00 77.62 693 LEU A C 1
ATOM 5385 O O . LEU A 1 693 ? -51.870 8.985 95.514 1.00 77.62 693 LEU A O 1
ATOM 5389 N N . ALA A 1 694 ? -51.347 10.996 94.649 1.00 78.50 694 ALA A N 1
ATOM 5390 C CA . ALA A 1 694 ? -52.379 11.031 93.614 1.00 78.50 694 ALA A CA 1
ATOM 5391 C C . ALA A 1 694 ? -51.995 10.315 92.300 1.00 78.50 694 ALA A C 1
ATOM 5393 O O . ALA A 1 694 ? -52.879 10.092 91.476 1.00 78.50 694 ALA A O 1
ATOM 5394 N N . GLY A 1 695 ? -50.717 9.966 92.103 1.00 84.12 695 GLY A N 1
ATOM 5395 C CA . GLY A 1 695 ? -50.197 9.387 90.861 1.00 84.12 695 GLY A CA 1
ATOM 5396 C C . GLY A 1 695 ? -48.733 9.757 90.589 1.00 84.12 695 GLY A C 1
ATOM 5397 O O . GLY A 1 695 ? -48.135 10.575 91.296 1.00 84.12 695 GLY A O 1
ATOM 5398 N N . LEU A 1 696 ? -48.141 9.130 89.572 1.00 87.19 696 LEU A N 1
ATOM 5399 C CA . LEU A 1 696 ? -46.807 9.462 89.070 1.00 87.19 696 LEU A CA 1
ATOM 5400 C C . LEU A 1 696 ? -46.846 10.730 88.200 1.00 87.19 696 LEU A C 1
ATOM 5402 O O . LEU A 1 696 ? -47.660 10.843 87.284 1.00 87.19 696 LEU A O 1
ATOM 5406 N N . GLU A 1 697 ? -45.912 11.646 88.443 1.00 90.94 697 GLU A N 1
ATOM 5407 C CA . GLU A 1 697 ? -45.587 12.735 87.522 1.00 90.94 697 GLU A CA 1
ATOM 5408 C C . GLU A 1 697 ? -44.157 12.537 87.015 1.00 90.94 697 GLU A C 1
ATOM 5410 O O . GLU A 1 697 ? -43.236 12.429 87.826 1.00 90.94 697 GLU A O 1
ATOM 5415 N N . ALA A 1 698 ? -43.959 12.489 85.699 1.00 89.31 698 ALA A N 1
ATOM 5416 C CA . ALA A 1 698 ? -42.630 12.429 85.096 1.00 89.31 698 ALA A CA 1
ATOM 5417 C C . ALA A 1 698 ? -42.478 13.489 84.002 1.00 89.31 698 ALA A C 1
ATOM 5419 O O . ALA A 1 698 ? -43.418 13.738 83.249 1.00 89.31 698 ALA A O 1
ATOM 5420 N N . ASP A 1 699 ? -41.314 14.123 83.932 1.00 91.25 699 ASP A N 1
ATOM 5421 C CA . ASP A 1 699 ? -40.979 15.119 82.917 1.00 91.25 699 ASP A CA 1
ATOM 5422 C C . ASP A 1 699 ? -39.679 14.733 82.222 1.00 91.25 699 ASP A C 1
ATOM 5424 O O . ASP A 1 699 ? -38.673 14.446 82.874 1.00 91.25 699 ASP A O 1
ATOM 5428 N N . PHE A 1 700 ? -39.709 14.732 80.893 1.00 92.56 700 PHE A N 1
ATOM 5429 C CA . PHE A 1 700 ? -38.572 14.387 80.051 1.00 92.56 700 PHE A CA 1
ATOM 5430 C C . PHE A 1 700 ? -38.246 15.528 79.097 1.00 92.56 700 PHE A C 1
ATOM 5432 O O . PHE A 1 700 ? -39.153 16.152 78.547 1.00 92.56 700 PHE A O 1
ATOM 5439 N N . VAL A 1 701 ? -36.956 15.765 78.856 1.00 91.12 701 VAL A N 1
ATOM 5440 C CA . VAL A 1 701 ? -36.483 16.746 77.870 1.00 91.12 701 VAL A CA 1
ATOM 5441 C C . VAL A 1 701 ? -35.663 16.035 76.803 1.00 91.12 701 VAL A C 1
ATOM 5443 O O . VAL A 1 701 ? -34.628 15.446 77.112 1.00 91.12 701 VAL A O 1
ATOM 5446 N N . ILE A 1 702 ? -36.106 16.103 75.546 1.00 91.31 702 ILE A N 1
ATOM 5447 C CA . ILE A 1 702 ? -35.415 15.524 74.388 1.00 91.31 702 ILE A CA 1
ATOM 5448 C C . ILE A 1 702 ? -34.750 16.641 73.574 1.00 91.31 702 ILE A C 1
ATOM 5450 O O . ILE A 1 702 ? -35.450 17.531 73.086 1.00 91.31 702 ILE A O 1
ATOM 5454 N N . PRO A 1 703 ? -33.418 16.610 73.375 1.00 89.00 703 PRO A N 1
ATOM 5455 C CA . PRO A 1 703 ? -32.725 17.672 72.654 1.00 89.00 703 PRO A CA 1
ATOM 5456 C C . PRO A 1 703 ? -33.163 17.821 71.192 1.00 89.00 703 PRO A C 1
ATOM 5458 O O . PRO A 1 703 ? -33.343 16.829 70.479 1.00 89.00 703 PRO A O 1
ATOM 5461 N N . LYS A 1 704 ? -33.214 19.065 70.698 1.00 86.75 704 LYS A N 1
ATOM 5462 C CA . LYS A 1 704 ? -33.683 19.432 69.340 1.00 86.75 704 LYS A CA 1
ATOM 5463 C C . LYS A 1 704 ? -33.055 18.684 68.158 1.00 86.75 704 LYS A C 1
ATOM 5465 O O . LYS A 1 704 ? -33.633 18.653 67.081 1.00 86.75 704 LYS A O 1
ATOM 5470 N N . ARG A 1 705 ? -31.868 18.093 68.327 1.00 84.38 705 ARG A N 1
ATOM 5471 C CA . ARG A 1 705 ? -31.173 17.323 67.276 1.00 84.38 705 ARG A CA 1
ATOM 5472 C C . ARG A 1 705 ? -31.831 15.976 66.960 1.00 84.38 705 ARG A C 1
ATOM 5474 O O . ARG A 1 705 ? -31.503 15.385 65.937 1.00 84.38 705 ARG A O 1
ATOM 5481 N N . PHE A 1 706 ? -32.714 15.492 67.833 1.00 86.94 706 PHE A N 1
ATOM 5482 C CA . PHE A 1 706 ? -33.330 14.169 67.734 1.00 86.94 706 PHE A CA 1
ATOM 5483 C C . PHE A 1 706 ? -34.769 14.183 67.217 1.00 86.94 706 PHE A C 1
ATOM 5485 O O . PHE A 1 706 ? -35.401 13.129 67.157 1.00 86.94 706 PHE A O 1
ATOM 5492 N N . PHE A 1 707 ? -35.295 15.345 66.825 1.00 85.56 707 PHE A N 1
ATOM 5493 C CA . PHE A 1 707 ? -36.636 15.437 66.266 1.00 85.56 707 PHE A CA 1
ATOM 5494 C C . PHE A 1 707 ? -36.772 16.566 65.243 1.00 85.56 707 PHE A C 1
ATOM 5496 O O . PHE A 1 707 ? -36.033 17.548 65.254 1.00 85.56 707 PHE A O 1
ATOM 5503 N N . GLU A 1 708 ? -37.743 16.418 64.350 1.00 85.94 708 GLU A N 1
ATOM 5504 C CA . GLU A 1 708 ? -38.052 17.347 63.266 1.00 85.94 708 GLU A CA 1
ATOM 5505 C C . GLU A 1 708 ? -39.548 17.682 63.276 1.00 85.94 708 GLU A C 1
ATOM 5507 O O . GLU A 1 708 ? -40.364 16.959 63.854 1.00 85.94 708 GLU A O 1
ATOM 5512 N N . LYS A 1 709 ? -39.935 18.807 62.664 1.00 76.75 709 LYS A N 1
ATOM 5513 C CA . LYS A 1 709 ? -41.355 19.179 62.574 1.00 76.75 709 LYS A CA 1
ATOM 5514 C C . LYS A 1 709 ? -42.092 18.206 61.657 1.00 76.75 709 LYS A C 1
ATOM 5516 O O . LYS A 1 709 ? -41.629 17.917 60.558 1.00 76.75 709 LYS A O 1
ATOM 5521 N N . ASN A 1 710 ? -43.265 17.753 62.089 1.00 69.19 710 ASN A N 1
ATOM 5522 C CA . ASN A 1 710 ? -44.153 16.934 61.273 1.00 69.19 710 ASN A CA 1
ATOM 5523 C C . ASN A 1 710 ? -44.873 17.820 60.240 1.00 69.19 710 ASN A C 1
ATOM 5525 O O . ASN A 1 710 ? -45.981 18.297 60.470 1.00 69.19 710 ASN A O 1
ATOM 5529 N N . THR A 1 711 ? -44.213 18.127 59.120 1.00 45.06 711 THR A N 1
ATOM 5530 C CA . THR A 1 711 ? -44.810 18.881 58.006 1.00 45.06 711 THR A CA 1
ATOM 5531 C C . THR A 1 711 ? -45.200 17.930 56.880 1.00 45.06 711 THR A C 1
ATOM 5533 O O . THR A 1 711 ? -44.347 17.514 56.098 1.00 45.06 711 THR A O 1
ATOM 5536 N N . VAL A 1 712 ? -46.492 17.619 56.752 1.00 36.97 712 VAL A N 1
ATOM 5537 C CA . VAL A 1 712 ? -47.054 17.042 55.521 1.00 36.97 712 VAL A CA 1
ATOM 5538 C C . VAL A 1 712 ? -47.953 18.084 54.858 1.00 36.97 712 VAL A C 1
ATOM 5540 O O . VAL A 1 712 ? -49.145 18.137 55.133 1.00 36.97 712 VAL A O 1
ATOM 5543 N N . SER A 1 713 ? -47.356 18.940 54.021 1.00 29.09 713 SER A N 1
ATOM 5544 C CA . SER A 1 713 ? -47.854 19.360 52.696 1.00 29.09 713 SER A CA 1
ATOM 5545 C C . SER A 1 713 ? -46.989 20.504 52.134 1.00 29.09 713 SER A C 1
ATOM 5547 O O . SER A 1 713 ? -46.741 21.482 52.824 1.00 29.09 713 SER A O 1
ATOM 5549 N N . GLU A 1 714 ? -46.631 20.365 50.853 1.00 26.83 714 GLU A N 1
ATOM 5550 C CA . GLU A 1 714 ? -46.055 21.336 49.898 1.00 26.83 714 GLU A CA 1
ATOM 5551 C C . GLU A 1 714 ? -44.524 21.383 49.658 1.00 26.83 714 GLU A C 1
ATOM 5553 O O . GLU A 1 714 ? -43.741 21.961 50.399 1.00 26.83 714 GLU A O 1
ATOM 5558 N N . ALA A 1 715 ? -44.184 20.805 48.494 1.00 24.58 715 ALA A N 1
ATOM 5559 C CA . ALA A 1 715 ? -43.283 21.267 47.427 1.00 24.58 715 ALA A CA 1
ATOM 5560 C C . ALA A 1 715 ? -41.755 21.419 47.635 1.00 24.58 715 ALA A C 1
ATOM 5562 O O . ALA A 1 715 ? -41.252 22.327 48.280 1.00 24.58 715 ALA A O 1
ATOM 5563 N N . SER A 1 716 ? -41.061 20.529 46.912 1.00 30.03 716 SER A N 1
ATOM 5564 C CA . SER A 1 716 ? -39.779 20.597 46.182 1.00 30.03 716 SER A CA 1
ATOM 5565 C C . SER A 1 716 ? -38.742 21.715 46.408 1.00 30.03 716 SER A C 1
ATOM 5567 O O . SER A 1 716 ? -39.047 22.901 46.430 1.00 30.03 716 SER A O 1
ATOM 5569 N N . SER A 1 717 ? -37.484 21.279 46.223 1.00 25.56 717 SER A N 1
ATOM 5570 C CA . SER A 1 717 ? -36.294 21.993 45.712 1.00 25.56 717 SER A CA 1
ATOM 5571 C C . SER A 1 717 ? -35.540 22.959 46.637 1.00 25.56 717 SER A C 1
ATOM 5573 O O . SER A 1 717 ? -36.012 24.052 46.911 1.00 25.56 717 SER A O 1
ATOM 5575 N N . ALA A 1 718 ? -34.297 22.592 46.989 1.00 26.36 718 ALA A N 1
ATOM 5576 C CA . ALA A 1 718 ? -33.088 23.410 46.787 1.00 26.36 718 ALA A CA 1
ATOM 5577 C C . ALA A 1 718 ? -31.809 22.630 47.168 1.00 26.36 718 ALA A C 1
ATOM 5579 O O . ALA A 1 718 ? -31.734 21.977 48.204 1.00 26.36 718 ALA A O 1
ATOM 5580 N N . GLU A 1 719 ? -30.812 22.709 46.288 1.00 26.48 719 GLU A N 1
ATOM 5581 C CA . GLU A 1 719 ? -29.452 22.173 46.395 1.00 26.48 719 GLU A CA 1
ATOM 5582 C C . GLU A 1 719 ? -28.519 22.978 47.337 1.00 26.48 719 GLU A C 1
ATOM 5584 O O . GLU A 1 719 ? -28.690 24.183 47.495 1.00 26.48 719 GLU A O 1
ATOM 5589 N N . LYS A 1 720 ? -27.421 22.306 47.751 1.00 26.19 720 LYS A N 1
ATOM 5590 C CA . LYS A 1 720 ? -26.022 22.786 47.964 1.00 26.19 720 LYS A CA 1
ATOM 5591 C C . LYS A 1 720 ? -25.667 23.701 49.154 1.00 26.19 720 LYS A C 1
ATOM 5593 O O . LYS A 1 720 ? -26.122 24.831 49.234 1.00 26.19 720 LYS A O 1
ATOM 5598 N N . ALA A 1 721 ? -24.651 23.274 49.926 1.00 25.53 721 ALA A N 1
ATOM 5599 C CA . ALA A 1 721 ? -23.302 23.893 50.006 1.00 25.53 721 ALA A CA 1
ATOM 5600 C C . ALA A 1 721 ? -22.406 23.175 51.057 1.00 25.53 721 ALA A C 1
ATOM 5602 O O . ALA A 1 721 ? -22.833 22.981 52.187 1.00 25.53 721 ALA A O 1
ATOM 5603 N N . ALA A 1 722 ? -21.244 22.642 50.633 1.00 25.36 722 ALA A N 1
ATOM 5604 C CA . ALA A 1 722 ? -19.857 23.045 50.992 1.00 25.36 722 ALA A CA 1
ATOM 5605 C C . ALA A 1 722 ? -19.372 22.594 52.399 1.00 25.36 722 ALA A C 1
ATOM 5607 O O . ALA A 1 722 ? -19.967 22.965 53.398 1.00 25.36 722 ALA A O 1
ATOM 5608 N N . ALA A 1 723 ? -18.412 21.669 52.570 1.00 24.80 723 ALA A N 1
ATOM 5609 C CA . ALA A 1 723 ? -16.974 21.639 52.218 1.00 24.80 723 ALA A CA 1
ATOM 5610 C C . ALA A 1 723 ? -16.081 22.599 53.039 1.00 24.80 723 ALA A C 1
ATOM 5612 O O . ALA A 1 723 ? -16.245 23.806 52.908 1.00 24.80 723 ALA A O 1
ATOM 5613 N N . ALA A 1 724 ? -15.115 22.047 53.801 1.00 23.97 724 ALA A N 1
ATOM 5614 C CA . ALA A 1 724 ? -13.744 22.556 54.073 1.00 23.97 724 ALA A CA 1
ATOM 5615 C C . ALA A 1 724 ? -13.068 21.710 55.191 1.00 23.97 724 ALA A C 1
ATOM 5617 O O . ALA A 1 724 ? -13.692 21.500 56.226 1.00 23.97 724 ALA A O 1
ATOM 5618 N N . ALA A 1 725 ? -11.905 21.079 54.929 1.00 23.39 725 ALA A N 1
ATOM 5619 C CA . ALA A 1 725 ? -10.533 21.491 55.347 1.00 23.39 725 ALA A CA 1
ATOM 5620 C C . ALA A 1 725 ? -10.154 20.930 56.745 1.00 23.39 725 ALA A C 1
ATOM 5622 O O . ALA A 1 725 ? -11.024 20.867 57.600 1.00 23.39 725 ALA A O 1
ATOM 5623 N N . ASN A 1 726 ? -8.952 20.485 57.135 1.00 24.34 726 ASN A N 1
ATOM 5624 C CA . ASN A 1 726 ? -7.548 20.429 56.676 1.00 24.34 726 ASN A CA 1
ATOM 5625 C C . ASN A 1 726 ? -6.892 19.279 57.503 1.00 24.34 726 ASN A C 1
ATOM 5627 O O . ASN A 1 726 ? -7.393 18.964 58.580 1.00 24.34 726 ASN A O 1
ATOM 5631 N N . ASP A 1 727 ? -5.970 18.466 56.994 1.00 22.97 727 ASP A N 1
ATOM 5632 C CA . ASP A 1 727 ? -4.520 18.651 56.776 1.00 22.97 727 ASP A CA 1
ATOM 5633 C C . ASP A 1 727 ? -3.605 18.377 57.999 1.00 22.97 727 ASP A C 1
ATOM 5635 O O . ASP A 1 727 ? -3.780 18.936 59.078 1.00 22.97 727 ASP A O 1
ATOM 5639 N N . ASP A 1 728 ? -2.626 17.513 57.712 1.00 22.98 728 ASP A N 1
ATOM 5640 C CA . ASP A 1 728 ? -1.231 17.418 58.162 1.00 22.98 728 ASP A CA 1
ATOM 5641 C C . ASP A 1 728 ? -0.712 16.911 59.542 1.00 22.98 728 ASP A C 1
ATOM 5643 O O . ASP A 1 728 ? -1.076 17.346 60.631 1.00 22.98 728 ASP A O 1
ATOM 5647 N N . ASP A 1 729 ? 0.313 16.053 59.375 1.00 23.25 729 ASP A N 1
ATOM 5648 C CA . ASP A 1 729 ? 1.637 16.009 60.031 1.00 23.25 729 ASP A CA 1
ATOM 5649 C C . ASP A 1 729 ? 2.040 14.909 61.053 1.00 23.25 729 ASP A C 1
ATOM 5651 O O . ASP A 1 729 ? 1.250 14.277 61.753 1.00 23.25 729 ASP A O 1
ATOM 5655 N N . ARG A 1 730 ? 3.354 14.632 61.019 1.00 24.09 730 ARG A N 1
ATOM 5656 C CA . ARG A 1 730 ? 4.115 13.401 61.294 1.00 24.09 730 ARG A CA 1
ATOM 5657 C C . ARG A 1 730 ? 4.779 13.305 62.686 1.00 24.09 730 ARG A C 1
ATOM 5659 O O . ARG A 1 730 ? 5.373 14.263 63.161 1.00 24.09 730 ARG A O 1
ATOM 5666 N N . GLY A 1 731 ? 4.915 12.051 63.160 1.00 23.61 731 GLY A N 1
ATOM 5667 C CA . GLY A 1 731 ? 6.074 11.463 63.889 1.00 23.61 731 GLY A CA 1
ATOM 5668 C C . GLY A 1 731 ? 6.273 11.805 65.385 1.00 23.61 731 GLY A C 1
ATOM 5669 O O . GLY A 1 731 ? 5.608 12.702 65.886 1.00 23.61 731 GLY A O 1
ATOM 5670 N N . PRO A 1 732 ? 7.226 11.178 66.128 1.00 30.59 732 PRO A N 1
ATOM 5671 C CA . PRO A 1 732 ? 7.987 9.936 65.915 1.00 30.59 732 PRO A CA 1
ATOM 5672 C C . PRO A 1 732 ? 7.921 8.938 67.116 1.00 30.59 732 PRO A C 1
ATOM 5674 O O . PRO A 1 732 ? 7.243 9.146 68.117 1.00 30.59 732 PRO A O 1
ATOM 5677 N N . ALA A 1 733 ? 8.655 7.825 66.995 1.00 29.31 733 ALA A N 1
ATOM 5678 C CA . ALA A 1 733 ? 8.750 6.700 67.933 1.00 29.31 733 ALA A CA 1
ATOM 5679 C C . ALA A 1 733 ? 9.468 6.993 69.275 1.00 29.31 733 ALA A C 1
ATOM 5681 O O . ALA A 1 733 ? 10.412 7.779 69.325 1.00 29.31 733 ALA A O 1
ATOM 5682 N N . GLY A 1 734 ? 9.103 6.247 70.333 1.00 23.95 734 GLY A N 1
ATOM 5683 C CA . GLY A 1 734 ? 9.777 6.254 71.640 1.00 23.95 734 GLY A CA 1
ATOM 5684 C C . GLY A 1 734 ? 9.484 5.019 72.515 1.00 23.95 734 GLY A C 1
ATOM 5685 O O . GLY A 1 734 ? 8.411 4.887 73.087 1.00 23.95 734 GLY A O 1
ATOM 5686 N N . THR A 1 735 ? 10.470 4.120 72.565 1.00 24.14 735 THR A N 1
ATOM 5687 C CA . THR A 1 735 ? 10.861 3.100 73.570 1.00 24.14 735 THR A CA 1
ATOM 5688 C C . THR A 1 735 ? 9.935 2.632 74.721 1.00 24.14 735 THR A C 1
ATOM 5690 O O . THR A 1 735 ? 9.414 3.385 75.540 1.00 24.14 735 THR A O 1
ATOM 5693 N N . ARG A 1 736 ? 9.908 1.292 74.852 1.00 27.69 736 ARG A N 1
ATOM 5694 C CA . ARG A 1 736 ? 9.369 0.441 75.934 1.00 27.69 736 ARG A CA 1
ATOM 5695 C C . ARG A 1 736 ? 9.950 0.741 77.327 1.00 27.69 736 ARG A C 1
ATOM 5697 O O . ARG A 1 736 ? 11.165 0.866 77.443 1.00 27.69 736 ARG A O 1
ATOM 5704 N N . THR A 1 737 ? 9.125 0.605 78.375 1.00 25.03 737 THR A N 1
ATOM 5705 C CA . THR A 1 737 ? 9.542 0.105 79.707 1.00 25.03 737 THR A CA 1
ATOM 5706 C C . THR A 1 737 ? 8.388 -0.551 80.490 1.00 25.03 737 THR A C 1
ATOM 5708 O O . THR A 1 737 ? 7.368 0.074 80.751 1.00 25.03 737 THR A O 1
ATOM 5711 N N . ALA A 1 738 ? 8.623 -1.828 80.821 1.00 27.44 738 ALA A N 1
ATOM 5712 C CA . ALA A 1 738 ? 8.183 -2.690 81.931 1.00 27.44 738 ALA A CA 1
ATOM 5713 C C . ALA A 1 738 ? 6.812 -2.507 82.626 1.00 27.44 738 ALA A C 1
ATOM 5715 O O . ALA A 1 738 ? 6.560 -1.528 83.324 1.00 27.44 738 ALA A O 1
ATOM 5716 N N . ALA A 1 739 ? 6.013 -3.579 82.548 1.00 27.94 739 ALA A N 1
ATOM 5717 C CA . ALA A 1 739 ? 4.873 -3.887 83.404 1.00 27.94 739 ALA A CA 1
ATOM 5718 C C . ALA A 1 739 ? 5.327 -4.367 84.798 1.00 27.94 739 ALA A C 1
ATOM 5720 O O . ALA A 1 739 ? 6.246 -5.179 84.914 1.00 27.94 739 ALA A O 1
ATOM 5721 N N . GLY A 1 740 ? 4.654 -3.876 85.841 1.00 30.22 740 GLY A N 1
ATOM 5722 C CA . GLY A 1 740 ? 4.670 -4.437 87.192 1.00 30.22 740 GLY A CA 1
ATOM 5723 C C . GLY A 1 740 ? 3.364 -5.192 87.447 1.00 30.22 740 GLY A C 1
ATOM 5724 O O . GLY A 1 740 ? 2.297 -4.719 87.067 1.00 30.22 740 GLY A O 1
ATOM 5725 N N . ALA A 1 741 ? 3.469 -6.375 88.045 1.00 30.48 741 ALA A N 1
ATOM 5726 C CA . ALA A 1 741 ? 2.375 -7.316 88.249 1.00 30.48 741 ALA A CA 1
ATOM 5727 C C . ALA A 1 741 ? 1.427 -6.963 89.418 1.00 30.48 741 ALA A C 1
ATOM 5729 O O . ALA A 1 741 ? 1.853 -6.420 90.436 1.00 30.48 741 ALA A O 1
ATOM 5730 N N . ALA A 1 742 ? 0.185 -7.442 89.254 1.00 49.53 742 ALA A N 1
ATOM 5731 C CA . ALA A 1 742 ? -0.774 -7.936 90.253 1.00 49.53 742 ALA A CA 1
ATOM 5732 C C . ALA A 1 742 ? -1.604 -6.951 91.112 1.00 49.53 742 ALA A C 1
ATOM 5734 O O . ALA A 1 742 ? -1.208 -6.548 92.205 1.00 49.53 742 ALA A O 1
ATOM 5735 N N . ALA A 1 743 ? -2.846 -6.718 90.665 1.00 57.50 743 ALA A N 1
ATOM 5736 C CA . ALA A 1 743 ? -4.105 -6.800 91.431 1.00 57.50 743 ALA A CA 1
ATOM 5737 C C . ALA A 1 743 ? -5.286 -6.597 90.454 1.00 57.50 743 ALA A C 1
ATOM 5739 O O . ALA A 1 743 ? -5.184 -5.741 89.578 1.00 57.50 743 ALA A O 1
ATOM 5740 N N . ARG A 1 744 ? -6.407 -7.334 90.595 1.00 70.25 744 ARG A N 1
ATOM 5741 C CA . ARG A 1 744 ? -7.624 -7.089 89.783 1.00 70.25 744 ARG A CA 1
ATOM 5742 C C . ARG A 1 744 ? -8.005 -5.593 89.829 1.00 70.25 744 ARG A C 1
ATOM 5744 O O . ARG A 1 744 ? -7.940 -5.004 90.918 1.00 70.25 744 ARG A O 1
ATOM 5751 N N . PRO A 1 745 ? -8.403 -4.982 88.695 1.00 79.56 745 PRO A N 1
ATOM 5752 C CA . PRO A 1 745 ? -8.627 -3.542 88.610 1.00 79.56 745 PRO A CA 1
ATOM 5753 C C . PRO A 1 745 ? -9.734 -3.116 89.576 1.00 79.56 745 PRO A C 1
ATOM 5755 O O . PRO A 1 745 ? -10.792 -3.743 89.663 1.00 79.56 745 PRO A O 1
ATOM 5758 N N . ARG A 1 746 ? -9.490 -2.048 90.341 1.00 79.88 746 ARG A N 1
ATOM 5759 C CA . ARG A 1 746 ? -10.469 -1.520 91.303 1.00 79.88 746 ARG A CA 1
ATOM 5760 C C . ARG A 1 746 ? -11.390 -0.496 90.651 1.00 79.88 746 ARG A C 1
ATOM 5762 O O . ARG A 1 746 ? -12.541 -0.387 91.081 1.00 79.88 746 ARG A O 1
ATOM 5769 N N . HIS A 1 747 ? -10.889 0.219 89.645 1.00 85.12 747 HIS A N 1
ATOM 5770 C CA . HIS A 1 747 ? -11.575 1.284 88.922 1.00 85.12 747 HIS A CA 1
ATOM 5771 C C . HIS A 1 747 ? -11.583 0.995 87.418 1.00 85.12 747 HIS A C 1
ATOM 5773 O O . HIS A 1 747 ? -10.547 1.108 86.768 1.00 85.12 747 HIS A O 1
ATOM 5779 N N . VAL A 1 748 ? -12.747 0.645 86.863 1.00 89.38 748 VAL A N 1
ATOM 5780 C CA . VAL A 1 748 ? -12.907 0.363 85.426 1.00 89.38 748 VAL A CA 1
ATOM 5781 C C . VAL A 1 748 ? -13.755 1.444 84.759 1.00 89.38 748 VAL A C 1
ATOM 5783 O O . VAL A 1 748 ? -14.802 1.809 85.292 1.00 89.38 748 VAL A O 1
ATOM 5786 N N . LEU A 1 749 ? -13.311 1.944 83.605 1.00 89.38 749 LEU A N 1
ATOM 5787 C CA . LEU A 1 749 ? -14.096 2.830 82.739 1.00 89.38 749 LEU A CA 1
ATOM 5788 C C . LEU A 1 749 ? -14.767 2.010 81.628 1.00 89.38 749 LEU A C 1
ATOM 5790 O O . LEU A 1 749 ? -14.087 1.300 80.896 1.00 89.38 749 LEU A O 1
ATOM 5794 N N . VAL A 1 750 ? -16.083 2.115 81.484 1.00 89.31 750 VAL A N 1
ATOM 5795 C CA . VAL A 1 750 ? -16.845 1.532 80.374 1.00 89.31 750 VAL A CA 1
ATOM 5796 C C . VAL A 1 750 ? -17.318 2.671 79.480 1.00 89.31 750 VAL A C 1
ATOM 5798 O O . VAL A 1 750 ? -17.954 3.603 79.967 1.00 89.31 750 VAL A O 1
ATOM 5801 N N . VAL A 1 751 ? -16.995 2.610 78.191 1.00 88.62 751 VAL A N 1
ATOM 5802 C CA . VAL A 1 751 ? -17.419 3.601 77.197 1.00 88.62 751 VAL A CA 1
ATOM 5803 C C . VAL A 1 751 ? -18.300 2.904 76.171 1.00 88.62 751 VAL A C 1
ATOM 5805 O O . VAL A 1 751 ? -17.798 2.110 75.380 1.00 88.62 751 VAL A O 1
ATOM 5808 N N . GLU A 1 752 ? -19.600 3.165 76.223 1.00 85.00 752 GLU A N 1
ATOM 5809 C CA . GLU A 1 752 ? -20.626 2.477 75.435 1.00 85.00 752 GLU A CA 1
ATOM 5810 C C . GLU A 1 752 ? -21.799 3.436 75.198 1.00 85.00 752 GLU A C 1
ATOM 5812 O O . GLU A 1 752 ? -22.272 4.093 76.128 1.00 85.00 752 GLU A O 1
ATOM 5817 N N . ASP A 1 753 ? -22.265 3.524 73.954 1.00 77.50 753 ASP A N 1
ATOM 5818 C CA . ASP A 1 753 ? -23.357 4.415 73.553 1.00 77.50 753 ASP A CA 1
ATOM 5819 C C . ASP A 1 753 ? -24.741 3.878 73.953 1.00 77.50 753 ASP A C 1
ATOM 5821 O O . ASP A 1 753 ? -25.648 4.669 74.205 1.00 77.50 753 ASP A O 1
ATOM 5825 N N . SER A 1 754 ? -24.889 2.557 74.100 1.00 78.56 754 SER A N 1
ATOM 5826 C CA . SER A 1 754 ? -26.095 1.914 74.630 1.00 78.56 754 SER A CA 1
ATOM 5827 C C . SER A 1 754 ? -26.070 1.746 76.153 1.00 78.56 754 SER A C 1
ATOM 5829 O O . SER A 1 754 ? -25.273 0.987 76.711 1.00 78.56 754 SER A O 1
ATOM 5831 N N . MET A 1 755 ? -27.049 2.336 76.844 1.00 78.94 755 MET A N 1
ATOM 5832 C CA . MET A 1 755 ? -27.208 2.223 78.296 1.00 78.94 755 MET A CA 1
ATOM 5833 C C . MET A 1 755 ? -27.405 0.773 78.755 1.00 78.94 755 MET A C 1
ATOM 5835 O O . MET A 1 755 ? -26.904 0.370 79.804 1.00 78.94 755 MET A O 1
ATOM 5839 N N . ILE A 1 756 ? -28.132 -0.035 77.982 1.00 76.31 756 ILE A N 1
ATOM 5840 C CA . ILE A 1 756 ? -28.433 -1.425 78.355 1.00 76.31 756 ILE A CA 1
ATOM 5841 C C . ILE A 1 756 ? -27.159 -2.277 78.296 1.00 76.31 756 ILE A C 1
ATOM 5843 O O . ILE A 1 756 ? -26.897 -3.071 79.198 1.00 76.31 756 ILE A O 1
ATOM 5847 N N . ILE A 1 757 ? -26.332 -2.100 77.268 1.00 76.94 757 ILE A N 1
ATOM 5848 C CA . ILE A 1 757 ? -25.056 -2.820 77.161 1.00 76.94 757 ILE A CA 1
ATOM 5849 C C . ILE A 1 757 ? -24.085 -2.331 78.245 1.00 76.94 757 ILE A C 1
ATOM 5851 O O . ILE A 1 757 ? -23.389 -3.130 78.880 1.00 76.94 757 ILE A O 1
ATOM 5855 N N . ALA A 1 758 ? -24.091 -1.028 78.518 1.00 81.31 758 ALA A N 1
ATOM 5856 C CA . ALA A 1 758 ? -23.246 -0.405 79.522 1.00 81.31 758 ALA A CA 1
ATOM 5857 C C . ALA A 1 758 ? -23.553 -0.883 80.955 1.00 81.31 758 ALA A C 1
ATOM 5859 O O . ALA A 1 758 ? -22.637 -1.239 81.699 1.00 81.31 758 ALA A O 1
ATOM 5860 N N . LEU A 1 759 ? -24.834 -0.946 81.330 1.00 79.38 759 LEU A N 1
ATOM 5861 C CA . LEU A 1 759 ? -25.296 -1.432 82.636 1.00 79.38 759 LEU A CA 1
ATOM 5862 C C . LEU A 1 759 ? -25.042 -2.935 82.823 1.00 79.38 759 LEU A C 1
ATOM 5864 O O . LEU A 1 759 ? -24.605 -3.351 83.893 1.00 79.38 759 LEU A O 1
ATOM 5868 N N . ASP A 1 760 ? -25.263 -3.741 81.781 1.00 76.75 760 ASP A N 1
ATOM 5869 C CA . ASP A 1 760 ? -24.950 -5.177 81.786 1.00 76.75 760 ASP A CA 1
ATOM 5870 C C . ASP A 1 760 ? -23.439 -5.404 81.976 1.00 76.75 760 ASP A C 1
ATOM 5872 O O . ASP A 1 760 ? -23.003 -6.203 82.807 1.00 76.75 760 ASP A O 1
ATOM 5876 N N . THR A 1 761 ? -22.611 -4.626 81.275 1.00 80.50 761 THR A N 1
ATOM 5877 C CA . THR A 1 761 ? -21.151 -4.653 81.448 1.00 80.50 761 THR A CA 1
ATOM 5878 C C . THR A 1 761 ? -20.753 -4.229 82.869 1.00 80.50 761 THR A C 1
ATOM 5880 O O . THR A 1 761 ? -19.936 -4.897 83.505 1.00 80.50 761 THR A O 1
ATOM 5883 N N . GLU A 1 762 ? -21.349 -3.158 83.405 1.00 83.69 762 GLU A N 1
ATOM 5884 C CA . GLU A 1 762 ? -21.120 -2.690 84.777 1.00 83.69 762 GLU A CA 1
ATOM 5885 C C . GLU A 1 762 ? -21.478 -3.755 85.825 1.00 83.69 762 GLU A C 1
ATOM 5887 O O . GLU A 1 762 ? -20.707 -3.985 86.763 1.00 83.69 762 GLU A O 1
ATOM 5892 N N . GLU A 1 763 ? -22.628 -4.414 85.686 1.00 79.12 763 GLU A N 1
ATOM 5893 C CA . GLU A 1 763 ? -23.071 -5.452 86.613 1.00 79.12 763 GLU A CA 1
ATOM 5894 C C . GLU A 1 763 ? -22.144 -6.672 86.584 1.00 79.12 763 GLU A C 1
ATOM 5896 O O . GLU A 1 763 ? -21.723 -7.151 87.642 1.00 79.12 763 GLU A O 1
ATOM 5901 N N . ASN A 1 764 ? -21.763 -7.134 85.392 1.00 79.81 764 ASN A N 1
ATOM 5902 C CA . ASN A 1 764 ? -20.826 -8.245 85.240 1.00 79.81 764 ASN A CA 1
ATOM 5903 C C . ASN A 1 764 ? -19.457 -7.916 85.859 1.00 79.81 764 ASN A C 1
ATOM 5905 O O . ASN A 1 764 ? -18.923 -8.722 86.621 1.00 79.81 764 ASN A O 1
ATOM 5909 N N . LEU A 1 765 ? -18.929 -6.706 85.641 1.00 81.06 765 LEU A N 1
ATOM 5910 C CA . LEU A 1 765 ? -17.686 -6.248 86.277 1.00 81.06 765 LEU A CA 1
ATOM 5911 C C . LEU A 1 765 ? -17.795 -6.223 87.813 1.00 81.06 765 LEU A C 1
ATOM 5913 O O . LEU A 1 765 ? -16.877 -6.677 88.503 1.00 81.06 765 LEU A O 1
ATOM 5917 N N . LYS A 1 766 ? -18.923 -5.756 88.368 1.00 81.38 766 LYS A N 1
ATOM 5918 C CA . LYS A 1 766 ? -19.172 -5.773 89.823 1.00 81.38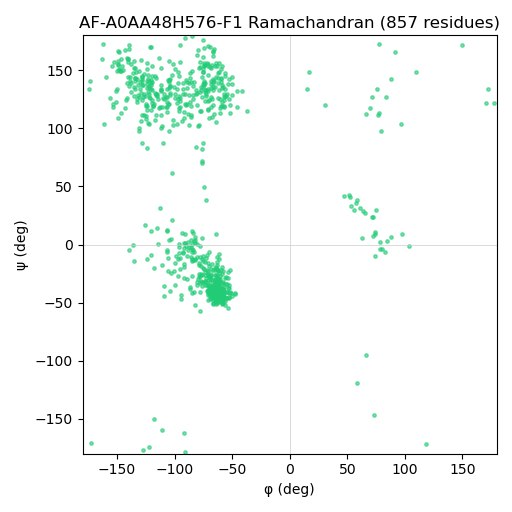 766 LYS A CA 1
ATOM 5919 C C . LYS A 1 766 ? -19.239 -7.198 90.378 1.00 81.38 766 LYS A C 1
ATOM 5921 O O . LYS A 1 766 ? -18.623 -7.470 91.409 1.00 81.38 766 LYS A O 1
ATOM 5926 N N . ARG A 1 767 ? -19.925 -8.120 89.689 1.00 77.62 767 ARG A N 1
ATOM 5927 C CA . ARG A 1 767 ? -19.995 -9.551 90.058 1.00 77.62 767 ARG A CA 1
ATOM 5928 C C . ARG A 1 767 ? -18.618 -10.229 90.018 1.00 77.62 767 ARG A C 1
ATOM 5930 O O . ARG A 1 767 ? -18.362 -11.122 90.820 1.00 77.62 767 ARG A O 1
ATOM 5937 N N . LEU A 1 768 ? -17.720 -9.768 89.146 1.00 80.88 768 LEU A N 1
ATOM 5938 C CA . LEU A 1 768 ? -16.328 -10.232 89.037 1.00 80.88 768 LEU A CA 1
ATOM 5939 C C . LEU A 1 768 ? -15.363 -9.569 90.047 1.00 80.88 768 LEU A C 1
ATOM 5941 O O . LEU A 1 768 ? -14.165 -9.873 90.059 1.00 80.88 768 LEU A O 1
ATOM 5945 N N . GLY A 1 769 ? -15.873 -8.707 90.936 1.00 76.81 769 GLY A N 1
ATOM 5946 C CA . GLY A 1 769 ? -15.127 -8.128 92.058 1.00 76.81 769 GLY A CA 1
ATOM 5947 C C . GLY A 1 769 ? -14.553 -6.727 91.821 1.00 76.81 769 GLY A C 1
ATOM 5948 O O . GLY A 1 769 ? -13.800 -6.236 92.668 1.00 76.81 769 GLY A O 1
ATOM 5949 N N . VAL A 1 770 ? -14.905 -6.056 90.716 1.00 84.69 770 VAL A N 1
ATOM 5950 C CA . VAL A 1 770 ? -14.529 -4.653 90.470 1.00 84.69 770 VAL A CA 1
ATOM 5951 C C . VAL A 1 770 ? -15.316 -3.740 91.410 1.00 84.69 770 VAL A C 1
ATOM 5953 O O . VAL A 1 770 ? -16.546 -3.748 91.437 1.00 84.69 770 VAL A O 1
ATOM 5956 N N . LYS A 1 771 ? -14.609 -2.924 92.200 1.00 77.06 771 LYS A N 1
ATOM 5957 C CA . LYS A 1 771 ? -15.228 -2.096 93.252 1.00 77.06 771 LYS A CA 1
ATOM 5958 C C . LYS A 1 771 ? -15.925 -0.849 92.722 1.00 77.06 771 LYS A C 1
ATOM 5960 O O . LYS A 1 771 ? -16.860 -0.357 93.348 1.00 77.06 771 LYS A O 1
ATOM 5965 N N . THR A 1 772 ? -15.438 -0.283 91.626 1.00 82.50 772 THR A N 1
ATOM 5966 C CA . THR A 1 772 ? -15.990 0.940 91.047 1.00 82.50 772 THR A CA 1
ATOM 5967 C C . THR A 1 772 ? -15.944 0.839 89.535 1.00 82.50 772 THR A C 1
ATOM 5969 O O . THR A 1 772 ? -14.876 0.658 88.956 1.00 82.50 772 THR A O 1
ATOM 5972 N N . VAL A 1 773 ? -17.103 1.002 88.910 1.00 87.19 773 VAL A N 1
ATOM 5973 C CA . VAL A 1 773 ? -17.240 1.097 87.461 1.00 87.19 773 VAL A CA 1
ATOM 5974 C C . VAL A 1 773 ? -17.786 2.484 87.153 1.00 87.19 773 VAL A C 1
ATOM 5976 O O . VAL A 1 773 ? -18.730 2.931 87.803 1.00 87.19 773 VAL A O 1
ATOM 5979 N N . HIS A 1 774 ? -17.150 3.183 86.223 1.00 86.75 774 HIS A N 1
ATOM 5980 C CA . HIS A 1 774 ? -17.628 4.454 85.700 1.00 86.75 774 HIS A CA 1
ATOM 5981 C C . HIS A 1 774 ? -18.043 4.253 84.249 1.00 86.75 774 HIS A C 1
ATOM 5983 O O . HIS A 1 774 ? -17.349 3.553 83.518 1.00 86.75 774 HIS A O 1
ATOM 5989 N N . VAL A 1 775 ? -19.175 4.823 83.854 1.00 87.69 775 VAL A N 1
ATOM 5990 C CA . VAL A 1 775 ? -19.806 4.543 82.566 1.00 87.69 775 VAL A CA 1
ATOM 5991 C C . VAL A 1 775 ? -20.029 5.853 81.824 1.00 87.69 775 VAL A C 1
ATOM 5993 O O . VAL A 1 775 ? -20.650 6.759 82.375 1.00 87.69 775 VAL A O 1
ATOM 5996 N N . GLU A 1 776 ? -19.571 5.923 80.578 1.00 87.56 776 GLU A N 1
ATOM 5997 C CA . GLU A 1 776 ? -19.702 7.087 79.700 1.00 87.56 776 GLU A CA 1
ATOM 5998 C C . GLU A 1 776 ? -20.233 6.690 78.317 1.00 87.56 776 GLU A C 1
ATOM 6000 O O . GLU A 1 776 ? -19.956 5.594 77.840 1.00 87.56 776 GLU A O 1
ATOM 6005 N N . SER A 1 777 ? -20.976 7.589 77.663 1.00 82.12 777 SER A N 1
ATOM 6006 C CA . SER A 1 777 ? -21.607 7.334 76.350 1.00 82.12 777 SER A CA 1
ATOM 6007 C C . SER A 1 777 ? -21.074 8.175 75.196 1.00 82.12 777 SER A C 1
ATOM 6009 O O . SER A 1 777 ? -21.559 8.062 74.075 1.00 82.12 777 SER A O 1
ATOM 6011 N N . SER A 1 778 ? -20.099 9.052 75.446 1.00 80.94 778 SER A N 1
ATOM 6012 C CA . SER A 1 778 ? -19.508 9.897 74.404 1.00 80.94 778 SER A CA 1
ATOM 6013 C C . SER A 1 778 ? -18.007 10.046 74.577 1.00 80.94 778 SER A C 1
ATOM 6015 O O . SER A 1 778 ? -17.473 9.880 75.679 1.00 80.94 778 SER A O 1
ATOM 6017 N N . VAL A 1 779 ? -17.325 10.424 73.492 1.00 82.75 779 VAL A N 1
ATOM 6018 C CA . VAL A 1 779 ? -15.878 10.677 73.515 1.00 82.75 779 VAL A CA 1
ATOM 6019 C C . VAL A 1 779 ? -15.543 11.764 74.535 1.00 82.75 779 VAL A C 1
ATOM 6021 O O . VAL A 1 779 ? -14.634 11.598 75.344 1.00 82.75 779 VAL A O 1
ATOM 6024 N N . PHE A 1 780 ? -16.308 12.856 74.544 1.00 81.25 780 PHE A N 1
ATOM 6025 C CA . PHE A 1 780 ? -16.095 13.961 75.478 1.00 81.25 780 PHE A CA 1
ATOM 6026 C C . PHE A 1 780 ? -16.258 13.537 76.948 1.00 81.25 780 PHE A C 1
ATOM 6028 O O . PHE A 1 780 ? -15.408 13.870 77.774 1.00 81.25 780 PHE A O 1
ATOM 6035 N N . GLY A 1 781 ? -17.320 12.787 77.271 1.00 81.31 781 GLY A N 1
ATOM 6036 C CA . GLY A 1 781 ? -17.564 12.295 78.631 1.00 81.31 781 GLY A CA 1
ATOM 6037 C C . GLY A 1 781 ? -16.453 11.359 79.098 1.00 81.31 781 GLY A C 1
ATOM 6038 O O . GLY A 1 781 ? -15.877 11.559 80.165 1.00 81.31 781 GLY A O 1
ATOM 6039 N N . ALA A 1 782 ? -16.054 10.420 78.237 1.00 85.38 782 ALA A N 1
ATOM 6040 C CA . ALA A 1 782 ? -14.958 9.498 78.511 1.00 85.38 782 ALA A CA 1
ATOM 6041 C C . ALA A 1 782 ? -13.623 10.220 78.757 1.00 85.38 782 ALA A C 1
ATOM 6043 O O . ALA A 1 782 ? -12.934 9.910 79.727 1.00 85.38 782 ALA A O 1
ATOM 6044 N N . LEU A 1 783 ? -13.266 11.209 77.930 1.00 87.00 783 LEU A N 1
ATOM 6045 C CA . LEU A 1 783 ? -12.045 12.000 78.124 1.00 87.00 783 LEU A CA 1
ATOM 6046 C C . LEU A 1 783 ? -12.092 12.801 79.433 1.00 87.00 783 LEU A C 1
ATOM 6048 O O . LEU A 1 783 ? -11.121 12.790 80.190 1.00 87.00 783 LEU A O 1
ATOM 6052 N N . SER A 1 784 ? -13.236 13.416 79.753 1.00 82.06 784 SER A N 1
ATOM 6053 C CA . SER A 1 784 ? -13.412 14.128 81.024 1.00 82.06 784 SER A CA 1
ATOM 6054 C C . SER A 1 784 ? -13.291 13.190 82.229 1.00 82.06 784 SER A C 1
ATOM 6056 O O . SER A 1 784 ? -12.628 13.531 83.207 1.00 82.06 784 SER A O 1
ATOM 6058 N N . ALA A 1 785 ? -13.861 11.985 82.155 1.00 84.06 785 ALA A N 1
ATOM 6059 C CA . ALA A 1 785 ? -13.736 10.978 83.203 1.00 84.06 785 ALA A CA 1
ATOM 6060 C C . ALA A 1 785 ? -12.279 10.524 83.402 1.00 84.06 785 ALA A C 1
ATOM 6062 O O . ALA A 1 785 ? -11.821 10.414 84.541 1.00 84.06 785 ALA A O 1
ATOM 6063 N N . ILE A 1 786 ? -11.532 10.322 82.307 1.00 86.75 786 ILE A N 1
ATOM 6064 C CA . ILE A 1 786 ? -10.100 9.976 82.333 1.00 86.75 786 ILE A CA 1
ATOM 6065 C C . ILE A 1 786 ? -9.268 11.091 82.987 1.00 86.75 786 ILE A C 1
ATOM 6067 O O . ILE A 1 786 ? -8.313 10.793 83.712 1.00 86.75 786 ILE A O 1
ATOM 6071 N N . ASP A 1 787 ? -9.623 12.358 82.754 1.00 84.81 787 ASP A N 1
ATOM 6072 C CA . ASP A 1 787 ? -8.982 13.524 83.375 1.00 84.81 787 ASP A CA 1
ATOM 6073 C C . ASP A 1 787 ? -9.306 13.665 84.860 1.00 84.81 787 ASP A C 1
ATOM 6075 O O . ASP A 1 787 ? -8.418 13.950 85.664 1.00 84.81 787 ASP A O 1
ATOM 6079 N N . GLN A 1 788 ? -10.562 13.437 85.239 1.00 83.62 788 GLN A N 1
ATOM 6080 C CA . GLN A 1 788 ? -11.004 13.535 86.628 1.00 83.62 788 GLN A CA 1
ATOM 6081 C C . GLN A 1 788 ? -10.418 12.419 87.496 1.00 83.62 788 GLN A C 1
ATOM 6083 O O . GLN A 1 788 ? -10.036 12.653 88.647 1.00 83.62 788 GLN A O 1
ATOM 6088 N N . ARG A 1 789 ? -10.352 11.192 86.968 1.00 81.88 789 ARG A N 1
ATOM 6089 C CA . ARG A 1 789 ? -9.809 10.041 87.686 1.00 81.88 789 ARG A CA 1
ATOM 6090 C C . ARG A 1 789 ? -9.261 9.003 86.717 1.00 81.88 789 ARG A C 1
ATOM 6092 O O . ARG A 1 789 ? -10.012 8.366 85.991 1.00 81.88 789 ARG A O 1
ATOM 6099 N N . ARG A 1 790 ? -7.957 8.736 86.810 1.00 84.25 790 ARG A N 1
ATOM 6100 C CA . ARG A 1 790 ? -7.290 7.691 86.023 1.00 84.25 790 ARG A CA 1
ATOM 6101 C C . ARG A 1 790 ? -7.894 6.299 86.323 1.00 84.25 790 ARG A C 1
ATOM 6103 O O . ARG A 1 790 ? -7.782 5.864 87.473 1.00 84.25 790 ARG A O 1
ATOM 6110 N N . PRO A 1 791 ? -8.505 5.600 85.344 1.00 87.88 791 PRO A N 1
ATOM 6111 C CA . PRO A 1 791 ? -8.959 4.221 85.527 1.00 87.88 791 PRO A CA 1
ATOM 6112 C C . PRO A 1 791 ? -7.786 3.226 85.516 1.00 87.88 791 PRO A C 1
ATOM 6114 O O . PRO A 1 791 ? -6.742 3.487 84.917 1.00 87.88 791 PRO A O 1
ATOM 6117 N N . ASP A 1 792 ? -7.978 2.076 86.166 1.00 84.88 792 ASP A N 1
ATOM 6118 C CA . ASP A 1 792 ? -7.033 0.950 86.161 1.00 84.88 792 ASP A CA 1
ATOM 6119 C C . ASP A 1 792 ? -7.155 0.124 84.868 1.00 84.88 792 ASP A C 1
ATOM 6121 O O . ASP A 1 792 ? -6.185 -0.486 84.425 1.00 84.88 792 ASP A O 1
ATOM 6125 N N . PHE A 1 793 ? -8.354 0.097 84.278 1.00 89.19 793 PHE A N 1
ATOM 6126 C CA . PHE A 1 793 ? -8.681 -0.617 83.044 1.00 89.19 793 PHE A CA 1
ATOM 6127 C C . PHE A 1 793 ? -9.873 0.045 82.341 1.00 89.19 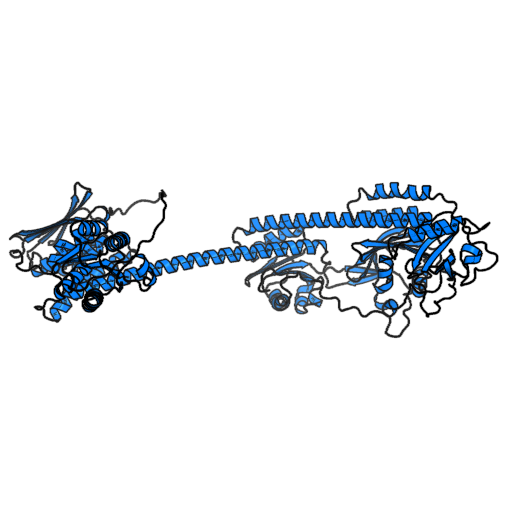793 PHE A C 1
ATOM 6129 O O . PHE A 1 793 ? -10.709 0.661 83.008 1.00 89.19 793 PHE A O 1
ATOM 6136 N N . ALA A 1 794 ? -9.988 -0.093 81.020 1.00 89.50 794 ALA A N 1
ATOM 6137 C CA . ALA A 1 794 ? -11.157 0.389 80.287 1.00 89.50 794 ALA A CA 1
ATOM 6138 C C . ALA A 1 794 ? -11.703 -0.621 79.264 1.00 89.50 794 ALA A C 1
ATOM 6140 O O . ALA A 1 794 ? -10.941 -1.312 78.590 1.00 89.50 794 ALA A O 1
ATOM 6141 N N . ILE A 1 795 ? -13.028 -0.675 79.122 1.00 88.38 795 ILE A N 1
ATOM 6142 C CA . ILE A 1 795 ? -13.726 -1.371 78.033 1.00 88.38 795 ILE A CA 1
ATOM 6143 C C . ILE A 1 795 ? -14.362 -0.293 77.161 1.00 88.38 795 ILE A C 1
ATOM 6145 O O . ILE A 1 795 ? -15.170 0.491 77.653 1.00 88.38 795 ILE A O 1
ATOM 6149 N N . VAL A 1 796 ? -13.967 -0.224 75.893 1.00 87.56 796 VAL A N 1
ATOM 6150 C CA . VAL A 1 796 ? -14.338 0.871 74.991 1.00 87.56 796 VAL A CA 1
ATOM 6151 C C . VAL A 1 796 ? -14.994 0.300 73.745 1.00 87.56 796 VAL A C 1
ATOM 6153 O O . VAL A 1 796 ? -14.355 -0.446 73.004 1.00 87.56 796 VAL A O 1
ATOM 6156 N N . ASP A 1 797 ? -16.246 0.659 73.485 1.00 83.50 797 ASP A N 1
ATOM 6157 C CA . ASP A 1 797 ? -16.876 0.357 72.206 1.00 83.50 797 ASP A CA 1
ATOM 6158 C C . ASP A 1 797 ? -16.206 1.136 71.076 1.00 83.50 797 ASP A C 1
ATOM 6160 O O . ASP A 1 797 ? -15.958 2.335 71.194 1.00 83.50 797 ASP A O 1
ATOM 6164 N N . PHE A 1 798 ? -15.881 0.462 69.975 1.00 78.44 798 PHE A N 1
ATOM 6165 C CA . PHE A 1 798 ? -15.196 1.067 68.835 1.00 78.44 798 PHE A CA 1
ATOM 6166 C C . PHE A 1 798 ? -16.053 2.136 68.131 1.00 78.44 798 PHE A C 1
ATOM 6168 O O . PHE A 1 798 ? -15.512 3.100 67.578 1.00 78.44 798 PHE A O 1
ATOM 6175 N N . ASN A 1 799 ? -17.379 1.980 68.159 1.00 74.19 799 ASN A N 1
ATOM 6176 C CA . ASN A 1 799 ? -18.321 2.872 67.489 1.00 74.19 799 ASN A CA 1
ATOM 6177 C C . ASN A 1 799 ? -19.379 3.382 68.479 1.00 74.19 799 ASN A C 1
ATOM 6179 O O . ASN A 1 799 ? -20.201 2.599 68.925 1.00 74.19 799 ASN A O 1
ATOM 6183 N N . LEU A 1 800 ? -19.362 4.677 68.807 1.00 72.38 800 LEU A N 1
ATOM 6184 C CA . LEU A 1 800 ? -20.269 5.317 69.770 1.00 72.38 800 LEU A CA 1
ATOM 6185 C C . LEU A 1 800 ? -21.365 6.096 69.022 1.00 72.38 800 LEU A C 1
ATOM 6187 O O . LEU A 1 800 ? -21.437 7.328 69.078 1.00 72.38 800 LEU A O 1
ATOM 6191 N N . GLY A 1 801 ? -22.166 5.385 68.231 1.00 67.06 801 GLY A N 1
ATOM 6192 C CA . GLY A 1 801 ? -23.222 5.961 67.400 1.00 67.06 801 GLY A CA 1
ATOM 6193 C C . GLY A 1 801 ? -22.689 6.856 66.275 1.00 67.06 801 GLY A C 1
ATOM 6194 O O . GLY A 1 801 ? -22.367 6.379 65.190 1.00 67.06 801 GLY A O 1
ATOM 6195 N N . SER A 1 802 ? -22.633 8.171 66.513 1.00 58.62 802 SER A N 1
ATOM 6196 C CA . SER A 1 802 ? -22.143 9.174 65.551 1.00 58.62 802 SER A CA 1
ATOM 6197 C C . SER A 1 802 ? -20.652 9.497 65.692 1.00 58.62 802 SER A C 1
ATOM 6199 O O . SER A 1 802 ? -20.116 10.272 64.900 1.00 58.62 802 SER A O 1
ATOM 6201 N N . GLU A 1 803 ? -19.988 8.961 66.718 1.00 67.12 803 GLU A N 1
ATOM 6202 C CA . GLU A 1 803 ? -18.588 9.237 67.044 1.00 67.12 803 GLU A CA 1
ATOM 6203 C C . GLU A 1 803 ? -17.759 7.945 67.006 1.00 67.12 803 GLU A C 1
ATOM 6205 O O . GLU A 1 803 ? -18.187 6.892 67.471 1.00 67.12 803 GLU A O 1
ATOM 6210 N N . SER A 1 804 ? -16.526 8.020 66.503 1.00 77.81 804 SER A N 1
ATOM 6211 C CA . SER A 1 804 ? -15.551 6.938 66.685 1.00 77.81 804 SER A CA 1
ATOM 6212 C C . SER A 1 804 ? -14.851 7.106 68.030 1.00 77.81 804 SER A C 1
ATOM 6214 O O . SER A 1 804 ? -14.396 8.205 68.349 1.00 77.81 804 SER A O 1
ATOM 6216 N N . SER A 1 805 ? -14.670 6.020 68.786 1.00 81.56 805 SER A N 1
ATOM 6217 C CA . SER A 1 805 ? -13.932 6.054 70.058 1.00 81.56 805 SER A CA 1
ATOM 6218 C C . SER A 1 805 ? -12.407 6.130 69.900 1.00 81.56 805 SER A C 1
ATOM 6220 O O . SER A 1 805 ? -11.677 6.125 70.894 1.00 81.56 805 SER A O 1
ATOM 6222 N N . ALA A 1 806 ? -11.907 6.276 68.666 1.00 82.56 806 ALA A N 1
ATOM 6223 C CA . ALA A 1 806 ? -10.492 6.451 68.348 1.00 82.56 806 ALA A CA 1
ATOM 6224 C C . ALA A 1 806 ? -9.765 7.507 69.216 1.00 82.56 806 ALA A C 1
ATOM 6226 O O . ALA A 1 806 ? -8.654 7.215 69.666 1.00 82.56 806 ALA A O 1
ATOM 6227 N N . PRO A 1 807 ? -10.335 8.697 69.513 1.00 84.25 807 PRO A N 1
ATOM 6228 C CA . PRO A 1 807 ? -9.686 9.667 70.398 1.00 84.25 807 PRO A CA 1
ATOM 6229 C C . PRO A 1 807 ? -9.536 9.162 71.840 1.00 84.25 807 PRO A C 1
ATOM 6231 O O . PRO A 1 807 ? -8.493 9.377 72.453 1.00 84.25 807 PRO A O 1
ATOM 6234 N N . VAL A 1 808 ? -10.534 8.438 72.364 1.00 84.69 808 VAL A N 1
ATOM 6235 C CA . VAL A 1 808 ? -10.492 7.838 73.711 1.00 84.69 808 VAL A CA 1
ATOM 6236 C C . VAL A 1 808 ? -9.424 6.747 73.772 1.00 84.69 808 VAL A C 1
ATOM 6238 O O . VAL A 1 808 ? -8.617 6.725 74.698 1.00 84.69 808 VAL A O 1
ATOM 6241 N N . ALA A 1 809 ? -9.372 5.878 72.758 1.00 84.69 809 ALA A N 1
ATOM 6242 C CA . ALA A 1 809 ? -8.373 4.816 72.655 1.00 84.69 809 ALA A CA 1
ATOM 6243 C C . ALA A 1 809 ? -6.938 5.374 72.613 1.00 84.69 809 ALA A C 1
ATOM 6245 O O . ALA A 1 809 ? -6.070 4.900 73.347 1.00 84.69 809 ALA A O 1
ATOM 6246 N N . ARG A 1 810 ? -6.696 6.429 71.820 1.00 85.06 810 ARG A N 1
ATOM 6247 C CA . ARG A 1 810 ? -5.393 7.118 71.781 1.00 85.06 810 ARG A CA 1
ATOM 6248 C C . ARG A 1 810 ? -5.026 7.722 73.132 1.00 85.06 810 ARG A C 1
ATOM 6250 O O . ARG A 1 810 ? -3.878 7.601 73.548 1.00 85.06 810 ARG A O 1
ATOM 6257 N N . GLU A 1 811 ? -5.975 8.338 73.833 1.00 84.75 811 GLU A N 1
ATOM 6258 C CA . GLU A 1 811 ? -5.700 8.947 75.136 1.00 84.75 811 GLU A CA 1
ATOM 6259 C C . GLU A 1 811 ? -5.378 7.899 76.214 1.00 84.75 811 GLU A C 1
ATOM 6261 O O . GLU A 1 811 ? -4.430 8.064 76.987 1.00 84.75 811 GLU A O 1
ATOM 6266 N N . LEU A 1 812 ? -6.101 6.774 76.227 1.00 86.06 812 LEU A N 1
ATOM 6267 C CA . LEU A 1 812 ? -5.804 5.635 77.100 1.00 86.06 812 LEU A CA 1
ATOM 6268 C C . LEU A 1 812 ? -4.411 5.052 76.807 1.00 86.06 812 LEU A C 1
ATOM 6270 O O . LEU A 1 812 ? -3.637 4.817 77.743 1.00 86.06 812 LEU A O 1
ATOM 6274 N N . ALA A 1 813 ? -4.054 4.900 75.526 1.00 85.06 813 ALA A N 1
ATOM 6275 C CA . ALA A 1 813 ? -2.730 4.446 75.097 1.00 85.06 813 ALA A CA 1
ATOM 6276 C C . ALA A 1 813 ? -1.615 5.428 75.510 1.00 85.06 813 ALA A C 1
ATOM 6278 O O . ALA A 1 813 ? -0.612 5.011 76.097 1.00 85.06 813 ALA A O 1
ATOM 6279 N N . ASN A 1 814 ? -1.813 6.735 75.295 1.00 85.62 814 ASN A N 1
ATOM 6280 C CA . ASN A 1 814 ? -0.883 7.796 75.700 1.00 85.62 814 ASN A CA 1
ATOM 6281 C C . ASN A 1 814 ? -0.615 7.770 77.212 1.00 85.62 814 ASN A C 1
ATOM 6283 O O . ASN A 1 814 ? 0.531 7.885 77.653 1.00 85.62 814 ASN A O 1
ATOM 6287 N N . ARG A 1 815 ? -1.662 7.555 78.020 1.00 85.12 815 ARG A N 1
ATOM 6288 C CA . ARG A 1 815 ? -1.565 7.447 79.487 1.00 85.12 815 ARG A CA 1
ATOM 6289 C C . ARG A 1 815 ? -1.151 6.060 79.978 1.00 85.12 815 ARG A C 1
ATOM 6291 O O . ARG A 1 815 ? -1.092 5.848 81.196 1.00 85.12 815 ARG A O 1
ATOM 6298 N N . ARG A 1 816 ? -0.845 5.126 79.069 1.00 83.88 816 ARG A N 1
ATOM 6299 C CA . ARG A 1 816 ? -0.464 3.731 79.356 1.00 83.88 816 ARG A CA 1
ATOM 6300 C C . ARG A 1 816 ? -1.465 3.032 80.282 1.00 83.88 816 ARG A C 1
ATOM 6302 O O . ARG A 1 816 ? -1.069 2.384 81.250 1.00 83.88 816 ARG A O 1
ATOM 6309 N N . ILE A 1 817 ? -2.755 3.240 80.036 1.00 85.31 817 ILE A N 1
ATOM 6310 C CA . ILE A 1 817 ? -3.846 2.563 80.740 1.00 85.31 817 ILE A CA 1
ATOM 6311 C C . ILE A 1 817 ? -4.257 1.363 79.879 1.00 85.31 817 ILE A C 1
ATOM 6313 O O . ILE A 1 817 ? -4.534 1.564 78.699 1.00 85.31 817 ILE A O 1
ATOM 6317 N N . PRO A 1 818 ? -4.290 0.131 80.413 1.00 87.19 818 PRO A N 1
ATOM 6318 C CA . PRO A 1 818 ? -4.718 -1.029 79.641 1.00 87.19 818 PRO A CA 1
ATOM 6319 C C . PRO A 1 818 ? -6.208 -0.923 79.303 1.00 87.19 818 PRO A C 1
ATOM 6321 O O . PRO A 1 818 ? -7.029 -0.580 80.157 1.00 87.19 818 PRO A O 1
ATOM 6324 N N . PHE A 1 819 ? -6.570 -1.227 78.060 1.00 88.38 819 PHE A N 1
ATOM 6325 C CA . PHE A 1 819 ? -7.959 -1.173 77.617 1.00 88.38 819 PHE A CA 1
ATOM 6326 C C . PHE A 1 819 ? -8.256 -2.206 76.537 1.00 88.38 819 PHE A C 1
ATOM 6328 O O . PHE A 1 819 ? -7.358 -2.680 75.842 1.00 88.38 819 PHE A O 1
ATOM 6335 N N . VAL A 1 820 ? -9.531 -2.545 76.393 1.00 88.06 820 VAL A N 1
ATOM 6336 C CA . VAL A 1 820 ? -10.030 -3.468 75.373 1.00 88.06 820 VAL A CA 1
ATOM 6337 C C . VAL A 1 820 ? -11.040 -2.766 74.491 1.00 88.06 820 VAL A C 1
ATOM 6339 O O . VAL A 1 820 ? -11.890 -2.022 74.980 1.00 88.06 820 VAL A O 1
ATOM 6342 N N . LEU A 1 821 ? -10.948 -3.038 73.191 1.00 84.56 821 LEU A N 1
ATOM 6343 C CA . LEU A 1 821 ? -11.920 -2.566 72.216 1.00 84.56 821 LEU A CA 1
ATOM 6344 C C . LEU A 1 821 ? -13.036 -3.596 72.048 1.00 84.56 821 LEU A C 1
ATOM 6346 O O . LEU A 1 821 ? -12.783 -4.739 71.656 1.00 84.56 821 LEU A O 1
ATOM 6350 N N . ALA A 1 822 ? -14.267 -3.180 72.325 1.00 79.25 822 ALA A N 1
ATOM 6351 C CA . ALA A 1 822 ? -15.462 -3.921 71.965 1.00 79.25 822 ALA A CA 1
ATOM 6352 C C . ALA A 1 822 ? -15.845 -3.598 70.519 1.00 79.25 822 ALA A C 1
ATOM 6354 O O . ALA A 1 822 ? -15.909 -2.438 70.126 1.00 79.25 822 ALA A O 1
ATOM 6355 N N . THR A 1 823 ? -16.061 -4.621 69.691 1.00 75.88 823 THR A N 1
ATOM 6356 C CA . THR A 1 823 ? -16.499 -4.418 68.302 1.00 75.88 823 THR A CA 1
ATOM 6357 C C . THR A 1 823 ? -17.394 -5.548 67.824 1.00 75.88 823 THR A C 1
ATOM 6359 O O . THR A 1 823 ? -17.242 -6.704 68.222 1.00 75.88 823 THR A O 1
ATOM 6362 N N . GLY A 1 824 ? -18.315 -5.232 66.917 1.00 60.44 824 GLY A N 1
ATOM 6363 C CA . GLY A 1 824 ? -19.071 -6.241 66.183 1.00 60.44 824 GLY A CA 1
ATOM 6364 C C . GLY A 1 824 ? -18.328 -6.818 64.973 1.00 60.44 824 GLY A C 1
ATOM 6365 O O . GLY A 1 824 ? -18.826 -7.768 64.376 1.00 60.44 824 GLY A O 1
ATOM 6366 N N . TYR A 1 825 ? -17.217 -6.233 64.508 1.00 58.06 825 TYR A N 1
ATOM 6367 C CA . TYR A 1 825 ? -16.589 -6.593 63.224 1.00 58.06 825 TYR A CA 1
ATOM 6368 C C . TYR A 1 825 ? -15.494 -7.658 63.365 1.00 58.06 825 TYR A C 1
ATOM 6370 O O . TYR A 1 825 ? -14.600 -7.547 64.199 1.00 58.06 825 TYR A O 1
ATOM 6378 N N . ALA A 1 826 ? -15.523 -8.673 62.495 1.00 50.50 826 ALA A N 1
ATOM 6379 C CA . ALA A 1 826 ? -14.468 -9.687 62.415 1.00 50.50 826 ALA A CA 1
ATOM 6380 C C . ALA A 1 826 ? -13.169 -9.156 61.770 1.00 50.50 826 ALA A C 1
ATOM 6382 O O . ALA A 1 826 ? -12.098 -9.677 62.068 1.00 50.50 826 ALA A O 1
ATOM 6383 N N . GLU A 1 827 ? -13.258 -8.100 60.953 1.00 51.53 827 GLU A N 1
ATOM 6384 C CA . GLU A 1 827 ? -12.161 -7.540 60.140 1.00 51.53 827 GLU A CA 1
ATOM 6385 C C . GLU A 1 827 ? -11.303 -6.481 60.862 1.00 51.53 827 GLU A C 1
ATOM 6387 O O . GLU A 1 827 ? -10.362 -5.941 60.293 1.00 51.53 827 GLU A O 1
ATOM 6392 N N . VAL A 1 828 ? -11.570 -6.190 62.141 1.00 53.12 828 VAL A N 1
ATOM 6393 C CA . VAL A 1 828 ? -10.779 -5.221 62.942 1.00 53.12 828 VAL A CA 1
ATOM 6394 C C . VAL A 1 828 ? -9.508 -5.865 63.525 1.00 53.12 828 VAL A C 1
ATOM 6396 O O . VAL A 1 828 ? -8.727 -5.200 64.201 1.00 53.12 828 VAL A O 1
ATOM 6399 N N . GLY A 1 829 ? -9.260 -7.149 63.238 1.00 51.66 829 GLY A N 1
ATOM 6400 C CA . GLY A 1 829 ? -8.071 -7.878 63.696 1.00 51.66 829 GLY A CA 1
ATOM 6401 C C . GLY A 1 829 ? -6.751 -7.176 63.355 1.00 51.66 829 GLY A C 1
ATOM 6402 O O . GLY A 1 829 ? -5.846 -7.161 64.186 1.00 51.66 829 GLY A O 1
ATOM 6403 N N . ASP A 1 830 ? -6.686 -6.496 62.206 1.00 53.22 830 ASP A N 1
ATOM 6404 C CA . ASP A 1 830 ? -5.477 -5.802 61.741 1.00 53.22 830 ASP A CA 1
ATOM 6405 C C . ASP A 1 830 ? -5.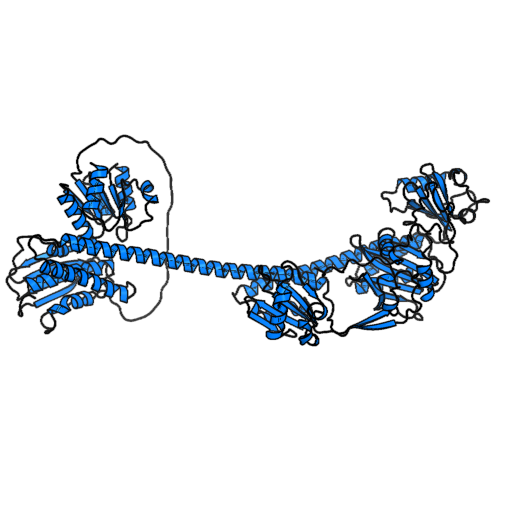280 -4.401 62.361 1.00 53.22 830 ASP A C 1
ATOM 6407 O O . ASP A 1 830 ? -4.184 -3.846 62.295 1.00 53.22 830 ASP A O 1
ATOM 6411 N N . LYS A 1 831 ? -6.300 -3.829 63.025 1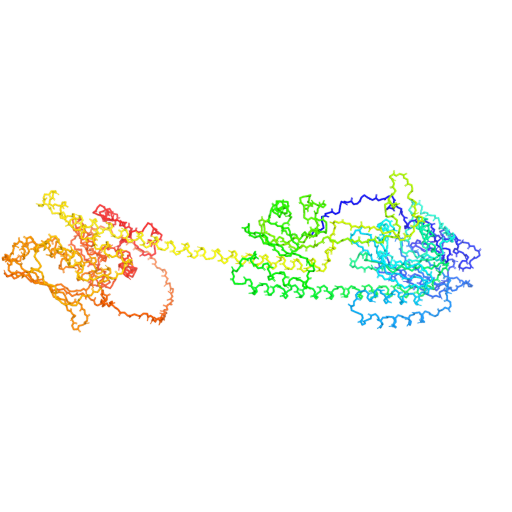.00 55.38 831 LYS A N 1
ATOM 6412 C CA . LYS A 1 831 ? -6.249 -2.479 63.635 1.00 55.38 831 LYS A CA 1
ATOM 6413 C C . LYS A 1 831 ? -5.916 -2.470 65.131 1.00 55.38 831 LYS A C 1
ATOM 6415 O O . LYS A 1 831 ? -5.763 -1.409 65.731 1.00 55.38 831 LYS A O 1
ATOM 6420 N N . LEU A 1 832 ? -5.753 -3.640 65.745 1.00 61.31 832 LEU A N 1
ATOM 6421 C CA . LEU A 1 832 ? -5.390 -3.794 67.162 1.00 61.31 832 LEU A CA 1
ATOM 6422 C C . LEU A 1 832 ? -4.051 -3.100 67.493 1.00 61.31 832 LEU A C 1
ATOM 6424 O O . LEU A 1 832 ? -3.920 -2.443 68.526 1.00 61.31 832 LEU A O 1
ATOM 6428 N N . ALA A 1 833 ? -3.087 -3.185 66.567 1.00 59.88 833 ALA A N 1
ATOM 6429 C CA . ALA A 1 833 ? -1.774 -2.550 66.681 1.00 59.88 833 ALA A CA 1
ATOM 6430 C C . ALA A 1 833 ? -1.806 -1.022 66.484 1.00 59.88 833 ALA A C 1
ATOM 6432 O O . ALA A 1 833 ? -0.950 -0.329 67.027 1.00 59.88 833 ALA A O 1
ATOM 6433 N N . GLU A 1 834 ? -2.784 -0.497 65.736 1.00 66.00 834 GLU A N 1
ATOM 6434 C CA . GLU A 1 834 ? -2.921 0.938 65.445 1.00 66.00 834 GLU A CA 1
ATOM 6435 C C . GLU A 1 834 ? -3.353 1.730 66.689 1.00 66.00 834 GLU A C 1
ATOM 6437 O O . GLU A 1 834 ? -2.849 2.823 66.941 1.00 66.00 834 GLU A O 1
ATOM 6442 N N . PHE A 1 835 ? -4.255 1.163 67.496 1.00 67.12 835 PHE A N 1
ATOM 6443 C CA . PHE A 1 835 ? -4.816 1.839 68.670 1.00 67.12 835 PHE A CA 1
ATOM 6444 C C . PHE A 1 835 ? -4.124 1.484 69.992 1.00 67.12 835 PHE A C 1
ATOM 6446 O O . PHE A 1 835 ? -4.346 2.169 70.984 1.00 67.12 835 PHE A O 1
ATOM 6453 N N . GLY A 1 836 ? -3.280 0.446 70.028 1.00 70.44 836 GLY A N 1
ATOM 6454 C CA . GLY A 1 836 ? -2.576 0.030 71.248 1.00 70.44 836 GLY A CA 1
ATOM 6455 C C . GLY A 1 836 ? -3.470 -0.652 72.294 1.00 70.44 836 GLY A C 1
ATOM 6456 O O . GLY A 1 836 ? -3.135 -0.638 73.477 1.00 70.44 836 GLY A O 1
ATOM 6457 N N . ALA A 1 837 ? -4.600 -1.232 71.870 1.00 78.50 837 ALA A N 1
ATOM 6458 C CA . ALA A 1 837 ? -5.515 -1.966 72.743 1.00 78.50 837 ALA A CA 1
ATOM 6459 C C . ALA A 1 837 ? -4.905 -3.304 73.191 1.00 78.50 837 ALA A C 1
ATOM 6461 O O . ALA A 1 837 ? -4.205 -3.971 72.428 1.00 78.50 837 ALA A O 1
ATOM 6462 N N . SER A 1 838 ? -5.200 -3.732 74.417 1.00 75.06 838 SER A N 1
ATOM 6463 C CA . SER A 1 838 ? -4.631 -4.955 74.985 1.00 75.06 838 SER A CA 1
ATOM 6464 C C . SER A 1 838 ? -5.307 -6.238 74.483 1.00 75.06 838 SER A C 1
ATOM 6466 O O . SER A 1 838 ? -4.688 -7.300 74.505 1.00 75.06 838 SER A O 1
ATOM 6468 N N . ALA A 1 839 ? -6.569 -6.151 74.050 1.00 79.94 839 ALA A N 1
ATOM 6469 C CA . ALA A 1 839 ? -7.327 -7.230 73.414 1.00 79.94 839 ALA A CA 1
ATOM 6470 C C . ALA A 1 839 ? -8.554 -6.671 72.663 1.00 79.94 839 ALA A C 1
ATOM 6472 O O . ALA A 1 839 ? -8.887 -5.487 72.775 1.00 79.94 839 ALA A O 1
ATOM 6473 N N . LEU A 1 840 ? -9.236 -7.547 71.919 1.00 80.50 840 LEU A N 1
ATOM 6474 C CA . LEU A 1 840 ? -10.509 -7.273 71.252 1.00 80.50 840 LEU A CA 1
ATOM 6475 C C . LEU A 1 840 ? -11.597 -8.171 71.845 1.00 80.50 840 LEU A C 1
ATOM 6477 O O . LEU A 1 840 ? -11.426 -9.390 71.876 1.00 80.50 840 LEU A O 1
ATOM 6481 N N . ILE A 1 841 ? -12.722 -7.588 72.253 1.00 78.75 841 ILE A N 1
ATOM 6482 C CA . ILE A 1 841 ? -13.901 -8.337 72.695 1.00 78.75 841 ILE A CA 1
ATOM 6483 C C . ILE A 1 841 ? -14.986 -8.255 71.617 1.00 78.75 841 ILE A C 1
ATOM 6485 O O . ILE A 1 841 ? -15.371 -7.173 71.167 1.00 78.75 841 ILE A O 1
ATOM 6489 N N . ARG A 1 842 ? -15.445 -9.412 71.127 1.00 75.38 842 ARG A N 1
ATOM 6490 C CA . ARG A 1 842 ? -16.445 -9.465 70.052 1.00 75.38 842 ARG A CA 1
ATOM 6491 C C . ARG A 1 842 ? -17.846 -9.340 70.628 1.00 75.38 842 ARG A C 1
ATOM 6493 O O . ARG A 1 842 ? -18.238 -10.127 71.481 1.00 75.38 842 ARG A O 1
ATOM 6500 N N . LYS A 1 843 ? -18.612 -8.378 70.125 1.00 69.81 843 LYS A N 1
ATOM 6501 C CA . LYS A 1 843 ? -20.035 -8.247 70.431 1.00 69.81 843 LYS A CA 1
ATOM 6502 C C . LYS A 1 843 ? -20.836 -9.342 69.691 1.00 69.81 843 LYS A C 1
ATOM 6504 O O . LYS A 1 843 ? -20.623 -9.495 68.484 1.00 69.81 843 LYS A O 1
ATOM 6509 N N . PRO A 1 844 ? -21.744 -10.085 70.355 1.00 67.12 844 PRO A N 1
ATOM 6510 C CA . PRO A 1 844 ? -22.154 -9.957 71.762 1.00 67.12 844 PRO A CA 1
ATOM 6511 C C . PRO A 1 844 ? -21.164 -10.622 72.750 1.00 67.12 844 PRO A C 1
ATOM 6513 O O . PRO A 1 844 ? -20.893 -11.808 72.624 1.00 67.12 844 PRO A O 1
ATOM 6516 N N . TYR A 1 845 ? -20.734 -9.926 73.823 1.00 69.88 845 TYR A N 1
ATOM 6517 C CA . TYR A 1 845 ? -19.879 -10.469 74.920 1.00 69.88 845 TYR A CA 1
ATOM 6518 C C . TYR A 1 845 ? -20.476 -10.431 76.355 1.00 69.88 845 TYR A C 1
ATOM 6520 O O . TYR A 1 845 ? -21.056 -9.429 76.752 1.00 69.88 845 TYR A O 1
ATOM 6528 N N . GLY A 1 846 ? -20.415 -11.512 77.125 1.00 70.75 846 GLY A N 1
ATOM 6529 C CA . GLY A 1 846 ? -21.016 -11.631 78.460 1.00 70.75 846 GLY A CA 1
ATOM 6530 C C . GLY A 1 846 ? -19.980 -11.709 79.582 1.00 70.75 846 GLY A C 1
ATOM 6531 O O . GLY A 1 846 ? -18.827 -11.307 79.427 1.00 70.75 846 GLY A O 1
ATOM 6532 N N . ARG A 1 847 ? -20.404 -12.224 80.743 1.00 76.38 847 ARG A N 1
ATOM 6533 C CA . ARG A 1 847 ? -19.545 -12.380 81.926 1.00 76.38 847 ARG A CA 1
ATOM 6534 C C . ARG A 1 847 ? -18.285 -13.196 81.633 1.00 76.38 847 ARG A C 1
ATOM 6536 O O . ARG A 1 847 ? -17.211 -12.770 82.042 1.00 76.38 847 ARG A O 1
ATOM 6543 N N . ASP A 1 848 ? -18.423 -14.326 80.945 1.00 76.56 848 ASP A N 1
ATOM 6544 C CA . ASP A 1 848 ? -17.325 -15.270 80.707 1.00 76.56 848 ASP A CA 1
ATOM 6545 C C . ASP A 1 848 ? -16.234 -14.641 79.827 1.00 76.56 848 ASP A C 1
ATOM 6547 O O . ASP A 1 848 ? -15.042 -14.786 80.097 1.00 76.56 848 ASP A O 1
ATOM 6551 N N . GLU A 1 849 ? -16.626 -13.864 78.813 1.00 78.81 849 GLU A N 1
ATOM 6552 C CA . GLU A 1 849 ? -15.690 -13.134 77.957 1.00 78.81 849 GLU A CA 1
ATOM 6553 C C . GLU A 1 849 ? -14.988 -11.992 78.706 1.00 78.81 849 GLU A C 1
ATOM 6555 O O . GLU A 1 849 ? -13.794 -11.767 78.504 1.00 78.81 849 GLU A O 1
ATOM 6560 N N . ILE A 1 850 ? -15.698 -11.281 79.591 1.00 80.94 850 ILE A N 1
ATOM 6561 C CA . ILE A 1 850 ? -15.102 -10.233 80.435 1.00 80.94 850 ILE A CA 1
ATOM 6562 C C . ILE A 1 850 ? -14.129 -10.852 81.449 1.00 80.94 850 ILE A C 1
ATOM 6564 O O . ILE A 1 850 ? -13.043 -10.314 81.660 1.00 80.94 850 ILE A O 1
ATOM 6568 N N . GLU A 1 851 ? -14.488 -11.985 82.055 1.00 80.06 851 GLU A N 1
ATOM 6569 C CA . GLU A 1 851 ? -13.642 -12.719 83.001 1.00 80.06 851 GLU A CA 1
ATOM 6570 C C . GLU A 1 851 ? -12.355 -13.209 82.330 1.00 80.06 851 GLU A C 1
ATOM 6572 O O . GLU A 1 851 ? -11.270 -12.926 82.835 1.00 80.06 851 GLU A O 1
ATOM 6577 N N . ALA A 1 852 ? -12.451 -13.802 81.135 1.00 80.88 852 ALA A N 1
ATOM 6578 C CA . ALA A 1 852 ? -11.287 -14.232 80.359 1.00 80.88 852 ALA A CA 1
ATOM 6579 C C . ALA A 1 852 ? -10.319 -13.077 80.041 1.00 80.88 852 ALA A C 1
ATOM 6581 O O . ALA A 1 852 ? -9.102 -13.253 80.090 1.00 80.88 852 ALA A O 1
ATOM 6582 N N . ILE A 1 853 ? -10.840 -11.883 79.746 1.00 83.06 853 ILE A N 1
ATOM 6583 C CA . ILE A 1 853 ? -10.021 -10.691 79.487 1.00 83.06 853 ILE A CA 1
ATOM 6584 C C . ILE A 1 853 ? -9.360 -10.171 80.759 1.00 83.06 853 ILE A C 1
ATOM 6586 O O . ILE A 1 853 ? -8.183 -9.810 80.735 1.00 83.06 853 ILE A O 1
ATOM 6590 N N . LEU A 1 854 ? -10.098 -10.118 81.867 1.00 79.69 854 LEU A N 1
ATOM 6591 C CA . LEU A 1 854 ? -9.541 -9.682 83.143 1.00 79.69 854 LEU A CA 1
ATOM 6592 C C . LEU A 1 854 ? -8.452 -10.641 83.628 1.00 79.69 854 LEU A C 1
ATOM 6594 O O . LEU A 1 854 ? -7.418 -10.173 84.100 1.00 79.69 854 LEU A O 1
ATOM 6598 N N . ASP A 1 855 ? -8.642 -11.948 83.454 1.00 79.00 855 ASP A N 1
ATOM 6599 C CA . ASP A 1 855 ? -7.640 -12.956 83.797 1.00 79.00 855 ASP A CA 1
ATOM 6600 C C . ASP A 1 855 ? -6.437 -12.907 82.834 1.00 79.00 855 ASP A C 1
ATOM 6602 O O . ASP A 1 855 ? -5.299 -13.044 83.266 1.00 79.00 855 ASP A O 1
ATOM 6606 N N . GLN A 1 856 ? -6.633 -12.605 81.546 1.00 77.94 856 GLN A N 1
ATOM 6607 C CA . GLN A 1 856 ? -5.517 -12.412 80.610 1.00 77.94 856 GLN A CA 1
ATOM 6608 C C . GLN A 1 856 ? -4.671 -11.163 80.930 1.00 77.94 856 GLN A C 1
ATOM 6610 O O . GLN A 1 856 ? -3.462 -11.161 80.699 1.00 77.94 856 GLN A O 1
ATOM 6615 N N . GLN A 1 857 ? -5.297 -10.082 81.402 1.00 71.00 857 GLN A N 1
ATOM 6616 C CA . GLN A 1 857 ? -4.630 -8.795 81.642 1.00 71.00 857 GLN A CA 1
ATOM 6617 C C . GLN A 1 857 ? -4.085 -8.645 83.071 1.00 71.00 857 GLN A C 1
ATOM 6619 O O . GLN A 1 857 ? -3.116 -7.913 83.279 1.00 71.00 857 GLN A O 1
ATOM 6624 N N . PHE A 1 858 ? -4.705 -9.305 84.053 1.00 71.25 858 PHE A N 1
ATOM 6625 C CA . PHE A 1 858 ? -4.421 -9.120 85.482 1.00 71.25 858 PHE A CA 1
ATOM 6626 C C . PHE A 1 858 ? -4.319 -10.429 86.290 1.00 71.25 858 PHE A C 1
ATOM 6628 O O . PHE A 1 858 ? -4.117 -10.341 87.508 1.00 71.25 858 PHE A O 1
ATOM 6635 N N . GLY A 1 859 ? -4.505 -11.594 85.657 1.00 54.06 859 GLY A N 1
ATOM 6636 C CA . GLY A 1 859 ? -4.469 -12.928 86.275 1.00 54.06 859 GLY A CA 1
ATOM 6637 C C . GLY A 1 859 ? -3.110 -13.614 86.273 1.00 54.06 859 GLY A C 1
ATOM 6638 O O . GLY A 1 859 ? -2.155 -13.093 85.651 1.00 54.06 859 GLY A O 1
#

Mean predicted aligned error: 17.99 Å

Solvent-accessible surface area (backbone atoms only — not comparable to full-atom values): 47147 Å² total; per-residue (Å²): 97,80,76,74,73,71,84,74,80,80,52,80,74,52,67,64,66,62,39,49,52,47,26,24,38,70,80,44,28,40,40,29,20,42,85,86,43,24,28,59,29,31,29,75,56,28,20,67,71,45,61,45,98,58,69,83,58,74,70,39,52,47,72,82,63,36,34,71,70,38,52,51,52,54,51,51,44,63,70,70,51,89,56,76,81,40,72,40,77,48,74,62,42,53,46,29,87,93,24,56,48,24,28,36,42,37,35,55,39,89,77,25,45,35,41,35,36,31,77,43,64,98,63,62,59,67,62,47,54,60,51,50,61,63,54,48,66,66,53,66,80,58,81,50,72,67,61,47,36,40,51,47,15,42,51,51,25,68,74,63,67,41,46,26,17,28,26,33,38,53,47,96,84,52,24,32,30,24,79,18,63,30,66,51,87,90,55,84,86,56,64,64,29,32,44,62,37,72,83,61,32,64,60,57,49,56,44,34,60,70,36,41,60,47,61,40,42,44,62,83,61,69,66,35,49,29,47,58,54,44,46,98,88,63,50,59,60,64,35,65,80,46,63,47,45,32,76,54,67,59,57,44,52,35,39,48,51,71,57,37,17,13,39,38,40,36,41,29,58,51,97,91,37,67,48,29,30,43,41,30,38,20,68,47,66,51,73,72,50,72,58,48,52,54,46,51,52,54,49,39,56,51,50,31,52,53,52,49,50,50,56,49,55,51,52,52,52,47,51,50,51,31,50,54,51,41,55,51,50,57,63,68,51,69,75,76,61,58,70,44,79,40,50,71,60,51,49,67,69,35,50,90,70,43,87,55,50,15,36,36,27,34,43,95,88,42,70,37,64,45,74,32,48,70,53,71,77,60,42,62,69,47,46,67,65,62,41,71,52,67,61,90,46,53,43,76,42,27,40,37,40,84,79,36,69,80,40,56,83,44,28,85,48,33,7,13,39,39,39,32,50,40,38,95,83,37,74,22,35,42,32,41,16,24,40,44,40,79,42,72,49,35,21,52,16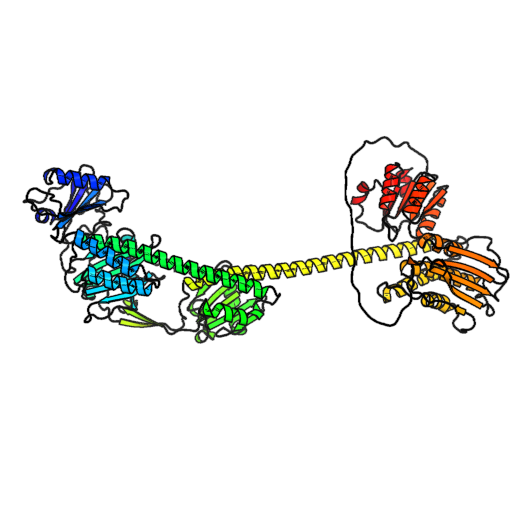,68,68,80,71,71,63,67,64,94,91,57,84,78,70,58,65,76,56,60,58,81,31,74,43,79,46,68,64,23,18,71,75,84,47,74,69,40,52,55,36,50,50,46,48,30,55,42,47,32,51,52,49,50,52,54,51,53,52,53,52,50,54,52,51,53,54,51,57,55,49,53,55,53,52,51,53,51,55,50,52,55,50,55,52,56,34,51,55,50,24,52,56,60,64,61,71,53,95,87,58,52,72,69,58,44,52,53,56,49,50,52,54,53,48,45,54,49,52,44,48,50,66,25,56,79,53,78,61,42,59,41,54,50,59,59,54,53,54,62,66,42,50,87,78,50,77,85,53,81,90,38,59,46,84,47,68,71,66,35,20,29,27,59,80,48,41,53,55,47,39,54,33,51,44,40,50,53,52,45,24,40,72,60,26,16,57,50,56,94,67,18,31,40,40,37,41,31,45,70,42,98,89,60,24,40,35,40,37,41,40,33,32,64,31,55,74,33,68,75,73,95,66,88,49,63,58,60,47,43,50,54,41,42,46,37,56,60,62,65,28,42,53,50,80,47,70,35,60,55,18,51,37,37,43,34,36,45,47,53,91,41,47,44,81,65,78,90,82,85,82,85,87,87,84,90,83,86,92,81,91,83,88,91,91,82,88,85,89,82,86,90,82,84,90,81,87,80,66,74,55,51,34,35,37,38,37,36,41,47,62,56,52,42,50,41,51,46,50,41,42,43,76,73,66,32,76,40,72,45,79,28,42,45,59,69,51,44,49,51,46,48,72,76,49,78,49,58,29,35,44,34,36,51,65,34,86,94,42,65,30,61,67,45,41,45,51,35,40,74,70,68,36,54,30,31,38,33,39,74,63,85,81,53,73,81,49,41,78,78,45,60,45,76,47,76,46,57,55,76,70,56,58,69,57,52,49,54,48,48,41,72,76,43,97

Radius of gyration: 53.73 Å; Cα contacts (8 Å, |Δi|>4): 1480; chains: 1; bounding box: 111×58×139 Å

Secondary structure (DSSP, 8-state):
-------PPPPGGGG--TT--SEE-TTSEEEEE-TT-BEEEEETTHHHHHT-SSPPPTTSBGGGTS-HHHHHHHHHHHHT--STT-EEEEEEEE-STTPPEEEEEEEEETTEEEEEEEEPPSS-HHHHHHTHHHHHHHHTT--SHHHHHHHHHHHHHHHH--SEEEEEEE-TTS-EEEEEEEE-TTSPP-TT-EE-GGGS-HHHHHHHHHS-EEEES-SSSPPEEEESSB-TTSPBP--TT-SSB---HHHHHHHHHTT-SEEEEEEEEETTEEEEEEEEEESS-----HHHHHHHHHHHHHHHHHHHHHHHHHHHHHHHHHHHHHHHHHHHHTT---GGGGHHHHHHHHTTTS--SEEEEEETTEEEEEES---HHHHHHHHHHHTTS-TTS-EEES-HHHH-GGGGGGTTT--EEEEEE-STTS--EEEEEE----EEEEEES-GGGG-PPTTSPPPPPS---EEEEEE-S------HHHHHHHHHHHHHHHHHHHHHHHHHHHHHHHHHHHHHHHHHHHHHHHHHHHHHHHHHHHHT--TTS-HHHHHHHHHHHHHHHHHHHHHHHTTTT--EEHHHHHHHHHTTTSTT-GGGEEEEE---EE-HHHHHHHHHHHHHHHHHHHHHSTTSSSS-EEEEEEEE-TTS-EEEEEEEESSS-----SS--HHHHHHHHHIIIII--EEEEEEETTEEEEEEEE-GGGEE----S--------------------------------SEEEEE-S-HHHHHHHHHHHHHTT-SEEEEESSHHHHHHHHHHS--SEEEEESEETTEESHHHHHHHHHTT--EEEEES-GGGGGGHHHHT-SEEEESS--HHHHHHHHHHHH-

Sequence (859 aa):
MQLNPKPAQQTECDREAIHHIAAIQHFGGLIALTADWLIAHRSLNCGELLGLPELPQTGSPLSAHFLPRAMEALKQAVEDMRGPDDVQRMFGIRLVAGGPLLDCAVHQSGTMAVIEFEPHAIADYADHLALIGPALRQLEPIREPQELFETAARLVRQMLGYDRVMVYRFHADESGEVVAEDRRDDLTPYLGLRYPRADIPQQARELFVRNRFRVIADMDADAVPIEPAVSVDGAPLDLSMSMLRAHSQMHLQYMRNMGVGASLAIAIVRHGKLWGMISCHHMTPRLPAFSLRTVCETFSQMFSMMLDRMLIERSDLLRARGRQLHDQLMLKLAGGTSLAHSVPMLEEMLADLIPHDGVSVLMNGEYRAQGAAPDKAQFSRLAPALATAPPSALMAVNALADHLPEAAEFADKAAGALVLPISRNQRDFVILWRKPLTTTVTWAGNPAKAIAPSGERLEPRSSFAAWAETVEGSSEDWSADELIIAEGLRVTLLEVVLRMSDEVAKERKRAEEQQDLLIAELNHRVRNILNLIRSLVSQSQDETLSVAQFAQLIGGRIAALASAHDNITRKNWSPAPLSLLFETELAAYVNEKRDRFVFDGEDVLIRPEAYTVLALVVHELVTNSAKYGALCDSHGRLEIHVERTPTGDLGISWRESGGPPVRQPSRRGFGSTIIERSIPFELKGEADLRFKLAGLEADFVIPKRFFEKNTVSEASSAEKAAAAANDDDRGPAGTRTAAGAAARPRHVLVVEDSMIIALDTEENLKRLGVKTVHVESSVFGALSAIDQRRPDFAIVDFNLGSESSAPVARELANRRIPFVLATGYAEVGDKLAEFGASALIRKPYGRDEIEAILDQQFG